Protein AF-A0A939QCS8-F1 (afdb_monomer)

Radius of gyration: 39.8 Å; Cα contacts (8 Å, |Δi|>4): 1095; chains: 1; bounding box: 123×67×130 Å

Structure (mmCIF, N/CA/C/O backbone):
data_AF-A0A939QCS8-F1
#
_entry.id   AF-A0A939QCS8-F1
#
loop_
_atom_site.group_PDB
_atom_site.id
_atom_site.type_symbol
_atom_site.label_atom_id
_atom_site.label_alt_id
_atom_site.label_comp_id
_atom_site.label_asym_id
_atom_site.label_entity_id
_atom_site.label_seq_id
_atom_site.pdbx_PDB_ins_code
_atom_site.Cartn_x
_atom_site.Cartn_y
_atom_site.Cartn_z
_atom_site.occupancy
_atom_site.B_iso_or_equiv
_atom_site.auth_seq_id
_atom_site.auth_comp_id
_atom_site.auth_asym_id
_atom_site.auth_atom_id
_atom_site.pdbx_PDB_model_num
ATOM 1 N N . MET A 1 1 ? -7.952 17.127 28.373 1.00 78.50 1 MET A N 1
ATOM 2 C CA . MET A 1 1 ? -8.777 17.536 27.215 1.00 78.50 1 MET A CA 1
ATOM 3 C C . MET A 1 1 ? -8.042 18.517 26.308 1.00 78.50 1 MET A C 1
ATOM 5 O O . MET A 1 1 ? -7.817 18.162 25.165 1.00 78.50 1 MET A O 1
ATOM 9 N N . ALA A 1 2 ? -7.591 19.682 26.798 1.00 83.88 2 ALA A N 1
ATOM 10 C CA . ALA A 1 2 ? -6.839 20.656 25.987 1.00 83.88 2 ALA A CA 1
ATOM 11 C C . ALA A 1 2 ? -5.656 20.038 25.213 1.00 83.88 2 ALA A C 1
ATOM 13 O O . ALA A 1 2 ? -5.531 20.248 24.014 1.00 83.88 2 ALA A O 1
ATOM 14 N N . LEU A 1 3 ? -4.863 19.179 25.867 1.00 87.06 3 LEU A N 1
ATOM 15 C CA . LEU A 1 3 ? -3.779 18.428 25.223 1.00 87.06 3 LEU A CA 1
ATOM 16 C C . LEU A 1 3 ? -4.250 17.547 24.046 1.00 87.06 3 LEU A C 1
ATOM 18 O O . LEU A 1 3 ? -3.601 17.511 23.006 1.00 87.06 3 LEU A O 1
ATOM 22 N N . LEU A 1 4 ? -5.383 16.852 24.193 1.00 87.31 4 LEU A N 1
ATOM 23 C CA . LEU A 1 4 ? -5.954 16.026 23.122 1.00 87.31 4 LEU A CA 1
ATOM 24 C C . LEU A 1 4 ? -6.404 16.888 21.941 1.00 87.31 4 LEU A C 1
ATOM 26 O O . LEU A 1 4 ? -6.119 16.541 20.802 1.00 87.31 4 LEU A O 1
ATOM 30 N N . LEU A 1 5 ? -7.058 18.021 22.210 1.00 91.00 5 LEU A N 1
ATOM 31 C CA . LEU A 1 5 ? -7.484 18.963 21.172 1.00 91.00 5 LEU A CA 1
ATOM 32 C C . LEU A 1 5 ? -6.284 19.570 20.432 1.00 91.00 5 LEU A C 1
ATOM 34 O O . LEU A 1 5 ? -6.298 19.634 19.207 1.00 91.00 5 LEU A O 1
ATOM 38 N N . ALA A 1 6 ? -5.221 19.939 21.153 1.00 92.38 6 ALA A N 1
ATOM 39 C CA . ALA A 1 6 ? -3.984 20.434 20.552 1.00 92.38 6 ALA A CA 1
ATOM 40 C C . ALA A 1 6 ? -3.315 19.376 19.657 1.00 92.38 6 ALA A C 1
ATOM 42 O O . ALA A 1 6 ? -2.903 19.680 18.541 1.00 92.38 6 ALA A O 1
ATOM 43 N N . ALA A 1 7 ? -3.257 18.118 20.102 1.00 93.00 7 ALA A N 1
ATOM 44 C CA . ALA A 1 7 ? -2.714 17.023 19.300 1.00 93.00 7 ALA A CA 1
ATOM 45 C C . ALA A 1 7 ? -3.605 16.650 18.100 1.00 93.00 7 ALA A C 1
ATOM 47 O O . ALA A 1 7 ? -3.089 16.257 17.053 1.00 93.00 7 ALA A O 1
ATOM 48 N N . LEU A 1 8 ? -4.928 16.803 18.209 1.00 94.06 8 LEU A N 1
ATOM 49 C CA . LEU A 1 8 ? -5.855 16.659 17.082 1.00 94.06 8 LEU A CA 1
ATOM 50 C C . LEU A 1 8 ? -5.642 17.766 16.046 1.00 94.06 8 LEU A C 1
ATOM 52 O O . LEU A 1 8 ? -5.545 17.466 14.860 1.00 94.06 8 LEU A O 1
ATOM 56 N N . ALA A 1 9 ? -5.492 19.019 16.483 1.00 94.06 9 ALA A N 1
ATOM 57 C CA . ALA A 1 9 ? -5.155 20.132 15.599 1.00 94.06 9 ALA A CA 1
ATOM 58 C C . ALA A 1 9 ? -3.796 19.912 14.912 1.00 94.06 9 ALA A C 1
ATOM 60 O O . ALA A 1 9 ? -3.685 20.073 13.698 1.00 94.06 9 ALA A O 1
ATOM 61 N N . ALA A 1 10 ? -2.789 19.445 15.658 1.00 93.69 10 ALA A N 1
ATOM 62 C CA . ALA A 1 10 ? -1.489 19.062 15.109 1.00 93.69 10 ALA A CA 1
ATOM 63 C C . ALA A 1 10 ? -1.597 17.910 14.093 1.00 93.69 10 ALA A C 1
ATOM 65 O O . ALA A 1 10 ? -0.956 17.944 13.046 1.00 93.69 10 ALA A O 1
ATOM 66 N N . SER A 1 11 ? -2.451 16.916 14.356 1.00 94.38 11 SER A N 1
ATOM 67 C CA . SER A 1 11 ? -2.733 15.838 13.399 1.00 94.38 11 SER A CA 1
ATOM 68 C C . SER A 1 11 ? -3.385 16.385 12.129 1.00 94.38 11 SER A C 1
ATOM 70 O O . SER A 1 11 ? -2.994 15.997 11.034 1.00 94.38 11 SER A O 1
ATOM 72 N N . GLY A 1 12 ? -4.319 17.331 12.258 1.00 92.69 12 GLY A N 1
ATOM 73 C CA . GLY A 1 12 ? -4.911 18.050 11.129 1.00 92.69 12 GLY A CA 1
ATOM 74 C C . GLY A 1 12 ? -3.872 18.810 10.300 1.00 92.69 12 GLY A C 1
ATOM 75 O O . GLY A 1 12 ? -3.878 18.694 9.080 1.00 92.69 12 GLY A O 1
ATOM 76 N N . ALA A 1 13 ? -2.924 19.500 10.940 1.00 91.38 13 ALA A N 1
ATOM 77 C CA . ALA A 1 13 ? -1.842 20.222 10.259 1.00 91.38 13 ALA A CA 1
ATOM 78 C C . ALA A 1 13 ? -0.900 19.308 9.447 1.00 91.38 13 ALA A C 1
ATOM 80 O O . ALA A 1 13 ? -0.312 19.746 8.456 1.00 91.38 13 ALA A O 1
ATOM 81 N N . VAL A 1 14 ? -0.780 18.032 9.836 1.00 92.31 14 VAL A N 1
ATOM 82 C CA . VAL A 1 14 ? -0.023 17.007 9.096 1.00 92.31 14 VAL A CA 1
ATOM 83 C C . VAL A 1 14 ? -0.871 16.361 7.996 1.00 92.31 14 VAL A C 1
ATOM 85 O O . VAL A 1 14 ? -0.389 16.136 6.886 1.00 92.31 14 VAL A O 1
ATOM 88 N N . LEU A 1 15 ? -2.132 16.044 8.295 1.00 92.75 15 LEU A N 1
ATOM 89 C CA . LEU A 1 15 ? -3.018 15.311 7.391 1.00 92.75 15 LEU A CA 1
ATOM 90 C C . LEU A 1 15 ? -3.612 16.187 6.288 1.00 92.75 15 LEU A C 1
ATOM 92 O O . LEU A 1 15 ? -3.893 15.672 5.212 1.00 92.75 15 LEU A O 1
ATOM 96 N N . TRP A 1 16 ? -3.786 17.488 6.521 1.00 91.50 16 TRP A N 1
ATOM 97 C CA . TRP A 1 16 ? -4.379 18.389 5.536 1.00 91.50 16 TRP A CA 1
ATOM 98 C C . TRP A 1 16 ? -3.511 18.558 4.279 1.00 91.50 16 TRP A C 1
ATOM 100 O O . TRP A 1 16 ? -4.016 18.283 3.191 1.00 91.50 16 TRP A O 1
ATOM 110 N N . PRO A 1 17 ? -2.202 18.886 4.367 1.00 90.00 17 PRO A N 1
ATOM 111 C CA . PRO A 1 17 ? -1.345 18.946 3.179 1.00 90.00 17 PRO A CA 1
ATOM 112 C C . PRO A 1 17 ? -1.277 17.609 2.439 1.00 90.00 17 PRO A C 1
ATOM 114 O O . PRO A 1 17 ? -1.264 17.570 1.212 1.00 90.00 17 PRO A O 1
ATOM 117 N N . ARG A 1 18 ? -1.275 16.500 3.190 1.00 90.75 18 ARG A N 1
ATOM 118 C CA . ARG A 1 18 ? -1.342 15.155 2.621 1.00 90.75 18 ARG A CA 1
ATOM 119 C C . ARG A 1 18 ? -2.630 14.950 1.824 1.00 90.75 18 ARG A C 1
ATOM 121 O O . ARG A 1 18 ? -2.562 14.465 0.705 1.00 90.75 18 ARG A O 1
ATOM 128 N N . HIS A 1 19 ? -3.779 15.298 2.395 1.00 90.62 19 HIS A N 1
ATOM 129 C CA . HIS A 1 19 ? -5.079 15.140 1.752 1.00 90.62 19 HIS A CA 1
ATOM 130 C C . HIS A 1 19 ? -5.172 15.943 0.451 1.00 90.62 19 HIS A C 1
ATOM 132 O O . HIS A 1 19 ? -5.540 15.375 -0.571 1.00 90.62 19 HIS A O 1
ATOM 138 N N . VAL A 1 20 ? -4.746 17.211 0.470 1.00 89.62 20 VAL A N 1
ATOM 139 C CA . VAL A 1 20 ? -4.692 18.064 -0.730 1.00 89.62 20 VAL A CA 1
ATOM 140 C C . VAL A 1 20 ? -3.839 17.416 -1.823 1.00 89.62 20 VAL A C 1
ATOM 142 O O . VAL A 1 20 ? -4.221 17.399 -2.990 1.00 89.62 20 VAL A O 1
ATOM 145 N N . ALA A 1 21 ? -2.699 16.836 -1.452 1.00 86.38 21 ALA A N 1
ATOM 146 C CA . ALA A 1 21 ? -1.823 16.190 -2.416 1.00 86.38 21 ALA A CA 1
ATOM 147 C C . ALA A 1 21 ? -2.376 14.847 -2.940 1.00 86.38 21 ALA A C 1
ATOM 149 O O . ALA A 1 21 ? -2.193 14.522 -4.111 1.00 86.38 21 ALA A O 1
ATOM 150 N N . GLU A 1 22 ? -3.081 14.079 -2.103 1.00 87.69 22 GLU A N 1
ATOM 151 C CA . GLU A 1 22 ? -3.802 12.866 -2.516 1.00 87.69 22 GLU A CA 1
ATOM 152 C C . GLU A 1 22 ? -4.929 13.188 -3.515 1.00 87.69 22 GLU A C 1
ATOM 154 O O . GLU A 1 22 ? -5.106 12.449 -4.483 1.00 87.69 22 GLU A O 1
ATOM 159 N N . GLU A 1 23 ? -5.657 14.292 -3.310 1.00 84.31 23 GLU A N 1
ATOM 160 C CA . GLU A 1 23 ? -6.716 14.755 -4.219 1.00 84.31 23 GLU A CA 1
ATOM 161 C C . GLU A 1 23 ? -6.173 15.315 -5.535 1.00 84.31 23 GLU A C 1
ATOM 163 O O . GLU A 1 23 ? -6.756 15.069 -6.587 1.00 84.31 23 GLU A O 1
ATOM 168 N N . ALA A 1 24 ? -5.041 16.022 -5.504 1.00 84.50 24 ALA A N 1
ATOM 169 C CA . ALA A 1 24 ? -4.404 16.547 -6.713 1.00 84.50 24 ALA A CA 1
ATOM 170 C C . ALA A 1 24 ? -3.825 15.435 -7.609 1.00 84.50 24 ALA A C 1
ATOM 172 O O . ALA A 1 24 ? -3.743 15.580 -8.831 1.00 84.50 24 ALA A O 1
ATOM 173 N N . ALA A 1 25 ? -3.439 14.301 -7.019 1.00 83.75 25 ALA A N 1
ATOM 174 C CA . ALA A 1 25 ? -2.844 13.180 -7.730 1.00 83.75 25 ALA A CA 1
ATOM 175 C C . ALA A 1 25 ? -3.901 12.374 -8.510 1.00 83.75 25 ALA A C 1
ATOM 177 O O . ALA A 1 25 ? -4.233 11.255 -8.128 1.00 83.75 25 ALA A O 1
ATOM 178 N N . VAL A 1 26 ? -4.407 12.898 -9.627 1.00 86.19 26 VAL A N 1
ATOM 179 C CA . VAL A 1 26 ? -5.420 12.225 -10.474 1.00 86.19 26 VAL A CA 1
ATOM 180 C C . VAL A 1 26 ? -4.861 11.595 -11.751 1.00 86.19 26 VAL A C 1
ATOM 182 O O . VAL A 1 26 ? -5.586 10.881 -12.443 1.00 86.19 26 VAL A O 1
ATOM 185 N N . ARG A 1 27 ? -3.585 11.836 -12.082 1.00 92.88 27 ARG A N 1
ATOM 186 C CA . ARG A 1 27 ? -2.958 11.288 -13.295 1.00 92.88 27 ARG A CA 1
ATOM 187 C C . ARG A 1 27 ? -2.426 9.877 -13.078 1.00 92.88 27 ARG A C 1
ATOM 189 O O . ARG A 1 27 ? -1.631 9.645 -12.169 1.00 92.88 27 ARG A O 1
ATOM 196 N N . VAL A 1 28 ? -2.843 8.952 -13.934 1.00 95.62 28 VAL A N 1
ATOM 197 C CA . VAL A 1 28 ? -2.435 7.547 -13.918 1.00 95.62 28 VAL A CA 1
ATOM 198 C C . VAL A 1 28 ? -1.741 7.212 -15.231 1.00 95.62 28 VAL A C 1
ATOM 200 O O . VAL A 1 28 ? -2.297 7.425 -16.307 1.00 95.62 28 VAL A O 1
ATOM 203 N N . ALA A 1 29 ? -0.545 6.640 -15.136 1.00 96.56 29 ALA A N 1
ATOM 204 C CA . ALA A 1 29 ? 0.120 6.035 -16.275 1.00 96.56 29 ALA A CA 1
ATOM 205 C C . ALA A 1 29 ? -0.301 4.575 -16.418 1.00 96.56 29 ALA A C 1
ATOM 207 O O . ALA A 1 29 ? -0.231 3.799 -15.463 1.00 96.56 29 ALA A O 1
ATOM 208 N N . VAL A 1 30 ? -0.692 4.204 -17.631 1.00 97.88 30 VAL A N 1
ATOM 209 C CA . VAL A 1 30 ? -0.908 2.823 -18.059 1.00 97.88 30 VAL A CA 1
ATOM 210 C C . VAL A 1 30 ? 0.259 2.458 -18.963 1.00 97.88 30 VAL A C 1
ATOM 212 O O . VAL A 1 30 ? 0.418 3.024 -20.044 1.00 97.88 30 VAL A O 1
ATOM 215 N N . VAL A 1 31 ? 1.108 1.558 -18.481 1.00 97.62 31 VAL A N 1
ATOM 216 C CA . VAL A 1 31 ? 2.372 1.187 -19.116 1.00 97.62 31 VAL A CA 1
ATOM 217 C C . VAL A 1 31 ? 2.321 -0.280 -19.482 1.00 97.62 31 VAL A C 1
ATOM 219 O O . VAL A 1 31 ? 2.115 -1.109 -18.602 1.00 97.62 31 VAL A O 1
ATOM 222 N N . VAL A 1 32 ? 2.514 -0.602 -20.755 1.00 97.06 32 VAL A N 1
ATOM 223 C CA . VAL A 1 32 ? 2.560 -1.996 -21.219 1.00 97.06 32 VAL A CA 1
ATOM 224 C C . VAL A 1 32 ? 3.977 -2.553 -21.073 1.00 97.06 32 VAL A C 1
ATOM 226 O O . VAL A 1 32 ? 4.950 -1.832 -21.311 1.00 97.06 32 VAL A O 1
ATOM 229 N N . ASP A 1 33 ? 4.108 -3.819 -20.672 1.00 95.50 33 ASP A N 1
ATOM 230 C CA . ASP A 1 33 ? 5.395 -4.523 -20.657 1.00 95.50 33 ASP A CA 1
ATOM 231 C C . ASP A 1 33 ? 5.961 -4.628 -22.086 1.00 95.50 33 ASP A C 1
ATOM 233 O O . ASP A 1 33 ? 5.344 -5.201 -22.987 1.00 95.50 33 ASP A O 1
ATOM 237 N N . GLY A 1 34 ? 7.135 -4.033 -22.309 1.00 92.88 34 GLY A N 1
ATOM 238 C CA . GLY A 1 34 ? 7.741 -3.975 -23.634 1.00 92.88 34 GLY A CA 1
ATOM 239 C C . GLY A 1 34 ? 8.238 -5.324 -24.141 1.00 92.88 34 GLY A C 1
ATOM 240 O O . GLY A 1 34 ? 8.216 -5.535 -25.345 1.00 92.88 34 GLY A O 1
ATOM 241 N N . ALA A 1 35 ? 8.637 -6.255 -23.268 1.00 89.56 35 ALA A N 1
ATOM 242 C CA . ALA A 1 35 ? 9.096 -7.571 -23.709 1.00 89.56 35 ALA A CA 1
ATOM 243 C C . ALA A 1 35 ? 7.940 -8.362 -24.341 1.00 89.56 35 ALA A C 1
ATOM 245 O O . ALA A 1 35 ? 8.092 -8.930 -25.422 1.00 89.56 35 ALA A O 1
ATOM 246 N N . GLU A 1 36 ? 6.763 -8.321 -23.715 1.00 92.06 36 GLU A N 1
ATOM 247 C CA . GLU A 1 36 ? 5.544 -8.955 -24.232 1.00 92.06 36 GLU A CA 1
ATOM 248 C C . GLU A 1 36 ? 5.042 -8.255 -25.508 1.00 92.06 36 GLU A C 1
ATOM 250 O O . GLU A 1 36 ? 4.671 -8.918 -26.477 1.00 92.06 36 GLU A O 1
ATOM 255 N N . LEU A 1 37 ? 5.093 -6.917 -25.551 1.00 93.12 37 LEU A N 1
ATOM 256 C CA . LEU A 1 37 ? 4.738 -6.139 -26.742 1.00 93.12 37 LEU A CA 1
ATOM 257 C C . LEU A 1 37 ? 5.649 -6.444 -27.939 1.00 93.12 37 LEU A C 1
ATOM 259 O O . LEU A 1 37 ? 5.165 -6.639 -29.054 1.00 93.12 37 LEU A O 1
ATOM 263 N N . PHE A 1 38 ? 6.966 -6.472 -27.727 1.00 89.31 38 PHE A N 1
ATOM 264 C CA . PHE A 1 38 ? 7.925 -6.758 -28.793 1.00 89.31 38 PHE A CA 1
ATOM 265 C C . PHE A 1 38 ? 7.814 -8.211 -29.263 1.00 89.31 38 PHE A C 1
ATOM 267 O O . PHE A 1 38 ? 7.850 -8.447 -30.468 1.00 89.31 38 PHE A O 1
ATOM 274 N N . GLY A 1 39 ? 7.572 -9.163 -28.355 1.00 88.06 39 GLY A N 1
ATOM 275 C CA . GLY A 1 39 ? 7.271 -10.549 -28.726 1.00 88.06 39 GLY A CA 1
ATOM 276 C C . GLY A 1 39 ? 6.003 -10.678 -29.582 1.00 88.06 39 GLY A C 1
ATOM 277 O O . GLY A 1 39 ? 5.976 -11.456 -30.535 1.00 88.06 39 GLY A O 1
ATOM 278 N N . LEU A 1 40 ? 4.971 -9.872 -29.306 1.00 89.31 40 LEU A N 1
ATOM 279 C CA . LEU A 1 40 ? 3.751 -9.827 -30.119 1.00 89.31 40 LEU A CA 1
ATOM 280 C C . LEU A 1 40 ? 4.003 -9.238 -31.515 1.00 89.31 40 LEU A C 1
ATOM 282 O O . LEU A 1 40 ? 3.496 -9.767 -32.503 1.00 89.31 40 LEU A O 1
ATOM 286 N N . ALA A 1 41 ? 4.824 -8.189 -31.616 1.00 90.06 41 ALA A N 1
ATOM 287 C CA . ALA A 1 41 ? 5.244 -7.634 -32.904 1.00 90.06 41 ALA A CA 1
ATOM 288 C C . ALA A 1 41 ? 6.033 -8.660 -33.741 1.00 90.06 41 ALA A C 1
ATOM 290 O O . ALA A 1 41 ? 5.789 -8.794 -34.938 1.00 90.06 41 ALA A O 1
ATOM 291 N N . GLU A 1 42 ? 6.926 -9.431 -33.109 1.00 86.12 42 GLU A N 1
ATOM 292 C CA . GLU A 1 42 ? 7.660 -10.529 -33.757 1.00 86.12 42 GLU A CA 1
ATOM 293 C C . GLU A 1 42 ? 6.731 -11.667 -34.212 1.00 86.12 42 GLU A C 1
ATOM 295 O O . GLU A 1 42 ? 6.974 -12.296 -35.242 1.00 86.12 42 GLU A O 1
ATOM 300 N N . ALA A 1 43 ? 5.662 -11.958 -33.466 1.00 86.06 43 ALA A N 1
ATOM 301 C CA . ALA A 1 43 ? 4.663 -12.944 -33.876 1.00 86.06 43 ALA A CA 1
ATOM 302 C C . ALA A 1 43 ? 3.869 -12.477 -35.111 1.00 86.06 43 ALA A C 1
ATOM 304 O O . ALA A 1 43 ? 3.728 -13.237 -36.065 1.00 86.06 43 ALA A O 1
ATOM 305 N N . LEU A 1 44 ? 3.428 -11.214 -35.142 1.00 87.44 44 LEU A N 1
ATOM 306 C CA . LEU A 1 44 ? 2.717 -10.633 -36.292 1.00 87.44 44 LEU A CA 1
ATOM 307 C C . LEU A 1 44 ? 3.588 -10.548 -37.549 1.00 87.44 44 LEU A C 1
ATOM 309 O O . LEU A 1 44 ? 3.114 -10.806 -38.656 1.00 87.44 44 LEU A O 1
ATOM 313 N N . ALA A 1 45 ? 4.862 -10.185 -37.385 1.00 85.19 45 ALA A N 1
ATOM 314 C CA . ALA A 1 45 ? 5.804 -10.135 -38.497 1.00 85.19 45 ALA A CA 1
ATOM 315 C C . ALA A 1 45 ? 5.939 -11.514 -39.162 1.00 85.19 45 ALA A C 1
ATOM 317 O O . ALA A 1 45 ? 5.858 -11.611 -40.383 1.00 85.19 45 ALA A O 1
ATOM 318 N N . ARG A 1 46 ? 6.021 -12.585 -38.359 1.00 81.56 46 ARG A N 1
ATOM 319 C CA . ARG A 1 46 ? 6.093 -13.974 -38.845 1.00 81.56 46 ARG A CA 1
ATOM 320 C C . ARG A 1 46 ? 4.826 -14.455 -39.546 1.00 81.56 46 ARG A C 1
ATOM 322 O O . ARG A 1 46 ? 4.922 -15.228 -40.492 1.00 81.56 46 ARG A O 1
ATOM 329 N N . GLU A 1 47 ? 3.649 -14.014 -39.105 1.00 82.81 47 GLU A N 1
ATOM 330 C CA . GLU A 1 47 ? 2.397 -14.310 -39.818 1.00 82.81 47 GLU A CA 1
ATOM 331 C C . GLU A 1 47 ? 2.348 -13.636 -41.197 1.00 82.81 47 GLU A C 1
ATOM 333 O O . GLU A 1 47 ? 1.735 -14.167 -42.120 1.00 82.81 47 GLU A O 1
ATOM 338 N N . THR A 1 48 ? 3.004 -12.481 -41.339 1.00 78.12 48 THR A N 1
ATOM 339 C CA . THR A 1 48 ? 3.004 -11.688 -42.577 1.00 78.12 48 THR A CA 1
ATOM 340 C C . THR A 1 48 ? 4.082 -12.151 -43.563 1.00 78.12 48 THR A C 1
ATOM 342 O O . THR A 1 48 ? 3.835 -12.169 -44.767 1.00 78.12 48 THR A O 1
ATOM 345 N N . ASP A 1 49 ? 5.256 -12.546 -43.066 1.00 74.69 49 ASP A N 1
ATOM 346 C CA . ASP A 1 49 ? 6.357 -13.107 -43.855 1.00 74.69 49 ASP A CA 1
ATOM 347 C C . ASP A 1 49 ? 6.970 -14.334 -43.144 1.00 74.69 49 ASP A C 1
A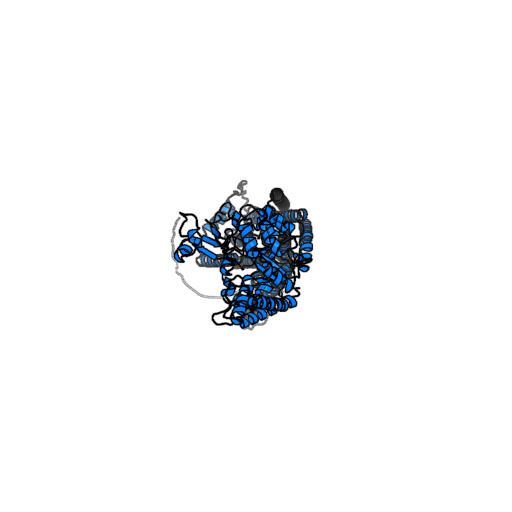TOM 349 O O . ASP A 1 49 ? 7.880 -14.198 -42.321 1.00 74.69 49 ASP A O 1
ATOM 353 N N . PRO A 1 50 ? 6.500 -15.556 -43.459 1.00 70.19 50 PRO A N 1
ATOM 354 C CA . PRO A 1 50 ? 7.018 -16.786 -42.857 1.00 70.19 50 PRO A CA 1
ATOM 355 C C . PRO A 1 50 ? 8.483 -17.096 -43.212 1.00 70.19 50 PRO A C 1
ATOM 357 O O . PRO A 1 50 ? 9.090 -17.955 -42.572 1.00 70.19 50 PRO A O 1
ATOM 360 N N . GLY A 1 51 ? 9.038 -16.451 -44.249 1.00 62.59 51 GLY A N 1
ATOM 361 C CA . GLY A 1 51 ? 10.423 -16.625 -44.695 1.00 62.59 51 GLY A CA 1
ATOM 362 C C . GLY A 1 51 ? 11.417 -15.694 -43.997 1.00 62.59 51 GLY A C 1
ATOM 363 O O . GLY A 1 51 ? 12.630 -15.897 -44.114 1.00 62.59 51 GLY A O 1
ATOM 364 N N . ALA A 1 52 ? 10.925 -14.699 -43.256 1.00 59.19 52 ALA A N 1
ATOM 365 C CA . ALA A 1 52 ? 11.751 -13.804 -42.464 1.00 59.19 52 ALA A CA 1
ATOM 366 C C . ALA A 1 52 ? 12.505 -14.589 -41.380 1.00 59.19 52 ALA A C 1
ATOM 368 O O . ALA A 1 52 ? 11.934 -15.392 -40.637 1.00 59.19 52 ALA A O 1
ATOM 369 N N . ALA A 1 53 ? 13.818 -14.358 -41.276 1.00 57.34 53 ALA A N 1
ATOM 370 C CA . ALA A 1 53 ? 14.622 -14.991 -40.239 1.00 57.34 53 ALA A CA 1
ATOM 371 C C . ALA A 1 53 ? 14.055 -14.595 -38.858 1.00 57.34 53 ALA A C 1
ATOM 373 O O . ALA A 1 53 ? 13.950 -13.396 -38.594 1.00 57.34 53 ALA A O 1
ATOM 374 N N . PRO A 1 54 ? 13.751 -15.557 -37.962 1.00 51.16 54 PRO A N 1
ATOM 375 C CA . PRO A 1 54 ? 12.874 -15.379 -36.791 1.00 51.16 54 PRO A CA 1
ATOM 376 C C . PRO A 1 54 ? 13.324 -14.351 -35.737 1.00 51.16 54 PRO A C 1
ATOM 378 O O . PRO A 1 54 ? 12.651 -14.175 -34.725 1.00 51.16 54 PRO A O 1
ATOM 381 N N . HIS A 1 55 ? 14.457 -13.686 -35.956 1.00 56.38 55 HIS A N 1
ATOM 382 C CA . HIS A 1 55 ? 15.196 -12.933 -34.953 1.00 56.38 55 HIS A CA 1
ATOM 383 C C . HIS A 1 55 ? 15.736 -11.585 -35.452 1.00 56.38 55 HIS A C 1
ATOM 385 O O . HIS A 1 55 ? 16.250 -10.815 -34.644 1.00 56.38 55 HIS A O 1
ATOM 391 N N . ARG A 1 56 ? 15.584 -11.249 -36.743 1.00 60.03 56 ARG A N 1
ATOM 392 C CA . ARG A 1 56 ? 15.998 -9.934 -37.256 1.00 60.03 56 ARG A CA 1
ATOM 393 C C . ARG A 1 56 ? 14.884 -8.914 -37.067 1.00 60.03 56 ARG A C 1
ATOM 395 O O . ARG A 1 56 ? 13.743 -9.156 -37.441 1.00 60.03 56 ARG A O 1
ATOM 402 N N . ARG A 1 57 ? 15.234 -7.732 -36.552 1.00 67.62 57 ARG A N 1
ATOM 403 C CA . ARG A 1 57 ? 14.354 -6.551 -36.556 1.00 67.62 57 ARG A CA 1
ATOM 404 C C . ARG A 1 57 ? 14.327 -5.924 -37.940 1.00 67.62 57 ARG A C 1
ATOM 406 O O . ARG A 1 57 ? 14.854 -4.834 -38.164 1.00 67.62 57 ARG A O 1
ATOM 413 N N . ASP A 1 58 ? 13.788 -6.680 -38.877 1.00 73.94 58 ASP A N 1
ATOM 414 C CA . ASP A 1 58 ? 13.636 -6.287 -40.262 1.00 73.94 58 ASP A CA 1
ATOM 415 C C . ASP A 1 58 ? 12.486 -5.284 -40.446 1.00 73.94 58 ASP A C 1
ATOM 417 O O . ASP A 1 58 ? 11.864 -4.800 -39.493 1.00 73.94 58 ASP A O 1
ATOM 421 N N . ALA A 1 59 ? 12.226 -4.923 -41.700 1.00 81.44 59 ALA A N 1
ATOM 422 C CA . ALA A 1 59 ? 11.178 -3.970 -42.033 1.00 81.44 59 ALA A CA 1
ATOM 423 C C . ALA A 1 59 ? 9.788 -4.431 -41.553 1.00 81.44 59 ALA A C 1
ATOM 425 O O . ALA A 1 59 ? 9.005 -3.593 -41.102 1.00 81.44 59 ALA A O 1
ATOM 426 N N . ALA A 1 60 ? 9.497 -5.738 -41.597 1.00 84.00 60 ALA A N 1
ATOM 427 C CA . ALA A 1 60 ? 8.210 -6.292 -41.184 1.00 84.00 60 ALA A CA 1
ATOM 428 C C . ALA A 1 60 ? 8.001 -6.156 -39.670 1.00 84.00 60 ALA A C 1
ATOM 430 O O . ALA A 1 60 ? 6.939 -5.702 -39.237 1.00 84.00 60 ALA A O 1
ATOM 431 N N . PHE A 1 61 ? 9.029 -6.452 -38.866 1.00 86.75 61 PHE A N 1
ATOM 432 C CA . PHE A 1 61 ? 8.989 -6.228 -37.420 1.00 86.75 61 PHE A CA 1
ATOM 433 C C . PHE A 1 61 ? 8.736 -4.757 -37.070 1.00 86.75 61 PHE A C 1
ATOM 435 O O . PHE A 1 61 ? 7.837 -4.458 -36.281 1.00 86.75 61 PHE A O 1
ATOM 442 N N . TRP A 1 62 ? 9.508 -3.825 -37.642 1.00 87.44 62 TRP A N 1
ATOM 443 C CA . TRP A 1 62 ? 9.362 -2.403 -37.310 1.00 87.44 62 TRP A CA 1
ATOM 444 C C . TRP A 1 62 ? 8.004 -1.846 -37.731 1.00 87.44 62 TRP A C 1
ATOM 446 O O . TRP A 1 62 ? 7.439 -1.021 -37.012 1.00 87.44 62 TRP A O 1
ATOM 456 N N . GLU A 1 63 ? 7.464 -2.308 -38.856 1.00 90.25 63 GLU A N 1
ATOM 457 C CA . GLU A 1 63 ? 6.127 -1.935 -39.307 1.00 90.25 63 GLU A CA 1
ATOM 458 C C . GLU A 1 63 ? 5.043 -2.474 -38.361 1.00 90.25 63 GLU A C 1
ATOM 460 O O . GLU A 1 63 ? 4.187 -1.709 -37.908 1.00 90.25 63 GLU A O 1
ATOM 465 N N . ALA A 1 64 ? 5.113 -3.756 -37.985 1.00 91.06 64 ALA A N 1
ATOM 466 C CA . ALA A 1 64 ? 4.195 -4.354 -37.015 1.00 91.06 64 ALA A CA 1
ATOM 467 C C . ALA A 1 64 ? 4.255 -3.629 -35.661 1.00 91.06 64 ALA A C 1
ATOM 469 O O . ALA A 1 64 ? 3.221 -3.264 -35.098 1.00 91.06 64 ALA A O 1
ATOM 470 N N . LEU A 1 65 ? 5.463 -3.341 -35.166 1.00 93.12 65 LEU A N 1
ATOM 471 C CA . LEU A 1 65 ? 5.664 -2.631 -33.909 1.00 93.12 65 LEU A CA 1
ATOM 472 C C . LEU A 1 65 ? 5.075 -1.215 -33.946 1.00 93.12 65 LEU A C 1
ATOM 474 O O . LEU A 1 65 ? 4.364 -0.825 -33.021 1.00 93.12 65 LEU A O 1
ATOM 478 N N . ARG A 1 66 ? 5.333 -0.439 -35.007 1.00 94.12 66 ARG A N 1
ATOM 479 C CA . ARG A 1 66 ? 4.781 0.921 -35.147 1.00 94.12 66 ARG A CA 1
ATOM 480 C C . ARG A 1 66 ? 3.257 0.910 -35.146 1.00 94.12 66 ARG A C 1
ATOM 482 O O . ARG A 1 66 ? 2.652 1.722 -34.447 1.00 94.12 66 ARG A O 1
ATOM 489 N N . ARG A 1 67 ? 2.638 -0.028 -35.872 1.00 94.19 67 ARG A N 1
ATOM 490 C CA . ARG A 1 67 ? 1.175 -0.196 -35.886 1.00 94.19 67 ARG A CA 1
ATOM 491 C C . ARG A 1 67 ? 0.633 -0.498 -34.493 1.00 94.19 67 ARG A C 1
ATOM 493 O O . ARG A 1 67 ? -0.287 0.184 -34.046 1.00 94.19 67 ARG A O 1
ATOM 500 N N . LEU A 1 68 ? 1.242 -1.450 -33.785 1.00 95.50 68 LEU A N 1
ATOM 501 C CA . LEU A 1 68 ? 0.836 -1.798 -32.423 1.00 95.50 68 LEU A CA 1
ATOM 502 C C . LEU A 1 68 ? 0.961 -0.614 -31.464 1.00 95.50 68 LEU A C 1
ATOM 504 O O . LEU A 1 68 ? 0.037 -0.345 -30.704 1.00 95.50 68 LEU A O 1
ATOM 508 N N . LEU A 1 69 ? 2.066 0.131 -31.510 1.00 96.69 69 LEU A N 1
ATOM 509 C CA . LEU A 1 69 ? 2.270 1.293 -30.642 1.00 96.69 69 LEU A CA 1
ATOM 510 C C . LEU A 1 69 ? 1.200 2.374 -30.863 1.00 96.69 69 LEU A C 1
ATOM 512 O O . LEU A 1 69 ? 0.691 2.941 -29.894 1.00 96.69 69 LEU A O 1
ATOM 516 N N . VAL A 1 70 ? 0.809 2.627 -32.116 1.00 96.25 70 VAL A N 1
ATOM 517 C CA . VAL A 1 70 ? -0.290 3.553 -32.436 1.00 96.25 70 VAL A CA 1
ATOM 518 C C . VAL A 1 70 ? -1.620 3.040 -31.877 1.00 96.25 70 VAL A C 1
ATOM 520 O O . VAL A 1 70 ? -2.320 3.795 -31.201 1.00 96.25 70 VAL A O 1
ATOM 523 N N . GLN A 1 71 ? -1.934 1.756 -32.069 1.00 96.94 71 GLN A N 1
ATOM 524 C CA . GLN A 1 71 ? -3.155 1.141 -31.534 1.00 96.94 71 GLN A CA 1
ATOM 525 C C . GLN A 1 71 ? -3.201 1.159 -29.997 1.00 96.94 71 GLN A C 1
ATOM 527 O O . GLN A 1 71 ? -4.259 1.392 -29.411 1.00 96.94 71 GLN A O 1
ATOM 532 N N . LEU A 1 72 ? -2.062 0.956 -29.327 1.00 96.62 72 LEU A N 1
ATOM 533 C CA . LEU A 1 72 ? -1.953 1.056 -27.871 1.00 96.62 72 LEU A CA 1
ATOM 534 C C . LEU A 1 72 ? -2.228 2.481 -27.387 1.00 96.62 72 LEU A C 1
ATOM 536 O O . LEU A 1 72 ? -3.001 2.665 -26.444 1.00 96.62 72 LEU A O 1
ATOM 540 N N . ARG A 1 73 ? -1.648 3.495 -28.042 1.00 96.31 73 ARG A N 1
ATOM 541 C CA . ARG A 1 73 ? -1.944 4.902 -27.734 1.00 96.31 73 ARG A CA 1
ATOM 542 C C . ARG A 1 73 ? -3.438 5.191 -27.878 1.00 96.31 73 ARG A C 1
ATOM 544 O O . ARG A 1 73 ? -4.028 5.799 -26.991 1.00 96.31 73 ARG A O 1
ATOM 551 N N . GLU A 1 74 ? -4.059 4.737 -28.964 1.00 96.50 74 GLU A N 1
ATOM 552 C CA . GLU A 1 74 ? -5.503 4.890 -29.195 1.00 96.50 74 GLU A CA 1
ATOM 553 C C . GLU A 1 74 ? -6.355 4.145 -28.157 1.00 96.50 74 GLU A C 1
ATOM 555 O O . GLU A 1 74 ? -7.454 4.585 -27.826 1.00 96.50 74 GLU A O 1
ATOM 560 N N . ALA A 1 75 ? -5.844 3.050 -27.588 1.00 96.94 75 ALA A N 1
ATOM 561 C CA . ALA A 1 75 ? -6.465 2.356 -26.462 1.00 96.94 75 ALA A CA 1
ATOM 562 C C . ALA A 1 75 ? -6.287 3.081 -25.110 1.00 96.94 75 ALA A C 1
ATOM 564 O O . ALA A 1 75 ? -6.815 2.616 -24.098 1.00 96.94 75 ALA A O 1
ATOM 565 N N . GLY A 1 76 ? -5.575 4.212 -25.072 1.00 95.62 76 GLY A N 1
ATOM 566 C CA . GLY A 1 76 ? -5.318 5.008 -23.869 1.00 95.62 76 GLY A CA 1
ATOM 567 C C . GLY A 1 76 ? -4.074 4.584 -23.082 1.00 95.62 76 GLY A C 1
ATOM 568 O O . GLY A 1 76 ? -3.904 4.997 -21.934 1.00 95.62 76 GLY A O 1
ATOM 569 N N . VAL A 1 77 ? -3.200 3.753 -23.659 1.00 97.38 77 VAL A N 1
ATOM 570 C CA . VAL A 1 77 ? -1.885 3.463 -23.071 1.00 97.38 77 VAL A CA 1
ATOM 571 C C . VAL A 1 77 ? -1.044 4.736 -23.095 1.00 97.38 77 VAL A C 1
ATOM 573 O O . VAL A 1 77 ? -1.034 5.472 -24.078 1.00 97.38 77 VAL A O 1
ATOM 576 N N . THR A 1 78 ? -0.329 5.001 -22.005 1.00 95.88 78 THR A N 1
ATOM 577 C CA . THR A 1 78 ? 0.480 6.218 -21.852 1.00 95.88 78 THR A CA 1
ATOM 578 C C . THR A 1 78 ? 1.961 5.971 -22.107 1.00 95.88 78 THR A C 1
ATOM 580 O O . THR A 1 78 ? 2.702 6.914 -22.371 1.00 95.88 78 THR A O 1
ATOM 583 N N . GLY A 1 79 ? 2.420 4.721 -22.005 1.00 95.94 79 GLY A N 1
ATOM 584 C CA . GLY A 1 79 ? 3.820 4.387 -22.237 1.00 95.94 79 GLY A CA 1
ATOM 585 C C . GLY A 1 79 ? 4.128 2.900 -22.338 1.00 95.94 79 GLY A C 1
ATOM 586 O O . GLY A 1 79 ? 3.252 2.049 -22.191 1.00 95.94 79 GLY A O 1
ATOM 587 N N . VAL A 1 80 ? 5.403 2.602 -22.569 1.00 96.75 80 VAL A N 1
ATOM 588 C CA . VAL A 1 80 ? 5.932 1.240 -22.716 1.00 96.75 80 VAL A CA 1
ATOM 589 C C . VAL A 1 80 ? 7.138 1.053 -21.805 1.00 96.75 80 VAL A C 1
ATOM 591 O O . VAL A 1 80 ? 8.013 1.916 -21.722 1.00 96.75 80 VAL A O 1
ATOM 594 N N . GLY A 1 81 ? 7.180 -0.082 -21.112 1.00 95.75 81 GLY A N 1
ATOM 595 C CA . GLY A 1 81 ? 8.318 -0.501 -20.308 1.00 95.75 81 GLY A CA 1
ATOM 596 C C . GLY A 1 81 ? 9.429 -1.068 -21.182 1.00 95.75 81 GLY A C 1
ATOM 597 O O . GLY A 1 81 ? 9.334 -2.225 -21.570 1.00 95.75 81 GLY A O 1
ATOM 598 N N . VAL A 1 82 ? 10.469 -0.291 -21.478 1.00 93.88 82 VAL A N 1
ATOM 599 C CA . VAL A 1 82 ? 11.574 -0.714 -22.361 1.00 93.88 82 VAL A CA 1
ATOM 600 C C . VAL A 1 82 ? 12.704 -1.296 -21.523 1.00 93.88 82 VAL A C 1
ATOM 602 O O . VAL A 1 82 ? 13.031 -0.729 -20.487 1.00 93.88 82 VAL A O 1
ATOM 605 N N . TYR A 1 83 ? 13.292 -2.410 -21.956 1.00 92.38 83 TYR A N 1
ATOM 606 C CA . TYR A 1 83 ? 14.323 -3.150 -21.224 1.00 92.38 83 TYR A CA 1
ATOM 607 C C . TYR A 1 83 ? 15.731 -2.870 -21.747 1.00 92.38 83 TYR A C 1
ATOM 609 O O . TYR A 1 83 ? 15.926 -2.619 -22.935 1.00 92.38 83 TYR A O 1
ATOM 617 N N . GLU A 1 84 ? 16.722 -2.946 -20.857 1.00 91.12 84 GLU A N 1
ATOM 618 C CA . GLU A 1 84 ? 18.115 -3.009 -21.290 1.00 91.12 84 GLU A CA 1
ATOM 619 C C . GLU A 1 84 ? 18.388 -4.343 -21.984 1.00 91.12 84 GLU A C 1
ATOM 621 O O . GLU A 1 84 ? 18.092 -5.413 -21.438 1.00 91.12 84 GLU A O 1
ATOM 626 N N . TRP A 1 85 ? 18.999 -4.266 -23.163 1.00 89.50 85 TRP A N 1
ATOM 627 C CA . TRP A 1 85 ? 19.504 -5.441 -23.855 1.00 89.50 85 TRP A CA 1
ATOM 628 C C . TRP A 1 85 ? 20.731 -5.977 -23.143 1.00 89.50 85 TRP A C 1
ATOM 630 O O . TRP A 1 85 ? 21.575 -5.221 -22.654 1.00 89.50 85 TRP A O 1
ATOM 640 N N . THR A 1 86 ? 20.847 -7.292 -23.151 1.00 90.38 86 THR A N 1
ATOM 641 C CA . THR A 1 86 ? 22.042 -8.034 -22.764 1.00 90.38 86 THR A CA 1
ATOM 642 C C . THR A 1 86 ? 22.734 -8.610 -23.992 1.00 90.38 86 THR A C 1
ATOM 644 O O . THR A 1 86 ? 22.187 -8.601 -25.098 1.00 90.38 86 THR A O 1
ATOM 647 N N . LEU A 1 87 ? 23.942 -9.136 -23.802 1.00 89.44 87 LEU A N 1
ATOM 648 C CA . LEU A 1 87 ? 24.617 -9.920 -24.830 1.00 89.44 87 LEU A CA 1
ATOM 649 C C . LEU A 1 87 ? 23.783 -11.150 -25.221 1.00 89.44 87 LEU A C 1
ATOM 651 O O . LEU A 1 87 ? 23.732 -11.497 -26.397 1.00 89.44 87 LEU A O 1
ATOM 655 N N . GLU A 1 88 ? 23.090 -11.767 -24.260 1.00 89.69 88 GLU A N 1
ATOM 656 C CA . GLU A 1 88 ? 22.147 -12.858 -24.526 1.00 89.69 88 GLU A CA 1
ATOM 657 C C . GLU A 1 88 ? 20.968 -12.404 -25.397 1.00 89.69 88 GLU A C 1
ATOM 659 O O . GLU A 1 88 ? 20.667 -13.055 -26.394 1.00 89.69 88 GLU A O 1
ATOM 664 N N . ASP A 1 89 ? 20.352 -11.258 -25.089 1.00 87.75 89 ASP A N 1
ATOM 665 C CA . ASP A 1 89 ? 19.249 -10.711 -25.894 1.00 87.75 89 ASP A CA 1
ATOM 666 C C . ASP A 1 89 ? 19.712 -10.392 -27.327 1.00 87.75 89 ASP A C 1
ATOM 668 O O . ASP A 1 89 ? 19.001 -10.663 -28.295 1.00 87.75 89 ASP A O 1
ATOM 672 N N . ALA A 1 90 ? 20.923 -9.844 -27.484 1.00 86.75 90 ALA A N 1
ATOM 673 C CA . ALA A 1 90 ? 21.522 -9.605 -28.795 1.00 86.75 90 ALA A CA 1
ATOM 674 C C . ALA A 1 90 ? 21.799 -10.921 -29.548 1.00 86.75 90 ALA A C 1
ATOM 676 O O . ALA A 1 90 ? 21.627 -10.981 -30.768 1.00 86.75 90 ALA A O 1
ATOM 677 N N . ALA A 1 91 ? 22.193 -11.981 -28.834 1.00 86.31 91 ALA A N 1
ATOM 678 C CA . ALA A 1 91 ? 22.452 -13.297 -29.414 1.00 86.31 91 ALA A CA 1
ATOM 679 C C . ALA A 1 91 ? 21.164 -13.975 -29.886 1.00 86.31 91 ALA A C 1
ATOM 681 O O . ALA A 1 91 ? 21.092 -14.464 -31.012 1.00 86.31 91 ALA A O 1
ATOM 682 N N . GLN A 1 92 ? 20.117 -13.930 -29.060 1.00 82.69 92 GLN A N 1
ATOM 683 C CA . GLN A 1 92 ? 18.782 -14.422 -29.407 1.00 82.69 92 GLN A CA 1
ATOM 684 C C . GLN A 1 92 ? 18.194 -13.683 -30.617 1.00 82.69 92 GLN A C 1
ATOM 686 O O . GLN A 1 92 ? 17.393 -14.250 -31.349 1.00 82.69 92 GLN A O 1
ATOM 691 N N . ARG A 1 93 ? 18.622 -12.437 -30.860 1.00 78.62 93 ARG A N 1
ATOM 692 C CA . ARG A 1 93 ? 18.252 -11.615 -32.025 1.00 78.62 93 ARG A CA 1
ATOM 693 C C . ARG A 1 93 ? 19.164 -11.823 -33.244 1.00 78.62 93 ARG A C 1
ATOM 695 O O . ARG A 1 93 ? 19.001 -11.176 -34.272 1.00 78.62 93 ARG A O 1
ATOM 702 N N . GLY A 1 94 ? 20.144 -12.722 -33.155 1.00 78.56 94 GLY A N 1
ATOM 703 C CA . GLY A 1 94 ? 21.089 -13.008 -34.238 1.00 78.56 94 GLY A CA 1
ATOM 704 C C . GLY A 1 94 ? 22.059 -11.863 -34.559 1.00 78.56 94 GLY A C 1
ATOM 705 O O . GLY A 1 94 ? 22.772 -11.930 -35.567 1.00 78.56 94 GLY A O 1
ATOM 706 N N . GLU A 1 95 ? 22.116 -10.824 -33.719 1.00 80.31 95 GLU A N 1
ATOM 707 C CA . GLU A 1 95 ? 23.051 -9.709 -33.889 1.00 80.31 95 GLU A CA 1
ATOM 708 C C . GLU A 1 95 ? 24.482 -10.136 -33.536 1.00 80.31 95 GLU A C 1
ATOM 710 O O . GLU A 1 95 ? 25.448 -9.733 -34.184 1.00 80.31 95 GLU A O 1
ATOM 715 N N . VAL A 1 96 ? 24.610 -11.035 -32.561 1.00 84.06 96 VAL A N 1
ATOM 716 C CA . VAL A 1 96 ? 25.867 -11.673 -32.157 1.00 84.06 96 VAL A CA 1
ATOM 717 C C . VAL A 1 96 ? 25.692 -13.188 -32.108 1.00 84.06 96 VAL A C 1
ATOM 719 O O . VAL A 1 96 ? 24.576 -13.689 -32.000 1.00 84.06 96 VAL A O 1
ATOM 722 N N . PHE A 1 97 ? 26.789 -13.935 -32.156 1.00 85.44 97 PHE A N 1
ATOM 723 C CA . PHE A 1 97 ? 26.798 -15.336 -31.749 1.00 85.44 97 PHE A CA 1
ATOM 724 C C . PHE A 1 97 ? 27.410 -15.450 -30.354 1.00 85.44 97 PHE A C 1
ATOM 726 O O . PHE A 1 97 ? 28.356 -14.735 -30.025 1.00 85.44 97 PHE A O 1
ATOM 733 N N . VAL A 1 98 ? 26.882 -16.368 -29.547 1.00 87.69 98 VAL A N 1
ATOM 734 C CA . VAL A 1 98 ? 27.465 -16.780 -28.267 1.00 87.69 98 VAL A CA 1
ATOM 735 C C . VAL A 1 98 ? 27.470 -18.299 -28.253 1.00 87.69 98 VAL A C 1
ATOM 737 O O . VAL A 1 98 ? 26.416 -18.931 -28.249 1.00 87.69 98 VAL A O 1
ATOM 740 N N . LEU A 1 99 ? 28.657 -18.889 -28.319 1.00 87.94 99 LEU A N 1
ATOM 741 C CA . LEU A 1 99 ? 28.844 -20.327 -28.491 1.00 87.94 99 LEU A CA 1
ATOM 742 C C . LEU A 1 99 ? 29.920 -20.822 -27.533 1.00 87.94 99 LEU A C 1
ATOM 744 O O . LEU A 1 99 ? 30.857 -20.091 -27.224 1.00 87.94 99 LEU A O 1
ATOM 748 N N . SER A 1 100 ? 29.817 -22.066 -27.069 1.00 89.69 100 SER A N 1
ATOM 749 C CA . SER A 1 100 ? 30.923 -22.672 -26.329 1.00 89.69 100 SER A CA 1
ATOM 750 C C . SER A 1 100 ? 32.094 -22.970 -27.266 1.00 89.69 100 SER A C 1
ATOM 752 O O . SER A 1 100 ? 31.905 -23.234 -28.460 1.00 89.69 100 SER A O 1
ATOM 754 N N . ARG A 1 101 ? 33.306 -22.981 -26.709 1.00 86.19 101 ARG A N 1
ATOM 755 C CA . ARG A 1 101 ? 34.522 -23.420 -27.401 1.00 86.19 101 ARG A CA 1
ATOM 756 C C . ARG A 1 101 ? 34.323 -24.790 -28.056 1.00 86.19 101 ARG A C 1
ATOM 758 O O . ARG A 1 101 ? 34.581 -24.928 -29.248 1.00 86.19 101 ARG A O 1
ATOM 765 N N . ALA A 1 102 ? 33.771 -25.755 -27.319 1.00 88.25 102 ALA A N 1
ATOM 766 C CA . ALA A 1 102 ? 33.486 -27.090 -27.844 1.00 88.25 102 ALA A CA 1
ATOM 767 C C . ALA A 1 102 ? 32.527 -27.070 -29.047 1.00 88.25 102 ALA A C 1
ATOM 769 O O . ALA A 1 102 ? 32.741 -27.797 -30.013 1.00 88.25 102 ALA A O 1
ATOM 770 N N . SER A 1 103 ? 31.489 -26.224 -29.024 1.00 88.88 103 SER A N 1
ATOM 771 C CA . SER A 1 103 ? 30.570 -26.087 -30.160 1.00 88.88 103 SER A CA 1
ATOM 772 C C . SER A 1 103 ? 31.264 -25.490 -31.383 1.00 88.88 103 SER A C 1
ATOM 774 O O . SER A 1 103 ? 31.029 -25.945 -32.499 1.00 88.88 103 SER A O 1
ATOM 776 N N . LEU A 1 104 ? 32.137 -24.494 -31.198 1.00 83.81 104 LEU A N 1
ATOM 777 C CA . LEU A 1 104 ? 32.910 -23.904 -32.296 1.00 83.81 104 LEU A CA 1
ATOM 778 C C . LEU A 1 104 ? 33.881 -24.909 -32.925 1.00 83.81 104 LEU A C 1
ATOM 780 O O . LEU A 1 104 ? 33.976 -24.968 -34.152 1.00 83.81 104 LEU A O 1
ATOM 784 N N . GLU A 1 105 ? 34.562 -25.707 -32.101 1.00 85.44 105 GLU A N 1
ATOM 785 C CA . GLU A 1 105 ? 35.455 -26.783 -32.544 1.00 85.44 105 GLU A CA 1
ATOM 786 C C . GLU A 1 105 ? 34.680 -27.881 -33.285 1.00 85.44 105 GLU A C 1
ATOM 788 O O . GLU A 1 105 ? 35.066 -28.270 -34.387 1.00 85.44 105 GLU A O 1
ATOM 793 N N . ALA A 1 106 ? 33.541 -28.323 -32.740 1.00 89.00 106 ALA A N 1
ATOM 794 C CA . ALA A 1 106 ? 32.692 -29.345 -33.354 1.00 89.00 106 ALA A CA 1
ATOM 795 C C . ALA A 1 106 ? 32.110 -28.911 -34.710 1.00 89.00 106 ALA A C 1
ATOM 797 O O . ALA A 1 106 ? 31.933 -29.739 -35.600 1.00 89.00 106 ALA A O 1
ATOM 798 N N . MET A 1 107 ? 31.835 -27.616 -34.885 1.00 84.44 107 MET A N 1
ATOM 799 C CA . MET A 1 107 ? 31.377 -27.049 -36.158 1.00 84.44 107 MET A CA 1
ATOM 800 C C . MET A 1 107 ? 32.510 -26.810 -37.169 1.00 84.44 107 MET A C 1
ATOM 802 O O . MET A 1 107 ? 32.234 -26.362 -38.280 1.00 84.44 107 MET A O 1
ATOM 806 N N . GLY A 1 108 ? 33.775 -27.054 -36.802 1.00 79.19 108 GLY A N 1
ATOM 807 C CA . GLY A 1 108 ? 34.925 -26.741 -37.654 1.00 79.19 108 GLY A CA 1
ATOM 808 C C . GLY A 1 108 ? 35.055 -25.244 -37.950 1.00 79.19 108 GLY A C 1
ATOM 809 O O . GLY A 1 108 ? 35.511 -24.861 -39.027 1.00 79.19 108 GLY A O 1
ATOM 810 N N . SER A 1 109 ? 34.608 -24.384 -37.027 1.00 79.56 109 SER A N 1
ATOM 811 C CA . SER A 1 109 ? 34.610 -22.937 -37.237 1.00 79.56 109 SER A CA 1
ATOM 812 C C . SER A 1 109 ? 36.046 -22.409 -37.367 1.00 79.56 109 SER A C 1
ATOM 814 O O . SER A 1 109 ? 36.864 -22.691 -36.488 1.00 79.56 109 SER A O 1
ATOM 816 N N . PRO A 1 110 ? 36.362 -21.562 -38.370 1.00 72.88 110 PRO A N 1
ATOM 817 C CA . PRO A 1 110 ? 37.669 -20.906 -38.477 1.00 72.88 110 PRO A CA 1
ATOM 818 C C . PRO A 1 110 ? 38.056 -20.114 -37.221 1.00 72.88 110 PRO A C 1
ATOM 820 O O . PRO A 1 110 ? 39.233 -19.941 -36.930 1.00 72.88 110 PRO A O 1
ATOM 823 N N . ILE A 1 111 ? 37.063 -19.668 -36.444 1.00 75.69 111 ILE A N 1
ATOM 824 C CA . ILE A 1 111 ? 37.260 -18.945 -35.184 1.00 75.69 111 ILE A CA 1
ATOM 825 C C . ILE A 1 111 ? 37.953 -19.830 -34.144 1.00 75.69 111 ILE A C 1
ATOM 827 O O . ILE A 1 111 ? 38.810 -19.339 -33.415 1.00 75.69 111 ILE A O 1
ATOM 831 N N . ALA A 1 112 ? 37.630 -21.129 -34.098 1.00 75.12 112 ALA A N 1
ATOM 832 C CA . ALA A 1 112 ? 38.199 -22.064 -33.128 1.00 75.12 112 ALA A CA 1
ATOM 833 C C . ALA A 1 112 ? 39.729 -22.166 -33.252 1.00 75.12 112 ALA A C 1
ATOM 835 O O . ALA A 1 112 ? 40.424 -22.231 -32.241 1.00 75.12 112 ALA A O 1
ATOM 836 N N . ALA A 1 113 ? 40.255 -22.090 -34.480 1.00 72.38 113 ALA A N 1
ATOM 837 C CA . ALA A 1 113 ? 41.691 -22.137 -34.759 1.00 72.38 113 ALA A CA 1
ATOM 838 C C . ALA A 1 113 ? 42.465 -20.914 -34.233 1.00 72.38 113 ALA A C 1
ATOM 840 O O . ALA A 1 113 ? 43.684 -20.974 -34.089 1.00 72.38 113 ALA A O 1
ATOM 841 N N . HIS A 1 114 ? 41.768 -19.813 -33.946 1.00 74.56 114 HIS A N 1
ATOM 842 C CA . HIS A 1 114 ? 42.355 -18.569 -33.449 1.00 74.56 114 HIS A CA 1
ATOM 843 C C . HIS A 1 114 ? 42.155 -18.362 -31.942 1.00 74.56 114 HIS A C 1
ATOM 845 O O . HIS A 1 114 ? 42.616 -17.353 -31.411 1.00 74.56 114 HIS A O 1
ATOM 851 N N . LEU A 1 115 ? 41.486 -19.288 -31.245 1.00 76.69 115 LEU A N 1
ATOM 852 C CA . LEU A 1 115 ? 41.312 -19.204 -29.797 1.00 76.69 115 LEU A CA 1
ATOM 853 C C . LEU A 1 115 ? 42.612 -19.580 -29.063 1.00 76.69 115 LEU A C 1
ATOM 855 O O . LEU A 1 115 ? 43.340 -20.466 -29.517 1.00 76.69 115 LEU A O 1
ATOM 859 N N . PRO A 1 116 ? 42.894 -18.991 -27.884 1.00 77.81 116 PRO A N 1
ATOM 860 C CA . PRO A 1 116 ? 44.065 -19.349 -27.092 1.00 77.81 116 PRO A CA 1
ATOM 861 C C . PRO A 1 116 ? 44.067 -20.846 -26.740 1.00 77.81 116 PRO A C 1
ATOM 863 O O . PRO A 1 116 ? 43.010 -21.373 -26.362 1.00 77.81 116 PRO A O 1
ATOM 866 N N . PRO A 1 117 ? 45.213 -21.545 -26.828 1.00 75.38 117 PRO A N 1
ATOM 867 C CA . PRO A 1 117 ? 45.302 -22.954 -26.454 1.00 75.38 117 PRO A CA 1
ATOM 868 C C . PRO A 1 117 ? 45.062 -23.150 -24.947 1.00 75.38 117 PRO A C 1
ATOM 870 O O . PRO A 1 117 ? 45.435 -22.306 -24.136 1.00 75.38 117 PRO A O 1
ATOM 873 N N . GLY A 1 118 ? 44.449 -24.278 -24.563 1.00 74.38 118 GLY A N 1
ATOM 874 C CA . GLY A 1 118 ? 44.241 -24.658 -23.155 1.00 74.38 118 GLY A CA 1
ATOM 875 C C . GLY A 1 118 ? 42.975 -24.112 -22.473 1.00 74.38 118 GLY A C 1
ATOM 876 O O . GLY A 1 118 ? 42.841 -24.257 -21.259 1.00 74.38 118 GLY A O 1
ATOM 877 N N . GLY A 1 119 ? 42.043 -23.499 -23.213 1.00 77.75 119 GLY A N 1
ATOM 878 C CA . GLY A 1 119 ? 40.754 -23.061 -22.661 1.00 77.75 119 GLY A CA 1
ATOM 879 C C . GLY A 1 119 ? 39.800 -24.220 -22.352 1.00 77.75 119 GLY A C 1
ATOM 880 O O . GLY A 1 119 ? 39.856 -25.282 -22.973 1.00 77.75 119 GLY A O 1
ATOM 881 N N . ALA A 1 120 ? 38.907 -24.018 -21.381 1.00 81.94 120 ALA A N 1
ATOM 882 C CA . ALA A 1 120 ? 37.936 -25.036 -20.988 1.00 81.94 120 ALA A CA 1
ATOM 883 C C . ALA A 1 120 ? 36.893 -25.272 -22.106 1.00 81.94 120 ALA A C 1
ATOM 885 O O . ALA A 1 120 ? 36.432 -24.305 -22.709 1.00 81.94 120 ALA A O 1
ATOM 886 N N . PRO A 1 121 ? 36.424 -26.514 -22.341 1.00 78.00 121 PRO A N 1
ATOM 887 C CA . PRO A 1 121 ? 35.416 -26.803 -23.373 1.00 78.00 121 PRO A CA 1
ATOM 888 C C . PRO A 1 121 ? 34.107 -26.005 -23.230 1.00 78.00 121 PRO A C 1
ATOM 890 O O . PRO A 1 121 ? 33.454 -25.688 -24.223 1.00 78.00 121 PRO A O 1
ATOM 893 N N . GLY A 1 122 ? 33.729 -25.668 -21.992 1.00 82.25 122 GLY A N 1
ATOM 894 C CA . GLY A 1 122 ? 32.549 -24.858 -21.669 1.00 82.25 122 GLY A CA 1
ATOM 895 C C . GLY A 1 122 ? 32.772 -23.342 -21.701 1.00 82.25 122 GLY A C 1
ATOM 896 O O . GLY A 1 122 ? 31.844 -22.601 -21.395 1.00 82.25 122 GLY A O 1
ATOM 897 N N . GLU A 1 123 ? 33.976 -22.871 -22.034 1.00 85.75 123 GLU A N 1
ATOM 898 C CA . GLU A 1 123 ? 34.273 -21.443 -22.172 1.00 85.75 123 GLU A CA 1
ATOM 899 C C . GLU A 1 123 ? 33.418 -20.834 -23.287 1.00 85.75 123 GLU A C 1
ATOM 901 O O . GLU A 1 123 ? 33.386 -21.348 -24.407 1.00 85.75 123 GLU A O 1
ATOM 906 N N . LEU A 1 124 ? 32.704 -19.753 -22.973 1.00 88.06 124 LEU A N 1
ATOM 907 C CA . LEU A 1 124 ? 31.840 -19.075 -23.931 1.00 88.06 124 LEU A CA 1
ATOM 908 C C . LEU A 1 124 ? 32.629 -18.056 -24.748 1.00 88.06 124 LEU A C 1
ATOM 910 O O . LEU A 1 124 ? 33.371 -17.230 -24.211 1.00 88.06 124 LEU A O 1
ATOM 914 N N . VAL A 1 125 ? 32.399 -18.100 -26.053 1.00 83.81 125 VAL A N 1
ATOM 915 C CA . VAL A 1 125 ? 32.971 -17.215 -27.056 1.00 83.81 125 VAL A CA 1
ATOM 916 C C . VAL A 1 125 ? 31.836 -16.416 -27.677 1.00 83.81 125 VAL A C 1
ATOM 918 O O . VAL A 1 125 ? 30.887 -16.984 -28.225 1.00 83.81 125 VAL A O 1
ATOM 921 N N . ALA A 1 126 ? 31.938 -15.097 -27.590 1.00 84.81 126 ALA A N 1
ATOM 922 C CA . ALA A 1 126 ? 31.009 -14.170 -28.207 1.00 84.81 126 ALA A CA 1
ATOM 923 C C . ALA A 1 126 ? 31.658 -13.481 -29.402 1.00 84.81 126 ALA A C 1
ATOM 925 O O . ALA A 1 126 ? 32.825 -13.098 -29.339 1.00 84.81 126 ALA A O 1
ATOM 926 N N . GLY A 1 127 ? 30.901 -13.266 -30.471 1.00 77.94 127 GLY A N 1
ATOM 927 C CA . GLY A 1 127 ? 31.376 -12.422 -31.555 1.00 77.94 127 GLY A CA 1
ATOM 928 C C . GLY A 1 127 ? 30.322 -12.052 -32.579 1.00 77.94 127 GLY A C 1
ATOM 929 O O . GLY A 1 127 ? 29.149 -12.403 -32.450 1.00 77.94 127 GLY A O 1
ATOM 930 N N . TRP A 1 128 ? 30.734 -11.308 -33.600 1.00 75.25 128 TRP A N 1
ATOM 931 C CA . TRP A 1 128 ? 29.842 -10.836 -34.659 1.00 75.25 128 TRP A CA 1
ATOM 932 C C . TRP A 1 128 ? 30.545 -10.764 -36.020 1.00 75.25 128 TRP A C 1
ATOM 934 O O . TRP A 1 128 ? 31.771 -10.737 -36.109 1.00 75.25 128 TRP A O 1
ATOM 944 N N . THR A 1 129 ? 29.748 -10.748 -37.090 1.00 64.25 129 THR A N 1
ATOM 945 C CA . THR A 1 129 ? 30.202 -10.625 -38.487 1.00 64.25 129 THR A CA 1
ATOM 946 C C . THR A 1 129 ? 29.758 -9.285 -39.082 1.00 64.25 129 THR A C 1
ATOM 948 O O . THR A 1 129 ? 28.976 -8.565 -38.464 1.00 64.25 129 THR A O 1
ATOM 951 N N . GLU A 1 130 ? 30.213 -8.939 -40.288 1.00 57.78 130 GLU A N 1
ATOM 952 C CA . GLU A 1 130 ? 29.796 -7.707 -40.979 1.00 57.78 130 GLU A CA 1
ATOM 953 C C . GLU A 1 130 ? 28.269 -7.639 -41.226 1.00 57.78 130 GLU A C 1
ATOM 955 O O . GLU A 1 130 ? 27.583 -8.665 -41.296 1.00 57.78 130 GLU A O 1
ATOM 960 N N . GLY A 1 131 ? 27.732 -6.413 -41.333 1.00 56.50 131 GLY A N 1
ATOM 961 C CA . GLY A 1 131 ? 26.308 -6.152 -41.606 1.00 56.50 131 GLY A CA 1
ATOM 962 C C . GLY A 1 131 ? 25.370 -6.234 -40.392 1.00 56.50 131 GLY A C 1
ATOM 963 O O . GLY A 1 131 ? 24.233 -6.677 -40.537 1.00 56.50 131 GLY A O 1
ATOM 964 N N . ARG A 1 132 ? 25.843 -5.864 -39.195 1.00 69.69 132 ARG A N 1
ATOM 965 C CA . ARG A 1 132 ? 25.065 -5.832 -37.937 1.00 69.69 132 ARG A CA 1
ATOM 966 C C . ARG A 1 132 ? 24.642 -4.425 -37.547 1.00 69.69 132 ARG A C 1
ATOM 968 O O . ARG A 1 132 ? 25.201 -3.461 -38.071 1.00 69.69 132 ARG A O 1
ATOM 975 N N . ASP A 1 133 ? 23.679 -4.314 -36.630 1.00 77.62 133 ASP A N 1
ATOM 976 C CA . ASP A 1 133 ? 23.246 -3.010 -36.125 1.00 77.62 133 ASP A CA 1
ATOM 977 C C . ASP A 1 133 ? 24.462 -2.226 -35.571 1.00 77.62 133 ASP A C 1
ATOM 979 O O . ASP A 1 133 ? 25.124 -2.688 -34.630 1.00 77.62 133 ASP A O 1
ATOM 983 N N . PRO A 1 134 ? 24.786 -1.038 -36.128 1.00 81.62 134 PRO A N 1
ATOM 984 C CA . PRO A 1 134 ? 25.931 -0.242 -35.691 1.00 81.62 134 PRO A CA 1
ATOM 985 C C . PRO A 1 134 ? 25.906 0.112 -34.201 1.00 81.62 134 PRO A C 1
ATOM 987 O O . PRO A 1 134 ? 26.964 0.255 -33.582 1.00 81.62 134 PRO A O 1
ATOM 990 N N . TRP A 1 135 ? 24.715 0.252 -33.608 1.00 85.06 135 TRP A N 1
ATOM 991 C CA . TRP A 1 135 ? 24.577 0.494 -32.177 1.00 85.06 135 TRP A CA 1
ATOM 992 C C . TRP A 1 135 ? 25.042 -0.715 -31.366 1.00 85.06 135 TRP A C 1
ATOM 994 O O . TRP A 1 135 ? 25.806 -0.535 -30.418 1.00 85.06 135 TRP A O 1
ATOM 1004 N N . VAL A 1 136 ? 24.655 -1.935 -31.758 1.00 83.62 136 VAL A N 1
ATOM 1005 C CA . VAL A 1 136 ? 25.073 -3.166 -31.069 1.00 83.62 136 VAL A CA 1
ATOM 1006 C C . VAL A 1 136 ? 26.594 -3.283 -31.100 1.00 83.62 136 VAL A C 1
ATOM 1008 O O . VAL A 1 136 ? 27.216 -3.433 -30.050 1.00 83.62 136 VAL A O 1
ATOM 1011 N N . VAL A 1 137 ? 27.210 -3.112 -32.274 1.00 80.88 137 VAL A N 1
ATOM 1012 C CA . VAL A 1 137 ? 28.674 -3.177 -32.428 1.00 80.88 137 VAL A CA 1
ATOM 1013 C C . VAL A 1 137 ? 29.380 -2.130 -31.563 1.00 80.88 137 VAL A C 1
ATOM 1015 O O . VAL A 1 137 ? 30.331 -2.458 -30.852 1.00 80.88 137 VAL A O 1
ATOM 1018 N N . ARG A 1 138 ? 28.899 -0.877 -31.559 1.00 82.94 138 ARG A N 1
ATOM 1019 C CA . ARG A 1 138 ? 29.449 0.174 -30.688 1.00 82.94 138 ARG A CA 1
ATOM 1020 C C . ARG A 1 138 ? 29.374 -0.234 -29.215 1.00 82.94 138 ARG A C 1
ATOM 1022 O O . ARG A 1 138 ? 30.366 -0.105 -28.504 1.00 82.94 138 ARG A O 1
ATOM 1029 N N . ARG A 1 139 ? 28.223 -0.728 -28.751 1.00 85.12 139 ARG A N 1
ATOM 1030 C CA . ARG A 1 139 ? 28.028 -1.094 -27.340 1.00 85.12 139 ARG A CA 1
ATOM 1031 C C . ARG A 1 139 ? 28.866 -2.294 -26.922 1.00 85.12 139 ARG A C 1
ATOM 1033 O O . ARG A 1 139 ? 29.406 -2.284 -25.822 1.00 85.12 139 ARG A O 1
ATOM 1040 N N . LEU A 1 140 ? 29.052 -3.279 -27.796 1.00 82.81 140 LEU A N 1
ATOM 1041 C CA . LEU A 1 140 ? 29.968 -4.393 -27.541 1.00 82.81 140 LEU A CA 1
ATOM 1042 C C . LEU A 1 140 ? 31.404 -3.895 -27.356 1.00 82.81 140 LEU A C 1
ATOM 1044 O O . LEU A 1 140 ? 32.041 -4.253 -26.370 1.00 82.81 140 LEU A O 1
ATOM 1048 N N . ASN A 1 141 ? 31.872 -3.001 -28.231 1.00 79.44 141 ASN A N 1
ATOM 1049 C CA . ASN A 1 141 ? 33.208 -2.409 -28.128 1.00 79.44 141 ASN A CA 1
ATOM 1050 C C . ASN A 1 141 ? 33.395 -1.539 -26.872 1.00 79.44 141 ASN A C 1
ATOM 1052 O O . ASN A 1 141 ? 34.511 -1.409 -26.383 1.00 79.44 141 ASN A O 1
ATOM 1056 N N . GLU A 1 142 ? 32.325 -0.946 -26.340 1.00 79.25 142 GLU A N 1
ATOM 1057 C CA . GLU A 1 142 ? 32.365 -0.129 -25.119 1.00 79.25 142 GLU A CA 1
ATOM 1058 C C . GLU A 1 142 ? 32.253 -0.957 -23.826 1.00 79.25 142 GLU A C 1
ATOM 1060 O O . GLU A 1 142 ? 32.736 -0.514 -22.784 1.00 79.25 142 GLU A O 1
ATOM 1065 N N . THR A 1 143 ? 31.607 -2.127 -23.869 1.00 81.31 143 THR A N 1
ATOM 1066 C CA . THR A 1 143 ? 31.318 -2.946 -22.678 1.00 81.31 143 THR A CA 1
ATOM 1067 C C . THR A 1 143 ? 32.275 -4.129 -22.531 1.00 81.31 143 THR A C 1
ATOM 1069 O O . THR A 1 143 ? 32.814 -4.339 -21.444 1.00 81.31 143 THR A O 1
ATOM 1072 N N . LEU A 1 144 ? 32.516 -4.900 -23.599 1.00 82.00 144 LEU A N 1
ATOM 1073 C CA . LEU A 1 144 ? 33.294 -6.145 -23.541 1.00 82.00 144 LEU A CA 1
ATOM 1074 C C . LEU A 1 144 ? 34.736 -5.980 -23.030 1.00 82.00 144 LEU A C 1
ATOM 1076 O O . LEU A 1 144 ? 35.144 -6.848 -22.260 1.00 82.00 144 LEU A O 1
ATOM 1080 N N . PRO A 1 145 ? 35.481 -4.889 -23.315 1.00 82.81 145 PRO A N 1
ATOM 1081 C CA . PRO A 1 145 ? 36.834 -4.708 -22.778 1.00 82.81 145 PRO A CA 1
ATOM 1082 C C . PRO A 1 145 ? 36.941 -4.732 -21.246 1.00 82.81 145 PRO A C 1
ATOM 1084 O O . PRO A 1 145 ? 38.032 -4.921 -20.716 1.00 82.81 145 PRO A O 1
ATOM 1087 N N . TYR A 1 146 ? 35.831 -4.521 -20.532 1.00 80.56 146 TYR A N 1
ATOM 1088 C CA . TYR A 1 146 ? 35.799 -4.496 -19.070 1.00 80.56 146 TYR A CA 1
ATOM 1089 C C . TYR A 1 146 ? 35.330 -5.813 -18.436 1.00 80.56 146 TYR A C 1
ATOM 1091 O O . TYR A 1 146 ? 35.557 -6.029 -17.248 1.00 80.56 146 TYR A O 1
ATOM 1099 N N . VAL A 1 147 ? 34.664 -6.684 -19.201 1.00 80.19 147 VAL A N 1
ATOM 1100 C CA . VAL A 1 147 ? 33.976 -7.884 -18.676 1.00 80.19 147 VAL A CA 1
ATOM 1101 C C . VAL A 1 147 ? 34.356 -9.182 -19.389 1.00 80.19 147 VAL A C 1
ATOM 1103 O O . VAL A 1 147 ? 33.932 -10.259 -18.966 1.00 80.19 147 VAL A O 1
ATOM 1106 N N . ALA A 1 148 ? 35.133 -9.084 -20.466 1.00 82.75 148 ALA A N 1
ATOM 1107 C CA . ALA A 1 148 ? 35.577 -10.181 -21.310 1.00 82.75 148 ALA A CA 1
ATOM 1108 C C . ALA A 1 148 ? 37.035 -9.961 -21.743 1.00 82.75 148 ALA A C 1
ATOM 1110 O O . ALA A 1 148 ? 37.561 -8.848 -21.689 1.00 82.75 148 ALA A O 1
ATOM 1111 N N . THR A 1 149 ? 37.695 -11.025 -22.191 1.00 80.38 149 THR A N 1
ATOM 1112 C CA . THR A 1 149 ? 39.047 -10.954 -22.756 1.00 80.38 149 THR A CA 1
ATOM 1113 C C . THR A 1 149 ? 38.988 -11.099 -24.276 1.00 80.38 149 THR A C 1
ATOM 1115 O O . THR A 1 149 ? 38.200 -11.896 -24.786 1.00 80.38 149 THR A O 1
ATOM 1118 N N . PRO A 1 150 ? 39.780 -10.337 -25.047 1.00 74.50 150 PRO A N 1
ATOM 1119 C CA . PRO A 1 150 ? 39.804 -10.495 -26.496 1.00 74.50 150 PRO A CA 1
ATOM 1120 C C . PRO A 1 150 ? 40.319 -11.896 -26.847 1.00 74.50 150 PRO A C 1
ATOM 1122 O O . PRO A 1 150 ? 41.363 -12.324 -26.351 1.00 74.50 150 PRO A O 1
ATOM 1125 N N . ALA A 1 151 ? 39.572 -12.624 -27.681 1.00 66.94 151 ALA A N 1
ATOM 1126 C CA . ALA A 1 151 ? 39.921 -13.992 -28.067 1.00 66.94 151 ALA A CA 1
ATOM 1127 C C . ALA A 1 151 ? 41.063 -14.028 -29.092 1.00 66.94 151 ALA A C 1
ATOM 1129 O O . ALA A 1 151 ? 41.816 -14.994 -29.151 1.00 66.94 151 ALA A O 1
ATOM 1130 N N . VAL A 1 152 ? 41.197 -12.955 -29.874 1.00 60.78 152 VAL A N 1
ATOM 1131 C CA . VAL A 1 152 ? 42.253 -12.749 -30.864 1.00 60.78 152 VAL A CA 1
ATOM 1132 C C . VAL A 1 152 ? 43.078 -11.553 -30.396 1.00 60.78 152 VAL A C 1
ATOM 1134 O O . VAL A 1 152 ? 42.547 -10.449 -30.276 1.00 60.78 152 VAL A O 1
ATOM 1137 N N . GLN A 1 153 ? 44.366 -11.745 -30.096 1.00 47.47 153 GLN A N 1
ATOM 1138 C CA . GLN A 1 153 ? 45.262 -10.596 -29.933 1.00 47.47 153 GLN A CA 1
ATOM 1139 C C . GLN A 1 153 ? 45.387 -9.913 -31.301 1.00 47.47 153 GLN A C 1
ATOM 1141 O O . GLN A 1 153 ? 45.630 -10.622 -32.282 1.00 47.47 153 GLN A O 1
ATOM 1146 N N . PRO A 1 154 ? 45.231 -8.579 -31.415 1.00 40.09 154 PRO A N 1
ATOM 1147 C CA . PRO A 1 154 ? 45.569 -7.901 -32.656 1.00 40.09 154 PRO A CA 1
ATOM 1148 C C . PRO A 1 154 ? 47.025 -8.242 -32.965 1.00 40.09 154 PRO A C 1
ATOM 1150 O O . PRO A 1 154 ? 47.914 -7.943 -32.166 1.00 40.09 154 PRO A O 1
ATOM 1153 N N . ALA A 1 155 ? 47.263 -8.929 -34.085 1.00 37.50 155 ALA A N 1
ATOM 1154 C CA . ALA A 1 155 ? 48.614 -9.173 -34.552 1.00 37.50 155 ALA A CA 1
ATOM 1155 C C . ALA A 1 155 ? 49.274 -7.801 -34.699 1.00 37.50 155 ALA A C 1
ATOM 1157 O O . ALA A 1 155 ? 48.831 -6.971 -35.494 1.00 37.50 155 ALA A O 1
ATOM 1158 N N . SER A 1 156 ? 50.274 -7.532 -33.866 1.00 33.25 156 SER A N 1
ATOM 1159 C CA . SER A 1 156 ? 51.051 -6.305 -33.910 1.00 33.25 156 SER A CA 1
ATOM 1160 C C . SER A 1 156 ? 51.561 -6.085 -35.339 1.00 33.25 156 SER A C 1
ATOM 1162 O O . SER A 1 156 ? 52.457 -6.800 -35.780 1.00 33.25 156 SER A O 1
ATOM 1164 N N . GLY A 1 157 ? 50.984 -5.115 -36.054 1.00 36.47 157 GLY A N 1
ATOM 1165 C CA . GLY A 1 157 ? 51.550 -4.577 -37.294 1.00 36.47 157 GLY A CA 1
ATOM 1166 C C . GLY A 1 157 ? 51.044 -5.126 -38.634 1.00 36.47 157 GLY A C 1
ATOM 1167 O O . GLY A 1 157 ? 51.756 -4.958 -39.617 1.00 36.47 157 GLY A O 1
ATOM 1168 N N . VAL A 1 158 ? 49.856 -5.733 -38.734 1.00 34.38 158 VAL A N 1
ATOM 1169 C CA . VAL A 1 158 ? 49.284 -6.081 -40.054 1.00 34.38 158 VAL A CA 1
ATOM 1170 C C . VAL A 1 158 ? 48.278 -5.013 -40.488 1.00 34.38 158 VAL A C 1
ATOM 1172 O O . VAL A 1 158 ? 47.177 -4.940 -39.942 1.00 34.38 158 VAL A O 1
ATOM 1175 N N . GLU A 1 159 ? 48.653 -4.176 -41.461 1.00 34.62 159 GLU A N 1
ATOM 1176 C CA . GLU A 1 159 ? 47.680 -3.347 -42.179 1.00 34.62 159 GLU A CA 1
ATOM 1177 C C . GLU A 1 159 ? 46.707 -4.235 -42.974 1.00 34.62 159 GLU A C 1
ATOM 1179 O O . GLU A 1 159 ? 47.120 -5.265 -43.517 1.00 34.62 159 GLU A O 1
ATOM 1184 N N . PRO A 1 160 ? 45.417 -3.860 -43.050 1.00 36.19 160 PRO A N 1
ATOM 1185 C CA . PRO A 1 160 ? 44.413 -4.629 -43.770 1.00 36.19 160 PRO A CA 1
ATOM 1186 C C . PRO A 1 160 ? 44.722 -4.610 -45.273 1.00 36.19 160 PRO A C 1
ATOM 1188 O O . PRO A 1 160 ? 44.453 -3.625 -45.956 1.00 36.19 160 PRO A O 1
ATOM 1191 N N . SER A 1 161 ? 45.285 -5.699 -45.798 1.00 31.80 161 SER A N 1
ATOM 1192 C CA . SER A 1 161 ? 45.427 -5.896 -47.238 1.00 31.80 161 SER A CA 1
ATOM 1193 C C . SER A 1 161 ? 44.110 -6.371 -47.856 1.00 31.80 161 SER A C 1
ATOM 1195 O O . SER A 1 161 ? 43.340 -7.135 -47.266 1.00 31.80 161 SER A O 1
ATOM 1197 N N . GLU A 1 162 ? 43.841 -5.854 -49.053 1.00 41.94 162 GLU A N 1
ATOM 1198 C CA . GLU A 1 162 ? 42.622 -6.050 -49.833 1.00 41.94 162 GLU A CA 1
ATOM 1199 C C . GLU A 1 162 ? 42.217 -7.532 -49.944 1.00 41.94 162 GLU A C 1
ATOM 1201 O O . GLU A 1 162 ? 42.959 -8.368 -50.458 1.00 41.94 162 GLU A O 1
ATOM 1206 N N . GLY A 1 163 ? 40.992 -7.848 -49.508 1.00 39.25 163 GLY A N 1
ATOM 1207 C CA . GLY A 1 163 ? 40.263 -9.026 -49.991 1.00 39.25 163 GLY A CA 1
ATOM 1208 C C . GLY A 1 163 ? 39.803 -10.060 -48.961 1.00 39.25 163 GLY A C 1
ATOM 1209 O O . GLY A 1 163 ? 39.008 -10.923 -49.329 1.00 39.25 163 GLY A O 1
ATOM 1210 N N . ARG A 1 164 ? 40.208 -9.991 -47.685 1.00 38.12 164 ARG A N 1
ATOM 1211 C CA . ARG A 1 164 ? 39.580 -10.794 -46.610 1.00 38.12 164 ARG A CA 1
ATOM 1212 C C . ARG A 1 164 ? 39.551 -10.055 -45.267 1.00 38.12 164 ARG A C 1
ATOM 1214 O O . ARG A 1 164 ? 40.517 -10.152 -44.512 1.00 38.12 164 ARG A O 1
ATOM 1221 N N . PRO A 1 165 ? 38.444 -9.387 -44.905 1.00 36.69 165 PRO A N 1
ATOM 1222 C CA . PRO A 1 165 ? 38.266 -8.906 -43.549 1.00 36.69 165 PRO A CA 1
ATOM 1223 C C . PRO A 1 165 ? 37.735 -10.063 -42.695 1.00 36.69 165 PRO A C 1
ATOM 1225 O O . PRO A 1 165 ? 36.560 -10.416 -42.743 1.00 36.69 165 PRO A O 1
ATOM 1228 N N . LEU A 1 166 ? 38.591 -10.671 -41.878 1.00 40.94 166 LEU A N 1
ATOM 1229 C CA . LEU A 1 166 ? 38.110 -11.065 -40.557 1.00 40.94 166 LEU A CA 1
ATOM 1230 C C . LEU A 1 166 ? 38.304 -9.823 -39.691 1.00 40.94 166 LEU A C 1
ATOM 1232 O O . LEU A 1 166 ? 39.449 -9.386 -39.548 1.00 40.94 166 LEU A O 1
ATOM 1236 N N . PRO A 1 167 ? 37.250 -9.213 -39.122 1.00 44.16 167 PRO A N 1
ATOM 1237 C CA . PRO A 1 167 ? 37.464 -8.164 -38.150 1.00 44.16 167 PRO A CA 1
ATOM 1238 C C . PRO A 1 167 ? 38.088 -8.831 -36.922 1.00 44.16 167 PRO A C 1
ATOM 1240 O O . PRO A 1 167 ? 37.394 -9.385 -36.072 1.00 44.16 167 PRO A O 1
ATOM 1243 N N . ALA A 1 168 ? 39.414 -8.755 -36.809 1.00 44.38 168 ALA A N 1
ATOM 1244 C CA . ALA A 1 168 ? 40.191 -9.187 -35.647 1.00 44.38 168 ALA A CA 1
ATOM 1245 C C . ALA A 1 168 ? 39.832 -8.416 -34.349 1.00 44.38 168 ALA A C 1
ATOM 1247 O O . ALA A 1 168 ? 40.473 -8.602 -33.323 1.00 44.38 168 ALA A O 1
ATOM 1248 N N . ALA A 1 169 ? 38.790 -7.575 -34.376 1.00 51.19 169 ALA A N 1
ATOM 1249 C CA . ALA A 1 169 ? 38.207 -6.855 -33.245 1.00 51.19 169 ALA A CA 1
ATOM 1250 C C . ALA A 1 169 ? 36.895 -7.483 -32.707 1.00 51.19 169 ALA A C 1
ATOM 1252 O O . ALA A 1 169 ? 36.341 -6.997 -31.723 1.00 51.19 169 ALA A O 1
ATOM 1253 N N . GLY A 1 170 ? 36.370 -8.536 -33.351 1.00 63.69 170 GLY A N 1
ATOM 1254 C CA . GLY A 1 170 ? 34.985 -8.988 -33.165 1.00 63.69 170 GLY A CA 1
ATOM 1255 C C . GLY A 1 170 ? 34.746 -10.232 -32.308 1.00 63.69 170 GLY A C 1
ATOM 1256 O O . GLY A 1 170 ? 33.600 -10.658 -32.233 1.00 63.69 170 GLY A O 1
ATOM 1257 N N . VAL A 1 171 ? 35.770 -10.857 -31.711 1.00 75.44 171 VAL A N 1
ATOM 1258 C CA . VAL A 1 171 ? 35.623 -12.130 -30.973 1.00 75.44 171 VAL A CA 1
ATOM 1259 C C . VAL A 1 171 ? 36.218 -12.031 -29.568 1.00 75.44 171 VAL A C 1
ATOM 1261 O O . VAL A 1 171 ? 37.379 -11.663 -29.394 1.00 75.44 171 VAL A O 1
ATOM 1264 N N . TRP A 1 172 ? 35.422 -12.399 -28.567 1.00 82.69 172 TRP A N 1
ATOM 1265 C CA . TRP A 1 172 ? 35.698 -12.209 -27.146 1.00 82.69 172 TRP A CA 1
ATOM 1266 C C . TRP A 1 172 ? 35.422 -13.488 -26.353 1.00 82.69 172 TRP A C 1
ATOM 1268 O O . TRP A 1 172 ? 34.411 -14.156 -26.560 1.00 82.69 172 TRP A O 1
ATOM 1278 N N . LEU A 1 173 ? 36.311 -13.813 -25.420 1.00 83.88 173 LEU A N 1
ATOM 1279 C CA . LEU A 1 173 ? 36.132 -14.861 -24.422 1.00 83.88 173 LEU A CA 1
ATOM 1280 C C . LEU A 1 173 ? 35.434 -14.260 -23.203 1.00 83.88 173 LEU A C 1
ATOM 1282 O O . LEU A 1 173 ? 35.939 -13.325 -22.580 1.00 83.88 173 LEU A O 1
ATOM 1286 N N . LEU A 1 174 ? 34.275 -14.800 -22.835 1.00 83.38 174 LEU A N 1
ATOM 1287 C CA . LEU A 1 174 ? 33.477 -14.259 -21.728 1.00 83.38 174 LEU A CA 1
ATOM 1288 C C . LEU A 1 174 ? 33.986 -14.700 -20.345 1.00 83.38 174 LEU A C 1
ATOM 1290 O O . LEU A 1 174 ? 33.555 -14.169 -19.322 1.00 83.38 174 LEU A O 1
ATOM 1294 N N . GLY A 1 175 ? 34.911 -15.662 -20.289 1.00 81.31 175 GLY A N 1
ATOM 1295 C CA . GLY A 1 175 ? 35.461 -16.175 -19.037 1.00 81.31 175 GLY A CA 1
ATOM 1296 C C . GLY A 1 175 ? 34.366 -16.724 -18.114 1.00 81.31 175 GLY A C 1
ATOM 1297 O O . GLY A 1 175 ? 33.718 -17.716 -18.439 1.00 81.31 175 GLY A O 1
ATOM 1298 N N . ARG A 1 176 ? 34.179 -16.090 -16.946 1.00 72.12 176 ARG A N 1
ATOM 1299 C CA . ARG A 1 176 ? 33.134 -16.444 -15.961 1.00 72.12 176 ARG A CA 1
ATOM 1300 C C . ARG A 1 176 ? 31.854 -15.612 -16.085 1.00 72.12 176 ARG A C 1
ATOM 1302 O O . ARG A 1 176 ? 30.895 -15.906 -15.378 1.00 72.12 176 ARG A O 1
ATOM 1309 N N . SER A 1 177 ? 31.849 -14.583 -16.927 1.00 78.88 177 SER A N 1
ATOM 1310 C CA . SER A 1 177 ? 30.710 -13.683 -17.098 1.00 78.88 177 SER A CA 1
ATOM 1311 C C . SER A 1 177 ? 29.594 -14.397 -17.856 1.00 78.88 177 SER A C 1
ATOM 1313 O O . SER A 1 177 ? 29.826 -14.951 -18.935 1.00 78.88 177 SER A O 1
ATOM 1315 N N . SER A 1 178 ? 28.373 -14.376 -17.322 1.00 85.50 178 SER A N 1
ATOM 1316 C CA . SER A 1 178 ? 27.222 -14.908 -18.051 1.00 85.50 178 SER A CA 1
ATOM 1317 C C . SER A 1 178 ? 26.777 -13.919 -19.142 1.00 85.50 178 SER A C 1
ATOM 1319 O O . SER A 1 178 ? 26.715 -12.716 -18.876 1.00 85.50 178 SER A O 1
ATOM 1321 N N . PRO A 1 179 ? 26.407 -14.368 -20.358 1.00 86.12 179 PRO A N 1
ATOM 1322 C CA . PRO A 1 179 ? 25.914 -13.480 -21.416 1.00 86.12 179 PRO A CA 1
ATOM 1323 C C . PRO A 1 179 ? 24.718 -12.614 -20.985 1.00 86.12 179 PRO A C 1
ATOM 1325 O O . PRO A 1 179 ? 24.615 -11.456 -21.389 1.00 86.12 179 PRO A O 1
ATOM 1328 N N . GLY A 1 180 ? 23.841 -13.141 -20.127 1.00 86.81 180 GLY A N 1
ATOM 1329 C CA . GLY A 1 180 ? 22.690 -12.409 -19.586 1.00 86.81 180 GLY A CA 1
ATOM 1330 C C . GLY A 1 180 ? 23.048 -11.349 -18.532 1.00 86.81 180 GLY A C 1
ATOM 1331 O O . GLY A 1 180 ? 22.214 -10.511 -18.195 1.00 86.81 180 GLY A O 1
ATOM 1332 N N . GLU A 1 181 ? 24.279 -11.355 -18.011 1.00 84.38 181 GLU A N 1
ATOM 1333 C CA . GLU A 1 181 ? 24.789 -10.346 -17.067 1.00 84.38 181 GLU A CA 1
ATOM 1334 C C . GLU A 1 181 ? 25.505 -9.191 -17.782 1.00 84.38 181 GLU A C 1
ATOM 1336 O O . GLU A 1 181 ? 25.646 -8.100 -17.225 1.00 84.38 181 GLU A O 1
ATOM 1341 N N . ILE A 1 182 ? 25.932 -9.400 -19.031 1.00 87.31 182 ILE A N 1
ATOM 1342 C CA . ILE A 1 182 ? 26.600 -8.379 -19.841 1.00 87.31 182 ILE A CA 1
ATOM 1343 C C . ILE A 1 182 ? 25.536 -7.476 -20.458 1.00 87.31 182 ILE A C 1
ATOM 1345 O O . ILE A 1 182 ? 24.938 -7.795 -21.484 1.00 87.31 182 ILE A O 1
ATOM 1349 N N . VAL A 1 183 ? 25.296 -6.334 -19.820 1.00 88.88 183 VAL A N 1
ATOM 1350 C CA . VAL A 1 183 ? 24.269 -5.376 -20.238 1.00 88.88 183 VAL A CA 1
ATOM 1351 C C . VAL A 1 183 ? 24.826 -4.386 -21.263 1.00 88.88 183 VAL A C 1
ATOM 1353 O O . VAL A 1 183 ? 25.820 -3.698 -21.033 1.00 88.88 183 VAL A O 1
ATOM 1356 N N . LEU A 1 184 ? 24.142 -4.285 -22.398 1.00 87.00 184 LEU A N 1
ATOM 1357 C CA . LEU A 1 184 ? 24.442 -3.360 -23.487 1.00 87.00 184 LEU A CA 1
ATOM 1358 C C . LEU A 1 184 ? 23.687 -2.034 -23.323 1.00 87.00 184 LEU A C 1
ATOM 1360 O O . LEU A 1 184 ? 24.210 -0.996 -23.711 1.00 87.00 184 LEU A O 1
ATOM 1364 N N . GLY A 1 185 ? 22.511 -2.023 -22.693 1.00 88.88 185 GLY A N 1
ATOM 1365 C CA . GLY A 1 185 ? 21.704 -0.816 -22.456 1.00 88.88 185 GLY A CA 1
ATOM 1366 C C . GLY A 1 185 ? 20.473 -0.733 -23.363 1.00 88.88 185 GLY A C 1
ATOM 1367 O O . GLY A 1 185 ? 20.060 -1.733 -23.946 1.00 88.88 185 GLY A O 1
ATOM 1368 N N . PHE A 1 186 ? 19.850 0.443 -23.462 1.00 89.44 186 PHE A N 1
ATOM 1369 C CA . PHE A 1 186 ? 18.590 0.614 -24.199 1.00 89.44 186 PHE A CA 1
ATOM 1370 C C . PHE A 1 186 ? 18.809 0.819 -25.698 1.00 89.44 186 PHE A C 1
ATOM 1372 O O . PHE A 1 186 ? 19.565 1.704 -26.105 1.00 89.44 186 PHE A O 1
ATOM 1379 N N . HIS A 1 187 ? 18.097 0.046 -26.520 1.00 88.25 187 HIS A N 1
ATOM 1380 C CA . HIS A 1 187 ? 18.211 0.127 -27.971 1.00 88.25 187 HIS A CA 1
ATOM 1381 C C . HIS A 1 187 ? 17.544 1.406 -28.527 1.00 88.25 187 HIS A C 1
ATOM 1383 O O . HIS A 1 187 ? 16.323 1.566 -28.407 1.00 88.25 187 HIS A O 1
ATOM 1389 N N . PRO A 1 188 ? 18.272 2.305 -29.221 1.00 85.88 188 PRO A N 1
ATOM 1390 C CA . PRO A 1 188 ? 17.735 3.593 -29.667 1.00 85.88 188 PRO A CA 1
ATOM 1391 C C . PRO A 1 188 ? 16.583 3.474 -30.664 1.00 85.88 188 PRO A C 1
ATOM 1393 O O . PRO A 1 188 ? 15.762 4.380 -30.769 1.00 85.88 188 PRO A O 1
ATOM 1396 N N . GLY A 1 189 ? 16.523 2.388 -31.440 1.00 85.25 189 GLY A N 1
ATOM 1397 C CA . GLY A 1 189 ? 15.394 2.122 -32.337 1.00 85.25 189 GLY A CA 1
ATOM 1398 C C . GLY A 1 189 ? 14.083 1.860 -31.587 1.00 85.25 189 GLY A C 1
ATOM 1399 O O . GLY A 1 189 ? 13.034 2.308 -32.034 1.00 85.25 189 GLY A O 1
ATOM 1400 N N . GLU A 1 190 ? 14.135 1.199 -30.423 1.00 88.06 190 GLU A N 1
ATOM 1401 C CA . GLU A 1 190 ? 12.940 0.928 -29.603 1.00 88.06 190 GLU A CA 1
ATOM 1402 C C . GLU A 1 190 ? 12.440 2.196 -28.939 1.00 88.06 190 GLU A C 1
ATOM 1404 O O . GLU A 1 190 ? 11.259 2.521 -29.020 1.00 88.06 190 GLU A O 1
ATOM 1409 N N . VAL A 1 191 ? 13.368 2.928 -28.321 1.00 89.19 191 VAL A N 1
ATOM 1410 C CA . VAL A 1 191 ? 13.091 4.203 -27.662 1.00 89.19 191 VAL A CA 1
ATOM 1411 C C . VAL A 1 191 ? 12.464 5.177 -28.660 1.00 89.19 191 VAL A C 1
ATOM 1413 O O . VAL A 1 191 ? 11.416 5.754 -28.374 1.00 89.19 191 VAL A O 1
ATOM 1416 N N . ARG A 1 192 ? 13.052 5.304 -29.860 1.00 87.88 192 ARG A N 1
ATOM 1417 C CA . ARG A 1 192 ? 12.505 6.148 -30.930 1.00 87.88 192 ARG A CA 1
ATOM 1418 C C . ARG A 1 192 ? 11.128 5.684 -31.383 1.00 87.88 192 ARG A C 1
ATOM 1420 O O . ARG A 1 192 ? 10.223 6.503 -31.397 1.00 87.88 192 ARG A O 1
ATOM 1427 N N . ALA A 1 193 ? 10.928 4.392 -31.652 1.00 89.38 193 ALA A N 1
ATOM 1428 C CA . ALA A 1 193 ? 9.619 3.884 -32.067 1.00 89.38 193 ALA A CA 1
ATOM 1429 C C . ALA A 1 193 ? 8.511 4.223 -31.050 1.00 89.38 193 ALA A C 1
ATOM 1431 O O . ALA A 1 193 ? 7.424 4.649 -31.440 1.00 89.38 193 ALA A O 1
ATOM 1432 N N . VAL A 1 194 ? 8.794 4.089 -29.749 1.00 92.25 194 VAL A N 1
ATOM 1433 C CA . VAL A 1 194 ? 7.854 4.451 -28.674 1.00 92.25 194 VAL A CA 1
ATOM 1434 C C . VAL A 1 194 ? 7.598 5.965 -28.647 1.00 92.25 194 VAL A C 1
ATOM 1436 O O . VAL A 1 194 ? 6.440 6.389 -28.612 1.00 92.25 194 VAL A O 1
ATOM 1439 N N . HIS A 1 195 ? 8.648 6.789 -28.710 1.00 89.06 195 HIS A N 1
ATOM 1440 C CA . HIS A 1 195 ? 8.516 8.250 -28.715 1.00 89.06 195 HIS A CA 1
ATOM 1441 C C . HIS A 1 195 ? 7.771 8.786 -29.947 1.00 89.06 195 HIS A C 1
ATOM 1443 O O . HIS A 1 195 ? 6.910 9.660 -29.794 1.00 89.06 195 HIS A O 1
ATOM 1449 N N . ASP A 1 196 ? 8.062 8.246 -31.132 1.00 89.75 196 ASP A N 1
ATOM 1450 C CA . ASP A 1 196 ? 7.443 8.603 -32.414 1.00 89.75 196 ASP A CA 1
ATOM 1451 C C . ASP A 1 196 ? 5.951 8.254 -32.421 1.00 89.75 196 ASP A C 1
ATOM 1453 O O . ASP A 1 196 ? 5.125 9.002 -32.946 1.00 89.75 196 ASP A O 1
ATOM 1457 N N . ALA A 1 197 ? 5.574 7.162 -31.747 1.00 91.50 197 ALA A N 1
ATOM 1458 C CA . ALA A 1 197 ? 4.177 6.821 -31.518 1.00 91.50 197 ALA A CA 1
ATOM 1459 C C . ALA A 1 197 ? 3.474 7.779 -30.539 1.00 91.50 197 ALA A C 1
ATOM 1461 O O . ALA A 1 197 ? 2.254 7.725 -30.414 1.00 91.50 197 ALA A O 1
ATOM 1462 N N . GLY A 1 198 ? 4.191 8.686 -29.868 1.00 90.31 198 GLY A N 1
ATOM 1463 C CA . GLY A 1 198 ? 3.632 9.615 -28.883 1.00 90.31 198 GLY A CA 1
ATOM 1464 C C . GLY A 1 198 ? 3.504 9.034 -27.474 1.00 90.31 198 GLY A C 1
ATOM 1465 O O . GLY A 1 198 ? 2.832 9.630 -26.635 1.00 90.31 198 GLY A O 1
ATOM 1466 N N . LEU A 1 199 ? 4.128 7.884 -27.216 1.00 93.62 199 LEU A N 1
ATOM 1467 C CA . LEU A 1 199 ? 4.117 7.195 -25.929 1.00 93.62 199 LEU A CA 1
ATOM 1468 C C . LEU A 1 199 ? 5.361 7.559 -25.105 1.00 93.62 199 LEU A C 1
ATOM 1470 O O . LEU A 1 199 ? 6.404 7.928 -25.646 1.00 93.62 199 LEU A O 1
ATOM 1474 N N . ALA A 1 200 ? 5.250 7.453 -23.782 1.00 93.50 200 ALA A N 1
ATOM 1475 C CA . ALA A 1 200 ? 6.375 7.622 -22.868 1.00 93.50 200 ALA A CA 1
ATOM 1476 C C . ALA A 1 200 ? 7.186 6.324 -22.708 1.00 93.50 200 ALA A C 1
ATOM 1478 O O . ALA A 1 200 ? 6.633 5.221 -22.716 1.00 93.50 200 ALA A O 1
ATOM 1479 N N . VAL A 1 201 ? 8.496 6.453 -22.510 1.00 92.44 201 VAL A N 1
ATOM 1480 C CA . VAL A 1 201 ? 9.397 5.323 -22.250 1.00 92.44 201 VAL A CA 1
ATOM 1481 C C . VAL A 1 201 ? 9.597 5.169 -20.750 1.00 92.44 201 VAL A C 1
ATOM 1483 O O . VAL A 1 201 ? 10.043 6.093 -20.079 1.00 92.44 201 VAL A O 1
ATOM 1486 N N . PHE A 1 202 ? 9.294 3.989 -20.217 1.00 94.19 202 PHE A N 1
ATOM 1487 C CA . PHE A 1 202 ? 9.528 3.641 -18.817 1.00 94.19 202 PHE A CA 1
ATOM 1488 C C . PHE A 1 202 ? 10.719 2.683 -18.742 1.00 94.19 202 PHE A C 1
ATOM 1490 O O . PHE A 1 202 ? 10.565 1.497 -19.045 1.00 94.19 202 PHE A O 1
ATOM 1497 N N . PRO A 1 203 ? 11.917 3.170 -18.392 1.00 93.38 203 PRO A N 1
ATOM 1498 C CA . PRO A 1 203 ? 13.124 2.365 -18.486 1.00 93.38 203 PRO A CA 1
ATOM 1499 C C . PRO A 1 203 ? 13.153 1.264 -17.423 1.00 93.38 203 PRO A C 1
ATOM 1501 O O . PRO A 1 203 ? 12.958 1.513 -16.229 1.00 93.38 203 PRO A O 1
ATOM 1504 N N . ARG A 1 204 ? 13.406 0.034 -17.874 1.00 93.25 204 ARG A N 1
ATOM 1505 C CA . ARG A 1 204 ? 13.555 -1.177 -17.065 1.00 93.25 204 ARG A CA 1
ATOM 1506 C C . ARG A 1 204 ? 15.035 -1.523 -16.938 1.00 93.25 204 ARG A C 1
ATOM 1508 O O . ARG A 1 204 ? 15.588 -2.215 -17.791 1.00 93.25 204 ARG A O 1
ATOM 1515 N N . LEU A 1 205 ? 15.660 -1.017 -15.879 1.00 91.25 205 LEU A N 1
ATOM 1516 C CA . LEU A 1 205 ? 17.079 -1.225 -15.596 1.00 91.25 205 LEU A CA 1
ATOM 1517 C C . LEU A 1 205 ? 17.299 -2.609 -14.986 1.00 91.25 205 LEU A C 1
ATOM 1519 O O . LEU A 1 205 ? 16.594 -2.996 -14.053 1.00 91.25 205 LEU A O 1
ATOM 1523 N N . ARG A 1 206 ? 18.285 -3.352 -15.477 1.00 88.88 206 ARG A N 1
ATOM 1524 C CA . ARG A 1 206 ? 18.682 -4.640 -14.908 1.00 88.88 206 ARG A CA 1
ATOM 1525 C C . ARG A 1 206 ? 19.547 -4.416 -13.663 1.00 88.88 206 ARG A C 1
ATOM 1527 O O . ARG A 1 206 ? 20.405 -3.531 -13.619 1.00 88.88 206 ARG A O 1
ATOM 1534 N N . GLY A 1 207 ? 19.289 -5.210 -12.625 1.00 77.81 207 GLY A N 1
ATOM 1535 C CA . GLY A 1 207 ? 20.125 -5.243 -11.425 1.00 77.81 207 GLY A CA 1
ATOM 1536 C C . GLY A 1 207 ? 21.538 -5.763 -11.714 1.00 77.81 207 GLY A C 1
ATOM 1537 O O . GLY A 1 207 ? 21.777 -6.393 -12.741 1.00 77.81 207 GLY A O 1
ATOM 1538 N N . GLY A 1 208 ? 22.471 -5.506 -10.795 1.00 73.31 208 GLY A N 1
ATOM 1539 C CA . GLY A 1 208 ? 23.875 -5.919 -10.920 1.00 73.31 208 GLY A CA 1
ATOM 1540 C C . GLY A 1 208 ? 24.866 -4.761 -10.791 1.00 73.31 208 GLY A C 1
ATOM 1541 O O . GLY A 1 208 ? 24.471 -3.615 -10.554 1.00 73.31 208 GLY A O 1
ATOM 1542 N N . GLY A 1 209 ? 26.156 -5.081 -10.902 1.00 69.62 209 GLY A N 1
ATOM 1543 C CA . GLY A 1 209 ? 27.243 -4.100 -10.887 1.00 69.62 209 GLY A CA 1
ATOM 1544 C C . GLY A 1 209 ? 27.340 -3.313 -12.196 1.00 69.62 209 GLY A C 1
ATOM 1545 O O . GLY A 1 209 ? 26.811 -3.721 -13.232 1.00 69.62 209 GLY A O 1
ATOM 1546 N N . LEU A 1 210 ? 28.021 -2.170 -12.149 1.00 77.31 210 LEU A N 1
ATOM 1547 C CA . LEU A 1 210 ? 28.369 -1.415 -13.350 1.00 77.31 210 LEU A CA 1
ATOM 1548 C C . LEU A 1 210 ? 29.618 -2.037 -13.975 1.00 77.31 210 LEU A C 1
ATOM 1550 O O . LEU A 1 210 ? 30.596 -2.293 -13.277 1.00 77.31 210 LEU A O 1
ATOM 1554 N N . ALA A 1 211 ? 29.591 -2.279 -15.287 1.00 73.12 211 ALA A N 1
ATOM 1555 C CA . ALA A 1 211 ? 30.708 -2.928 -15.974 1.00 73.12 211 ALA A CA 1
ATOM 1556 C C . ALA A 1 211 ? 31.953 -2.030 -15.996 1.00 73.12 211 ALA A C 1
ATOM 1558 O O . ALA A 1 211 ? 33.079 -2.514 -15.992 1.00 73.12 211 ALA A O 1
ATOM 1559 N N . ALA A 1 212 ? 31.747 -0.712 -16.023 1.00 70.81 212 ALA A N 1
ATOM 1560 C CA . ALA A 1 212 ? 32.810 0.273 -16.135 1.00 70.81 212 ALA A CA 1
ATOM 1561 C C . ALA A 1 212 ? 32.383 1.643 -15.584 1.00 70.81 212 ALA A C 1
ATOM 1563 O O . ALA A 1 212 ? 31.188 1.934 -15.454 1.00 70.81 212 ALA A O 1
ATOM 1564 N N . PRO A 1 213 ? 33.336 2.559 -15.350 1.00 67.69 213 PRO A N 1
ATOM 1565 C CA . PRO A 1 213 ? 33.011 3.952 -15.095 1.00 67.69 213 PRO A CA 1
ATOM 1566 C C . PRO A 1 213 ? 32.169 4.577 -16.222 1.00 67.69 213 PRO A C 1
ATOM 1568 O O . PRO A 1 213 ? 32.467 4.418 -17.407 1.00 67.69 213 PRO A O 1
ATOM 1571 N N . GLY A 1 214 ? 31.097 5.281 -15.851 1.00 73.00 214 GLY A N 1
ATOM 1572 C CA . GLY A 1 214 ? 30.160 5.955 -16.759 1.00 73.00 214 GLY A CA 1
ATOM 1573 C C . GLY A 1 214 ? 29.253 4.999 -17.537 1.00 73.00 214 GLY A C 1
ATOM 1574 O O . GLY A 1 214 ? 28.580 5.421 -18.471 1.00 73.00 214 GLY A O 1
ATOM 1575 N N . ASP A 1 215 ? 29.25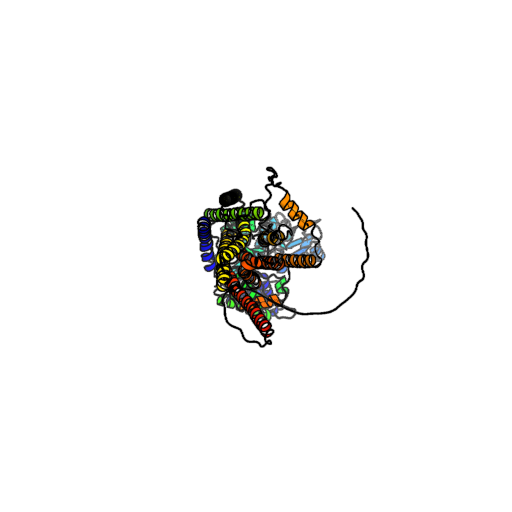5 3.708 -17.196 1.00 78.94 215 ASP A N 1
ATOM 1576 C CA . ASP A 1 215 ? 28.447 2.696 -17.877 1.00 78.94 215 ASP A CA 1
ATOM 1577 C C . ASP A 1 215 ? 26.948 2.981 -17.741 1.00 78.94 215 ASP A C 1
ATOM 1579 O O . ASP A 1 215 ? 26.230 2.931 -18.736 1.00 78.94 215 ASP A O 1
ATOM 1583 N N . LEU A 1 216 ? 26.487 3.395 -16.553 1.00 81.38 216 LEU A N 1
ATOM 1584 C CA . LEU A 1 216 ? 25.096 3.805 -16.363 1.00 81.38 216 LEU A CA 1
ATOM 1585 C C . LEU A 1 216 ? 24.724 4.997 -17.252 1.00 81.38 216 LEU A C 1
ATOM 1587 O O . LEU A 1 216 ? 23.748 4.901 -17.990 1.00 81.38 216 LEU A O 1
ATOM 1591 N N . GLY A 1 217 ? 25.515 6.074 -17.247 1.00 78.12 217 GLY A N 1
ATOM 1592 C CA . GLY A 1 217 ? 25.292 7.220 -18.129 1.00 78.12 217 GLY A CA 1
ATOM 1593 C C . GLY A 1 217 ? 25.266 6.833 -19.612 1.00 78.12 217 GLY A C 1
ATOM 1594 O O . GLY A 1 217 ? 24.417 7.313 -20.359 1.00 78.12 217 GLY A O 1
ATOM 1595 N N . ARG A 1 218 ? 26.116 5.890 -20.051 1.00 79.94 218 ARG A N 1
ATOM 1596 C CA . ARG A 1 218 ? 26.078 5.365 -21.430 1.00 79.94 218 ARG A CA 1
ATOM 1597 C C . ARG A 1 218 ? 24.821 4.541 -21.719 1.00 79.94 218 ARG A C 1
ATOM 1599 O O . ARG A 1 218 ? 24.215 4.722 -22.775 1.00 79.94 218 ARG A O 1
ATOM 1606 N N . ARG A 1 219 ? 24.411 3.664 -20.795 1.00 82.38 219 ARG A N 1
ATOM 1607 C CA . ARG A 1 219 ? 23.175 2.868 -20.902 1.00 82.38 219 ARG A CA 1
ATOM 1608 C C . ARG A 1 219 ? 21.954 3.783 -20.984 1.00 82.38 219 ARG A C 1
ATOM 1610 O O . ARG A 1 219 ? 21.136 3.620 -21.886 1.00 82.38 219 ARG A O 1
ATOM 1617 N N . LEU A 1 220 ? 21.869 4.774 -20.094 1.00 79.19 220 LEU A N 1
ATOM 1618 C CA . LEU A 1 220 ? 20.792 5.765 -20.032 1.00 79.19 220 LEU A CA 1
ATOM 1619 C C . LEU A 1 220 ? 20.836 6.765 -21.191 1.00 79.19 220 LEU A C 1
ATOM 1621 O O . LEU A 1 220 ? 19.790 7.252 -21.609 1.00 79.19 220 LEU A O 1
ATOM 1625 N N . GLY A 1 221 ? 22.014 7.049 -21.750 1.00 71.88 221 GLY A N 1
ATOM 1626 C CA . GLY A 1 221 ? 22.185 7.985 -22.859 1.00 71.88 221 GLY A CA 1
ATOM 1627 C C . GLY A 1 221 ? 21.307 7.648 -24.066 1.00 71.88 221 GLY A C 1
ATOM 1628 O O . GLY A 1 221 ? 20.809 8.556 -24.725 1.00 71.88 221 GLY A O 1
ATOM 1629 N N . GLY A 1 222 ? 21.033 6.361 -24.312 1.00 68.62 222 GLY A N 1
ATOM 1630 C CA . GLY A 1 222 ? 20.109 5.914 -25.360 1.00 68.62 222 GLY A CA 1
ATOM 1631 C C . GLY A 1 222 ? 18.638 6.300 -25.135 1.00 68.62 222 GLY A C 1
ATOM 1632 O O . GLY A 1 222 ? 17.886 6.376 -26.101 1.00 68.62 222 GLY A O 1
ATOM 1633 N N . LEU A 1 223 ? 18.225 6.584 -23.893 1.00 74.12 223 LEU A N 1
ATOM 1634 C CA . LEU A 1 223 ? 16.849 6.971 -23.541 1.00 74.12 223 LEU A CA 1
ATOM 1635 C C . LEU A 1 223 ? 16.551 8.444 -23.837 1.00 74.12 223 LEU A C 1
ATOM 1637 O O . LEU A 1 223 ? 15.426 8.794 -24.188 1.00 74.12 223 LEU A O 1
ATOM 1641 N N . PHE A 1 224 ? 17.555 9.308 -23.672 1.00 66.38 224 PHE A N 1
ATOM 1642 C CA . PHE A 1 224 ? 17.401 10.765 -23.751 1.00 66.38 224 PHE A CA 1
ATOM 1643 C C . PHE A 1 224 ? 17.774 11.345 -25.124 1.00 66.38 224 PHE A C 1
ATOM 1645 O O . PHE A 1 224 ? 17.656 12.551 -25.345 1.00 66.38 224 PHE A O 1
ATOM 1652 N N . GLN A 1 225 ? 18.203 10.501 -26.066 1.00 58.56 225 GLN A N 1
ATOM 1653 C CA . GLN A 1 225 ? 18.469 10.898 -27.448 1.00 58.56 225 GLN A CA 1
ATOM 1654 C C . GLN A 1 225 ? 17.153 11.049 -28.230 1.00 58.56 225 GLN A C 1
ATOM 1656 O O . GLN A 1 225 ? 16.422 10.080 -28.417 1.00 58.56 225 GLN A O 1
ATOM 1661 N N . GLY A 1 226 ? 16.842 12.265 -28.699 1.00 49.56 226 GLY A N 1
ATOM 1662 C CA . GLY A 1 226 ? 15.622 12.507 -29.491 1.00 49.56 226 GLY A CA 1
ATOM 1663 C C . GLY A 1 226 ? 15.154 13.958 -29.669 1.00 49.56 226 GLY A C 1
ATOM 1664 O O . GLY A 1 226 ? 14.005 14.168 -30.038 1.00 49.56 226 GLY A O 1
ATOM 1665 N N . GLY A 1 227 ? 15.999 14.966 -29.421 1.00 49.47 227 GLY A N 1
ATOM 1666 C CA . GLY A 1 227 ? 15.619 16.382 -29.541 1.00 49.47 227 GLY A CA 1
ATOM 1667 C C . GLY A 1 227 ? 14.912 16.957 -28.304 1.00 49.47 227 GLY A C 1
ATOM 1668 O O . GLY A 1 227 ? 14.691 16.268 -27.303 1.00 49.47 227 GLY A O 1
ATOM 1669 N N . ALA A 1 228 ? 14.591 18.255 -28.352 1.00 39.25 228 ALA A N 1
ATOM 1670 C CA . ALA A 1 228 ? 13.957 18.976 -27.247 1.00 39.25 228 ALA A CA 1
ATOM 1671 C C . ALA A 1 228 ? 12.575 18.374 -26.925 1.00 39.25 228 ALA A C 1
ATOM 1673 O O . ALA A 1 228 ? 11.660 18.430 -27.741 1.00 39.25 228 ALA A O 1
ATOM 1674 N N . GLY A 1 229 ? 12.432 17.778 -25.737 1.00 54.38 229 GLY A N 1
ATOM 1675 C CA . GLY A 1 229 ? 11.191 17.146 -25.269 1.00 54.38 229 GLY A CA 1
ATOM 1676 C C . GLY A 1 229 ? 11.243 15.621 -25.117 1.00 54.38 229 GLY A C 1
ATOM 1677 O O . GLY A 1 229 ? 10.384 15.074 -24.430 1.00 54.38 229 GLY A O 1
ATOM 1678 N N . ALA A 1 230 ? 12.263 14.931 -25.651 1.00 58.16 230 ALA A N 1
ATOM 1679 C CA . ALA A 1 230 ? 12.441 13.485 -25.447 1.00 58.16 230 ALA A CA 1
ATOM 1680 C C . ALA A 1 230 ? 12.632 13.132 -23.959 1.00 58.16 230 ALA A C 1
ATOM 1682 O O . ALA A 1 230 ? 11.994 12.218 -23.446 1.00 58.16 230 ALA A O 1
ATOM 1683 N N . ALA A 1 231 ? 13.406 13.940 -23.226 1.00 57.69 231 ALA A N 1
ATOM 1684 C CA . ALA A 1 231 ? 13.573 13.791 -21.778 1.00 57.69 231 ALA A CA 1
ATOM 1685 C C . ALA A 1 231 ? 12.267 13.989 -20.985 1.00 57.69 231 ALA A C 1
ATOM 1687 O O . ALA A 1 231 ? 12.081 13.370 -19.942 1.00 57.69 231 ALA A O 1
ATOM 1688 N N . ALA A 1 232 ? 11.325 14.790 -21.499 1.00 58.88 232 ALA A N 1
ATOM 1689 C CA . ALA A 1 232 ? 10.027 15.012 -20.858 1.00 58.88 232 ALA A CA 1
ATOM 1690 C C . ALA A 1 232 ? 9.067 13.813 -20.999 1.00 58.88 232 ALA A C 1
ATOM 1692 O O . ALA A 1 232 ? 8.009 13.797 -20.369 1.00 58.88 232 ALA A O 1
ATOM 1693 N N . ARG A 1 233 ? 9.423 12.811 -21.816 1.00 77.19 233 ARG A N 1
ATOM 1694 C CA . ARG A 1 233 ? 8.648 11.580 -22.043 1.00 77.19 233 ARG A CA 1
ATOM 1695 C C . ARG A 1 233 ? 9.305 10.333 -21.448 1.00 77.19 233 ARG A C 1
ATOM 1697 O O . ARG A 1 233 ? 8.839 9.227 -21.709 1.00 77.19 233 ARG A O 1
ATOM 1704 N N . VAL A 1 234 ? 10.340 10.491 -20.624 1.00 86.38 234 VAL A N 1
ATOM 1705 C CA . VAL A 1 234 ? 10.932 9.377 -19.875 1.00 86.38 234 VAL A CA 1
ATOM 1706 C C . VAL A 1 234 ? 10.273 9.285 -18.499 1.00 86.38 234 VAL A C 1
ATOM 1708 O O . VAL A 1 234 ? 10.250 10.242 -17.726 1.00 86.38 234 VAL A O 1
ATOM 1711 N N . GLY A 1 235 ? 9.677 8.130 -18.215 1.00 89.50 235 GLY A N 1
ATOM 1712 C CA . GLY A 1 235 ? 9.009 7.827 -16.956 1.00 89.50 235 GLY A CA 1
ATOM 1713 C C . GLY A 1 235 ? 9.951 7.413 -15.832 1.00 89.50 235 GLY A C 1
ATOM 1714 O O . GLY A 1 235 ? 11.166 7.344 -16.016 1.00 89.50 235 GLY A O 1
ATOM 1715 N N . PRO A 1 236 ? 9.393 7.126 -14.643 1.00 92.19 236 PRO A N 1
ATOM 1716 C CA . PRO A 1 236 ? 10.161 6.610 -13.526 1.00 92.19 236 PRO A CA 1
ATOM 1717 C C . PRO A 1 236 ? 10.919 5.335 -13.902 1.00 92.19 236 PRO A C 1
ATOM 1719 O O . PRO A 1 236 ? 10.382 4.458 -14.583 1.00 92.19 236 PRO A O 1
ATOM 1722 N N . VAL A 1 237 ? 12.146 5.226 -13.403 1.00 92.38 237 VAL A N 1
ATOM 1723 C CA . VAL A 1 237 ? 13.021 4.070 -13.575 1.00 92.38 237 VAL A CA 1
ATOM 1724 C C . VAL A 1 237 ? 12.502 2.897 -12.763 1.00 92.38 237 VAL A C 1
ATOM 1726 O O . VAL A 1 237 ? 12.262 3.006 -11.561 1.00 92.38 237 VAL A O 1
ATOM 1729 N N . LEU A 1 238 ? 12.349 1.757 -13.424 1.00 94.00 238 LEU A N 1
ATOM 1730 C CA . LEU A 1 238 ? 11.879 0.511 -12.841 1.00 94.00 238 LEU A CA 1
ATOM 1731 C C . LEU A 1 238 ? 13.020 -0.500 -12.844 1.00 94.00 238 LEU A C 1
ATOM 1733 O O . LEU A 1 238 ? 13.559 -0.804 -13.899 1.00 94.00 238 LEU A O 1
ATOM 1737 N N . PHE A 1 239 ? 13.348 -1.103 -11.707 1.00 92.50 239 PHE A N 1
ATOM 1738 C CA . PHE A 1 239 ? 14.382 -2.140 -11.686 1.00 92.50 239 PHE A CA 1
ATOM 1739 C C . PHE A 1 239 ? 13.801 -3.516 -12.011 1.00 92.50 239 PHE A C 1
ATOM 1741 O O . PHE A 1 239 ? 12.700 -3.873 -11.576 1.00 92.50 239 PHE A O 1
ATOM 1748 N N . TRP A 1 240 ? 14.537 -4.301 -12.784 1.00 88.12 240 TRP A N 1
ATOM 1749 C CA . TRP A 1 240 ? 14.254 -5.693 -13.097 1.00 88.12 240 TRP A CA 1
ATOM 1750 C C . TRP A 1 240 ? 15.090 -6.623 -12.212 1.00 88.12 240 TRP A C 1
ATOM 1752 O O . TRP A 1 240 ? 16.249 -6.342 -11.916 1.00 88.12 240 TRP A O 1
ATOM 1762 N N . GLY A 1 241 ? 14.496 -7.748 -11.811 1.00 86.31 241 GLY A N 1
ATOM 1763 C CA . GLY A 1 241 ? 15.118 -8.716 -10.909 1.00 86.31 241 GLY A CA 1
ATOM 1764 C C . GLY A 1 241 ? 14.942 -8.370 -9.427 1.00 86.31 241 GLY A C 1
ATOM 1765 O O . GLY A 1 241 ? 14.052 -7.605 -9.044 1.00 86.31 241 GLY A O 1
ATOM 1766 N N . THR A 1 242 ? 15.776 -8.978 -8.583 1.00 87.94 242 THR A N 1
ATOM 1767 C CA . THR A 1 242 ? 15.703 -8.904 -7.111 1.00 87.94 242 THR A CA 1
ATOM 1768 C C . THR A 1 242 ? 16.591 -7.821 -6.498 1.00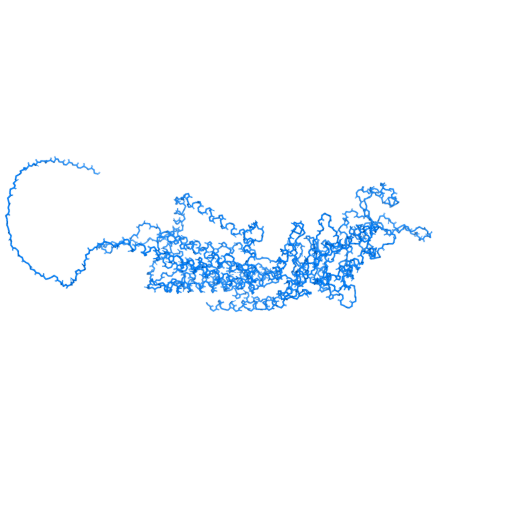 87.94 242 THR A C 1
ATOM 1770 O O . THR A 1 242 ? 16.538 -7.602 -5.287 1.00 87.94 242 THR A O 1
ATOM 1773 N N . THR A 1 243 ? 17.413 -7.146 -7.298 1.00 90.94 243 THR A N 1
ATOM 1774 C CA . THR A 1 243 ? 18.363 -6.116 -6.861 1.00 90.94 243 THR A CA 1
ATOM 1775 C C . THR A 1 243 ? 18.227 -4.873 -7.732 1.00 90.94 243 THR A C 1
ATOM 1777 O O . THR A 1 243 ? 17.845 -4.961 -8.899 1.00 90.94 243 THR A O 1
ATOM 1780 N N . VAL A 1 244 ? 18.528 -3.703 -7.169 1.00 91.44 244 VAL A N 1
ATOM 1781 C CA . VAL A 1 244 ? 18.702 -2.484 -7.970 1.00 91.44 244 VAL A CA 1
ATOM 1782 C C . VAL A 1 244 ? 20.096 -2.457 -8.600 1.00 91.44 244 VAL A C 1
ATOM 1784 O O . VAL A 1 244 ? 21.035 -3.085 -8.099 1.00 91.44 244 VAL A O 1
ATOM 1787 N N . THR A 1 245 ? 20.245 -1.719 -9.696 1.00 89.19 245 THR A N 1
ATOM 1788 C CA . THR A 1 245 ? 21.555 -1.448 -10.301 1.00 89.19 245 THR A CA 1
ATOM 1789 C C . THR A 1 245 ? 22.468 -0.769 -9.275 1.00 89.19 245 THR A C 1
ATOM 1791 O O . THR A 1 245 ? 22.020 0.101 -8.531 1.00 89.19 245 THR A O 1
ATOM 1794 N N . GLY A 1 246 ? 23.733 -1.190 -9.199 1.00 84.88 246 GLY A N 1
ATOM 1795 C CA . GLY A 1 246 ? 24.728 -0.645 -8.268 1.00 84.88 246 GLY A CA 1
ATOM 1796 C C . GLY A 1 246 ? 24.644 -1.171 -6.831 1.00 84.88 246 GLY A C 1
ATOM 1797 O O . GLY A 1 246 ? 25.418 -0.733 -5.984 1.00 84.88 246 GLY A O 1
ATOM 1798 N N . TYR A 1 247 ? 23.763 -2.134 -6.525 1.00 85.44 247 TYR A N 1
ATOM 1799 C CA . TYR A 1 247 ? 23.623 -2.680 -5.163 1.00 85.44 247 TYR A CA 1
ATOM 1800 C C . TYR A 1 247 ? 24.930 -3.244 -4.569 1.00 85.44 247 TYR A C 1
ATOM 1802 O O . TYR A 1 247 ? 25.109 -3.214 -3.354 1.00 85.44 247 TYR A O 1
ATOM 1810 N N . SER A 1 248 ? 25.855 -3.720 -5.405 1.00 79.94 248 SER A N 1
ATOM 1811 C CA . SER A 1 248 ? 27.153 -4.268 -4.991 1.00 79.94 248 SER A CA 1
ATOM 1812 C C . SER A 1 248 ? 28.164 -3.233 -4.473 1.00 79.94 248 SER A C 1
ATOM 1814 O O . SER A 1 248 ? 29.225 -3.645 -4.014 1.00 79.94 248 SER A O 1
ATOM 1816 N N . GLY A 1 249 ? 27.859 -1.929 -4.522 1.00 81.12 249 GLY A N 1
ATOM 1817 C CA . GLY A 1 249 ? 28.734 -0.881 -3.975 1.00 81.12 249 GLY A CA 1
ATOM 1818 C C . GLY A 1 249 ? 28.763 0.451 -4.730 1.00 81.12 249 GLY A C 1
ATOM 1819 O O . GLY A 1 249 ? 29.562 1.305 -4.376 1.00 81.12 249 GLY A O 1
ATOM 1820 N N . ASP A 1 250 ? 27.910 0.644 -5.739 1.00 85.56 250 ASP A N 1
ATOM 1821 C CA . ASP A 1 250 ? 27.917 1.823 -6.621 1.00 85.56 250 ASP A CA 1
ATOM 1822 C C . ASP A 1 250 ? 26.616 2.644 -6.523 1.00 85.56 250 ASP A C 1
ATOM 1824 O O . ASP A 1 250 ? 26.253 3.354 -7.460 1.00 85.56 250 ASP A O 1
ATOM 1828 N N . LEU A 1 251 ? 25.860 2.534 -5.424 1.00 88.69 251 LEU A N 1
ATOM 1829 C CA . LEU A 1 251 ? 24.544 3.178 -5.303 1.00 88.69 251 LEU A CA 1
ATOM 1830 C C . LEU A 1 251 ? 24.619 4.708 -5.358 1.00 88.69 251 LEU A C 1
ATOM 1832 O O . LEU A 1 251 ? 23.728 5.326 -5.931 1.00 88.69 251 LEU A O 1
ATOM 1836 N N . GLU A 1 252 ? 25.665 5.306 -4.791 1.00 88.25 252 GLU A N 1
ATOM 1837 C CA . GLU A 1 252 ? 25.926 6.748 -4.832 1.00 88.25 252 GLU A CA 1
ATOM 1838 C C . GLU A 1 252 ? 26.103 7.220 -6.274 1.00 88.25 252 GLU A C 1
ATOM 1840 O O . GLU A 1 252 ? 25.455 8.164 -6.711 1.00 88.25 252 GLU A O 1
ATOM 1845 N N . ARG A 1 253 ? 26.887 6.481 -7.062 1.00 83.31 253 ARG A N 1
ATOM 1846 C CA . ARG A 1 253 ? 27.078 6.771 -8.484 1.00 83.31 253 ARG A CA 1
ATOM 1847 C C . ARG A 1 253 ? 25.787 6.611 -9.286 1.00 83.31 253 ARG A C 1
ATOM 1849 O O . ARG A 1 253 ? 25.521 7.386 -10.200 1.00 83.31 253 ARG A O 1
ATOM 1856 N N . VAL A 1 254 ? 24.998 5.583 -8.971 1.00 87.19 254 VAL A N 1
ATOM 1857 C CA . VAL A 1 254 ? 23.686 5.383 -9.599 1.00 87.19 254 VAL A CA 1
ATOM 1858 C C . VAL A 1 254 ? 22.764 6.554 -9.279 1.00 87.19 254 VAL A C 1
ATOM 1860 O O . VAL A 1 254 ? 22.039 7.010 -10.158 1.00 87.19 254 VAL A O 1
ATOM 1863 N N . GLU A 1 255 ? 22.797 7.064 -8.051 1.00 88.56 255 GLU A N 1
ATOM 1864 C CA . GLU A 1 255 ? 22.014 8.235 -7.680 1.00 88.56 255 GLU A CA 1
ATOM 1865 C C . GLU A 1 255 ? 22.441 9.496 -8.429 1.00 88.56 255 GLU A C 1
ATOM 1867 O O . GLU A 1 255 ? 21.565 10.143 -8.995 1.00 88.56 255 GLU A O 1
ATOM 1872 N N . GLU A 1 256 ? 23.739 9.801 -8.510 1.00 84.12 256 GLU A N 1
ATOM 1873 C CA . GLU A 1 256 ? 24.252 10.971 -9.238 1.00 84.12 256 GLU A CA 1
ATOM 1874 C C . GLU A 1 256 ? 23.748 11.004 -10.691 1.00 84.12 256 GLU A C 1
ATOM 1876 O O . GLU A 1 256 ? 23.246 12.023 -11.171 1.00 84.12 256 GLU A O 1
ATOM 1881 N N . GLU A 1 257 ? 23.815 9.863 -11.382 1.00 81.06 257 GLU A N 1
ATOM 1882 C CA . GLU A 1 257 ? 23.363 9.711 -12.771 1.00 81.06 257 GLU A CA 1
ATOM 1883 C C . GLU A 1 257 ? 21.832 9.839 -12.896 1.00 81.06 257 GLU A C 1
ATOM 1885 O O . GLU A 1 257 ? 21.320 10.491 -13.810 1.00 81.06 257 GLU A O 1
ATOM 1890 N N . LEU A 1 258 ? 21.071 9.260 -11.960 1.00 82.25 258 LEU A N 1
ATOM 1891 C CA . LEU A 1 258 ? 19.609 9.381 -11.937 1.00 82.25 258 LEU A CA 1
ATOM 1892 C C . LEU A 1 258 ? 19.145 10.806 -11.608 1.00 82.25 258 LEU A C 1
ATOM 1894 O O . LEU A 1 258 ? 18.159 11.281 -12.182 1.00 82.25 258 LEU A O 1
ATOM 1898 N N . ALA A 1 259 ? 19.848 11.488 -10.706 1.00 80.56 259 ALA A N 1
ATOM 1899 C CA . ALA A 1 259 ? 19.598 12.870 -10.328 1.00 80.56 259 ALA A CA 1
ATOM 1900 C C . ALA A 1 259 ? 19.904 13.819 -11.491 1.00 80.56 259 ALA A C 1
ATOM 1902 O O . ALA A 1 259 ? 19.068 14.670 -11.805 1.00 80.56 259 ALA A O 1
ATOM 1903 N N . ALA A 1 260 ? 21.030 13.619 -12.189 1.00 77.00 260 ALA A N 1
ATOM 1904 C CA . ALA A 1 260 ? 21.383 14.357 -13.403 1.00 77.00 260 ALA A CA 1
ATOM 1905 C C . ALA A 1 260 ? 20.336 14.178 -14.515 1.00 77.00 260 ALA A C 1
ATOM 1907 O O . ALA A 1 260 ? 19.993 15.133 -15.211 1.00 77.00 260 ALA A O 1
ATOM 1908 N N . ALA A 1 261 ? 19.769 12.976 -14.638 1.00 74.44 261 ALA A N 1
ATOM 1909 C CA . ALA A 1 261 ? 18.674 12.682 -15.558 1.00 74.44 261 ALA A CA 1
ATOM 1910 C C . ALA A 1 261 ? 17.299 13.200 -15.084 1.00 74.44 261 ALA A C 1
ATOM 1912 O O . ALA A 1 261 ? 16.314 13.120 -15.820 1.00 74.44 261 ALA A O 1
ATOM 1913 N N . GLY A 1 262 ? 17.188 13.691 -13.845 1.00 76.25 262 GLY A N 1
ATOM 1914 C CA . GLY A 1 262 ? 15.925 14.121 -13.251 1.00 76.25 262 GLY A CA 1
ATOM 1915 C C . GLY A 1 262 ? 14.907 12.989 -13.044 1.00 76.25 262 GLY A C 1
ATOM 1916 O O . GLY A 1 262 ? 13.735 13.285 -12.780 1.00 76.25 262 GLY A O 1
ATOM 1917 N N . ALA A 1 263 ? 15.327 11.723 -13.109 1.00 80.62 263 ALA A N 1
ATOM 1918 C CA . ALA A 1 263 ? 14.451 10.557 -13.095 1.00 80.62 263 ALA A CA 1
ATOM 1919 C C . ALA A 1 263 ? 13.894 10.255 -11.691 1.00 80.62 263 ALA A C 1
ATOM 1921 O O . ALA A 1 263 ? 14.589 10.349 -10.681 1.00 80.62 263 ALA A O 1
ATOM 1922 N N . ALA A 1 264 ? 12.619 9.869 -11.626 1.00 88.94 264 ALA A N 1
ATOM 1923 C CA . ALA A 1 264 ? 12.019 9.306 -10.415 1.00 88.94 264 ALA A CA 1
ATOM 1924 C C . ALA A 1 264 ? 12.231 7.785 -10.371 1.00 88.94 264 ALA A C 1
ATOM 1926 O O . ALA A 1 264 ? 12.422 7.154 -11.408 1.00 88.94 264 ALA A O 1
ATOM 1927 N N . LEU A 1 265 ? 12.133 7.174 -9.192 1.00 92.31 265 LEU A N 1
ATOM 1928 C CA . LEU A 1 265 ? 12.195 5.719 -9.033 1.00 92.31 265 LEU A CA 1
ATOM 1929 C C . LEU A 1 265 ? 10.792 5.126 -8.930 1.00 92.31 265 LEU A C 1
ATOM 1931 O O . LEU A 1 265 ? 9.981 5.572 -8.121 1.00 92.31 265 LEU A O 1
ATOM 1935 N N . GLY A 1 266 ? 10.499 4.087 -9.700 1.00 93.75 266 GLY A N 1
ATOM 1936 C CA . GLY A 1 266 ? 9.266 3.327 -9.561 1.00 93.75 266 GLY A CA 1
ATOM 1937 C C . GLY A 1 266 ? 9.414 2.168 -8.570 1.00 93.75 266 GLY A C 1
ATOM 1938 O O . GLY A 1 266 ? 10.285 1.315 -8.715 1.00 93.75 266 GLY A O 1
ATOM 1939 N N . VAL A 1 267 ? 8.534 2.116 -7.570 1.00 92.62 267 VAL A N 1
ATOM 1940 C CA . VAL A 1 267 ? 8.496 1.076 -6.531 1.00 92.62 267 VAL A CA 1
ATOM 1941 C C . VAL A 1 267 ? 7.379 0.087 -6.849 1.00 92.62 267 VAL A C 1
ATOM 1943 O O . VAL A 1 267 ? 6.196 0.425 -6.736 1.00 92.62 267 VAL A O 1
ATOM 1946 N N . ILE A 1 268 ? 7.752 -1.135 -7.241 1.00 91.69 268 ILE A N 1
ATOM 1947 C CA . ILE A 1 268 ? 6.812 -2.203 -7.605 1.00 91.69 268 ILE A CA 1
ATOM 1948 C C . ILE A 1 268 ? 6.237 -2.850 -6.345 1.00 91.69 268 ILE A C 1
ATOM 1950 O O . ILE A 1 268 ? 6.948 -3.403 -5.506 1.00 91.69 268 ILE A O 1
ATOM 1954 N N . GLU A 1 269 ? 4.915 -2.789 -6.203 1.00 87.44 269 GLU A N 1
ATOM 1955 C CA . GLU A 1 269 ? 4.223 -3.411 -5.084 1.00 87.44 269 GLU A CA 1
ATOM 1956 C C . GLU A 1 269 ? 4.443 -4.926 -5.060 1.00 87.44 269 GLU A C 1
ATOM 1958 O O . GLU A 1 269 ? 4.290 -5.599 -6.075 1.00 87.44 269 GLU A O 1
ATOM 1963 N N . PHE A 1 270 ? 4.713 -5.461 -3.865 1.00 80.62 270 PHE A N 1
ATOM 1964 C CA . PHE A 1 270 ? 4.907 -6.897 -3.616 1.00 80.62 270 PHE A CA 1
ATOM 1965 C C . PHE A 1 270 ? 6.153 -7.509 -4.281 1.00 80.62 270 PHE A C 1
ATOM 1967 O O . PHE A 1 270 ? 6.325 -8.723 -4.236 1.00 80.62 270 PHE A O 1
ATOM 1974 N N . ALA A 1 271 ? 7.050 -6.681 -4.825 1.00 84.56 271 ALA A N 1
ATOM 1975 C CA . ALA A 1 271 ? 8.335 -7.098 -5.379 1.00 84.56 271 ALA A CA 1
ATOM 1976 C C . ALA A 1 271 ? 9.483 -6.357 -4.663 1.00 84.56 271 ALA A C 1
ATOM 1978 O O . ALA A 1 271 ? 10.003 -5.373 -5.190 1.00 84.56 271 ALA A O 1
ATOM 1979 N N . PRO A 1 272 ? 9.853 -6.761 -3.431 1.00 83.06 272 PRO A N 1
ATOM 1980 C CA . PRO A 1 272 ? 10.948 -6.122 -2.710 1.00 83.06 272 PRO A CA 1
ATOM 1981 C C . PRO A 1 272 ? 12.276 -6.344 -3.441 1.00 83.06 272 PRO A C 1
ATOM 1983 O O . PRO A 1 272 ? 12.591 -7.463 -3.844 1.00 83.06 272 PRO A O 1
ATOM 1986 N N . GLN A 1 273 ? 13.061 -5.275 -3.578 1.00 89.56 273 GLN A N 1
ATOM 1987 C CA . GLN A 1 273 ? 14.360 -5.296 -4.249 1.00 89.56 273 GLN A CA 1
ATOM 1988 C C . GLN A 1 273 ? 15.461 -4.841 -3.297 1.00 89.56 273 GLN A C 1
ATOM 1990 O O . GLN A 1 273 ? 15.326 -3.830 -2.600 1.00 89.56 273 GLN A O 1
ATOM 1995 N N . LEU A 1 274 ? 16.564 -5.586 -3.270 1.00 90.62 274 LEU A N 1
ATOM 1996 C CA . LEU A 1 274 ? 17.729 -5.242 -2.464 1.00 90.62 274 LEU A CA 1
ATOM 1997 C C . LEU A 1 274 ? 18.362 -3.946 -2.986 1.00 90.62 274 LEU A C 1
ATOM 1999 O O . LEU A 1 274 ? 18.482 -3.746 -4.193 1.00 90.62 274 LEU A O 1
ATOM 2003 N N . GLY A 1 275 ? 18.735 -3.056 -2.065 1.00 90.06 275 GLY A N 1
ATOM 2004 C CA . GLY A 1 275 ? 19.320 -1.745 -2.370 1.00 90.06 275 GLY A CA 1
ATOM 2005 C C . GLY A 1 275 ? 18.315 -0.629 -2.662 1.00 90.06 275 GLY A C 1
ATOM 2006 O O . GLY A 1 275 ? 18.683 0.537 -2.547 1.00 90.06 275 GLY A O 1
ATOM 2007 N N . LEU A 1 276 ? 17.043 -0.948 -2.935 1.00 90.56 276 LEU A N 1
ATOM 2008 C CA . LEU A 1 276 ? 16.025 0.051 -3.283 1.00 90.56 276 LEU A CA 1
ATOM 2009 C C . LEU A 1 276 ? 15.801 1.084 -2.172 1.00 90.56 276 LEU A C 1
ATOM 2011 O O . LEU A 1 276 ? 15.696 2.270 -2.456 1.00 90.56 276 LEU A O 1
ATOM 2015 N N . GLU A 1 277 ? 15.764 0.662 -0.905 1.00 89.00 277 GLU A N 1
ATOM 2016 C CA . GLU A 1 277 ? 15.605 1.590 0.226 1.00 89.00 277 GLU A CA 1
ATOM 2017 C C . GLU A 1 277 ? 16.812 2.532 0.376 1.00 89.00 277 GLU A C 1
ATOM 2019 O O . GLU A 1 277 ? 16.646 3.714 0.683 1.00 89.00 277 GLU A O 1
ATOM 2024 N N . SER A 1 278 ? 18.030 2.036 0.139 1.00 90.88 278 SER A N 1
ATOM 2025 C CA . SER A 1 278 ? 19.238 2.866 0.166 1.00 90.88 278 SER A CA 1
ATOM 2026 C C . SER A 1 278 ? 19.246 3.867 -0.985 1.00 90.88 278 SER A C 1
ATOM 2028 O O . SER A 1 278 ? 19.428 5.055 -0.738 1.00 90.88 278 SER A O 1
ATOM 2030 N N . LEU A 1 279 ? 18.933 3.425 -2.203 1.00 90.88 279 LEU A N 1
ATOM 2031 C CA . LEU A 1 279 ? 18.853 4.300 -3.371 1.00 90.88 279 LEU A CA 1
ATOM 2032 C C . LEU A 1 279 ? 17.719 5.335 -3.253 1.00 90.88 279 LEU A C 1
ATOM 2034 O O . LEU A 1 279 ? 17.884 6.499 -3.614 1.00 90.88 279 LEU A O 1
ATOM 2038 N N . ALA A 1 280 ? 16.577 4.950 -2.678 1.00 90.38 280 ALA A N 1
ATOM 2039 C CA . ALA A 1 280 ? 15.469 5.860 -2.395 1.00 90.38 280 ALA A CA 1
ATOM 2040 C C . ALA A 1 280 ? 15.859 6.975 -1.412 1.00 90.38 280 ALA A C 1
ATOM 2042 O O . ALA A 1 280 ? 15.369 8.095 -1.540 1.00 90.38 280 ALA A O 1
ATOM 2043 N N . ARG A 1 281 ? 16.733 6.687 -0.434 1.00 88.88 281 ARG A N 1
ATOM 2044 C CA . ARG A 1 281 ? 17.265 7.706 0.486 1.00 88.88 281 ARG A CA 1
ATOM 2045 C C . ARG A 1 281 ? 18.186 8.687 -0.225 1.00 88.88 281 ARG A C 1
ATOM 2047 O O . ARG A 1 281 ? 18.043 9.882 0.009 1.00 88.88 281 ARG A O 1
ATOM 2054 N N . LEU A 1 282 ? 19.093 8.182 -1.063 1.00 90.12 282 LEU A N 1
ATOM 2055 C CA . LEU A 1 282 ? 20.037 9.014 -1.811 1.00 90.12 282 LEU A CA 1
ATOM 2056 C C . LEU A 1 282 ? 19.283 9.958 -2.764 1.00 90.12 282 LEU A C 1
ATOM 2058 O O . LEU A 1 282 ? 19.491 11.160 -2.723 1.00 90.12 282 LEU A O 1
ATOM 2062 N N . THR A 1 283 ? 18.286 9.444 -3.494 1.00 87.00 283 THR A N 1
ATOM 2063 C CA . THR A 1 283 ? 17.467 10.214 -4.462 1.00 87.00 283 THR A CA 1
ATOM 2064 C C . THR A 1 283 ? 16.436 11.165 -3.827 1.00 87.00 283 THR A C 1
ATOM 2066 O O . THR A 1 283 ? 15.528 11.660 -4.505 1.00 87.00 283 THR A O 1
ATOM 2069 N N . GLY A 1 284 ? 16.489 11.387 -2.509 1.00 86.75 284 GLY A N 1
ATOM 2070 C CA . GLY A 1 284 ? 15.543 12.258 -1.804 1.00 86.75 284 GLY A CA 1
ATOM 2071 C C . GLY A 1 284 ? 14.086 11.779 -1.855 1.00 86.75 284 GLY A C 1
ATOM 2072 O O . GLY A 1 284 ? 13.164 12.587 -1.773 1.00 86.75 284 GLY A O 1
ATOM 2073 N N . PHE A 1 285 ? 13.859 10.470 -1.996 1.00 88.69 285 PHE A N 1
ATOM 2074 C CA . PHE A 1 285 ? 12.541 9.836 -2.076 1.00 88.69 285 PHE A CA 1
ATOM 2075 C C . PHE A 1 285 ? 11.634 10.346 -3.210 1.00 88.69 285 PHE A C 1
ATOM 2077 O O . PHE A 1 285 ? 10.407 10.379 -3.067 1.00 88.69 285 PHE A O 1
ATOM 2084 N N . ARG A 1 286 ? 12.200 10.665 -4.379 1.00 89.06 286 ARG A N 1
ATOM 2085 C CA . ARG A 1 286 ? 11.423 10.908 -5.609 1.00 89.06 286 ARG A CA 1
ATOM 2086 C C . ARG A 1 286 ? 10.871 9.592 -6.169 1.00 89.06 286 ARG A C 1
ATOM 2088 O O . ARG A 1 286 ? 11.408 9.028 -7.118 1.00 89.06 286 ARG A O 1
ATOM 2095 N N . LEU A 1 287 ? 9.809 9.082 -5.547 1.00 91.62 287 LEU A N 1
ATOM 2096 C CA . LEU A 1 287 ? 9.273 7.739 -5.788 1.00 91.62 287 LEU A CA 1
ATOM 2097 C C . LEU A 1 287 ? 7.907 7.770 -6.466 1.00 91.62 287 LEU A C 1
ATOM 2099 O O . LEU A 1 287 ? 7.061 8.568 -6.089 1.00 91.62 287 LEU A O 1
ATOM 2103 N N . VAL A 1 288 ? 7.632 6.837 -7.370 1.00 92.75 288 VAL A N 1
ATOM 2104 C CA . VAL A 1 288 ? 6.301 6.573 -7.931 1.00 92.75 288 VAL A CA 1
ATOM 2105 C C . VAL A 1 288 ? 5.902 5.146 -7.594 1.00 92.75 288 VAL A C 1
ATOM 2107 O O . VAL A 1 288 ? 6.691 4.218 -7.733 1.00 92.75 288 VAL A O 1
ATOM 2110 N N . ARG A 1 289 ? 4.663 4.936 -7.153 1.00 93.19 289 ARG A N 1
ATOM 2111 C CA . ARG A 1 289 ? 4.178 3.584 -6.860 1.00 93.19 289 ARG A CA 1
ATOM 2112 C C . ARG A 1 289 ? 3.664 2.888 -8.098 1.00 93.19 289 ARG A C 1
ATOM 2114 O O . ARG A 1 289 ? 2.879 3.461 -8.856 1.00 93.19 289 ARG A O 1
ATOM 2121 N N . VAL A 1 290 ? 4.057 1.628 -8.215 1.00 95.00 290 VAL A N 1
ATOM 2122 C CA . VAL A 1 290 ? 3.816 0.787 -9.377 1.00 95.00 290 VAL A CA 1
ATOM 2123 C C . VAL A 1 290 ? 3.054 -0.453 -8.949 1.00 95.00 290 VAL A C 1
ATOM 2125 O O . VAL A 1 290 ? 3.495 -1.176 -8.057 1.00 95.00 290 VAL A O 1
ATOM 2128 N N . HIS A 1 291 ? 1.926 -0.728 -9.594 1.00 95.38 291 HIS A N 1
ATOM 2129 C CA . HIS A 1 291 ? 1.262 -2.023 -9.464 1.00 95.38 291 HIS A CA 1
ATOM 2130 C C . HIS A 1 291 ? 1.502 -2.848 -10.717 1.00 95.38 291 HIS A C 1
ATOM 2132 O O . HIS A 1 291 ? 1.392 -2.328 -11.824 1.00 95.38 291 HIS A O 1
ATOM 2138 N N . SER A 1 292 ? 1.769 -4.137 -10.534 1.00 93.69 292 SER A N 1
ATOM 2139 C CA . SER A 1 292 ? 1.788 -5.121 -11.608 1.00 93.69 292 SER A CA 1
ATOM 2140 C C . SER A 1 292 ? 1.066 -6.385 -11.140 1.00 93.69 292 SER A C 1
ATOM 2142 O O . SER A 1 292 ? 1.163 -6.762 -9.968 1.00 93.69 292 SER A O 1
ATOM 2144 N N . ILE A 1 293 ? 0.309 -7.015 -12.037 1.00 91.06 293 ILE A N 1
ATOM 2145 C CA . ILE A 1 293 ? -0.184 -8.382 -11.846 1.00 91.06 293 ILE A CA 1
ATOM 2146 C C . ILE A 1 293 ? 0.952 -9.302 -12.279 1.00 91.06 293 ILE A C 1
ATOM 2148 O O . ILE A 1 293 ? 1.567 -9.078 -13.321 1.00 91.06 293 ILE A O 1
ATOM 2152 N N . THR A 1 294 ? 1.286 -10.289 -11.450 1.00 87.44 294 THR A N 1
ATOM 2153 C CA . THR A 1 294 ? 2.463 -11.122 -11.710 1.00 87.44 294 THR A CA 1
ATOM 2154 C C . THR A 1 294 ? 2.257 -12.007 -12.938 1.00 87.44 294 THR A C 1
ATOM 2156 O O . THR A 1 294 ? 1.134 -12.390 -13.256 1.00 87.44 294 THR A O 1
ATOM 2159 N N . GLU A 1 295 ? 3.349 -12.379 -13.603 1.00 85.38 295 GLU A N 1
ATOM 2160 C CA . GLU A 1 295 ? 3.320 -13.294 -14.753 1.00 85.38 295 GLU A CA 1
ATOM 2161 C C . GLU A 1 295 ? 2.633 -14.623 -14.406 1.00 85.38 295 GLU A C 1
ATOM 2163 O O . GLU A 1 295 ? 1.787 -15.099 -15.152 1.00 85.38 295 GLU A O 1
ATOM 2168 N N . ARG A 1 296 ? 2.902 -15.164 -13.209 1.00 85.62 296 ARG A N 1
ATOM 2169 C CA . ARG A 1 296 ? 2.256 -16.387 -12.702 1.00 85.62 296 ARG A CA 1
ATOM 2170 C C . ARG A 1 296 ? 0.737 -16.259 -12.610 1.00 85.62 296 ARG A C 1
ATOM 2172 O O . ARG A 1 296 ? 0.028 -17.220 -12.877 1.00 85.62 296 ARG A O 1
ATOM 2179 N N . GLU A 1 297 ? 0.236 -15.094 -12.207 1.00 85.12 297 GLU A N 1
ATOM 2180 C CA . GLU A 1 297 ? -1.204 -14.840 -12.107 1.00 85.12 297 GLU A CA 1
ATOM 2181 C C . GLU A 1 297 ? -1.850 -14.627 -13.480 1.00 85.12 297 GLU A C 1
ATOM 2183 O O . GLU A 1 297 ? -2.978 -15.069 -13.687 1.00 85.12 297 GLU A O 1
ATOM 2188 N N . MET A 1 298 ? -1.143 -13.985 -14.415 1.00 88.31 298 MET A N 1
ATOM 2189 C CA . MET A 1 298 ? -1.592 -13.856 -15.806 1.00 88.31 298 MET A CA 1
ATOM 2190 C C . MET A 1 298 ? -1.663 -15.228 -16.484 1.00 88.31 298 MET A C 1
ATOM 2192 O O . MET A 1 298 ? -2.691 -15.572 -17.060 1.00 88.31 298 MET A O 1
ATOM 2196 N N . ALA A 1 299 ? -0.620 -16.048 -16.323 1.00 85.62 299 ALA A N 1
ATOM 2197 C CA . ALA A 1 299 ? -0.549 -17.413 -16.842 1.00 85.62 299 ALA A CA 1
ATOM 2198 C C . ALA A 1 299 ? -1.594 -18.355 -16.218 1.00 85.62 299 ALA A C 1
ATOM 2200 O O . ALA A 1 299 ? -1.990 -19.335 -16.838 1.00 85.62 299 ALA A O 1
ATOM 2201 N N . ALA A 1 300 ? -2.081 -18.052 -15.010 1.00 85.12 300 ALA A N 1
ATOM 2202 C CA . ALA A 1 300 ? -3.184 -18.779 -14.382 1.00 85.12 300 ALA A CA 1
ATOM 2203 C C . ALA A 1 300 ? -4.568 -18.449 -14.986 1.00 85.12 300 ALA A C 1
ATOM 2205 O O . ALA A 1 300 ? -5.578 -18.945 -14.486 1.00 85.12 300 ALA A O 1
ATOM 2206 N N . GLY A 1 301 ? -4.637 -17.607 -16.024 1.00 84.25 301 GLY A N 1
ATOM 2207 C CA . GLY A 1 301 ? -5.874 -17.312 -16.747 1.00 84.25 301 GLY A CA 1
ATOM 2208 C C . GLY A 1 301 ? -6.812 -16.370 -15.992 1.00 84.25 301 GLY A C 1
ATOM 2209 O O . GLY A 1 301 ? -8.027 -16.578 -15.973 1.00 84.25 301 GLY A O 1
ATOM 2210 N N . ILE A 1 302 ? -6.275 -15.340 -15.324 1.00 85.94 302 ILE A N 1
ATOM 2211 C CA . ILE A 1 302 ? -7.114 -14.323 -14.675 1.00 85.94 302 ILE A CA 1
ATOM 2212 C C . ILE A 1 302 ? -8.071 -13.688 -15.704 1.00 85.94 302 ILE A C 1
ATOM 2214 O O . ILE A 1 302 ? -7.618 -13.187 -16.725 1.00 85.94 302 ILE A O 1
ATOM 2218 N N . PRO A 1 303 ? -9.397 -13.647 -15.471 1.00 89.75 303 PRO A N 1
ATOM 2219 C CA . PRO A 1 303 ? -10.306 -13.045 -16.443 1.00 89.75 303 PRO A CA 1
ATOM 2220 C C . PRO A 1 303 ? -10.076 -11.528 -16.581 1.00 89.75 303 PRO A C 1
ATOM 2222 O O . PRO A 1 303 ? -9.934 -10.858 -15.547 1.00 89.75 303 PRO A O 1
ATOM 2225 N N . PRO A 1 304 ? -10.182 -10.937 -17.792 1.00 90.25 304 PRO A N 1
ATOM 2226 C CA . PRO A 1 304 ? -9.956 -9.505 -18.016 1.00 90.25 304 PRO A CA 1
ATOM 2227 C C . PRO A 1 304 ? -10.748 -8.589 -17.082 1.00 90.25 304 PRO A C 1
ATOM 2229 O O . PRO A 1 304 ? -10.195 -7.642 -16.532 1.00 90.25 304 PRO A O 1
ATOM 2232 N N . GLY A 1 305 ? -12.019 -8.901 -16.807 1.00 88.62 305 GLY A N 1
ATOM 2233 C CA . GLY A 1 305 ? -12.824 -8.123 -15.858 1.00 88.62 305 GLY A CA 1
ATOM 2234 C C . GLY A 1 305 ? -12.274 -8.148 -14.426 1.00 88.62 305 GLY A C 1
ATOM 2235 O O . GLY A 1 305 ? -12.249 -7.120 -13.757 1.00 88.62 305 GLY A O 1
ATOM 2236 N N . THR A 1 306 ? -11.756 -9.295 -13.971 1.00 88.62 306 THR A N 1
ATOM 2237 C CA . THR A 1 306 ? -11.140 -9.409 -12.635 1.00 88.62 306 THR A CA 1
ATOM 2238 C C . THR A 1 306 ? -9.806 -8.657 -12.574 1.00 88.62 306 THR A C 1
ATOM 2240 O O . THR A 1 306 ? -9.490 -8.045 -11.549 1.00 88.62 306 THR A O 1
ATOM 2243 N N . ALA A 1 307 ? -9.034 -8.663 -13.666 1.00 90.75 307 ALA A N 1
ATOM 2244 C CA . ALA A 1 307 ? -7.822 -7.858 -13.784 1.00 90.75 307 ALA A CA 1
ATOM 2245 C C . ALA A 1 307 ? -8.145 -6.352 -13.720 1.00 90.75 307 ALA A C 1
ATOM 2247 O O . ALA A 1 307 ? -7.553 -5.643 -12.907 1.00 90.75 307 ALA A O 1
ATOM 2248 N N . VAL A 1 308 ? -9.146 -5.878 -14.474 1.00 93.31 308 VAL A N 1
ATOM 2249 C CA . VAL A 1 308 ? -9.606 -4.473 -14.449 1.00 93.31 308 VAL A CA 1
ATOM 2250 C C . VAL A 1 308 ? -10.052 -4.036 -13.049 1.00 93.31 308 VAL A C 1
ATOM 2252 O O . VAL A 1 308 ? -9.561 -3.026 -12.542 1.00 93.31 308 VAL A O 1
ATOM 2255 N N . GLU A 1 309 ? -10.867 -4.833 -12.350 1.00 88.50 309 GLU A N 1
ATOM 2256 C CA . GLU A 1 309 ? -11.250 -4.561 -10.953 1.00 88.50 309 GLU A CA 1
ATOM 2257 C C . GLU A 1 309 ? -10.027 -4.432 -10.026 1.00 88.50 309 GLU A C 1
ATOM 2259 O O . GLU A 1 309 ? -9.994 -3.624 -9.092 1.00 88.50 309 GLU A O 1
ATOM 2264 N N . ARG A 1 310 ? -8.983 -5.238 -10.246 1.00 89.75 310 ARG A N 1
ATOM 2265 C CA . ARG A 1 310 ? -7.740 -5.162 -9.469 1.00 89.75 310 ARG A CA 1
ATOM 2266 C C . ARG A 1 310 ? -6.957 -3.884 -9.758 1.00 89.75 310 ARG A C 1
ATOM 2268 O O . ARG A 1 310 ? -6.475 -3.270 -8.801 1.00 89.75 310 ARG A O 1
ATOM 2275 N N . TRP A 1 311 ? -6.869 -3.466 -11.017 1.00 93.56 311 TRP A N 1
ATOM 2276 C CA . TRP A 1 311 ? -6.231 -2.207 -11.401 1.00 93.56 311 TRP A CA 1
ATOM 2277 C C . TRP A 1 311 ? -6.941 -1.001 -10.791 1.00 93.56 311 TRP A C 1
ATOM 2279 O O . TRP A 1 311 ? -6.299 -0.187 -10.128 1.00 93.56 311 TRP A O 1
ATOM 2289 N N . LEU A 1 312 ? -8.270 -0.940 -10.899 1.00 91.38 312 LEU A N 1
ATOM 2290 C CA . LEU A 1 312 ? -9.064 0.129 -10.292 1.00 91.38 312 LEU A CA 1
ATOM 2291 C C . LEU A 1 312 ? -8.859 0.212 -8.779 1.00 91.38 312 LEU A C 1
ATOM 2293 O O . LEU A 1 312 ? -8.680 1.301 -8.235 1.00 91.38 312 LEU A O 1
ATOM 2297 N N . ARG A 1 313 ? -8.821 -0.929 -8.080 1.00 88.25 313 ARG A N 1
ATOM 2298 C CA . ARG A 1 313 ? -8.535 -0.957 -6.636 1.00 88.25 313 ARG A CA 1
ATOM 2299 C C . ARG A 1 313 ? -7.115 -0.504 -6.311 1.00 88.25 313 ARG A C 1
ATOM 2301 O O . ARG A 1 313 ? -6.907 0.132 -5.279 1.00 88.25 313 ARG A O 1
ATOM 2308 N N . ALA A 1 314 ? -6.135 -0.816 -7.162 1.00 91.62 314 ALA A N 1
ATOM 2309 C CA . ALA A 1 314 ? -4.770 -0.318 -7.001 1.00 91.62 314 ALA A CA 1
ATOM 2310 C C . ALA A 1 314 ? -4.735 1.218 -7.020 1.00 91.62 314 ALA A C 1
ATOM 2312 O O . ALA A 1 314 ? -4.138 1.830 -6.134 1.00 91.62 314 ALA A O 1
ATOM 2313 N N . VAL A 1 315 ? -5.438 1.839 -7.968 1.00 92.50 315 VAL A N 1
ATOM 2314 C CA . VAL A 1 315 ? -5.494 3.301 -8.100 1.00 92.50 315 VAL A CA 1
ATOM 2315 C C . VAL A 1 315 ? -6.322 3.945 -6.983 1.00 92.50 315 VAL A C 1
ATOM 2317 O O . VAL A 1 315 ? -5.822 4.837 -6.292 1.00 92.50 315 VAL A O 1
ATOM 2320 N N . ARG A 1 316 ? -7.559 3.474 -6.772 1.00 86.75 316 ARG A N 1
ATOM 2321 C CA . ARG A 1 316 ? -8.528 4.066 -5.832 1.00 86.75 316 ARG A CA 1
ATOM 2322 C C . ARG A 1 316 ? -8.123 3.871 -4.378 1.00 86.75 316 ARG A C 1
ATOM 2324 O O . ARG A 1 316 ? -8.015 4.830 -3.617 1.00 86.75 316 ARG A O 1
ATOM 2331 N N . GLU A 1 317 ? -7.891 2.622 -3.979 1.00 82.88 317 GLU A N 1
ATOM 2332 C CA . GLU A 1 317 ? -7.652 2.305 -2.571 1.00 82.88 317 GLU A CA 1
ATOM 2333 C C . GLU A 1 317 ? -6.186 2.453 -2.197 1.00 82.88 317 GLU A C 1
ATOM 2335 O O . GLU A 1 317 ? -5.879 2.942 -1.118 1.00 82.88 317 GLU A O 1
ATOM 2340 N N . ARG A 1 318 ? -5.275 2.022 -3.071 1.00 86.75 318 ARG A N 1
ATOM 2341 C CA . ARG A 1 318 ? -3.845 1.964 -2.755 1.00 86.75 318 ARG A CA 1
ATOM 2342 C C . ARG A 1 318 ? -3.058 3.121 -3.341 1.00 86.75 318 ARG A C 1
ATOM 2344 O O . ARG A 1 318 ? -1.846 3.087 -3.212 1.00 86.75 318 ARG A O 1
ATOM 2351 N N . GLN A 1 319 ? -3.695 4.123 -3.943 1.00 88.38 319 GLN A N 1
ATOM 2352 C CA . GLN A 1 319 ? -3.028 5.332 -4.440 1.00 88.38 319 GLN A CA 1
ATOM 2353 C C . GLN A 1 319 ? -1.866 5.042 -5.410 1.00 88.38 319 GLN A C 1
ATOM 2355 O O . GLN A 1 319 ? -0.862 5.751 -5.447 1.00 88.38 319 GLN A O 1
ATOM 2360 N N . VAL A 1 320 ? -1.982 3.969 -6.196 1.00 93.00 320 VAL A N 1
ATOM 2361 C CA . VAL A 1 320 ? -1.026 3.662 -7.264 1.00 93.00 320 VAL A CA 1
ATOM 2362 C C . VAL A 1 320 ? -1.259 4.628 -8.423 1.00 93.00 320 VAL A C 1
ATOM 2364 O O . VAL A 1 320 ? -2.406 4.939 -8.750 1.00 93.00 320 VAL A O 1
ATOM 2367 N N . ARG A 1 321 ? -0.173 5.116 -9.029 1.00 93.56 321 ARG A N 1
ATOM 2368 C CA . ARG A 1 321 ? -0.219 6.047 -10.170 1.00 93.56 321 ARG A CA 1
ATOM 2369 C C . ARG A 1 321 ? 0.464 5.516 -11.422 1.00 93.56 321 ARG A C 1
ATOM 2371 O O . ARG A 1 321 ? 0.301 6.104 -12.481 1.00 93.56 321 ARG A O 1
ATOM 2378 N N . LEU A 1 322 ? 1.154 4.383 -11.327 1.00 96.31 322 LEU A N 1
ATOM 2379 C CA . LEU A 1 322 ? 1.714 3.678 -12.473 1.00 96.31 322 LEU A CA 1
ATOM 2380 C C . LEU A 1 322 ? 1.193 2.238 -12.481 1.00 96.31 322 LEU A C 1
ATOM 2382 O O . LEU A 1 322 ? 1.462 1.452 -11.571 1.00 96.31 322 LEU A O 1
ATOM 2386 N N . LEU A 1 323 ? 0.417 1.900 -13.503 1.00 97.62 323 LEU A N 1
ATOM 2387 C CA . LEU A 1 323 ? -0.054 0.548 -13.764 1.00 97.62 323 LEU A CA 1
ATOM 2388 C C . LEU A 1 323 ? 0.877 -0.086 -14.790 1.00 97.62 323 LEU A C 1
ATOM 2390 O O . LEU A 1 323 ? 0.885 0.323 -15.947 1.00 97.62 323 LEU A O 1
ATOM 2394 N N . TYR A 1 324 ? 1.674 -1.055 -14.353 1.00 96.62 324 TYR A N 1
ATOM 2395 C CA . TYR A 1 324 ? 2.560 -1.823 -15.218 1.00 96.62 324 TYR A CA 1
ATOM 2396 C C . TYR A 1 324 ? 1.827 -3.087 -15.672 1.00 96.62 324 TYR A C 1
ATOM 2398 O O . TYR A 1 324 ? 1.782 -4.103 -14.963 1.00 96.62 324 TYR A O 1
ATOM 2406 N N . VAL A 1 325 ? 1.161 -2.956 -16.816 1.00 96.56 325 VAL A N 1
ATOM 2407 C CA . VAL A 1 325 ? 0.214 -3.905 -17.390 1.00 96.56 325 VAL A CA 1
ATOM 2408 C C . VAL A 1 325 ? 0.950 -4.934 -18.235 1.00 96.56 325 VAL A C 1
ATOM 2410 O O . VAL A 1 325 ? 1.636 -4.598 -19.198 1.00 96.56 325 VAL A O 1
ATOM 2413 N N . ARG A 1 326 ? 0.742 -6.198 -17.879 1.00 94.00 326 ARG A N 1
ATOM 2414 C CA . ARG A 1 326 ? 1.101 -7.347 -18.705 1.00 94.00 326 ARG A CA 1
ATOM 2415 C C . ARG A 1 326 ? -0.038 -7.689 -19.658 1.00 94.00 326 ARG A C 1
ATOM 2417 O O . ARG A 1 326 ? -1.211 -7.551 -19.290 1.00 94.00 326 ARG A O 1
ATOM 2424 N N . LEU A 1 327 ? 0.320 -8.099 -20.863 1.00 93.00 327 LEU A N 1
ATOM 2425 C CA . LEU A 1 327 ? -0.574 -8.571 -21.905 1.00 93.00 327 LEU A CA 1
ATOM 2426 C C . LEU A 1 327 ? -0.925 -10.044 -21.673 1.00 93.00 327 LEU A C 1
ATOM 2428 O O . LEU A 1 327 ? -0.170 -10.811 -21.076 1.00 93.00 327 LEU A O 1
ATOM 2432 N N . TYR A 1 328 ? -2.093 -10.442 -22.161 1.00 90.38 328 TYR A N 1
ATOM 2433 C CA . TYR A 1 328 ? -2.429 -11.848 -22.320 1.00 90.38 328 TYR A CA 1
ATOM 2434 C C . TYR A 1 328 ? -1.581 -12.419 -23.454 1.00 90.38 328 TYR A C 1
ATOM 2436 O O . TYR A 1 328 ? -1.485 -11.821 -24.528 1.00 90.38 328 TYR A O 1
ATOM 2444 N N . LEU A 1 329 ? -0.952 -13.555 -23.178 1.00 82.75 329 LEU A N 1
ATOM 2445 C CA . LEU A 1 329 ? -0.094 -14.294 -24.096 1.00 82.75 329 LEU A CA 1
ATOM 2446 C C . LEU A 1 329 ? -0.890 -15.445 -24.734 1.00 82.75 329 LEU A C 1
ATOM 2448 O O . LEU A 1 329 ? -1.921 -15.836 -24.183 1.00 82.75 329 LEU A O 1
ATOM 2452 N N . PRO A 1 330 ? -0.463 -15.964 -25.898 1.00 69.19 330 PRO A N 1
ATOM 2453 C CA . PRO A 1 330 ? -1.268 -16.913 -26.660 1.00 69.19 330 PRO A CA 1
ATOM 2454 C C . PRO A 1 330 ? -1.476 -18.230 -25.905 1.00 69.19 330 PRO A C 1
ATOM 2456 O O . PRO A 1 330 ? -0.525 -18.832 -25.403 1.00 69.19 330 PRO A O 1
ATOM 2459 N N . GLU A 1 331 ? -2.715 -18.720 -25.904 1.00 65.12 331 GLU A N 1
ATOM 2460 C CA . GLU A 1 331 ? -2.994 -20.141 -25.686 1.00 65.12 331 GLU A CA 1
ATOM 2461 C C . GLU A 1 331 ? -2.718 -20.905 -26.993 1.00 65.12 331 GLU A C 1
ATOM 2463 O O . GLU A 1 331 ? -2.823 -20.350 -28.091 1.00 65.12 331 GLU A O 1
ATOM 2468 N N . THR A 1 332 ? -2.317 -22.174 -26.897 1.00 54.50 332 THR A N 1
ATOM 2469 C CA . THR A 1 332 ? -1.873 -22.979 -28.045 1.00 54.50 332 THR A CA 1
ATOM 2470 C C . THR A 1 332 ? -2.910 -22.942 -29.184 1.00 54.50 332 THR A C 1
ATOM 2472 O O . THR A 1 332 ? -4.040 -23.382 -29.000 1.00 54.50 332 THR A O 1
ATOM 2475 N N . GLY A 1 333 ? -2.535 -22.419 -30.361 1.00 58.09 333 GLY A N 1
ATOM 2476 C CA . GLY A 1 333 ? -3.394 -22.365 -31.558 1.00 58.09 333 GLY A CA 1
ATOM 2477 C C . GLY A 1 333 ? -4.121 -21.036 -31.837 1.00 58.09 333 GLY A C 1
ATOM 2478 O O . GLY A 1 333 ? -4.841 -20.959 -32.830 1.00 58.09 333 GLY A O 1
ATOM 2479 N N . GLN A 1 334 ? -3.944 -19.989 -31.021 1.00 71.62 334 GLN A N 1
ATOM 2480 C CA . GLN A 1 334 ? -4.470 -18.644 -31.314 1.00 71.62 334 GLN A CA 1
ATOM 2481 C C . GLN A 1 334 ? -3.534 -17.850 -32.245 1.00 71.62 334 GLN A C 1
ATOM 2483 O O . GLN A 1 334 ? -2.324 -17.824 -32.025 1.00 71.62 334 GLN A O 1
ATOM 2488 N N . GLY A 1 335 ? -4.092 -17.177 -33.259 1.00 82.12 335 GLY A N 1
ATOM 2489 C CA . GLY A 1 335 ? -3.343 -16.267 -34.140 1.00 82.12 335 GLY A CA 1
ATOM 2490 C C . GLY A 1 335 ? -2.992 -14.941 -33.456 1.00 82.12 335 GLY A C 1
ATOM 2491 O O . GLY A 1 335 ? -3.761 -14.433 -32.632 1.00 82.12 335 GLY A O 1
ATOM 2492 N N . ALA A 1 336 ? -1.848 -14.356 -33.811 1.00 84.19 336 ALA A N 1
ATOM 2493 C CA . ALA A 1 336 ? -1.314 -13.143 -33.199 1.00 84.19 336 ALA A CA 1
ATOM 2494 C C . ALA A 1 336 ? -2.258 -11.943 -33.374 1.00 84.19 336 ALA A C 1
ATOM 2496 O O . ALA A 1 336 ? -2.452 -11.185 -32.425 1.00 84.19 336 ALA A O 1
ATOM 2497 N N . ALA A 1 337 ? -2.923 -11.806 -34.526 1.00 86.06 337 ALA A N 1
ATOM 2498 C CA . ALA A 1 337 ? -3.910 -10.742 -34.749 1.00 86.06 337 ALA A CA 1
ATOM 2499 C C . ALA A 1 337 ? -5.097 -10.794 -33.761 1.00 86.06 337 ALA A C 1
ATOM 2501 O O . ALA A 1 337 ? -5.455 -9.780 -33.164 1.00 86.06 337 ALA A O 1
ATOM 2502 N N . ALA A 1 338 ? -5.664 -11.980 -33.512 1.00 88.06 338 ALA A N 1
ATOM 2503 C CA . ALA A 1 338 ? -6.765 -12.138 -32.556 1.00 88.06 338 ALA A CA 1
ATOM 2504 C C . ALA A 1 338 ? -6.325 -11.814 -31.116 1.00 88.06 338 ALA A C 1
ATOM 2506 O O . ALA A 1 338 ? -7.089 -11.252 -30.326 1.00 88.06 338 ALA A O 1
ATOM 2507 N N . LEU A 1 339 ? -5.072 -12.132 -30.780 1.00 89.38 339 LEU A N 1
ATOM 2508 C CA . LEU A 1 339 ? -4.484 -11.813 -29.483 1.00 89.38 339 LEU A CA 1
ATOM 2509 C C . LEU A 1 339 ? -4.273 -10.303 -29.294 1.00 89.38 339 LEU A C 1
ATOM 2511 O O . LEU A 1 339 ? -4.484 -9.783 -28.193 1.00 89.38 339 LEU A O 1
ATOM 2515 N N . VAL A 1 340 ? -3.885 -9.590 -30.356 1.00 92.06 340 VAL A N 1
ATOM 2516 C CA . VAL A 1 340 ? -3.820 -8.121 -30.360 1.00 92.06 340 VAL A CA 1
ATOM 2517 C C . VAL A 1 340 ? -5.195 -7.543 -30.047 1.00 92.06 340 VAL A C 1
ATOM 2519 O O . VAL A 1 340 ? -5.317 -6.749 -29.114 1.00 92.06 340 VAL A O 1
ATOM 2522 N N . ASP A 1 341 ? -6.238 -7.984 -30.752 1.00 92.50 341 ASP A N 1
ATOM 2523 C CA . ASP A 1 341 ? -7.603 -7.490 -30.543 1.00 92.50 341 ASP A CA 1
ATOM 2524 C C . ASP A 1 341 ? -8.101 -7.744 -29.116 1.00 92.50 341 ASP A C 1
ATOM 2526 O O . ASP A 1 341 ? -8.665 -6.845 -28.480 1.00 92.50 341 ASP A O 1
ATOM 2530 N N . HIS A 1 342 ? -7.831 -8.935 -28.571 1.00 92.31 342 HIS A N 1
ATOM 2531 C CA . HIS A 1 342 ? -8.155 -9.276 -27.187 1.00 92.31 342 HIS A CA 1
ATOM 2532 C C . HIS A 1 342 ? -7.486 -8.319 -26.188 1.00 92.31 342 HIS A C 1
ATOM 2534 O O . HIS A 1 342 ? -8.144 -7.761 -25.302 1.00 92.31 342 HIS A O 1
ATOM 2540 N N . ASN A 1 343 ? -6.182 -8.088 -26.348 1.00 94.94 343 ASN A N 1
ATOM 2541 C CA . ASN A 1 343 ? -5.418 -7.196 -25.481 1.00 94.94 343 ASN A CA 1
ATOM 2542 C C . ASN A 1 343 ? -5.853 -5.732 -25.616 1.00 94.94 343 ASN A C 1
ATOM 2544 O O . ASN A 1 343 ? -5.992 -5.041 -24.606 1.00 94.94 343 ASN A O 1
ATOM 2548 N N . LEU A 1 344 ? -6.135 -5.256 -26.831 1.00 96.81 344 LEU A N 1
ATOM 2549 C CA . LEU A 1 344 ? -6.646 -3.903 -27.058 1.00 96.81 344 LEU A CA 1
ATOM 2550 C C . LEU A 1 344 ? -8.029 -3.708 -26.426 1.00 96.81 344 LEU A C 1
ATOM 2552 O O . LEU A 1 344 ? -8.279 -2.665 -25.823 1.00 96.81 344 LEU A O 1
ATOM 2556 N N . ALA A 1 345 ? -8.923 -4.698 -26.509 1.00 95.81 345 ALA A N 1
ATOM 2557 C CA . ALA A 1 345 ? -10.225 -4.646 -25.842 1.00 95.81 345 ALA A CA 1
ATOM 2558 C C . ALA A 1 345 ? -10.080 -4.579 -24.312 1.00 95.81 345 ALA A C 1
ATOM 2560 O O . ALA A 1 345 ? -10.735 -3.766 -23.653 1.00 95.81 345 ALA A O 1
ATOM 2561 N N . TYR A 1 346 ? -9.178 -5.385 -23.750 1.00 95.38 346 TYR A N 1
ATOM 2562 C CA . TYR A 1 346 ? -8.833 -5.351 -22.330 1.00 95.38 346 TYR A CA 1
ATOM 2563 C C . TYR A 1 346 ? -8.282 -3.982 -21.892 1.00 95.38 346 TYR A C 1
ATOM 2565 O O . TYR A 1 346 ? -8.746 -3.426 -20.893 1.00 95.38 346 TYR A O 1
ATOM 2573 N N . LEU A 1 347 ? -7.352 -3.405 -22.657 1.00 97.75 347 LEU A N 1
ATOM 2574 C CA . LEU A 1 347 ? -6.757 -2.098 -22.365 1.00 97.75 347 LEU A CA 1
ATOM 2575 C C . LEU A 1 347 ? -7.774 -0.958 -22.481 1.00 97.75 347 LEU A C 1
ATOM 2577 O O . LEU A 1 347 ? -7.847 -0.138 -21.569 1.00 97.75 347 LEU A O 1
ATOM 2581 N N . ARG A 1 348 ? -8.612 -0.941 -23.528 1.00 98.06 348 ARG A N 1
ATOM 2582 C CA . ARG A 1 348 ? -9.697 0.049 -23.691 1.00 98.06 348 ARG A CA 1
ATOM 2583 C C . ARG A 1 348 ? -10.692 -0.000 -22.539 1.00 98.06 348 ARG A C 1
ATOM 2585 O O . ARG A 1 348 ? -11.158 1.037 -22.076 1.00 98.06 348 ARG A O 1
ATOM 2592 N N . ARG A 1 349 ? -11.011 -1.203 -22.055 1.00 97.25 349 ARG A N 1
ATOM 2593 C CA . ARG A 1 349 ? -11.862 -1.362 -20.875 1.00 97.25 349 ARG A CA 1
ATOM 2594 C C . ARG A 1 349 ? -11.194 -0.774 -19.633 1.00 97.25 349 ARG A C 1
ATOM 2596 O O . ARG A 1 349 ? -11.833 -0.018 -18.909 1.00 97.25 349 ARG A O 1
ATOM 2603 N N . LEU A 1 350 ? -9.919 -1.087 -19.399 1.00 97.31 350 LEU A N 1
ATOM 2604 C CA . LEU A 1 350 ? -9.162 -0.545 -18.269 1.00 97.31 350 LEU A CA 1
ATOM 2605 C C . LEU A 1 350 ? -9.118 0.990 -18.293 1.00 97.31 350 LEU A C 1
ATOM 2607 O O . LEU A 1 350 ? -9.445 1.633 -17.296 1.00 97.31 350 LEU A O 1
ATOM 2611 N N . THR A 1 351 ? -8.717 1.582 -19.416 1.00 97.94 351 THR A N 1
ATOM 2612 C CA . THR A 1 351 ? -8.564 3.036 -19.555 1.00 97.94 351 THR A CA 1
ATOM 2613 C C . THR A 1 351 ? -9.912 3.750 -19.508 1.00 97.94 351 THR A C 1
ATOM 2615 O O . THR A 1 351 ? -10.035 4.769 -18.828 1.00 97.94 351 THR A O 1
ATOM 2618 N N . GLY A 1 352 ? -10.950 3.179 -20.127 1.00 97.25 352 GLY A N 1
ATOM 2619 C CA . GLY A 1 352 ? -12.325 3.669 -20.044 1.00 97.25 352 GLY A CA 1
ATOM 2620 C C . GLY A 1 352 ? -12.866 3.684 -18.613 1.00 97.25 352 GLY A C 1
ATOM 2621 O O . GLY A 1 352 ? -13.393 4.703 -18.168 1.00 97.25 352 GLY A O 1
ATOM 2622 N N . GLU A 1 353 ? -12.686 2.598 -17.853 1.00 95.50 353 GLU A N 1
ATOM 2623 C CA . GLU A 1 353 ? -13.124 2.534 -16.453 1.00 95.50 353 GLU A CA 1
ATOM 2624 C C . GLU A 1 353 ? -12.315 3.479 -15.537 1.00 95.50 353 GLU A C 1
ATOM 2626 O O . GLU A 1 353 ? -12.870 4.022 -14.578 1.00 95.50 353 GLU A O 1
ATOM 2631 N N . LEU A 1 354 ? -11.031 3.736 -15.831 1.00 95.75 354 LEU A N 1
ATOM 2632 C CA . LEU A 1 354 ? -10.225 4.743 -15.123 1.00 95.75 354 LEU A CA 1
ATOM 2633 C C . LEU A 1 354 ? -10.741 6.168 -15.364 1.00 95.75 354 LEU A C 1
ATOM 2635 O O . LEU A 1 354 ? -10.912 6.921 -14.404 1.00 95.75 354 LEU A O 1
ATOM 2639 N N . MET A 1 355 ? -11.037 6.522 -16.617 1.00 95.50 355 MET A N 1
ATOM 2640 C CA . MET A 1 355 ? -11.586 7.837 -16.964 1.00 95.50 355 MET A CA 1
ATOM 2641 C C . MET A 1 355 ? -12.991 8.035 -16.388 1.00 95.50 355 MET A C 1
ATOM 2643 O O . MET A 1 355 ? -13.273 9.077 -15.800 1.00 95.50 355 MET A O 1
ATOM 2647 N N . ALA A 1 356 ? -13.850 7.011 -16.456 1.00 94.25 356 ALA A N 1
ATOM 2648 C CA . ALA A 1 356 ? -15.174 7.033 -15.830 1.00 94.25 356 ALA A CA 1
ATOM 2649 C C . ALA A 1 356 ? -15.103 7.183 -14.298 1.00 94.25 356 ALA A C 1
ATOM 2651 O O . ALA A 1 356 ? -16.024 7.706 -13.674 1.00 94.25 356 ALA A O 1
ATOM 2652 N N . ALA A 1 357 ? -14.000 6.748 -13.683 1.00 89.69 357 ALA A N 1
ATOM 2653 C CA . ALA A 1 357 ? -13.723 6.936 -12.263 1.00 89.69 357 ALA A CA 1
ATOM 2654 C C . ALA A 1 357 ? -13.164 8.329 -11.907 1.00 89.69 357 ALA A C 1
ATOM 2656 O O . ALA A 1 357 ? -12.900 8.568 -10.729 1.00 89.69 357 ALA A O 1
ATOM 2657 N N . GLY A 1 358 ? -12.962 9.215 -12.889 1.00 91.69 358 GLY A N 1
ATOM 2658 C CA . GLY A 1 358 ? -12.434 10.569 -12.701 1.00 91.69 358 GLY A CA 1
ATOM 2659 C C . GLY A 1 358 ? -10.908 10.691 -12.762 1.00 91.69 358 GLY A C 1
ATOM 2660 O O . GLY A 1 358 ? -10.379 11.739 -12.399 1.00 91.69 358 GLY A O 1
ATOM 2661 N N . TYR A 1 359 ? -10.183 9.654 -13.202 1.00 93.56 359 TYR A N 1
ATOM 2662 C CA . TYR A 1 359 ? -8.727 9.723 -13.367 1.00 93.56 359 TYR A CA 1
ATOM 2663 C C . TYR A 1 359 ? -8.334 10.190 -14.770 1.00 93.56 359 TYR A C 1
ATOM 2665 O O . TYR A 1 359 ? -8.887 9.738 -15.771 1.00 93.56 359 TYR A O 1
ATOM 2673 N N . GLY A 1 360 ? -7.325 11.058 -14.840 1.00 94.31 360 GLY A N 1
ATOM 2674 C CA . GLY A 1 360 ? -6.684 11.437 -16.097 1.00 94.31 360 GLY A CA 1
ATOM 2675 C C . GLY A 1 360 ? -5.594 10.438 -16.479 1.00 94.31 360 GLY A C 1
ATOM 2676 O O . GLY A 1 360 ? -4.891 9.922 -15.612 1.00 94.31 360 GLY A O 1
ATOM 2677 N N . LEU A 1 361 ? -5.413 10.186 -17.773 1.00 95.25 361 LEU A N 1
ATOM 2678 C CA . LEU A 1 361 ? -4.317 9.355 -18.275 1.00 95.25 361 LEU A CA 1
ATOM 2679 C C . LEU A 1 361 ? -3.100 10.242 -18.559 1.00 95.25 361 LEU A C 1
ATOM 2681 O O . LEU A 1 361 ? -3.219 11.266 -19.229 1.00 95.25 361 LEU A O 1
ATOM 2685 N N . GLY A 1 362 ? -1.932 9.881 -18.032 1.00 91.75 362 GLY A N 1
ATOM 2686 C CA . GLY A 1 362 ? -0.702 10.625 -18.291 1.00 91.75 362 GLY A CA 1
ATOM 2687 C C . GLY A 1 362 ? 0.431 10.297 -17.329 1.00 91.75 362 GLY A C 1
ATOM 2688 O O . GLY A 1 362 ? 0.340 9.378 -16.518 1.00 91.75 362 GLY A O 1
ATOM 2689 N N . MET A 1 363 ? 1.511 11.074 -17.419 1.00 89.62 363 MET A N 1
ATOM 2690 C CA . MET A 1 363 ? 2.699 10.864 -16.593 1.00 89.62 363 MET A CA 1
ATOM 2691 C C . MET A 1 363 ? 2.381 11.021 -15.099 1.00 89.62 363 MET A C 1
ATOM 2693 O O . MET A 1 363 ? 1.742 12.012 -14.709 1.00 89.62 363 MET A O 1
ATOM 2697 N N . PRO A 1 364 ? 2.820 10.061 -14.263 1.00 89.94 364 PRO A N 1
ATOM 2698 C CA . PRO A 1 364 ? 2.539 10.086 -12.843 1.00 89.94 364 PRO A CA 1
ATOM 2699 C C . PRO A 1 364 ? 3.466 11.079 -12.151 1.00 89.94 364 PRO A C 1
ATOM 2701 O O . PRO A 1 364 ? 4.648 11.190 -12.482 1.00 89.94 364 PRO A O 1
ATOM 2704 N N . GLU A 1 365 ? 2.939 11.771 -11.150 1.00 85.69 365 GLU A N 1
ATOM 2705 C CA . GLU A 1 365 ? 3.768 12.565 -10.248 1.00 85.69 365 GLU A CA 1
ATOM 2706 C C . GLU A 1 365 ? 4.369 11.668 -9.154 1.00 85.69 365 GLU A C 1
ATOM 2708 O O . GLU A 1 365 ? 3.741 10.677 -8.754 1.00 85.69 365 GLU A O 1
ATOM 2713 N N . PRO A 1 366 ? 5.579 11.986 -8.657 1.00 86.62 366 PRO A N 1
ATOM 2714 C CA . PRO A 1 366 ? 6.119 11.351 -7.464 1.00 86.62 366 PRO A CA 1
ATOM 2715 C C . PRO A 1 366 ? 5.151 11.449 -6.283 1.00 86.62 366 PRO A C 1
ATOM 2717 O O . PRO A 1 366 ? 4.389 12.406 -6.166 1.00 86.62 366 PRO A O 1
ATOM 2720 N N . VAL A 1 367 ? 5.206 10.462 -5.387 1.00 83.12 367 VAL A N 1
ATOM 2721 C CA . VAL A 1 367 ? 4.410 10.421 -4.162 1.00 83.12 367 VAL A CA 1
ATOM 2722 C C . VAL A 1 367 ? 4.638 11.727 -3.403 1.00 83.12 367 VAL A C 1
ATOM 2724 O O . VAL A 1 367 ? 5.770 11.991 -2.986 1.00 83.12 367 VAL A O 1
ATOM 2727 N N . PRO A 1 368 ? 3.590 12.539 -3.201 1.00 72.81 368 PRO A N 1
ATOM 2728 C CA . PRO A 1 368 ? 3.745 13.797 -2.508 1.00 72.81 368 PRO A CA 1
ATOM 2729 C C . PRO A 1 368 ? 4.106 13.516 -1.053 1.00 72.81 368 PRO A C 1
ATOM 2731 O O . PRO A 1 368 ? 3.373 12.857 -0.312 1.00 72.81 368 PRO A O 1
ATOM 2734 N N . ALA A 1 369 ? 5.270 14.001 -0.647 1.00 67.12 369 ALA A N 1
ATOM 2735 C CA . ALA A 1 369 ? 5.758 13.879 0.710 1.00 67.12 369 ALA A CA 1
ATOM 2736 C C . ALA A 1 369 ? 5.596 15.235 1.401 1.00 67.12 369 ALA A C 1
ATOM 2738 O O . ALA A 1 369 ? 6.411 16.127 1.159 1.00 67.12 369 ALA A O 1
ATOM 2739 N N . PRO A 1 370 ? 4.571 15.438 2.250 1.00 71.00 370 PRO A N 1
ATOM 2740 C CA . PRO A 1 370 ? 4.541 16.641 3.064 1.00 71.00 370 PRO A CA 1
ATOM 2741 C C . PRO A 1 370 ? 5.795 16.664 3.952 1.00 71.00 370 PRO A C 1
ATOM 2743 O O . PRO A 1 370 ? 6.222 15.606 4.438 1.00 71.00 370 PRO A O 1
ATOM 2746 N N . PRO A 1 371 ? 6.403 17.843 4.172 1.00 71.12 371 PRO A N 1
ATOM 2747 C CA . PRO A 1 371 ? 7.583 17.949 5.012 1.00 71.12 371 PRO A CA 1
ATOM 2748 C C . PRO A 1 371 ? 7.275 17.392 6.400 1.00 71.12 371 PRO A C 1
ATOM 2750 O O . PRO A 1 371 ? 6.176 17.568 6.935 1.00 71.12 371 PRO A O 1
ATOM 2753 N N . ALA A 1 372 ? 8.252 16.705 6.995 1.00 72.50 372 ALA A N 1
ATOM 2754 C CA . ALA A 1 372 ? 8.110 16.258 8.369 1.00 72.50 372 ALA A CA 1
ATOM 2755 C C . ALA A 1 372 ? 7.865 17.483 9.260 1.00 72.50 372 ALA A C 1
ATOM 2757 O O . ALA A 1 372 ? 8.579 18.479 9.167 1.00 72.50 372 ALA A O 1
ATOM 2758 N N . GLN A 1 373 ? 6.866 17.395 10.137 1.00 84.94 373 GLN A N 1
ATOM 2759 C CA . GLN A 1 373 ? 6.564 18.414 11.141 1.00 84.94 373 GLN A CA 1
ATOM 2760 C C . GLN A 1 373 ? 6.875 17.832 12.531 1.00 84.94 373 GLN A C 1
ATOM 2762 O O . GLN A 1 373 ? 5.964 17.338 13.200 1.00 84.94 373 GLN A O 1
ATOM 2767 N N . PRO A 1 374 ? 8.148 17.823 12.989 1.00 85.25 374 PRO A N 1
ATOM 2768 C CA . PRO A 1 374 ? 8.533 17.148 14.231 1.00 85.25 374 PRO A CA 1
ATOM 2769 C C . PRO A 1 374 ? 7.780 17.671 15.454 1.00 85.25 374 PRO A C 1
ATOM 2771 O O . PRO A 1 374 ? 7.450 16.894 16.344 1.00 85.25 374 PRO A O 1
ATOM 2774 N N . TRP A 1 375 ? 7.455 18.967 15.475 1.00 87.50 375 TRP A N 1
ATOM 2775 C CA . TRP A 1 375 ? 6.669 19.588 16.541 1.00 87.50 375 TRP A CA 1
ATOM 2776 C C . TRP A 1 375 ? 5.264 18.973 16.647 1.00 87.50 375 TRP A C 1
ATOM 2778 O O . TRP A 1 375 ? 4.812 18.657 17.747 1.00 87.50 375 TRP A O 1
ATOM 2788 N N . ALA A 1 376 ? 4.598 18.730 15.513 1.00 89.88 376 ALA A N 1
ATOM 2789 C CA . ALA A 1 376 ? 3.264 18.144 15.473 1.00 89.88 376 ALA A CA 1
ATOM 2790 C C . ALA A 1 376 ? 3.304 16.687 15.951 1.00 89.88 376 ALA A C 1
ATOM 2792 O O . ALA A 1 376 ? 2.485 16.272 16.771 1.00 89.88 376 ALA A O 1
ATOM 2793 N N . LEU A 1 377 ? 4.319 15.932 15.513 1.00 90.12 377 LEU A N 1
ATOM 2794 C CA . LEU A 1 377 ? 4.561 14.562 15.977 1.00 90.12 377 LEU A CA 1
ATOM 2795 C C . LEU A 1 377 ? 4.881 14.517 17.480 1.00 90.12 377 LEU A C 1
ATOM 2797 O O . LEU A 1 377 ? 4.405 13.623 18.172 1.00 90.12 377 LEU A O 1
ATOM 2801 N N . GLY A 1 378 ? 5.623 15.499 17.999 1.00 91.38 378 GLY A N 1
ATOM 2802 C CA . GLY A 1 378 ? 5.906 15.652 19.426 1.00 91.38 378 GLY A CA 1
ATOM 2803 C C . GLY A 1 378 ? 4.654 15.938 20.261 1.00 91.38 378 GLY A C 1
ATOM 2804 O O . GLY A 1 378 ? 4.486 15.351 21.329 1.00 91.38 378 GLY A O 1
ATOM 2805 N N . LEU A 1 379 ? 3.724 16.763 19.765 1.00 92.25 379 LEU A N 1
ATOM 2806 C CA . LEU A 1 379 ? 2.425 16.983 20.419 1.00 92.25 379 LEU A CA 1
ATOM 2807 C C . LEU A 1 379 ? 1.562 15.716 20.425 1.00 92.25 379 LEU A C 1
ATOM 2809 O O . LEU A 1 379 ? 0.940 15.399 21.441 1.00 92.25 379 LEU A O 1
ATOM 2813 N N . ILE A 1 380 ? 1.562 14.959 19.324 1.00 92.44 380 ILE A N 1
ATOM 2814 C CA . ILE A 1 380 ? 0.909 13.646 19.267 1.00 92.44 380 ILE A CA 1
ATOM 2815 C C . ILE A 1 380 ? 1.572 12.683 20.265 1.00 92.44 380 ILE A C 1
ATOM 2817 O O . ILE A 1 380 ? 0.864 11.958 20.966 1.00 92.44 380 ILE A O 1
ATOM 2821 N N . ALA A 1 381 ? 2.905 12.713 20.393 1.00 92.38 381 ALA A N 1
ATOM 2822 C CA . ALA A 1 381 ? 3.657 11.915 21.363 1.00 92.38 381 ALA A CA 1
ATOM 2823 C C . ALA A 1 381 ? 3.234 12.212 22.801 1.00 92.38 381 ALA A C 1
ATOM 2825 O O . ALA A 1 381 ? 2.908 11.299 23.560 1.00 92.38 381 ALA A O 1
ATOM 2826 N N . LEU A 1 382 ? 3.171 13.500 23.138 1.00 93.12 382 LEU A N 1
ATOM 2827 C CA . LEU A 1 382 ? 2.741 14.000 24.436 1.00 93.12 382 LEU A CA 1
ATOM 2828 C C . LEU A 1 382 ? 1.312 13.534 24.761 1.00 93.12 382 LEU A C 1
ATOM 2830 O O . LEU A 1 382 ? 1.063 12.998 25.840 1.00 93.12 382 LEU A O 1
ATOM 2834 N N . ALA A 1 383 ? 0.375 13.688 23.820 1.00 92.44 383 ALA A N 1
ATOM 2835 C CA . ALA A 1 383 ? -1.023 13.315 24.014 1.00 92.44 383 ALA A CA 1
ATOM 2836 C C . ALA A 1 383 ? -1.236 11.798 24.111 1.00 92.44 383 ALA A C 1
ATOM 2838 O O . ALA A 1 383 ? -1.914 11.333 25.029 1.00 92.44 383 ALA A O 1
ATOM 2839 N N . ALA A 1 384 ? -0.643 11.014 23.207 1.00 90.56 384 ALA A N 1
ATOM 2840 C CA . ALA A 1 384 ? -0.736 9.557 23.248 1.00 90.56 384 ALA A CA 1
ATOM 2841 C C . ALA A 1 384 ? -0.066 8.985 24.508 1.00 90.56 384 ALA A C 1
ATOM 2843 O O . ALA A 1 384 ? -0.635 8.098 25.145 1.00 90.56 384 ALA A O 1
ATOM 2844 N N . GLY A 1 385 ? 1.083 9.536 24.917 1.00 91.50 385 GLY A N 1
ATOM 2845 C CA . GLY A 1 385 ? 1.757 9.195 26.170 1.00 91.50 385 GLY A CA 1
ATOM 2846 C C . GLY A 1 385 ? 0.915 9.518 27.405 1.00 91.50 385 GLY A C 1
ATOM 2847 O O . GLY A 1 385 ? 0.775 8.671 28.288 1.00 91.50 385 GLY A O 1
ATOM 2848 N N . ALA A 1 386 ? 0.280 10.693 27.442 1.00 90.62 386 ALA A N 1
ATOM 2849 C CA . ALA A 1 386 ? -0.632 11.069 28.522 1.00 90.62 386 ALA A CA 1
ATOM 2850 C C . ALA A 1 38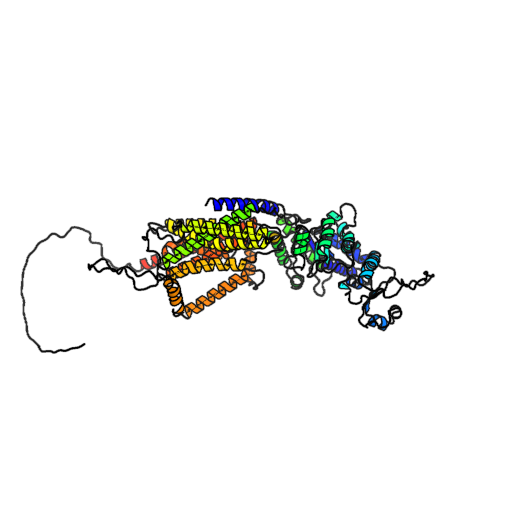6 ? -1.831 10.118 28.624 1.00 90.62 386 ALA A C 1
ATOM 2852 O O . ALA A 1 386 ? -2.181 9.666 29.715 1.00 90.62 386 ALA A O 1
ATOM 2853 N N . CYS A 1 387 ? -2.439 9.773 27.486 1.00 88.56 387 CYS A N 1
ATOM 2854 C CA . CYS A 1 387 ? -3.528 8.804 27.423 1.00 88.56 387 CYS A CA 1
ATOM 2855 C C . CYS A 1 387 ? -3.086 7.413 27.879 1.00 88.56 387 CYS A C 1
ATOM 2857 O O . CYS A 1 387 ? -3.802 6.781 28.655 1.00 88.56 387 CYS A O 1
ATOM 2859 N N . ALA A 1 388 ? -1.913 6.949 27.452 1.00 87.50 388 ALA A N 1
ATOM 2860 C CA . ALA A 1 388 ? -1.359 5.667 27.870 1.00 87.50 388 ALA A CA 1
ATOM 2861 C C . ALA A 1 388 ? -1.119 5.615 29.385 1.00 87.50 388 ALA A C 1
ATOM 2863 O O . ALA A 1 388 ? -1.598 4.697 30.050 1.00 87.50 388 ALA A O 1
ATOM 2864 N N . GLY A 1 389 ? -0.451 6.631 29.940 1.00 85.19 389 GLY A N 1
ATOM 2865 C CA . GLY A 1 389 ? -0.170 6.734 31.373 1.00 85.19 389 GLY A CA 1
ATOM 2866 C C . GLY A 1 389 ? -1.441 6.822 32.221 1.00 85.19 389 GLY A C 1
ATOM 2867 O O . GLY A 1 389 ? -1.599 6.071 33.184 1.00 85.19 389 GLY A O 1
ATOM 2868 N N . GLY A 1 390 ? -2.395 7.665 31.818 1.00 83.75 390 GLY A N 1
ATOM 2869 C CA . GLY A 1 390 ? -3.692 7.776 32.487 1.00 83.75 390 GLY A CA 1
ATOM 2870 C C . GLY A 1 390 ? -4.505 6.478 32.429 1.00 83.75 390 GLY A C 1
ATOM 2871 O O . GLY A 1 390 ? -5.119 6.086 33.418 1.00 83.75 390 GLY A O 1
ATOM 2872 N N . THR A 1 391 ? -4.460 5.762 31.302 1.00 79.94 391 THR A N 1
ATOM 2873 C CA . THR A 1 391 ? -5.134 4.461 31.145 1.00 79.94 391 THR A CA 1
ATOM 2874 C C . THR A 1 391 ? -4.499 3.401 32.027 1.00 79.94 391 THR A C 1
ATOM 2876 O O . THR A 1 391 ? -5.212 2.677 32.715 1.00 79.94 391 THR A O 1
ATOM 2879 N N . ALA A 1 392 ? -3.167 3.327 32.046 1.00 83.38 392 ALA A N 1
ATOM 2880 C CA . ALA A 1 392 ? -2.437 2.403 32.903 1.00 83.38 392 ALA A CA 1
ATOM 2881 C C . ALA A 1 392 ? -2.764 2.648 34.381 1.00 83.38 392 ALA A C 1
ATOM 2883 O O . ALA A 1 392 ? -3.036 1.696 35.112 1.00 83.38 392 ALA A O 1
ATOM 2884 N N . TRP A 1 393 ? -2.828 3.916 34.803 1.00 84.12 393 TRP A N 1
ATOM 2885 C CA . TRP A 1 393 ? -3.254 4.259 36.156 1.00 84.12 393 TRP A CA 1
ATOM 2886 C C . TRP A 1 393 ? -4.698 3.870 36.434 1.00 84.12 393 TRP A C 1
ATOM 2888 O O . TRP A 1 393 ? -4.965 3.272 37.467 1.00 84.12 393 TRP A O 1
ATOM 2898 N N . ALA A 1 394 ? -5.628 4.175 35.535 1.00 75.31 394 ALA A N 1
ATOM 2899 C CA . ALA A 1 394 ? -7.031 3.845 35.739 1.00 75.31 394 ALA A CA 1
ATOM 2900 C C . ALA A 1 394 ? -7.248 2.323 35.813 1.00 75.31 394 ALA A C 1
ATOM 2902 O O . ALA A 1 394 ? -7.949 1.853 36.707 1.00 75.31 394 ALA A O 1
ATOM 2903 N N . VAL A 1 395 ? -6.569 1.538 34.965 1.00 75.62 395 VAL A N 1
ATOM 2904 C CA . VAL A 1 395 ? -6.543 0.068 35.064 1.00 75.62 395 VAL A CA 1
ATOM 2905 C C . VAL A 1 395 ? -5.933 -0.372 36.397 1.00 75.62 395 VAL A C 1
ATOM 2907 O O . VAL A 1 395 ? -6.503 -1.221 37.073 1.00 75.62 395 VAL A O 1
ATOM 2910 N N . TRP A 1 396 ? -4.815 0.219 36.822 1.00 78.12 396 TRP A N 1
ATOM 2911 C CA . TRP A 1 396 ? -4.161 -0.101 38.093 1.00 78.12 396 TRP A CA 1
ATOM 2912 C C . TRP A 1 396 ? -5.021 0.232 39.320 1.00 78.12 396 TRP A C 1
ATOM 2914 O O . TRP A 1 396 ? -5.164 -0.576 40.236 1.00 78.12 396 TRP A O 1
ATOM 2924 N N . ALA A 1 397 ? -5.615 1.419 39.359 1.00 72.88 397 ALA A N 1
ATOM 2925 C CA . ALA A 1 397 ? -6.473 1.870 40.443 1.00 72.88 397 ALA A CA 1
ATOM 2926 C C . ALA A 1 397 ? -7.755 1.032 40.515 1.00 72.88 397 ALA A C 1
ATOM 2928 O O . ALA A 1 397 ? -8.185 0.639 41.602 1.00 72.88 397 ALA A O 1
ATOM 2929 N N . TRP A 1 398 ? -8.298 0.662 39.354 1.00 70.69 398 TRP A N 1
ATOM 2930 C CA . TRP A 1 398 ? -9.385 -0.299 39.246 1.00 70.69 398 TRP A CA 1
ATOM 2931 C C . TRP A 1 398 ? -8.986 -1.688 39.772 1.00 70.69 398 TRP A C 1
ATOM 2933 O O . TRP A 1 398 ? -9.692 -2.241 40.615 1.00 70.69 398 TRP A O 1
ATOM 2943 N N . LEU A 1 399 ? -7.826 -2.218 39.365 1.00 68.00 399 LEU A N 1
ATOM 2944 C CA . LEU A 1 399 ? -7.298 -3.501 39.847 1.00 68.00 399 LEU A CA 1
ATOM 2945 C C . LEU A 1 399 ? -7.165 -3.507 41.370 1.00 68.00 399 LEU A C 1
ATOM 2947 O O . LEU A 1 399 ? -7.606 -4.449 42.020 1.00 68.00 399 LEU A O 1
ATOM 2951 N N . ARG A 1 400 ? -6.616 -2.437 41.957 1.00 70.00 400 ARG A N 1
ATOM 2952 C CA . ARG A 1 400 ? -6.499 -2.308 43.417 1.00 70.00 400 ARG A CA 1
ATOM 2953 C C . ARG A 1 400 ? -7.855 -2.372 44.117 1.00 70.00 400 ARG A C 1
ATOM 2955 O O . ARG A 1 400 ? -7.954 -2.983 45.178 1.00 70.00 400 ARG A O 1
ATOM 2962 N N . ARG A 1 401 ? -8.897 -1.781 43.525 1.00 65.75 401 ARG A N 1
ATOM 2963 C CA . ARG A 1 401 ? -10.260 -1.821 44.070 1.00 65.75 401 ARG A CA 1
ATOM 2964 C C . ARG A 1 401 ? -10.851 -3.230 44.027 1.00 65.75 401 ARG A C 1
ATOM 2966 O O . ARG A 1 401 ? -11.380 -3.684 45.033 1.00 65.75 401 ARG A O 1
ATOM 2973 N N . GLU A 1 402 ? -10.764 -3.915 42.890 1.00 62.78 402 GLU A N 1
ATOM 2974 C CA . GLU A 1 402 ? -11.318 -5.272 42.745 1.00 62.78 402 GLU A CA 1
ATOM 2975 C C . GLU A 1 402 ? -10.536 -6.317 43.551 1.00 62.78 402 GLU A C 1
ATOM 2977 O O . GLU A 1 402 ? -11.102 -7.311 43.993 1.00 62.78 402 GLU A O 1
ATOM 2982 N N . LEU A 1 403 ? -9.245 -6.074 43.795 1.00 62.06 403 LEU A N 1
ATOM 2983 C CA . LEU A 1 403 ? -8.412 -6.893 44.679 1.00 62.06 403 LEU A CA 1
ATOM 2984 C C . LEU A 1 403 ? -8.625 -6.587 46.175 1.00 62.06 403 LEU A C 1
ATOM 2986 O O . LEU A 1 403 ? -7.944 -7.180 47.007 1.00 62.06 403 LEU A O 1
ATOM 2990 N N . GLY A 1 404 ? -9.531 -5.667 46.531 1.00 61.97 404 GLY A N 1
ATOM 2991 C CA . GLY A 1 404 ? -9.827 -5.316 47.925 1.00 61.97 404 GLY A CA 1
ATOM 2992 C C . GLY A 1 404 ? -8.714 -4.540 48.640 1.00 61.97 404 GLY A C 1
ATOM 2993 O O . GLY A 1 404 ? -8.723 -4.454 49.862 1.00 61.97 404 GLY A O 1
ATOM 2994 N N . LEU A 1 405 ? -7.758 -3.961 47.902 1.00 58.19 405 LEU A N 1
ATOM 2995 C CA . LEU A 1 405 ? -6.627 -3.203 48.461 1.00 58.19 405 LEU A CA 1
ATOM 2996 C C . LEU A 1 405 ? -7.016 -1.786 48.915 1.00 58.19 405 LEU A C 1
ATOM 2998 O O . LEU A 1 405 ? -6.206 -1.089 49.521 1.00 58.19 405 LEU A O 1
ATOM 3002 N N . VAL A 1 406 ? -8.233 -1.338 48.595 1.00 60.34 406 VAL A N 1
ATOM 3003 C CA . VAL A 1 406 ? -8.776 -0.026 48.968 1.00 60.34 406 VAL A CA 1
ATOM 3004 C C . VAL A 1 406 ? -10.200 -0.224 49.502 1.00 60.34 406 VAL A C 1
ATOM 3006 O O . VAL A 1 406 ? -10.972 -0.943 48.860 1.00 60.34 406 VAL A O 1
ATOM 3009 N N . PRO A 1 407 ? -10.582 0.404 50.634 1.00 54.62 407 PRO A N 1
ATOM 3010 C CA . PRO A 1 407 ? -11.926 0.279 51.191 1.00 54.62 407 PRO A CA 1
ATOM 3011 C C . PRO A 1 407 ? -13.006 0.704 50.188 1.00 54.62 407 PRO A C 1
ATOM 3013 O O . PRO A 1 407 ? -12.873 1.692 49.457 1.00 54.62 407 PRO A O 1
ATOM 3016 N N . ALA A 1 408 ? -14.088 -0.074 50.136 1.00 52.09 408 ALA A N 1
ATOM 3017 C CA . ALA A 1 408 ? -15.176 0.130 49.193 1.00 52.09 408 ALA A CA 1
ATOM 3018 C C . ALA A 1 408 ? -15.889 1.466 49.459 1.00 52.09 408 ALA A C 1
ATOM 3020 O O . ALA A 1 408 ? -16.547 1.641 50.480 1.00 52.09 408 ALA A O 1
ATOM 3021 N N . ARG A 1 409 ? -15.803 2.407 48.512 1.00 50.06 409 ARG A N 1
ATOM 3022 C CA . ARG A 1 409 ? -16.648 3.611 48.526 1.00 50.06 409 ARG A CA 1
ATOM 3023 C C . ARG A 1 409 ? -18.127 3.269 48.274 1.00 50.06 409 ARG A C 1
ATOM 3025 O O . ARG A 1 409 ? -18.393 2.292 47.558 1.00 50.06 409 ARG A O 1
ATOM 3032 N N . PRO A 1 410 ? -19.075 4.071 48.807 1.00 48.69 410 PRO A N 1
ATOM 3033 C CA . PRO A 1 410 ? -20.515 3.847 48.668 1.00 48.69 410 PRO A CA 1
ATOM 3034 C C . PRO A 1 410 ? -20.968 3.672 47.210 1.00 48.69 410 PRO A C 1
ATOM 3036 O O . PRO A 1 410 ? -20.371 4.197 46.267 1.00 48.69 410 PRO A O 1
ATOM 3039 N N . GLU A 1 411 ? -22.060 2.922 47.023 1.00 48.97 411 GLU A N 1
ATOM 3040 C CA . GLU A 1 411 ? -22.529 2.417 45.720 1.00 48.97 411 GLU A CA 1
ATOM 3041 C C . GLU A 1 411 ? -22.782 3.504 44.660 1.00 48.97 411 GLU A C 1
ATOM 3043 O O . GLU A 1 411 ? -22.687 3.231 43.463 1.00 48.97 411 GLU A O 1
ATOM 3048 N N . ARG A 1 412 ? -23.028 4.751 45.088 1.00 42.50 412 ARG A N 1
ATOM 3049 C CA . ARG A 1 412 ? -23.246 5.920 44.218 1.00 42.50 412 ARG A CA 1
ATOM 3050 C C . ARG A 1 412 ? -22.016 6.336 43.389 1.00 42.50 412 ARG A C 1
ATOM 3052 O O . ARG A 1 412 ? -22.190 6.997 42.368 1.00 42.50 412 ARG A O 1
ATOM 3059 N N . GLU A 1 413 ? -20.803 5.904 43.745 1.00 46.81 413 GLU A N 1
ATOM 3060 C CA . GLU A 1 413 ? -19.546 6.248 43.044 1.00 46.81 413 GLU A CA 1
ATOM 3061 C C . GLU A 1 413 ? -18.993 5.121 42.140 1.00 46.81 413 GLU A C 1
ATOM 3063 O O . GLU A 1 413 ? -17.851 5.172 41.682 1.00 46.81 413 GLU A O 1
ATOM 3068 N N . ARG A 1 414 ? -19.777 4.070 41.857 1.00 51.56 414 ARG A N 1
ATOM 3069 C CA . ARG A 1 414 ? -19.362 2.896 41.054 1.00 51.56 414 ARG A CA 1
ATOM 3070 C C . ARG A 1 414 ? -19.317 3.157 39.530 1.00 51.56 414 ARG A C 1
ATOM 3072 O O . ARG A 1 414 ? -19.920 2.417 38.760 1.00 51.56 414 ARG A O 1
ATOM 3079 N N . GLY A 1 415 ? -18.610 4.196 39.080 1.00 50.81 415 GLY A N 1
ATOM 3080 C CA . GLY A 1 415 ? -18.122 4.259 37.690 1.00 50.81 415 GLY A CA 1
ATOM 3081 C C . GLY A 1 415 ? -16.948 3.297 37.495 1.00 50.81 415 GLY A C 1
ATOM 3082 O O . GLY A 1 415 ? -16.214 3.037 38.449 1.00 50.81 415 GLY A O 1
ATOM 3083 N N . VAL A 1 416 ? -16.796 2.727 36.301 1.00 54.91 416 VAL A N 1
ATOM 3084 C CA . VAL A 1 416 ? -15.832 1.655 36.014 1.00 54.91 416 VAL A CA 1
ATOM 3085 C C . VAL A 1 416 ? -14.449 2.200 35.632 1.00 54.91 416 VAL A C 1
ATOM 3087 O O . VAL A 1 416 ? -13.484 1.460 35.801 1.00 54.91 416 VAL A O 1
ATOM 3090 N N . PHE A 1 417 ? -14.291 3.472 35.233 1.00 49.69 417 PHE A N 1
ATOM 3091 C CA . PHE A 1 417 ? -12.982 3.966 34.770 1.00 49.69 417 PHE A CA 1
ATOM 3092 C C . PHE A 1 417 ? -12.649 5.465 35.018 1.00 49.69 417 PHE A C 1
ATOM 3094 O O . PHE A 1 417 ? -11.547 5.776 35.458 1.00 49.69 417 PHE A O 1
ATOM 3101 N N . LEU A 1 418 ? -13.563 6.416 34.805 1.00 45.06 418 LEU A N 1
ATOM 3102 C CA . LEU A 1 418 ? -13.301 7.866 34.725 1.00 45.06 418 LEU A CA 1
ATOM 3103 C C . LEU A 1 418 ? -13.555 8.642 36.026 1.00 45.06 418 LEU A C 1
ATOM 3105 O O . LEU A 1 418 ? -13.227 9.822 36.119 1.00 45.06 418 LEU A O 1
ATOM 3109 N N . LEU A 1 419 ? -14.109 7.999 37.055 1.00 46.75 419 LEU A N 1
ATOM 3110 C CA . LEU A 1 419 ? -14.385 8.633 38.355 1.00 46.75 419 LEU A CA 1
ATOM 3111 C C . LEU A 1 419 ? -13.172 8.656 39.306 1.00 46.75 419 LEU A C 1
ATOM 3113 O O . LEU A 1 419 ? -13.316 8.994 40.477 1.00 46.75 419 LEU A O 1
ATOM 3117 N N . GLN A 1 420 ? -11.976 8.328 38.806 1.00 53.84 420 GLN A N 1
ATOM 3118 C CA . GLN A 1 420 ? -10.716 8.385 39.556 1.00 53.84 420 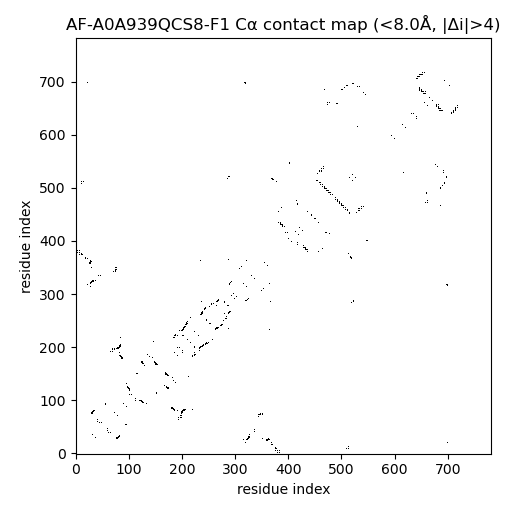GLN A CA 1
ATOM 3119 C C . GLN A 1 420 ? -9.676 9.271 38.862 1.00 53.84 420 GLN A C 1
ATOM 3121 O O . GLN A 1 420 ? -8.519 8.887 38.716 1.00 53.84 420 GLN A O 1
ATOM 3126 N N . LEU A 1 421 ? -10.076 10.477 38.444 1.00 65.69 421 LEU A N 1
ATOM 3127 C CA . LEU A 1 421 ? -9.139 11.566 38.131 1.00 65.69 421 LEU A CA 1
ATOM 3128 C C . LEU A 1 421 ? -8.498 12.089 39.430 1.00 65.69 421 LEU A C 1
ATOM 3130 O O . LEU A 1 421 ? -8.657 13.247 39.809 1.00 65.69 421 LEU A O 1
ATOM 3134 N N . ASP A 1 422 ? -7.845 11.199 40.171 1.00 74.62 422 ASP A N 1
ATOM 3135 C CA . ASP A 1 422 ? -7.105 11.528 41.376 1.00 74.62 422 ASP A CA 1
ATOM 3136 C C . ASP A 1 422 ? -5.708 12.060 41.019 1.00 74.62 422 ASP A C 1
ATOM 3138 O O . ASP A 1 422 ? -5.291 12.088 39.858 1.00 74.62 422 ASP A O 1
ATOM 3142 N N . ARG A 1 423 ? -4.951 12.503 42.028 1.00 81.56 423 ARG A N 1
ATOM 3143 C CA . ARG A 1 423 ? -3.581 13.000 41.812 1.00 81.56 423 ARG A CA 1
ATOM 3144 C C . ARG A 1 423 ? -2.705 11.963 41.099 1.00 81.56 423 ARG A C 1
ATOM 3146 O O . ARG A 1 423 ? -1.880 12.339 40.273 1.00 81.56 423 ARG A O 1
ATOM 3153 N N . GLY A 1 424 ? -2.911 10.674 41.375 1.00 82.62 424 GLY A N 1
ATOM 3154 C CA . GLY A 1 424 ? -2.163 9.593 40.740 1.00 82.62 424 GLY A CA 1
ATOM 3155 C C . GLY A 1 424 ? -2.431 9.465 39.240 1.00 82.62 424 GLY A C 1
ATOM 3156 O O . GLY A 1 424 ? -1.483 9.257 38.488 1.00 82.62 424 GLY A O 1
ATOM 3157 N N . PHE A 1 425 ? -3.668 9.692 38.784 1.00 84.06 425 PHE A N 1
ATOM 3158 C CA . PHE A 1 425 ? -3.988 9.741 37.355 1.00 84.06 425 PHE A CA 1
ATOM 3159 C C . PHE A 1 425 ? -3.184 10.825 36.640 1.00 84.06 425 PHE A C 1
ATOM 3161 O O . PHE A 1 425 ? -2.558 10.556 35.615 1.00 84.06 425 PHE A O 1
ATOM 3168 N N . PHE A 1 426 ? -3.167 12.044 37.188 1.00 85.62 426 PHE A N 1
ATOM 3169 C CA . PHE A 1 426 ? -2.441 13.160 36.580 1.00 85.62 426 PHE A CA 1
ATOM 3170 C C . PHE A 1 426 ? -0.924 12.944 36.603 1.00 85.62 426 PHE A C 1
ATOM 3172 O O . PHE A 1 426 ? -0.266 13.242 35.609 1.00 85.62 426 PHE A O 1
ATOM 3179 N N . ILE A 1 427 ? -0.378 12.367 37.680 1.00 86.62 427 ILE A N 1
ATOM 3180 C CA . ILE A 1 427 ? 1.045 12.002 37.765 1.00 86.62 427 ILE A CA 1
ATOM 3181 C C . ILE A 1 427 ? 1.392 10.946 36.713 1.00 86.62 427 ILE A C 1
ATOM 3183 O O . ILE A 1 427 ? 2.357 11.113 35.972 1.00 86.62 427 ILE A O 1
ATOM 3187 N N . ALA A 1 428 ? 0.598 9.880 36.603 1.00 88.81 428 ALA A N 1
ATOM 3188 C CA . ALA A 1 428 ? 0.839 8.818 35.633 1.00 88.81 428 ALA A CA 1
ATOM 3189 C C . ALA A 1 428 ? 0.685 9.307 34.188 1.00 88.81 428 ALA A C 1
ATOM 3191 O O . ALA A 1 428 ? 1.478 8.932 33.329 1.00 88.81 428 ALA A O 1
ATOM 3192 N N . ALA A 1 429 ? -0.293 10.175 33.916 1.00 88.31 429 ALA A N 1
ATOM 3193 C CA . ALA A 1 429 ? -0.444 10.821 32.618 1.00 88.31 429 ALA A CA 1
ATOM 3194 C C . ALA A 1 429 ? 0.767 11.712 32.291 1.00 88.31 429 ALA A C 1
ATOM 3196 O O . ALA A 1 429 ? 1.324 11.600 31.202 1.00 88.31 429 ALA A O 1
ATOM 3197 N N . ALA A 1 430 ? 1.229 12.546 33.228 1.00 91.19 430 ALA A N 1
ATOM 3198 C CA . ALA A 1 430 ? 2.415 13.380 33.031 1.00 91.19 430 ALA A CA 1
ATOM 3199 C C . ALA A 1 430 ? 3.683 12.536 32.806 1.00 91.19 430 ALA A C 1
ATOM 3201 O O . ALA A 1 430 ? 4.443 12.804 31.876 1.00 91.19 430 ALA A O 1
ATOM 3202 N N . ALA A 1 431 ? 3.877 11.476 33.595 1.00 93.00 431 ALA A N 1
ATOM 3203 C CA . ALA A 1 431 ? 4.989 10.543 33.436 1.00 93.00 431 ALA A CA 1
ATOM 3204 C C . ALA A 1 431 ? 4.934 9.818 32.082 1.00 93.00 431 ALA A C 1
ATOM 3206 O O . ALA A 1 431 ? 5.935 9.766 31.373 1.00 93.00 431 ALA A O 1
ATOM 3207 N N . GLY A 1 432 ? 3.761 9.314 31.684 1.00 93.00 432 GLY A N 1
ATOM 3208 C CA . GLY A 1 432 ? 3.561 8.672 30.385 1.00 93.00 432 GLY A CA 1
ATOM 3209 C C . GLY A 1 432 ? 3.838 9.616 29.213 1.00 93.00 432 GLY A C 1
ATOM 3210 O O . GLY A 1 432 ? 4.479 9.218 28.242 1.00 93.00 432 GLY A O 1
ATOM 3211 N N . ALA A 1 433 ? 3.419 10.879 29.322 1.00 93.00 433 ALA A N 1
ATOM 3212 C CA . ALA A 1 433 ? 3.702 11.914 28.332 1.00 93.00 433 ALA A CA 1
ATOM 3213 C C . ALA A 1 433 ? 5.208 12.202 28.222 1.00 93.00 433 ALA A C 1
ATOM 3215 O O . ALA A 1 433 ? 5.755 12.209 27.119 1.00 93.00 433 ALA A O 1
ATOM 3216 N N . LEU A 1 434 ? 5.888 12.375 29.360 1.00 95.44 434 LEU A N 1
ATOM 3217 C CA . LEU A 1 434 ? 7.324 12.645 29.412 1.00 95.44 434 LEU A CA 1
ATOM 3218 C C . LEU A 1 434 ? 8.140 11.476 28.851 1.00 95.44 434 LEU A C 1
ATOM 3220 O O . LEU A 1 434 ? 9.032 11.698 28.039 1.00 95.44 434 LEU A O 1
ATOM 3224 N N . VAL A 1 435 ? 7.798 10.236 29.213 1.00 95.25 435 VAL A N 1
ATOM 3225 C CA . VAL A 1 435 ? 8.452 9.029 28.682 1.00 95.25 435 VAL A CA 1
ATOM 3226 C C . VAL A 1 435 ? 8.245 8.909 27.173 1.00 95.25 435 VAL A C 1
ATOM 3228 O O . VAL A 1 435 ? 9.207 8.654 26.451 1.00 95.25 435 VAL A O 1
ATOM 3231 N N . ALA A 1 436 ? 7.020 9.119 26.679 1.00 94.06 436 ALA A N 1
ATOM 3232 C CA . ALA A 1 436 ? 6.729 9.031 25.250 1.00 94.06 436 ALA A CA 1
ATOM 3233 C C . ALA A 1 436 ? 7.512 10.074 24.440 1.00 94.06 436 ALA A C 1
ATOM 3235 O O . ALA A 1 436 ? 8.115 9.727 23.424 1.00 94.06 436 ALA A O 1
ATOM 3236 N N . VAL A 1 437 ? 7.556 11.327 24.905 1.00 94.44 437 VAL A N 1
ATOM 3237 C CA . VAL A 1 437 ? 8.320 12.401 24.253 1.00 94.44 437 VAL A CA 1
ATOM 3238 C C . VAL A 1 437 ? 9.822 12.148 24.349 1.00 94.44 437 VAL A C 1
ATOM 3240 O O . VAL A 1 437 ? 10.512 12.272 23.344 1.00 94.44 437 VAL A O 1
ATOM 3243 N N . ALA A 1 438 ? 10.342 11.751 25.513 1.00 94.44 438 ALA A N 1
ATOM 3244 C CA . ALA A 1 438 ? 11.766 11.469 25.688 1.00 94.44 438 ALA A CA 1
ATOM 3245 C C . ALA A 1 438 ? 12.233 10.322 24.782 1.00 94.44 438 ALA A C 1
ATOM 3247 O O . ALA A 1 438 ? 13.243 10.457 24.093 1.00 94.44 438 ALA A O 1
ATOM 3248 N N . LEU A 1 439 ? 11.475 9.220 24.723 1.00 93.88 439 LEU A N 1
ATOM 3249 C CA . LEU A 1 439 ? 11.773 8.093 23.840 1.00 93.88 439 LEU A CA 1
ATOM 3250 C C . LEU A 1 439 ? 11.679 8.495 22.365 1.00 93.88 439 LEU A C 1
ATOM 3252 O O . LEU A 1 439 ? 12.565 8.155 21.581 1.00 93.88 439 LEU A O 1
ATOM 3256 N N . PHE A 1 440 ? 10.629 9.232 21.988 1.00 93.12 440 PHE A N 1
ATOM 3257 C CA . PHE A 1 440 ? 10.459 9.734 20.627 1.00 93.12 440 PHE A CA 1
ATOM 3258 C C . PHE A 1 440 ? 11.642 10.614 20.212 1.00 93.12 440 PHE A C 1
ATOM 3260 O O . PHE A 1 440 ? 12.272 10.337 19.194 1.00 93.12 440 PHE A O 1
ATOM 3267 N N . SER A 1 441 ? 11.997 11.608 21.028 1.00 92.56 441 SER A N 1
ATOM 3268 C CA . SER A 1 441 ? 13.127 12.507 20.786 1.00 92.56 441 SER A CA 1
ATOM 3269 C C . SER A 1 441 ? 14.456 11.753 20.733 1.00 92.56 441 SER A C 1
ATOM 3271 O O . SER A 1 441 ? 15.250 11.989 19.829 1.00 92.56 441 SER A O 1
ATOM 3273 N N . ALA A 1 442 ? 14.692 10.795 21.635 1.00 94.56 442 ALA A N 1
ATOM 3274 C CA . ALA A 1 442 ? 15.917 9.996 21.642 1.00 94.56 442 ALA A CA 1
ATOM 3275 C C . ALA A 1 442 ? 16.072 9.149 20.368 1.00 94.56 442 ALA A C 1
ATOM 3277 O O . ALA A 1 442 ? 17.152 9.107 19.779 1.00 94.56 442 ALA A O 1
ATOM 3278 N N . LEU A 1 443 ? 14.999 8.490 19.916 1.00 94.00 443 LEU A N 1
ATOM 3279 C CA . LEU A 1 443 ? 15.011 7.725 18.666 1.00 94.00 443 LEU A CA 1
ATOM 3280 C C . LEU A 1 443 ? 15.152 8.640 17.446 1.00 94.00 443 LEU A C 1
ATOM 3282 O O . LEU A 1 443 ? 15.889 8.310 16.517 1.00 94.00 443 LEU A O 1
ATOM 3286 N N . TRP A 1 444 ? 14.477 9.789 17.460 1.00 92.69 444 TRP A N 1
ATOM 3287 C CA . TRP A 1 444 ? 14.521 10.767 16.378 1.00 92.69 444 TRP A CA 1
ATOM 3288 C C . TRP A 1 444 ? 15.926 11.343 16.186 1.00 92.69 444 TRP A C 1
ATOM 3290 O O . TRP A 1 444 ? 16.446 11.312 15.073 1.00 92.69 444 TRP A O 1
ATOM 3300 N N . LEU A 1 445 ? 16.568 11.796 17.267 1.00 92.56 445 LEU A N 1
ATOM 3301 C CA . LEU A 1 445 ? 17.917 12.374 17.241 1.00 92.56 445 LEU A CA 1
ATOM 3302 C C . LEU A 1 445 ? 18.992 11.358 16.829 1.00 92.56 445 LEU A C 1
ATOM 3304 O O . LEU A 1 445 ? 19.991 11.738 16.231 1.00 92.56 445 LEU A O 1
ATOM 3308 N N . LYS A 1 446 ? 18.773 10.061 17.083 1.00 93.75 446 LYS A N 1
ATOM 3309 C CA . LYS A 1 446 ? 19.646 8.976 16.602 1.00 93.75 446 LYS A CA 1
ATOM 3310 C C . LYS A 1 446 ? 19.400 8.573 15.139 1.00 93.75 446 LYS A C 1
ATOM 3312 O O . LYS A 1 446 ? 20.006 7.617 14.668 1.00 93.75 446 LYS A O 1
ATOM 3317 N N . GLY A 1 447 ? 18.486 9.236 14.428 1.00 89.31 447 GLY A N 1
ATOM 3318 C CA . GLY A 1 447 ? 18.148 8.922 13.035 1.00 89.31 447 GLY A CA 1
ATOM 3319 C C . GLY A 1 447 ? 17.146 7.772 12.856 1.00 89.31 447 GLY A C 1
ATOM 3320 O O . GLY A 1 447 ? 16.707 7.510 11.735 1.00 89.31 447 GLY A O 1
ATOM 3321 N N . TYR A 1 448 ? 16.681 7.134 13.938 1.00 91.75 448 TYR A N 1
ATOM 3322 C CA . TYR A 1 448 ? 15.685 6.052 13.910 1.00 91.75 448 TYR A CA 1
ATOM 3323 C C . TYR A 1 448 ? 14.246 6.576 13.739 1.00 91.75 448 TYR A C 1
ATOM 3325 O O . TYR A 1 448 ? 13.319 6.169 14.440 1.00 91.75 448 TYR A O 1
ATOM 3333 N N . THR A 1 449 ? 14.034 7.481 12.780 1.00 90.75 449 THR A N 1
ATOM 3334 C CA . THR A 1 449 ? 12.761 8.199 12.577 1.00 90.75 449 THR A CA 1
ATOM 3335 C C . THR A 1 449 ? 11.589 7.278 12.216 1.00 90.75 449 THR A C 1
ATOM 3337 O O . THR A 1 449 ? 10.474 7.498 12.689 1.00 90.75 449 THR A O 1
ATOM 3340 N N . VAL A 1 450 ? 11.825 6.209 11.440 1.00 91.19 450 VAL A N 1
ATOM 3341 C CA . VAL A 1 450 ? 10.802 5.182 11.138 1.00 91.19 450 VAL A CA 1
ATOM 3342 C C . VAL A 1 450 ? 10.363 4.479 12.419 1.00 91.19 450 VAL A C 1
ATOM 3344 O O . VAL A 1 450 ? 9.167 4.377 12.691 1.00 91.19 450 VAL A O 1
ATOM 3347 N N . LEU A 1 451 ? 11.327 4.025 13.225 1.00 93.19 451 LEU A N 1
ATOM 3348 C CA . LEU A 1 451 ? 11.057 3.306 14.467 1.00 93.19 451 LEU A CA 1
ATOM 3349 C C . LEU A 1 451 ? 10.337 4.201 15.483 1.00 93.19 451 LEU A C 1
ATOM 3351 O O . LEU A 1 451 ? 9.370 3.755 16.093 1.00 93.19 451 LEU A O 1
ATOM 3355 N N . ALA A 1 452 ? 10.750 5.467 15.615 1.00 93.00 452 ALA A N 1
ATOM 3356 C CA . ALA A 1 452 ? 10.107 6.448 16.491 1.00 93.00 452 ALA A CA 1
ATOM 3357 C C . ALA A 1 452 ? 8.614 6.617 16.160 1.00 93.00 452 ALA A C 1
ATOM 3359 O O . ALA A 1 452 ? 7.757 6.523 17.041 1.00 93.00 452 ALA A O 1
ATOM 3360 N N . ARG A 1 453 ? 8.292 6.795 14.870 1.00 93.88 453 ARG A N 1
ATOM 3361 C CA . ARG A 1 453 ? 6.909 6.898 14.381 1.00 93.88 453 ARG A CA 1
ATOM 3362 C C . ARG A 1 453 ? 6.120 5.611 14.623 1.00 93.88 453 ARG A C 1
ATOM 3364 O O . ARG A 1 453 ? 4.993 5.678 15.101 1.00 93.88 453 ARG A O 1
ATOM 3371 N N . GLN A 1 454 ? 6.703 4.444 14.332 1.00 94.81 454 GLN A N 1
ATOM 3372 C CA . GLN A 1 454 ? 6.040 3.149 14.529 1.00 94.81 454 GLN A CA 1
ATOM 3373 C C . GLN A 1 454 ? 5.751 2.851 16.000 1.00 94.81 454 GLN A C 1
ATOM 3375 O O . GLN A 1 454 ? 4.656 2.393 16.313 1.00 94.81 454 GLN A O 1
ATOM 3380 N N . ALA A 1 455 ? 6.704 3.113 16.896 1.00 93.94 455 ALA A N 1
ATOM 3381 C CA . ALA A 1 455 ? 6.532 2.895 18.329 1.00 93.94 455 ALA A CA 1
ATOM 3382 C C . ALA A 1 455 ? 5.383 3.748 18.880 1.00 93.94 455 ALA A C 1
ATOM 3384 O O . ALA A 1 455 ? 4.528 3.254 19.615 1.00 93.94 455 ALA A O 1
ATOM 3385 N N . LEU A 1 456 ? 5.316 5.012 18.463 1.00 93.81 456 LEU A N 1
ATOM 3386 C CA . LEU A 1 456 ? 4.264 5.916 18.896 1.00 93.81 456 LEU A CA 1
ATOM 3387 C C . LEU A 1 456 ? 2.901 5.596 18.261 1.00 93.81 456 LEU A C 1
ATOM 3389 O O . LEU A 1 456 ? 1.877 5.631 18.943 1.00 93.81 456 LEU A O 1
ATOM 3393 N N . ALA A 1 457 ? 2.879 5.218 16.980 1.00 95.50 457 ALA A N 1
ATOM 3394 C CA . ALA A 1 457 ? 1.663 4.760 16.313 1.00 95.50 457 ALA A CA 1
ATOM 3395 C C . ALA A 1 457 ? 1.125 3.484 16.972 1.00 95.50 457 ALA A C 1
ATOM 3397 O O . ALA A 1 457 ? -0.079 3.348 17.164 1.00 95.50 457 ALA A O 1
ATOM 3398 N N . LEU A 1 458 ? 2.011 2.575 17.386 1.00 95.31 458 LEU A N 1
ATOM 3399 C CA . LEU A 1 458 ? 1.651 1.382 18.140 1.00 95.31 458 LEU A CA 1
ATOM 3400 C C . LEU A 1 458 ? 1.089 1.730 19.522 1.00 95.31 458 LEU A C 1
ATOM 3402 O O . LEU A 1 458 ? 0.057 1.181 19.895 1.00 95.31 458 LEU A O 1
ATOM 3406 N N . LEU A 1 459 ? 1.706 2.667 20.250 1.00 93.56 459 LEU A N 1
ATOM 3407 C CA . LEU A 1 459 ? 1.178 3.155 21.527 1.00 93.56 459 LEU A CA 1
ATOM 3408 C C . LEU A 1 459 ? -0.259 3.672 21.364 1.00 93.56 459 LEU A C 1
ATOM 3410 O O . LEU A 1 459 ? -1.159 3.247 22.089 1.00 93.56 459 LEU A O 1
ATOM 3414 N N . ALA A 1 460 ? -0.497 4.530 20.367 1.00 93.94 460 ALA A N 1
ATOM 3415 C CA . ALA A 1 460 ? -1.832 5.040 20.073 1.00 93.94 460 ALA A CA 1
ATOM 3416 C C . ALA A 1 460 ? -2.801 3.912 19.663 1.00 93.94 460 ALA A C 1
ATOM 3418 O O . ALA A 1 460 ? -3.913 3.824 20.188 1.00 93.94 460 ALA A O 1
ATOM 3419 N N . ALA A 1 461 ? -2.370 3.005 18.786 1.00 94.38 461 ALA A N 1
ATOM 3420 C CA . ALA A 1 461 ? -3.195 1.903 18.303 1.00 94.38 461 ALA A CA 1
ATOM 3421 C C . ALA A 1 461 ? -3.562 0.883 19.388 1.00 94.38 461 ALA A C 1
ATOM 3423 O O . ALA A 1 461 ? -4.584 0.213 19.265 1.00 94.38 461 ALA A O 1
ATOM 3424 N N . VAL A 1 462 ? -2.771 0.783 20.459 1.00 91.81 462 VAL A N 1
ATOM 3425 C CA . VAL A 1 462 ? -3.090 -0.065 21.610 1.00 91.81 462 VAL A CA 1
ATOM 3426 C C . VAL A 1 462 ? -3.995 0.658 22.609 1.00 91.81 462 VAL A C 1
ATOM 3428 O O . VAL A 1 462 ? -4.999 0.105 23.061 1.00 91.81 462 VAL A O 1
ATOM 3431 N N . CYS A 1 463 ? -3.661 1.901 22.960 1.00 90.44 463 CYS A N 1
ATOM 3432 C CA . CYS A 1 463 ? -4.346 2.619 24.030 1.00 90.44 463 CYS A CA 1
ATOM 3433 C C . CYS A 1 463 ? -5.736 3.114 23.617 1.00 90.44 463 CYS A C 1
ATOM 3435 O O . CYS A 1 463 ? -6.690 2.934 24.369 1.00 90.44 463 CYS A O 1
ATOM 3437 N N . PHE A 1 464 ? -5.888 3.714 22.434 1.00 93.88 464 PHE A N 1
ATOM 3438 C CA . PHE A 1 464 ? -7.141 4.380 22.065 1.00 93.88 464 PHE A CA 1
ATOM 3439 C C . PHE A 1 464 ? -8.345 3.440 21.896 1.00 93.88 464 PHE A C 1
ATOM 3441 O O . PHE A 1 464 ? -9.415 3.823 22.366 1.00 93.88 464 PHE A O 1
ATOM 3448 N N . PRO A 1 465 ? -8.237 2.216 21.335 1.00 94.44 465 PRO A N 1
ATOM 3449 C CA . PRO A 1 465 ? -9.369 1.288 21.302 1.00 94.44 465 PRO A CA 1
ATOM 3450 C C . PRO A 1 465 ? -9.800 0.840 22.701 1.00 94.44 465 PRO A C 1
ATOM 3452 O O . PRO A 1 465 ? -10.995 0.751 22.978 1.00 94.44 465 PRO A O 1
ATOM 3455 N N . ALA A 1 466 ? -8.839 0.597 23.600 1.00 90.69 466 ALA A N 1
ATOM 3456 C CA . ALA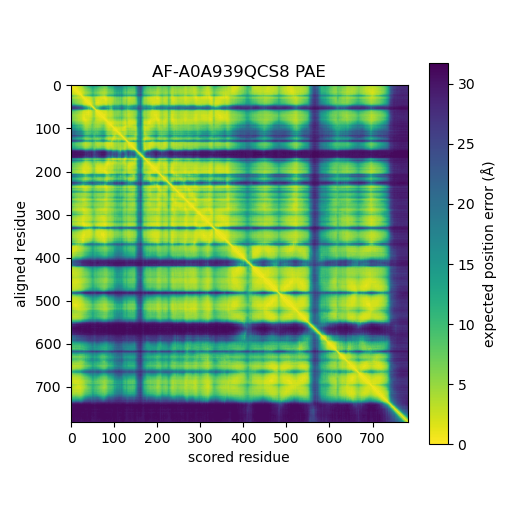 A 1 466 ? -9.135 0.242 24.984 1.00 90.69 466 ALA A CA 1
ATOM 3457 C C . ALA A 1 466 ? -9.824 1.407 25.715 1.00 90.69 466 ALA A C 1
ATOM 3459 O O . ALA A 1 466 ? -10.869 1.210 26.332 1.00 90.69 466 ALA A O 1
ATOM 3460 N N . ILE A 1 467 ? -9.296 2.631 25.578 1.00 89.06 467 ILE A N 1
ATOM 3461 C CA . ILE A 1 467 ? -9.904 3.849 26.136 1.00 89.06 467 ILE A CA 1
ATOM 3462 C C . ILE A 1 467 ? -11.306 4.062 25.570 1.00 89.06 467 ILE A C 1
ATOM 3464 O O . ILE A 1 467 ? -12.220 4.337 26.336 1.00 89.06 467 ILE A O 1
ATOM 3468 N N . ALA A 1 468 ? -11.497 3.914 24.258 1.00 92.69 468 ALA A N 1
ATOM 3469 C CA . ALA A 1 468 ? -12.783 4.111 23.599 1.00 92.69 468 ALA A CA 1
ATOM 3470 C C . ALA A 1 468 ? -13.872 3.218 24.200 1.00 92.69 468 ALA A C 1
ATOM 3472 O O . ALA A 1 468 ? -14.951 3.696 24.548 1.00 92.69 468 ALA A O 1
ATOM 3473 N N . VAL A 1 469 ? -13.574 1.930 24.372 1.00 92.00 469 VAL A N 1
ATOM 3474 C CA . VAL A 1 469 ? -14.512 0.977 24.968 1.00 92.00 469 VAL A CA 1
ATOM 3475 C C . VAL A 1 469 ? -14.767 1.310 26.438 1.00 92.00 469 VAL A C 1
ATOM 3477 O O . VAL A 1 469 ? -15.923 1.402 26.842 1.00 92.00 469 VAL A O 1
ATOM 3480 N N . LEU A 1 470 ? -13.722 1.541 27.238 1.00 85.94 470 LEU A N 1
ATOM 3481 C CA . LEU A 1 470 ? -13.863 1.807 28.676 1.00 85.94 470 LEU A CA 1
ATOM 3482 C C . LEU A 1 470 ? -14.594 3.127 28.961 1.00 85.94 470 LEU A C 1
ATOM 3484 O O . LEU A 1 470 ? -15.526 3.152 29.763 1.00 85.94 470 LEU A O 1
ATOM 3488 N N . ALA A 1 471 ? -14.229 4.204 28.264 1.00 84.19 471 ALA A N 1
ATOM 3489 C CA . ALA A 1 471 ? -14.911 5.492 28.349 1.00 84.19 471 ALA A CA 1
ATOM 3490 C C . ALA A 1 471 ? -16.368 5.391 27.876 1.00 84.19 471 ALA A C 1
ATOM 3492 O O . ALA A 1 471 ? -17.250 6.007 28.473 1.00 84.19 471 ALA A O 1
ATOM 3493 N N . GLY A 1 472 ? -16.636 4.583 26.844 1.00 89.94 472 GLY A N 1
ATOM 3494 C CA . GLY A 1 472 ? -17.991 4.321 26.372 1.00 89.94 472 GLY A CA 1
ATOM 3495 C C . GLY A 1 472 ? -18.855 3.590 27.403 1.00 89.94 472 GLY A C 1
ATOM 3496 O O . GLY A 1 472 ? -19.987 3.995 27.663 1.00 89.94 472 GLY A O 1
ATOM 3497 N N . LEU A 1 473 ? -18.311 2.561 28.058 1.00 85.75 473 LEU A N 1
ATOM 3498 C CA . LEU A 1 473 ? -19.012 1.842 29.128 1.00 85.75 473 LEU A CA 1
ATOM 3499 C C . LEU A 1 473 ? -19.350 2.770 30.301 1.00 85.75 473 LEU A C 1
ATOM 3501 O O . LEU A 1 473 ? -20.443 2.689 30.862 1.00 85.75 473 LEU A O 1
ATOM 3505 N N . ASP A 1 474 ? -18.443 3.678 30.645 1.00 80.00 474 ASP A N 1
ATOM 3506 C CA . ASP A 1 474 ? -18.658 4.660 31.703 1.00 80.00 474 ASP A CA 1
ATOM 3507 C C . ASP A 1 474 ? -19.698 5.718 31.361 1.00 80.00 474 ASP A C 1
ATOM 3509 O O . ASP A 1 474 ? -20.561 6.016 32.189 1.00 80.00 474 ASP A O 1
ATOM 3513 N N . ALA A 1 475 ? -19.643 6.271 30.150 1.00 83.69 475 ALA A N 1
ATOM 3514 C CA . ALA A 1 475 ? -20.641 7.226 29.688 1.00 83.69 475 ALA A CA 1
ATOM 3515 C C . ALA A 1 475 ? -22.039 6.584 29.649 1.00 83.69 475 ALA A C 1
ATOM 3517 O O . ALA A 1 475 ? -23.013 7.200 30.090 1.00 83.69 475 ALA A O 1
ATOM 3518 N N . ALA A 1 476 ? -22.130 5.313 29.239 1.00 85.00 476 ALA A N 1
ATOM 3519 C CA . ALA A 1 476 ? -23.375 4.556 29.282 1.00 85.00 476 ALA A CA 1
ATOM 3520 C C . ALA A 1 476 ? -23.900 4.346 30.711 1.00 85.00 476 ALA A C 1
ATOM 3522 O O . ALA A 1 476 ? -25.093 4.513 30.962 1.00 85.00 476 ALA A O 1
ATOM 3523 N N . LEU A 1 477 ? -23.023 4.042 31.673 1.00 79.38 477 LEU A N 1
ATOM 3524 C CA . LEU A 1 477 ? -23.405 3.922 33.085 1.00 79.38 477 LEU A CA 1
ATOM 3525 C C . LEU A 1 477 ? -23.866 5.251 33.688 1.00 79.38 477 LEU A C 1
ATOM 3527 O O . LEU A 1 477 ? -24.850 5.283 34.429 1.00 79.38 477 LEU A O 1
ATOM 3531 N N . ALA A 1 478 ? -23.156 6.342 33.396 1.00 76.75 478 ALA A N 1
ATOM 3532 C CA . ALA A 1 478 ? -23.442 7.659 33.955 1.00 76.75 478 ALA A CA 1
ATOM 3533 C C . ALA A 1 478 ? -24.848 8.150 33.575 1.00 76.75 478 ALA A C 1
ATOM 3535 O O . ALA A 1 478 ? -25.560 8.684 34.426 1.00 76.75 478 ALA A O 1
ATOM 3536 N N . ALA A 1 479 ? -25.269 7.902 32.334 1.00 73.81 479 ALA A N 1
ATOM 3537 C CA . ALA A 1 479 ? -26.564 8.320 31.802 1.00 73.81 479 ALA A CA 1
ATOM 3538 C C . ALA A 1 479 ? -27.770 7.535 32.360 1.00 73.81 479 ALA A C 1
ATOM 3540 O O . ALA A 1 479 ? -28.894 8.034 32.342 1.00 73.81 479 ALA A O 1
ATOM 3541 N N . VAL A 1 480 ? -27.564 6.318 32.880 1.00 71.38 480 VAL A N 1
ATOM 3542 C CA . VAL A 1 480 ? -28.648 5.430 33.358 1.00 71.38 480 VAL A CA 1
ATOM 3543 C C . VAL A 1 480 ? -28.939 5.604 34.863 1.00 71.38 480 VAL A C 1
ATOM 3545 O O . VAL A 1 480 ? -29.861 4.988 35.405 1.00 71.38 480 VAL A O 1
ATOM 3548 N N . ARG A 1 481 ? -28.206 6.477 35.572 1.00 62.69 481 ARG A N 1
ATOM 3549 C CA . ARG A 1 481 ? -28.369 6.705 37.022 1.00 62.69 481 ARG A CA 1
ATOM 3550 C C . ARG A 1 481 ? -29.810 7.108 37.392 1.00 62.69 481 ARG A C 1
ATOM 3552 O O . ARG A 1 481 ? -30.267 8.201 37.075 1.00 62.69 481 ARG A O 1
ATOM 3559 N N . GLY A 1 482 ? -30.515 6.235 38.124 1.00 55.75 482 GLY A N 1
ATOM 3560 C CA . GLY A 1 482 ? -31.722 6.578 38.892 1.00 55.75 482 GLY A CA 1
ATOM 3561 C C . GLY A 1 482 ? -32.984 5.750 38.611 1.00 55.75 482 GLY A C 1
ATOM 3562 O O . GLY A 1 482 ? -33.686 5.450 39.569 1.00 55.75 482 GLY A O 1
ATOM 3563 N N . LYS A 1 483 ? -33.281 5.343 37.360 1.00 54.56 483 LYS A N 1
ATOM 3564 C CA . LYS A 1 483 ? -34.431 4.465 36.999 1.00 54.56 483 LYS A CA 1
ATOM 3565 C C . LYS A 1 483 ? -34.195 3.724 35.669 1.00 54.56 483 LYS A C 1
ATOM 3567 O O . LYS A 1 483 ? -33.654 4.311 34.734 1.00 54.56 483 LYS A O 1
ATOM 3572 N N . ARG A 1 484 ? -34.626 2.454 35.581 1.00 58.88 484 ARG A N 1
ATOM 3573 C CA . ARG A 1 484 ? -34.503 1.562 34.403 1.00 58.88 484 ARG A CA 1
ATOM 3574 C C . ARG A 1 484 ? -35.574 1.859 33.345 1.00 58.88 484 ARG A C 1
ATOM 3576 O O . ARG A 1 484 ? -36.460 1.044 33.112 1.00 58.88 484 ARG A O 1
ATOM 3583 N N . GLU A 1 485 ? -35.501 3.029 32.725 1.00 68.62 485 GLU A N 1
ATOM 3584 C CA . GLU A 1 485 ? -36.379 3.379 31.604 1.00 68.62 485 GLU A CA 1
ATOM 3585 C C . GLU A 1 485 ? -35.703 3.060 30.258 1.00 68.62 485 GLU A C 1
ATOM 3587 O O . GLU A 1 485 ? -34.512 3.351 30.105 1.00 68.62 485 GLU A O 1
ATOM 3592 N N . PRO A 1 486 ? -36.430 2.512 29.263 1.00 71.25 486 PRO A N 1
ATOM 3593 C CA . PRO A 1 486 ? -35.873 2.191 27.943 1.00 71.25 486 PRO A CA 1
ATOM 3594 C C . PRO A 1 486 ? -35.220 3.400 27.259 1.00 71.25 486 PRO A C 1
ATOM 3596 O O . PRO A 1 486 ? -34.137 3.287 26.689 1.00 71.25 486 PRO A O 1
ATOM 3599 N N . LEU A 1 487 ? -35.833 4.584 27.391 1.00 74.44 487 LEU A N 1
ATOM 3600 C CA . LEU A 1 487 ? -35.307 5.838 26.843 1.00 74.44 487 LEU A CA 1
ATOM 3601 C C . LEU A 1 487 ? -33.959 6.228 27.467 1.00 74.44 487 LEU A C 1
ATOM 3603 O O . LEU A 1 487 ? -33.061 6.682 26.763 1.00 74.44 487 LEU A O 1
ATOM 3607 N N . ARG A 1 488 ? -33.777 5.996 28.773 1.00 76.06 488 ARG A N 1
ATOM 3608 C CA . ARG A 1 488 ? -32.507 6.263 29.466 1.00 76.06 488 ARG A CA 1
ATOM 3609 C C . ARG A 1 488 ? -31.414 5.274 29.078 1.00 76.06 488 ARG A C 1
ATOM 3611 O O . ARG A 1 488 ? -30.257 5.667 28.977 1.00 76.06 488 ARG A O 1
ATOM 3618 N N . GLN A 1 489 ? -31.765 4.014 28.823 1.00 77.69 489 GLN A N 1
ATOM 3619 C CA . GLN A 1 489 ? -30.817 3.018 28.304 1.00 77.69 489 GLN A CA 1
ATOM 3620 C C . GLN A 1 489 ? -30.345 3.376 26.895 1.00 77.69 489 GLN A C 1
ATOM 3622 O O . GLN A 1 489 ? -29.153 3.281 26.613 1.00 77.69 489 GLN A O 1
ATOM 3627 N N . LEU A 1 490 ? -31.255 3.847 26.039 1.00 80.50 490 LEU A N 1
ATOM 3628 C CA . LEU A 1 490 ? -30.906 4.317 24.702 1.00 80.50 490 LEU A CA 1
ATOM 3629 C C . LEU A 1 490 ? -30.027 5.576 24.758 1.00 80.50 490 LEU A C 1
ATOM 3631 O O . LEU A 1 490 ? -29.009 5.637 24.073 1.00 80.50 490 LEU A O 1
ATOM 3635 N N . ALA A 1 491 ? -30.364 6.542 25.618 1.00 82.75 491 ALA A N 1
ATOM 3636 C CA . ALA A 1 491 ? -29.549 7.737 25.836 1.00 82.75 491 ALA A CA 1
ATOM 3637 C C . ALA A 1 491 ? -28.147 7.393 26.370 1.00 82.75 491 ALA A C 1
ATOM 3639 O O . ALA A 1 491 ? -27.154 7.960 25.917 1.00 82.75 491 ALA A O 1
ATOM 3640 N N . GLY A 1 492 ? -28.043 6.422 27.284 1.00 84.62 492 GLY A N 1
ATOM 3641 C CA . GLY A 1 492 ? -26.756 5.920 27.758 1.00 84.62 492 GLY A CA 1
ATOM 3642 C C . GLY A 1 492 ? -25.960 5.201 26.680 1.00 84.62 492 GLY A C 1
ATOM 3643 O O . GLY A 1 492 ? -24.770 5.464 26.531 1.00 84.62 492 GLY A O 1
ATOM 3644 N N . ALA A 1 493 ? -26.604 4.368 25.866 1.00 87.25 493 ALA A N 1
ATOM 3645 C CA . ALA A 1 493 ? -25.944 3.740 24.731 1.00 87.25 493 ALA A CA 1
ATOM 3646 C C . ALA A 1 493 ? -25.422 4.778 23.727 1.00 87.25 493 ALA A C 1
ATOM 3648 O O . ALA A 1 493 ? -24.284 4.660 23.280 1.00 87.25 493 ALA A O 1
ATOM 3649 N N . ALA A 1 494 ? -26.199 5.826 23.437 1.00 89.25 494 ALA A N 1
ATOM 3650 C CA . ALA A 1 494 ? -25.779 6.929 22.576 1.00 89.25 494 ALA A CA 1
ATOM 3651 C C . ALA A 1 494 ? -24.583 7.701 23.163 1.00 89.25 494 ALA A C 1
ATOM 3653 O O . ALA A 1 494 ? -23.610 7.950 22.453 1.00 89.25 494 ALA A O 1
ATOM 3654 N N . ALA A 1 495 ? -24.606 8.017 24.463 1.00 89.12 495 ALA A N 1
ATOM 3655 C CA . ALA A 1 495 ? -23.487 8.664 25.150 1.00 89.12 495 ALA A CA 1
ATOM 3656 C C . ALA A 1 495 ? -22.222 7.787 25.144 1.00 89.12 495 ALA A C 1
ATOM 3658 O O . ALA A 1 495 ? -21.126 8.270 24.850 1.00 89.12 495 ALA A O 1
ATOM 3659 N N . GLY A 1 496 ? -22.379 6.487 25.411 1.00 90.75 496 GLY A N 1
ATOM 3660 C CA . GLY A 1 496 ? -21.299 5.507 25.345 1.00 90.75 496 GLY A CA 1
ATOM 3661 C C . GLY A 1 496 ? -20.688 5.404 23.955 1.00 90.75 496 GLY A C 1
ATOM 3662 O O . GLY A 1 496 ? -19.467 5.443 23.794 1.00 90.75 496 GLY A O 1
ATOM 3663 N N . PHE A 1 497 ? -21.540 5.360 22.935 1.00 91.31 497 PHE A N 1
ATOM 3664 C CA . PHE A 1 497 ? -21.105 5.299 21.550 1.00 91.31 497 PHE A CA 1
ATOM 3665 C C . PHE A 1 497 ? -20.407 6.589 21.106 1.00 91.31 497 PHE A C 1
ATOM 3667 O O . PHE A 1 497 ? -19.360 6.519 20.468 1.00 91.31 497 PHE A O 1
ATOM 3674 N N . GLY A 1 498 ? -20.919 7.760 21.499 1.00 91.62 498 GLY A N 1
ATOM 3675 C CA . GLY A 1 498 ? -20.280 9.051 21.235 1.00 91.62 498 GLY A CA 1
ATOM 3676 C C . GLY A 1 498 ? -18.881 9.154 21.848 1.00 91.62 498 GLY A C 1
ATOM 3677 O O . GLY A 1 498 ? -17.937 9.556 21.167 1.00 91.62 498 GLY A O 1
ATOM 3678 N N . ALA A 1 499 ? -18.713 8.711 23.099 1.00 90.75 499 ALA A N 1
ATOM 3679 C CA . ALA A 1 499 ? -17.404 8.659 23.751 1.00 90.75 499 ALA A CA 1
ATOM 3680 C C . ALA A 1 499 ? -16.446 7.690 23.037 1.00 90.75 499 ALA A C 1
ATOM 3682 O O . ALA A 1 499 ? -15.301 8.048 22.746 1.00 90.75 499 ALA A O 1
ATOM 3683 N N . ALA A 1 500 ? -16.917 6.485 22.701 1.00 93.94 500 ALA A N 1
ATOM 3684 C CA . ALA A 1 500 ? -16.117 5.503 21.979 1.00 93.94 500 ALA A CA 1
ATOM 3685 C C . ALA A 1 500 ? -15.679 6.021 20.601 1.00 93.94 500 ALA A C 1
ATOM 3687 O O . ALA A 1 500 ? -14.517 5.865 20.222 1.00 93.94 500 ALA A O 1
ATOM 3688 N N . LEU A 1 501 ? -16.579 6.684 19.874 1.00 93.75 501 LEU A N 1
ATOM 3689 C CA . LEU A 1 501 ? -16.301 7.284 18.574 1.00 93.75 501 LEU A CA 1
ATOM 3690 C C . LEU A 1 501 ? -15.227 8.371 18.687 1.00 93.75 501 LEU A C 1
ATOM 3692 O O . LEU A 1 501 ? -14.244 8.322 17.951 1.00 93.75 501 LEU A O 1
ATOM 3696 N N . ALA A 1 502 ? -15.366 9.296 19.641 1.00 91.81 502 ALA A N 1
ATOM 3697 C CA . ALA A 1 502 ? -14.420 10.393 19.834 1.00 91.81 502 ALA A CA 1
ATOM 3698 C C . ALA A 1 502 ? -12.985 9.888 20.070 1.00 91.81 502 ALA A C 1
ATOM 3700 O O . ALA A 1 502 ? -12.048 10.338 19.404 1.00 91.81 502 ALA A O 1
ATOM 3701 N N . PHE A 1 503 ? -12.799 8.909 20.961 1.00 93.31 503 PHE A N 1
ATOM 3702 C CA . PHE A 1 503 ? -11.470 8.342 21.213 1.00 93.31 503 PHE A CA 1
ATOM 3703 C C . PHE A 1 503 ? -10.965 7.494 20.043 1.00 93.31 503 PHE A C 1
ATOM 3705 O O . PHE A 1 503 ? -9.795 7.598 19.683 1.00 93.31 503 PHE A O 1
ATOM 3712 N N . THR A 1 504 ? -11.828 6.703 19.404 1.00 95.19 504 THR A N 1
ATOM 3713 C CA . THR A 1 504 ? -11.430 5.883 18.249 1.00 95.19 504 THR A CA 1
ATOM 3714 C C . THR A 1 504 ? -10.916 6.754 17.103 1.00 95.19 504 THR A C 1
ATOM 3716 O O . THR A 1 504 ? -9.834 6.493 16.580 1.00 95.19 504 THR A O 1
ATOM 3719 N N . TRP A 1 505 ? -11.645 7.816 16.748 1.00 94.50 505 TRP A N 1
ATOM 3720 C CA . TRP A 1 505 ? -11.225 8.758 15.708 1.00 94.50 505 TRP A CA 1
ATOM 3721 C C . TRP A 1 505 ? -9.978 9.538 16.105 1.00 94.50 505 TRP A C 1
ATOM 3723 O O . TRP A 1 505 ? -9.089 9.702 15.275 1.00 94.50 505 TRP A O 1
ATOM 3733 N N . SER A 1 506 ? -9.858 9.948 17.371 1.00 94.06 506 SER A N 1
ATOM 3734 C CA . SER A 1 506 ? -8.632 10.602 17.851 1.00 94.06 506 SER A CA 1
ATOM 3735 C C . SER A 1 506 ? -7.407 9.707 17.649 1.00 94.06 506 SER A C 1
ATOM 3737 O O . SER A 1 506 ? -6.419 10.132 17.055 1.00 94.06 506 SER A O 1
ATOM 3739 N N . GLY A 1 507 ? -7.493 8.438 18.065 1.00 94.81 507 GLY A N 1
ATOM 3740 C CA . GLY A 1 507 ? -6.425 7.458 17.866 1.00 94.81 507 GLY A CA 1
ATOM 3741 C C . GLY A 1 507 ? -6.141 7.170 16.392 1.00 94.81 507 GLY A C 1
ATOM 3742 O O . GLY A 1 507 ? -4.980 7.090 15.996 1.00 94.81 507 GLY A O 1
ATOM 3743 N N . ALA A 1 508 ? -7.184 7.059 15.567 1.00 95.69 508 ALA A N 1
ATOM 3744 C CA . ALA A 1 508 ? -7.058 6.832 14.130 1.00 95.69 508 ALA A CA 1
ATOM 3745 C C . ALA A 1 508 ? -6.335 7.990 13.418 1.00 95.69 508 ALA A C 1
ATOM 3747 O O . ALA A 1 508 ? -5.406 7.750 12.647 1.00 95.69 508 ALA A O 1
ATOM 3748 N N . LEU A 1 509 ? -6.701 9.240 13.726 1.00 95.62 509 LEU A N 1
ATOM 3749 C CA . LEU A 1 509 ? -6.048 10.434 13.181 1.00 95.62 509 LEU A CA 1
ATOM 3750 C C . LEU A 1 509 ? -4.600 10.562 13.667 1.00 95.62 509 LEU A C 1
ATOM 3752 O O . LEU A 1 509 ? -3.727 10.901 12.871 1.00 95.62 509 LEU A O 1
ATOM 3756 N N . PHE A 1 510 ? -4.319 10.225 14.931 1.00 95.62 510 PHE A N 1
ATOM 3757 C CA . PHE A 1 510 ? -2.949 10.209 15.453 1.00 95.62 510 PHE A CA 1
ATOM 3758 C C . PHE A 1 510 ? -2.092 9.195 14.697 1.00 95.62 510 PHE A C 1
ATOM 3760 O O . PHE A 1 510 ? -1.020 9.540 14.208 1.00 95.62 510 PHE A O 1
ATOM 3767 N N . VAL A 1 511 ? -2.574 7.958 14.543 1.00 95.81 511 VAL A N 1
ATOM 3768 C CA . VAL A 1 511 ? -1.870 6.917 13.780 1.00 95.81 511 VAL A CA 1
ATOM 3769 C C . VAL A 1 511 ? -1.640 7.359 12.334 1.00 95.81 511 VAL A C 1
ATOM 3771 O O . VAL A 1 511 ? -0.521 7.241 11.836 1.00 95.81 511 VAL A O 1
ATOM 3774 N N . ALA A 1 512 ? -2.647 7.931 11.674 1.00 94.75 512 ALA A N 1
ATOM 3775 C CA . ALA A 1 512 ? -2.509 8.418 10.305 1.00 94.75 512 ALA A CA 1
ATOM 3776 C C . ALA A 1 512 ? -1.472 9.543 10.174 1.00 94.75 512 ALA A C 1
ATOM 3778 O O . ALA A 1 512 ? -0.649 9.517 9.258 1.00 94.75 512 ALA A O 1
ATOM 3779 N N . ALA A 1 513 ? -1.477 10.514 11.092 1.00 94.25 513 ALA A N 1
ATOM 3780 C CA . ALA A 1 513 ? -0.519 11.616 11.097 1.00 94.25 513 ALA A CA 1
ATOM 3781 C C . ALA A 1 513 ? 0.911 11.110 11.356 1.00 94.25 513 ALA A C 1
ATOM 3783 O O . ALA A 1 513 ? 1.845 11.481 10.647 1.00 94.25 513 ALA A O 1
ATOM 3784 N N . LEU A 1 514 ? 1.084 10.183 12.301 1.00 93.75 514 LEU A N 1
ATOM 3785 C CA . LEU A 1 514 ? 2.384 9.580 12.616 1.00 93.75 514 LEU A CA 1
ATOM 3786 C C . LEU A 1 514 ? 2.976 8.807 11.437 1.00 93.75 514 LEU A C 1
ATOM 3788 O O . LEU A 1 514 ? 4.190 8.855 11.217 1.00 93.75 514 LEU A O 1
ATOM 3792 N N . LEU A 1 515 ? 2.127 8.127 10.668 1.00 93.25 515 LEU A N 1
ATOM 3793 C CA . LEU A 1 515 ? 2.525 7.360 9.489 1.00 93.25 515 LEU A CA 1
ATOM 3794 C C . LEU A 1 515 ? 2.520 8.185 8.192 1.00 93.25 515 LEU A C 1
ATOM 3796 O O . LEU A 1 515 ? 2.795 7.642 7.125 1.00 93.25 515 LEU A O 1
ATOM 3800 N N . THR A 1 516 ? 2.249 9.490 8.262 1.00 92.31 516 THR A N 1
ATOM 3801 C CA . THR A 1 516 ? 2.396 10.401 7.122 1.00 92.31 516 THR A CA 1
ATOM 3802 C C . THR A 1 516 ? 3.879 10.720 6.925 1.00 92.31 516 THR A C 1
ATOM 3804 O O . THR A 1 516 ? 4.454 11.603 7.565 1.00 92.31 516 THR A O 1
ATOM 3807 N N . ASP A 1 517 ? 4.516 9.901 6.093 1.00 90.75 517 ASP A N 1
ATOM 3808 C CA . ASP A 1 517 ? 5.921 9.967 5.692 1.00 90.75 517 ASP A CA 1
ATOM 3809 C C . ASP A 1 517 ? 6.074 9.230 4.356 1.00 90.75 517 ASP A C 1
ATOM 3811 O O . ASP A 1 517 ? 5.466 8.172 4.166 1.00 90.75 517 ASP A O 1
ATOM 3815 N N . VAL A 1 518 ? 6.897 9.753 3.446 1.00 88.56 518 VAL A N 1
ATOM 3816 C CA . VAL A 1 518 ? 7.077 9.189 2.098 1.00 88.56 518 VAL A CA 1
ATOM 3817 C C . VAL A 1 518 ? 7.416 7.702 2.113 1.00 88.56 518 VAL A C 1
ATOM 3819 O O . VAL A 1 518 ? 6.917 6.957 1.278 1.00 88.56 518 VAL A O 1
ATOM 3822 N N . ARG A 1 519 ? 8.173 7.229 3.111 1.00 89.06 519 ARG A N 1
ATOM 3823 C CA . ARG A 1 519 ? 8.556 5.815 3.231 1.00 89.06 519 ARG A CA 1
ATOM 3824 C C . ARG A 1 519 ? 7.344 4.909 3.438 1.00 89.06 519 ARG A C 1
ATOM 3826 O O . ARG A 1 519 ? 7.295 3.825 2.862 1.00 89.06 519 ARG A O 1
ATOM 3833 N N . PHE A 1 520 ? 6.361 5.352 4.223 1.00 90.69 520 PHE A N 1
ATOM 3834 C CA . PHE A 1 520 ? 5.117 4.612 4.451 1.00 90.69 520 PHE A CA 1
ATOM 3835 C C . PHE A 1 520 ? 4.127 4.778 3.295 1.00 90.69 520 PHE A C 1
ATOM 3837 O O . PHE A 1 520 ? 3.478 3.808 2.903 1.00 90.69 520 PHE A O 1
ATOM 3844 N N . LEU A 1 521 ? 4.029 5.985 2.726 1.00 89.44 521 LEU A N 1
ATOM 3845 C CA . LEU A 1 521 ? 3.137 6.269 1.597 1.00 89.44 521 LEU A CA 1
ATOM 3846 C C . LEU A 1 521 ? 3.566 5.510 0.334 1.00 89.44 521 LEU A C 1
ATOM 3848 O O . LEU A 1 521 ? 2.716 4.925 -0.336 1.00 89.44 521 LEU A O 1
ATOM 3852 N N . ALA A 1 522 ? 4.876 5.461 0.061 1.00 87.06 522 ALA A N 1
ATOM 3853 C CA . ALA A 1 522 ? 5.504 4.722 -1.036 1.00 87.06 522 ALA A CA 1
ATOM 3854 C C . ALA A 1 522 ? 5.568 3.200 -0.803 1.00 87.06 522 ALA A C 1
ATOM 3856 O O . ALA A 1 522 ? 5.943 2.464 -1.712 1.00 87.06 522 ALA A O 1
ATOM 3857 N N . LYS A 1 523 ? 5.186 2.721 0.393 1.00 86.62 523 LYS A N 1
ATOM 3858 C CA . LYS A 1 523 ? 5.247 1.308 0.809 1.00 86.62 523 LYS A CA 1
ATOM 3859 C C . LYS A 1 523 ? 6.670 0.714 0.831 1.00 86.62 523 LYS A C 1
ATOM 3861 O O . LYS A 1 523 ? 6.833 -0.497 0.740 1.00 86.62 523 LYS A O 1
ATOM 3866 N N . ILE A 1 524 ? 7.696 1.552 0.997 1.00 84.00 524 ILE A N 1
ATOM 3867 C CA . ILE A 1 524 ? 9.065 1.094 1.299 1.00 84.00 524 ILE A CA 1
ATOM 3868 C C . ILE A 1 524 ? 9.142 0.606 2.750 1.00 84.00 524 ILE A C 1
ATOM 3870 O O . ILE A 1 524 ? 9.757 -0.414 3.045 1.00 84.00 524 ILE A O 1
ATOM 3874 N N . ALA A 1 525 ? 8.471 1.314 3.658 1.00 87.06 525 ALA A N 1
ATOM 3875 C CA . ALA A 1 525 ? 8.281 0.903 5.038 1.00 87.06 525 ALA A CA 1
ATOM 3876 C C . ALA A 1 525 ? 6.811 0.546 5.285 1.00 87.06 525 ALA A C 1
ATOM 3878 O O . ALA A 1 525 ? 5.899 1.202 4.785 1.00 87.06 525 ALA A O 1
ATOM 3879 N N . GLU A 1 526 ? 6.569 -0.457 6.126 1.00 87.44 526 GLU A N 1
ATOM 3880 C CA . GLU A 1 526 ? 5.225 -0.858 6.548 1.00 87.44 526 GLU A CA 1
ATOM 3881 C C . GLU A 1 526 ? 5.092 -0.799 8.067 1.00 87.44 526 GLU A C 1
ATOM 3883 O O . GLU A 1 526 ? 6.065 -0.987 8.801 1.00 87.44 526 GLU A O 1
ATOM 3888 N N . PHE A 1 527 ? 3.878 -0.558 8.564 1.00 91.06 527 PHE A N 1
ATOM 3889 C CA . PHE A 1 527 ? 3.610 -0.600 9.996 1.00 91.06 527 PHE A CA 1
ATOM 3890 C C . PHE A 1 527 ? 3.684 -2.046 10.511 1.00 91.06 527 PHE A C 1
ATOM 3892 O O . PHE A 1 527 ? 2.757 -2.834 10.360 1.00 91.06 527 PHE A O 1
ATOM 3899 N N . ARG A 1 528 ? 4.794 -2.397 11.166 1.00 89.62 528 ARG A N 1
ATOM 3900 C CA . ARG A 1 528 ? 5.039 -3.757 11.688 1.00 89.62 528 ARG A CA 1
ATOM 3901 C C . ARG A 1 528 ? 4.154 -4.119 12.891 1.00 89.62 528 ARG A C 1
ATOM 3903 O O . ARG A 1 528 ? 3.998 -5.290 13.221 1.00 89.62 528 ARG A O 1
ATOM 3910 N N . GLY A 1 529 ? 3.552 -3.120 13.537 1.00 87.75 529 GLY A N 1
ATOM 3911 C CA . GLY A 1 529 ? 2.760 -3.274 14.757 1.00 87.75 529 GLY A CA 1
ATOM 3912 C C . GLY A 1 529 ? 1.327 -3.777 14.561 1.00 87.75 529 GLY A C 1
ATOM 3913 O O . GLY A 1 529 ? 0.627 -3.930 15.557 1.00 87.75 529 GLY A O 1
ATOM 3914 N N . VAL A 1 530 ? 0.874 -4.050 13.327 1.00 86.81 530 VAL A N 1
ATOM 3915 C CA . VAL A 1 530 ? -0.528 -4.418 13.026 1.00 86.81 530 VAL A CA 1
ATOM 3916 C C . VAL A 1 530 ? -1.017 -5.572 13.900 1.00 86.81 530 VAL A C 1
ATOM 3918 O O . VAL A 1 530 ? -2.056 -5.452 14.546 1.00 86.81 530 VAL A O 1
ATOM 3921 N N . LYS A 1 531 ? -0.269 -6.680 13.979 1.00 89.00 531 LYS A N 1
ATOM 3922 C CA . LYS A 1 531 ? -0.691 -7.856 14.761 1.00 89.00 531 LYS A CA 1
ATOM 3923 C C . LYS A 1 531 ? -0.837 -7.527 16.249 1.00 89.00 531 LYS A C 1
ATOM 3925 O O . LYS A 1 531 ? -1.848 -7.877 16.855 1.00 89.00 531 LYS A O 1
ATOM 3930 N N . LEU A 1 532 ? 0.126 -6.801 16.822 1.00 90.50 532 LEU A N 1
ATOM 3931 C CA . LEU A 1 532 ? 0.075 -6.414 18.232 1.00 90.50 532 LEU A CA 1
ATOM 3932 C C . LEU A 1 532 ? -1.066 -5.426 18.509 1.00 90.50 532 LEU A C 1
ATOM 3934 O O . LEU A 1 532 ? -1.776 -5.589 19.496 1.00 90.50 532 LEU A O 1
ATOM 3938 N N . ALA A 1 533 ? -1.301 -4.468 17.610 1.00 90.62 533 ALA A N 1
ATOM 3939 C CA . ALA A 1 533 ? -2.404 -3.512 17.706 1.00 90.62 533 ALA A CA 1
ATOM 3940 C C . ALA A 1 533 ? -3.791 -4.182 17.689 1.00 90.62 533 ALA A C 1
ATOM 3942 O O . ALA A 1 533 ? -4.741 -3.628 18.229 1.00 90.62 533 ALA A O 1
ATOM 3943 N N . HIS A 1 534 ? -3.918 -5.387 17.120 1.00 89.19 534 HIS A N 1
ATOM 3944 C CA . HIS A 1 534 ? -5.168 -6.150 17.169 1.00 89.19 534 HIS A CA 1
ATOM 3945 C C . HIS A 1 534 ? -5.348 -6.928 18.474 1.00 89.19 534 HIS A C 1
ATOM 3947 O O . HIS A 1 534 ? -6.469 -7.055 18.962 1.00 89.19 534 HIS A O 1
ATOM 3953 N N . VAL A 1 535 ? -4.263 -7.473 19.026 1.00 89.69 535 VAL A N 1
ATOM 3954 C CA . VAL A 1 535 ? -4.324 -8.383 20.179 1.00 89.69 535 VAL A CA 1
ATOM 3955 C C . VAL A 1 535 ? -4.247 -7.629 21.504 1.00 89.69 535 VAL A C 1
ATOM 3957 O O . VAL A 1 535 ? -4.996 -7.939 22.426 1.00 89.69 535 VAL A O 1
ATOM 3960 N N . ALA A 1 536 ? -3.374 -6.628 21.618 1.00 90.69 536 ALA A N 1
ATOM 3961 C CA . ALA A 1 536 ? -3.103 -5.960 22.888 1.00 90.69 536 ALA A CA 1
ATOM 3962 C C . ALA A 1 536 ? -4.324 -5.223 23.480 1.00 90.69 536 ALA A C 1
ATOM 3964 O O . ALA A 1 536 ? -4.583 -5.426 24.668 1.00 90.69 536 ALA A O 1
ATOM 3965 N N . PRO A 1 537 ? -5.139 -4.455 22.719 1.00 90.88 537 PRO A N 1
ATOM 3966 C CA . PRO A 1 537 ? -6.353 -3.854 23.279 1.00 90.88 537 PRO A CA 1
ATOM 3967 C C . PRO A 1 537 ? -7.350 -4.901 23.777 1.00 90.88 537 PRO A C 1
ATOM 3969 O O . PRO A 1 537 ? -7.922 -4.744 24.854 1.00 90.88 537 PRO A O 1
ATOM 3972 N N . LEU A 1 538 ? -7.531 -5.993 23.021 1.00 90.56 538 LEU A N 1
ATOM 3973 C CA . LEU A 1 538 ? -8.402 -7.101 23.418 1.00 90.56 538 LEU A CA 1
ATOM 3974 C C . LEU A 1 538 ? -7.898 -7.771 24.693 1.00 90.56 538 LEU A C 1
ATOM 3976 O O . LEU A 1 538 ? -8.704 -8.064 25.567 1.00 90.56 538 LEU A O 1
ATOM 3980 N N . ALA A 1 539 ? -6.587 -7.975 24.827 1.00 87.50 539 ALA A N 1
ATOM 3981 C CA . ALA A 1 539 ? -5.989 -8.548 26.026 1.00 87.50 539 ALA A CA 1
ATOM 3982 C C . ALA A 1 539 ? -6.206 -7.647 27.252 1.00 87.50 539 ALA A C 1
ATOM 3984 O O . ALA A 1 539 ? -6.649 -8.133 28.292 1.00 87.50 539 ALA A O 1
ATOM 3985 N N . VAL A 1 540 ? -5.974 -6.334 27.121 1.00 84.31 540 VAL A N 1
ATOM 3986 C CA . VAL A 1 540 ? -6.235 -5.357 28.193 1.00 84.31 540 VAL A CA 1
ATOM 3987 C C . VAL A 1 540 ? -7.706 -5.403 28.613 1.00 84.31 540 VAL A C 1
ATOM 3989 O O . VAL A 1 540 ? -8.006 -5.549 29.798 1.00 84.31 540 VAL A O 1
ATOM 3992 N N . LEU A 1 541 ? -8.634 -5.356 27.654 1.00 85.56 541 LEU A N 1
ATOM 3993 C CA . LEU A 1 541 ? -10.071 -5.425 27.932 1.00 85.56 541 LEU A CA 1
ATOM 3994 C C . LEU A 1 541 ? -10.491 -6.781 28.514 1.00 85.56 541 LEU A C 1
ATOM 3996 O O . LEU A 1 541 ? -11.337 -6.825 29.402 1.00 85.56 541 LEU A O 1
ATOM 4000 N N . ALA A 1 542 ? -9.893 -7.885 28.066 1.00 84.25 542 ALA A N 1
ATOM 4001 C CA . ALA A 1 542 ? -10.184 -9.223 28.574 1.00 84.25 542 ALA A CA 1
ATOM 4002 C C . ALA A 1 542 ? -9.751 -9.378 30.031 1.00 84.25 542 ALA A C 1
ATOM 4004 O O . ALA A 1 542 ? -10.497 -9.955 30.819 1.00 84.25 542 ALA A O 1
ATOM 4005 N N . VAL A 1 543 ? -8.598 -8.820 30.413 1.00 78.50 543 VAL A N 1
ATOM 4006 C CA . VAL A 1 543 ? -8.161 -8.781 31.815 1.00 78.50 543 VAL A CA 1
ATOM 4007 C C . VAL A 1 543 ? -9.128 -7.939 32.646 1.00 78.50 543 VAL A C 1
ATOM 4009 O O . VAL A 1 543 ? -9.629 -8.418 33.664 1.00 78.50 543 VAL A O 1
ATOM 4012 N N . VAL A 1 544 ? -9.451 -6.724 32.186 1.00 75.38 544 VAL A N 1
ATOM 4013 C CA . VAL A 1 544 ? -10.359 -5.810 32.900 1.00 75.38 544 VAL A CA 1
ATOM 4014 C C . VAL A 1 544 ? -11.744 -6.439 33.087 1.00 75.38 544 VAL A C 1
ATOM 4016 O O . VAL A 1 544 ? -12.263 -6.504 34.199 1.00 75.38 544 VAL A O 1
ATOM 4019 N N . VAL A 1 545 ? -12.363 -6.971 32.034 1.00 75.06 545 VAL A N 1
ATOM 4020 C CA . VAL A 1 545 ? -13.715 -7.526 32.168 1.00 75.06 545 VAL A CA 1
ATOM 4021 C C . VAL A 1 545 ? -13.708 -8.929 32.789 1.00 75.06 545 VAL A C 1
ATOM 4023 O O . VAL A 1 545 ? -14.594 -9.258 33.580 1.00 75.06 545 VAL A O 1
ATOM 4026 N N . GLY A 1 546 ? -12.696 -9.752 32.509 1.00 68.81 546 GLY A N 1
ATOM 4027 C CA . GLY A 1 546 ? -12.564 -11.111 33.043 1.00 68.81 546 GLY A CA 1
ATOM 4028 C C . GLY A 1 546 ? -12.405 -11.145 34.563 1.00 68.81 546 GLY A C 1
ATOM 4029 O O . GLY A 1 546 ? -13.044 -11.959 35.237 1.00 68.81 546 GLY A O 1
ATOM 4030 N N . LEU A 1 547 ? -11.643 -10.207 35.129 1.00 66.06 547 LEU A N 1
ATOM 4031 C CA . LEU A 1 547 ? -11.528 -10.051 36.579 1.00 66.06 547 LEU A CA 1
ATOM 4032 C C . LEU A 1 547 ? -12.865 -9.646 37.225 1.00 66.06 547 LEU A C 1
ATOM 4034 O O . LEU A 1 547 ? -13.188 -10.162 38.290 1.00 66.06 547 LEU A O 1
ATOM 4038 N N . ARG A 1 548 ? -13.717 -8.854 36.558 1.00 66.69 548 ARG A N 1
ATOM 4039 C CA . ARG A 1 548 ? -15.079 -8.539 37.047 1.00 66.69 548 ARG A CA 1
ATOM 4040 C C . ARG A 1 548 ? -16.014 -9.757 37.035 1.00 66.69 548 ARG A C 1
ATOM 4042 O O . ARG A 1 548 ? -16.889 -9.909 37.897 1.00 66.69 548 ARG A O 1
ATOM 4049 N N . VAL A 1 549 ? -15.843 -10.657 36.065 1.00 66.00 549 VAL A N 1
ATOM 4050 C CA . VAL A 1 549 ? -16.559 -11.943 36.039 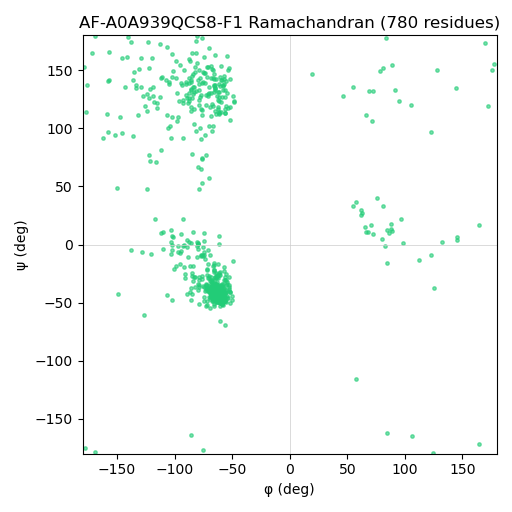1.00 66.00 549 VAL A CA 1
ATOM 4051 C C . VAL A 1 549 ? -16.092 -12.836 37.200 1.00 66.00 549 VAL A C 1
ATOM 4053 O O . VAL A 1 549 ? -16.921 -13.487 37.838 1.00 66.00 549 VAL A O 1
ATOM 4056 N N . ALA A 1 550 ? -14.795 -12.832 37.525 1.00 60.31 550 ALA A N 1
ATOM 4057 C CA . ALA A 1 550 ? -14.208 -13.670 38.573 1.00 60.31 550 ALA A CA 1
ATOM 4058 C C . ALA A 1 550 ? -14.424 -13.145 40.004 1.00 60.31 550 ALA A C 1
ATOM 4060 O O . ALA A 1 550 ? -14.919 -13.894 40.843 1.00 60.31 550 ALA A O 1
ATOM 4061 N N . GLY A 1 551 ? -14.110 -11.872 40.270 1.00 54.75 551 GLY A N 1
ATOM 4062 C CA . GLY A 1 551 ? -13.970 -11.282 41.610 1.00 54.75 551 GLY A CA 1
ATOM 4063 C C . GLY A 1 551 ? -15.234 -11.300 42.472 1.00 54.75 551 GLY A C 1
ATOM 4064 O O . GLY A 1 551 ? -15.148 -11.455 43.682 1.00 54.75 551 GLY A O 1
ATOM 4065 N N . ARG A 1 552 ? -16.429 -11.272 41.867 1.00 53.06 552 ARG A N 1
ATOM 4066 C CA . ARG A 1 552 ? -17.708 -11.395 42.605 1.00 53.06 552 ARG A CA 1
ATOM 4067 C C . ARG A 1 552 ? -18.240 -12.823 42.703 1.00 53.06 552 ARG A C 1
ATOM 4069 O O . ARG A 1 552 ? -19.446 -13.029 42.795 1.00 53.06 552 ARG A O 1
ATOM 4076 N N . SER A 1 553 ? -17.369 -13.815 42.549 1.00 42.16 553 SER A N 1
ATOM 4077 C CA . SER A 1 553 ? -17.735 -15.230 42.663 1.00 42.16 553 SER A CA 1
ATOM 4078 C C . SER A 1 553 ? -17.315 -15.846 43.994 1.00 42.16 553 SER A C 1
ATOM 4080 O O . SER A 1 553 ? -17.465 -17.053 44.114 1.00 42.16 553 SER A O 1
ATOM 4082 N N . GLN A 1 554 ? -16.806 -15.073 44.967 1.00 39.59 554 GLN A N 1
ATOM 4083 C CA . GLN A 1 554 ? -16.619 -15.578 46.330 1.00 39.59 554 GLN A CA 1
ATOM 4084 C C . GLN A 1 554 ? -17.996 -15.804 46.975 1.00 39.59 554 GLN A C 1
ATOM 4086 O O . GLN A 1 554 ? -18.707 -14.831 47.232 1.00 39.59 554 GLN A O 1
ATOM 4091 N N . PRO A 1 555 ? -18.405 -17.058 47.223 1.00 35.91 555 PRO A N 1
ATOM 4092 C CA . PRO A 1 555 ? -19.566 -17.353 48.045 1.00 35.91 555 PRO A CA 1
ATOM 4093 C C . PRO A 1 555 ? -19.094 -17.312 49.503 1.00 35.91 555 PRO A C 1
ATOM 4095 O O . PRO A 1 555 ? -18.242 -18.116 49.874 1.00 35.91 555 PRO A O 1
ATOM 4098 N N . GLY A 1 556 ? -19.600 -16.390 50.326 1.00 33.88 556 GLY A N 1
ATOM 4099 C CA . GLY A 1 556 ? -19.415 -16.520 51.781 1.00 33.88 556 GLY A CA 1
ATOM 4100 C C . GLY A 1 556 ? -19.229 -15.262 52.624 1.00 33.88 556 GLY A C 1
ATOM 4101 O O . GLY A 1 556 ? -19.044 -15.404 53.824 1.00 33.88 556 GLY A O 1
ATOM 4102 N N . LEU A 1 557 ? -19.300 -14.050 52.075 1.00 35.59 557 LEU A N 1
ATOM 4103 C CA . LEU A 1 557 ? -19.398 -12.840 52.902 1.00 35.59 557 LEU A CA 1
ATOM 4104 C C . LEU A 1 557 ? -20.736 -12.163 52.618 1.00 35.59 557 LEU A C 1
ATOM 4106 O O . LEU A 1 557 ? -20.802 -11.134 51.947 1.00 35.59 557 LEU A O 1
ATOM 4110 N N . GLU A 1 558 ? -21.819 -12.786 53.085 1.00 28.25 558 GLU A N 1
ATOM 4111 C CA . GLU A 1 558 ? -23.040 -12.019 53.316 1.00 28.25 558 GLU A CA 1
ATOM 4112 C C . GLU A 1 558 ? -22.736 -10.943 54.372 1.00 28.25 558 GLU A C 1
ATOM 4114 O O . GLU A 1 558 ? -22.034 -11.233 55.346 1.00 28.25 558 GLU A O 1
ATOM 4119 N N . PRO A 1 559 ? -23.221 -9.701 54.207 1.00 32.91 559 PRO A N 1
ATOM 4120 C CA . PRO A 1 559 ? -23.182 -8.739 55.293 1.00 32.91 559 PRO A CA 1
ATOM 4121 C C . PRO A 1 559 ? -24.045 -9.312 56.416 1.00 32.91 559 PRO A C 1
ATOM 4123 O O . PRO A 1 559 ? -25.244 -9.513 56.221 1.00 32.91 559 PRO A O 1
ATOM 4126 N N . ALA A 1 560 ? -23.438 -9.600 57.568 1.00 29.36 560 ALA A N 1
ATOM 4127 C CA . ALA A 1 560 ? -24.186 -9.960 58.762 1.00 29.36 560 ALA A CA 1
ATOM 4128 C C . ALA A 1 560 ? -25.296 -8.918 58.979 1.00 29.36 560 ALA A C 1
ATOM 4130 O O . ALA A 1 560 ? -25.043 -7.709 58.941 1.00 29.36 560 ALA A O 1
ATOM 4131 N N . ALA A 1 561 ? -26.531 -9.396 59.134 1.00 31.19 561 ALA A N 1
ATOM 4132 C CA . ALA A 1 561 ? -27.681 -8.556 59.426 1.00 31.19 561 ALA A CA 1
ATOM 4133 C C . ALA A 1 561 ? -27.385 -7.657 60.645 1.00 31.19 561 ALA A C 1
ATOM 4135 O O . ALA A 1 561 ? -26.731 -8.111 61.587 1.00 31.19 561 ALA A O 1
ATOM 4136 N N . PRO A 1 562 ? -27.851 -6.396 60.665 1.00 39.69 562 PRO A N 1
ATOM 4137 C CA . PRO A 1 562 ? -27.628 -5.519 61.803 1.00 39.69 562 PRO A CA 1
ATOM 4138 C C . PRO A 1 562 ? -28.538 -5.966 62.951 1.00 39.69 562 PRO A C 1
ATOM 4140 O O . PRO A 1 562 ? -29.706 -5.592 63.018 1.00 39.69 562 PRO A O 1
ATOM 4143 N N . GLY A 1 563 ? -28.014 -6.802 63.843 1.00 33.78 563 GLY A N 1
ATOM 4144 C CA . GLY A 1 563 ? -28.733 -7.240 65.031 1.00 33.78 563 GLY A CA 1
ATOM 4145 C C . GLY A 1 563 ? -27.882 -8.129 65.926 1.00 33.78 563 GLY A C 1
ATOM 4146 O O . GLY A 1 563 ? -27.561 -9.252 65.554 1.00 33.78 563 GLY A O 1
ATOM 4147 N N . GLY A 1 564 ? -27.567 -7.627 67.121 1.00 30.92 564 GLY A N 1
ATOM 4148 C CA . GLY A 1 564 ? -26.958 -8.391 68.212 1.00 30.92 564 GLY A CA 1
ATOM 4149 C C . GLY A 1 564 ? -25.641 -7.788 68.679 1.00 30.92 564 GLY A C 1
ATOM 4150 O O . GLY A 1 564 ? -24.600 -8.018 68.074 1.00 30.92 564 GLY A O 1
ATOM 4151 N N . GLY A 1 565 ? -25.704 -6.991 69.746 1.00 39.34 565 GLY A N 1
ATOM 4152 C CA . GLY A 1 565 ? -24.539 -6.378 70.370 1.00 39.34 565 GLY A CA 1
ATOM 4153 C C . GLY A 1 565 ? -23.586 -7.406 70.976 1.00 39.34 565 GLY A C 1
ATOM 4154 O O . GLY A 1 565 ? -24.011 -8.337 71.653 1.00 39.34 565 GLY A O 1
ATOM 4155 N N . ALA A 1 566 ? -22.297 -7.185 70.751 1.00 31.55 566 ALA A N 1
ATOM 4156 C CA . ALA A 1 566 ? -21.216 -7.605 71.628 1.00 31.55 566 ALA A CA 1
ATOM 4157 C C . ALA A 1 566 ? -20.008 -6.716 71.308 1.00 31.55 566 ALA A C 1
ATOM 4159 O O . ALA A 1 566 ? -19.458 -6.768 70.207 1.00 31.55 566 ALA A O 1
ATOM 4160 N N . GLU A 1 567 ? -19.638 -5.861 72.259 1.00 38.38 567 GLU A N 1
ATOM 4161 C CA . GLU A 1 567 ? -18.349 -5.178 72.271 1.00 38.38 567 GLU A CA 1
ATOM 4162 C C . GLU A 1 567 ? -17.241 -6.236 72.312 1.00 38.38 567 GLU A C 1
ATOM 4164 O O . GLU A 1 567 ? -17.109 -6.991 73.272 1.00 38.38 567 GLU A O 1
ATOM 4169 N N . GLY A 1 568 ? -16.461 -6.309 71.239 1.00 31.16 568 GLY A N 1
ATOM 4170 C CA . GLY A 1 568 ? -15.275 -7.144 71.132 1.00 31.16 568 GLY A CA 1
ATOM 4171 C C . GLY A 1 568 ? -14.273 -6.434 70.236 1.00 31.16 568 GLY A C 1
ATOM 4172 O O . GLY A 1 568 ? -14.508 -6.259 69.042 1.00 31.16 568 GLY A O 1
ATOM 4173 N N . SER A 1 569 ? -13.190 -5.968 70.845 1.00 31.50 569 SER A N 1
ATOM 4174 C CA . SER A 1 569 ? -12.062 -5.276 70.230 1.00 31.50 569 SER A CA 1
ATOM 4175 C C . SER A 1 569 ? -11.536 -5.998 68.982 1.00 31.50 569 SER A C 1
ATOM 4177 O O . SER A 1 569 ? -11.136 -7.160 69.023 1.00 31.50 569 SER A O 1
ATOM 4179 N N . LEU A 1 570 ? -11.502 -5.282 67.856 1.00 29.73 570 LEU A N 1
ATOM 4180 C CA . LEU A 1 570 ? -10.760 -5.703 66.668 1.00 29.73 570 LEU A CA 1
ATOM 4181 C C . LEU A 1 570 ? -9.251 -5.597 66.961 1.00 29.73 570 LEU A C 1
ATOM 4183 O O . LEU A 1 570 ? -8.828 -4.572 67.499 1.00 29.73 570 LEU A O 1
ATOM 4187 N N . PRO A 1 571 ? -8.416 -6.586 66.592 1.00 33.44 571 PRO A N 1
ATOM 4188 C CA . PRO A 1 571 ? -6.972 -6.449 66.721 1.00 33.44 571 PRO A CA 1
ATOM 4189 C C . PRO A 1 571 ? -6.455 -5.416 65.712 1.00 33.44 571 PRO A C 1
ATOM 4191 O O . PRO A 1 571 ? -6.565 -5.605 64.496 1.00 33.44 571 PRO A O 1
ATOM 4194 N N . GLU A 1 572 ? -5.856 -4.336 66.210 1.00 37.41 572 GLU A N 1
ATOM 4195 C CA . GLU A 1 572 ? -4.962 -3.482 65.430 1.00 37.41 572 GLU A CA 1
ATOM 4196 C C . GLU A 1 572 ? -3.746 -4.309 64.981 1.00 37.41 572 GLU A C 1
ATOM 4198 O O . GLU A 1 572 ? -3.056 -4.906 65.805 1.00 37.41 572 GLU A O 1
ATOM 4203 N N . GLY A 1 573 ? -3.465 -4.357 63.672 1.00 36.81 573 GLY A N 1
ATOM 4204 C CA . GLY A 1 573 ? -2.158 -4.820 63.178 1.00 36.81 573 GLY A CA 1
ATOM 4205 C C . GLY A 1 573 ? -2.126 -5.848 62.044 1.00 36.81 573 GLY A C 1
ATOM 4206 O O . GLY A 1 573 ? -1.036 -6.229 61.620 1.00 36.81 573 GLY A O 1
ATOM 4207 N N . ALA A 1 574 ? -3.251 -6.286 61.475 1.00 32.16 574 ALA A N 1
ATOM 4208 C CA . ALA A 1 574 ? -3.211 -7.145 60.285 1.00 32.16 574 ALA A CA 1
ATOM 4209 C C . ALA A 1 574 ? -3.096 -6.308 58.998 1.00 32.16 574 ALA A C 1
ATOM 4211 O O . ALA A 1 574 ? -4.070 -6.101 58.275 1.00 32.16 574 ALA A O 1
ATOM 4212 N N . ALA A 1 575 ? -1.889 -5.817 58.701 1.00 33.75 575 ALA A N 1
ATOM 4213 C CA . ALA A 1 575 ? -1.591 -5.218 57.403 1.00 33.75 575 ALA A CA 1
ATOM 4214 C C . ALA A 1 575 ? -1.944 -6.212 56.271 1.00 33.75 575 ALA A C 1
ATOM 4216 O O . ALA A 1 575 ? -1.518 -7.374 56.324 1.00 33.75 575 ALA A O 1
ATOM 4217 N N . PRO A 1 576 ? -2.694 -5.800 55.230 1.00 36.09 576 PRO A N 1
ATOM 4218 C CA . PRO A 1 576 ? -2.995 -6.675 54.107 1.00 36.09 576 PRO A CA 1
ATOM 4219 C C . PRO A 1 576 ? -1.683 -7.020 53.393 1.00 36.09 576 PRO A C 1
ATOM 4221 O O . PRO A 1 576 ? -1.023 -6.162 52.808 1.00 36.09 576 PRO A O 1
ATOM 4224 N N . ARG A 1 577 ? -1.266 -8.290 53.474 1.00 38.47 577 ARG A N 1
ATOM 4225 C CA . ARG A 1 577 ? -0.022 -8.775 52.860 1.00 38.47 577 ARG A CA 1
ATOM 4226 C C . ARG A 1 577 ? -0.082 -8.581 51.339 1.00 38.47 577 ARG A C 1
ATOM 4228 O O . ARG A 1 577 ? -0.827 -9.275 50.638 1.00 38.47 577 ARG A O 1
ATOM 4235 N N . LEU A 1 578 ? 0.769 -7.664 50.874 1.00 39.16 578 LEU A N 1
ATOM 4236 C CA . LEU A 1 578 ? 0.926 -7.068 49.538 1.00 39.16 578 LEU A CA 1
ATOM 4237 C C . LEU A 1 578 ? 0.987 -8.050 48.341 1.00 39.16 578 LEU A C 1
ATOM 4239 O O . LEU A 1 578 ? 0.833 -7.627 47.202 1.00 39.16 578 LEU A O 1
ATOM 4243 N N . GLY A 1 579 ? 1.187 -9.355 48.561 1.00 34.41 579 GLY A N 1
ATOM 4244 C CA . GLY A 1 579 ? 1.329 -10.365 47.497 1.00 34.41 579 GLY A CA 1
ATOM 4245 C C . GLY A 1 579 ? 0.166 -11.354 47.352 1.00 34.41 579 GLY A C 1
ATOM 4246 O O . GLY A 1 579 ? 0.187 -12.193 46.457 1.00 34.41 579 GLY A O 1
ATOM 4247 N N . SER A 1 580 ? -0.850 -11.306 48.217 1.00 42.34 580 SER A N 1
ATOM 4248 C CA . SER A 1 580 ? -1.827 -12.401 48.326 1.00 42.34 580 SER A CA 1
ATOM 4249 C C . SER A 1 580 ? -2.988 -12.340 47.326 1.00 42.34 580 SER A C 1
ATOM 4251 O O . SER A 1 580 ? -3.522 -13.389 46.995 1.00 42.34 580 SER A O 1
ATOM 4253 N N . GLY A 1 581 ? -3.364 -11.174 46.787 1.00 45.47 581 GLY A N 1
ATOM 4254 C CA . GLY A 1 581 ? -4.535 -11.016 45.902 1.00 45.47 581 GLY A CA 1
ATOM 4255 C C . GLY A 1 581 ? -4.346 -11.555 44.476 1.00 45.47 581 GLY A C 1
ATOM 4256 O O . GLY A 1 581 ? -5.158 -12.334 43.989 1.00 45.47 581 GLY A O 1
ATOM 4257 N N . ILE A 1 582 ? -3.242 -11.199 43.810 1.00 44.34 582 ILE A N 1
ATOM 4258 C CA . ILE A 1 582 ? -2.924 -11.719 42.464 1.00 44.34 582 ILE A CA 1
ATOM 4259 C C . ILE A 1 582 ? -2.548 -13.196 42.554 1.00 44.34 582 ILE A C 1
ATOM 4261 O O . ILE A 1 582 ? -3.001 -13.991 41.737 1.00 44.34 582 ILE A O 1
ATOM 4265 N N . VAL A 1 583 ? -1.782 -13.583 43.579 1.00 50.12 583 VAL A N 1
ATOM 4266 C CA . VAL A 1 583 ? -1.417 -14.984 43.811 1.00 50.12 583 VAL A CA 1
ATOM 4267 C C . VAL A 1 583 ? -2.648 -15.817 44.158 1.00 50.12 583 VAL A C 1
ATOM 4269 O O . VAL A 1 583 ? -2.750 -16.929 43.665 1.00 50.12 583 VAL A O 1
ATOM 4272 N N . SER A 1 584 ? -3.617 -15.309 44.927 1.00 48.81 584 SER A N 1
ATOM 4273 C CA . SER A 1 584 ? -4.866 -16.035 45.217 1.00 48.81 584 SER A CA 1
ATOM 4274 C C . SER A 1 584 ? -5.829 -16.069 44.032 1.00 48.81 584 SER A C 1
ATOM 4276 O O . SER A 1 584 ? -6.436 -17.110 43.808 1.00 48.81 584 SER A O 1
ATOM 4278 N N . ALA A 1 585 ? -5.932 -15.008 43.225 1.00 46.75 585 ALA A N 1
ATOM 4279 C CA . ALA A 1 585 ? -6.708 -15.019 41.985 1.00 46.75 585 ALA A CA 1
ATOM 4280 C C . ALA A 1 585 ? -6.089 -15.962 40.941 1.00 46.75 585 ALA A C 1
ATOM 4282 O O . ALA A 1 585 ? -6.798 -16.770 40.344 1.00 46.75 585 ALA A O 1
ATOM 4283 N N . ALA A 1 586 ? -4.766 -15.914 40.759 1.00 51.19 586 ALA A N 1
ATOM 4284 C CA . ALA A 1 586 ? -4.034 -16.839 39.902 1.00 51.19 586 ALA A CA 1
ATOM 4285 C C . ALA A 1 586 ? -4.164 -18.274 40.418 1.00 51.19 586 ALA A C 1
ATOM 4287 O O . ALA A 1 586 ? -4.508 -19.158 39.648 1.00 51.19 586 ALA A O 1
ATOM 4288 N N . ARG A 1 587 ? -3.988 -18.508 41.724 1.00 52.81 587 ARG A N 1
ATOM 4289 C CA . ARG A 1 587 ? -4.150 -19.826 42.356 1.00 52.81 587 ARG A CA 1
ATOM 4290 C C . ARG A 1 587 ? -5.595 -20.327 42.273 1.00 52.81 587 ARG A C 1
ATOM 4292 O O . ARG A 1 587 ? -5.789 -21.514 42.068 1.00 52.81 587 ARG A O 1
ATOM 4299 N N . TYR A 1 588 ? -6.601 -19.455 42.339 1.00 58.72 588 TYR A N 1
ATOM 4300 C CA . TYR A 1 588 ? -8.003 -19.802 42.079 1.00 58.72 588 TYR A CA 1
ATOM 4301 C C . TYR A 1 588 ? -8.216 -20.237 40.627 1.00 58.72 588 TYR A C 1
ATOM 4303 O O . TYR A 1 588 ? -8.835 -21.266 40.390 1.00 58.72 588 TYR A O 1
ATOM 4311 N N . TRP A 1 589 ? -7.694 -19.488 39.651 1.00 56.47 589 TRP A N 1
ATOM 4312 C CA . TRP A 1 589 ? -7.812 -19.850 38.237 1.00 56.47 589 TRP A CA 1
ATOM 4313 C C . TRP A 1 589 ? -7.013 -21.107 37.875 1.00 56.47 589 TRP A C 1
ATOM 4315 O O . TRP A 1 589 ? -7.501 -21.912 37.090 1.00 56.47 589 TRP A O 1
ATOM 4325 N N . LEU A 1 590 ? -5.836 -21.293 38.478 1.00 62.72 590 LEU A N 1
ATOM 4326 C CA . LEU A 1 590 ? -4.976 -22.466 38.303 1.00 62.72 590 LEU A CA 1
ATOM 4327 C C . LEU A 1 590 ? -5.562 -23.718 38.968 1.00 62.72 590 LEU A C 1
ATOM 4329 O O . LEU A 1 590 ? -5.470 -24.798 38.400 1.00 62.72 590 LEU A O 1
ATOM 4333 N N . ASN A 1 591 ? -6.203 -23.579 40.134 1.00 64.94 591 ASN A N 1
ATOM 4334 C CA . ASN A 1 591 ? -6.796 -24.706 40.866 1.00 64.94 591 ASN A CA 1
ATOM 4335 C C . ASN A 1 591 ? -8.269 -24.952 40.513 1.00 64.94 591 ASN A C 1
ATOM 4337 O O . ASN A 1 591 ? -8.901 -25.854 41.065 1.00 64.94 591 ASN A O 1
ATOM 4341 N N . ARG A 1 592 ? -8.853 -24.150 39.620 1.00 67.12 592 ARG A N 1
ATOM 4342 C CA . ARG A 1 592 ? -10.229 -24.341 39.173 1.00 67.12 592 ARG A CA 1
ATOM 4343 C C . ARG A 1 592 ? -10.284 -25.494 38.179 1.00 67.12 592 ARG A C 1
ATOM 4345 O O . ARG A 1 592 ? -9.600 -25.480 37.161 1.00 67.12 592 ARG A O 1
ATOM 4352 N N . SER A 1 593 ? -11.189 -26.439 38.420 1.00 60.94 593 SER A N 1
ATOM 4353 C CA . SER A 1 593 ? -11.503 -27.478 37.444 1.00 60.94 593 SER A CA 1
ATOM 4354 C C . SER A 1 593 ? -12.067 -26.847 36.165 1.00 60.94 593 SER A C 1
ATOM 4356 O O . SER A 1 593 ? -13.146 -26.244 36.152 1.00 60.94 593 SER A O 1
ATOM 4358 N N . ILE A 1 594 ? -11.299 -26.952 35.078 1.00 68.00 594 ILE A N 1
ATOM 4359 C CA . ILE A 1 594 ? -11.728 -26.532 33.745 1.00 68.00 594 ILE A CA 1
ATOM 4360 C C . ILE A 1 594 ? -12.690 -27.602 33.237 1.00 68.00 594 ILE A C 1
ATOM 4362 O O . ILE A 1 594 ? -12.315 -28.759 33.053 1.00 68.00 594 ILE A O 1
ATOM 4366 N N . ARG A 1 595 ? -13.955 -27.234 33.023 1.00 77.81 595 ARG A N 1
ATOM 4367 C CA . ARG A 1 595 ? -14.919 -28.154 32.403 1.00 77.81 595 ARG A CA 1
ATOM 4368 C C . ARG A 1 595 ? -14.497 -28.402 30.955 1.00 77.81 595 ARG A C 1
ATOM 4370 O O . ARG A 1 595 ? -14.096 -27.455 30.284 1.00 77.81 595 ARG A O 1
ATOM 4377 N N . LEU A 1 596 ? -14.676 -29.619 30.433 1.00 76.25 596 LEU A N 1
ATOM 4378 C CA . LEU A 1 596 ? -14.367 -29.926 29.026 1.00 76.25 596 LEU A CA 1
ATOM 4379 C C . LEU A 1 596 ? -15.058 -28.948 28.060 1.00 76.25 596 LEU A C 1
ATOM 4381 O O . LEU A 1 596 ? -14.445 -28.474 27.114 1.00 76.25 596 LEU A O 1
ATOM 4385 N N . SER A 1 597 ? -16.300 -28.552 28.351 1.00 71.19 597 SER A N 1
ATOM 4386 C CA . SER A 1 597 ? -17.016 -27.529 27.582 1.00 71.19 597 SER A CA 1
ATOM 4387 C C . SER A 1 597 ? -16.324 -26.159 27.597 1.00 71.19 597 SER A C 1
ATOM 4389 O O . SER A 1 597 ? -16.332 -25.456 26.595 1.00 71.19 597 SER A O 1
ATOM 4391 N N . GLU A 1 598 ? -15.731 -25.760 28.726 1.00 71.50 598 GLU A N 1
ATOM 4392 C CA . GLU A 1 598 ? -14.991 -24.498 28.852 1.00 71.50 598 GLU A CA 1
ATOM 4393 C C . GLU A 1 598 ? -13.656 -24.571 28.099 1.00 71.50 598 GLU A C 1
ATOM 4395 O O . GLU A 1 598 ? -13.284 -23.600 27.441 1.00 71.50 598 GLU A O 1
ATOM 4400 N N . LEU A 1 599 ? -12.983 -25.729 28.124 1.00 74.75 599 LEU A N 1
ATOM 4401 C CA . LEU A 1 599 ? -11.777 -25.985 27.332 1.00 74.75 599 LEU A CA 1
ATOM 4402 C C . LEU A 1 599 ? -12.073 -25.936 25.827 1.00 74.75 599 LEU A C 1
ATOM 4404 O O . LEU A 1 599 ? -11.373 -25.243 25.096 1.00 74.75 599 LEU A O 1
ATOM 4408 N N . LEU A 1 600 ? -13.128 -26.618 25.370 1.00 75.31 600 LEU A N 1
ATOM 4409 C CA . LEU A 1 600 ? -13.531 -26.647 23.960 1.00 75.31 600 LEU A CA 1
ATOM 4410 C C . LEU A 1 600 ? -13.925 -25.256 23.449 1.00 75.31 600 LEU A C 1
ATOM 4412 O O . LEU A 1 600 ? -13.489 -24.851 22.374 1.00 75.31 600 LEU A O 1
ATOM 4416 N N . VAL A 1 601 ? -14.695 -24.493 24.232 1.00 76.56 601 VAL A N 1
ATOM 4417 C CA . VAL A 1 601 ? -15.036 -23.102 23.891 1.00 76.56 601 VAL A CA 1
ATOM 4418 C C . VAL A 1 601 ? -13.786 -22.219 23.886 1.00 76.56 601 VAL A C 1
ATOM 4420 O O . VAL A 1 601 ? -13.616 -21.418 22.971 1.00 76.56 601 VAL A O 1
ATOM 4423 N N . GLY A 1 602 ? -12.890 -22.374 24.864 1.00 75.19 602 GLY A N 1
ATOM 4424 C CA . GLY A 1 602 ? -11.623 -21.642 24.911 1.00 75.19 602 GLY A CA 1
ATOM 4425 C C . GLY A 1 602 ? -10.739 -21.923 23.696 1.00 75.19 602 GLY A C 1
ATOM 4426 O O . GLY A 1 602 ? -10.227 -20.987 23.084 1.00 75.19 602 GLY A O 1
ATOM 4427 N N . LEU A 1 603 ? -10.623 -23.190 23.296 1.00 77.06 603 LEU A N 1
ATOM 4428 C CA . LEU A 1 603 ? -9.857 -23.614 22.125 1.00 77.06 603 LEU A CA 1
ATOM 4429 C C . LEU A 1 603 ? -10.483 -23.096 20.823 1.00 77.06 603 LEU A C 1
ATOM 4431 O O . LEU A 1 603 ? -9.769 -22.595 19.959 1.00 77.06 603 LEU A O 1
ATOM 4435 N N . ALA A 1 604 ? -11.815 -23.117 20.714 1.00 78.06 604 ALA A N 1
ATOM 4436 C CA . ALA A 1 604 ? -12.534 -22.535 19.583 1.00 78.06 604 ALA A CA 1
ATOM 4437 C C . ALA A 1 604 ? -12.338 -21.010 19.486 1.00 78.06 604 ALA A C 1
ATOM 4439 O O . ALA A 1 604 ? -12.099 -20.488 18.399 1.00 78.06 604 ALA A O 1
ATOM 4440 N N . LEU A 1 605 ? -12.384 -20.287 20.611 1.00 78.00 605 LEU A N 1
ATOM 4441 C CA . LEU A 1 605 ? -12.127 -18.843 20.649 1.00 78.00 605 LEU A CA 1
ATOM 4442 C C . LEU A 1 605 ? -10.667 -18.511 20.320 1.00 78.00 605 LEU A C 1
ATOM 4444 O O . LEU A 1 605 ? -10.413 -17.555 19.591 1.00 78.00 605 LEU A O 1
ATOM 4448 N N . ALA A 1 606 ? -9.714 -19.305 20.814 1.00 78.50 606 ALA A N 1
ATOM 4449 C CA . ALA A 1 606 ? -8.302 -19.159 20.482 1.00 78.50 606 ALA A CA 1
ATOM 4450 C C . ALA A 1 606 ? -8.051 -19.407 18.987 1.00 78.50 606 ALA A C 1
ATOM 4452 O O . ALA A 1 606 ? -7.364 -18.613 18.348 1.00 78.50 606 ALA A O 1
ATOM 4453 N N . ALA A 1 607 ? -8.666 -20.443 18.409 1.00 80.06 607 ALA A N 1
ATOM 4454 C CA . ALA A 1 607 ? -8.614 -20.712 16.975 1.00 80.06 607 ALA A CA 1
ATOM 4455 C C . ALA A 1 607 ? -9.247 -19.570 16.162 1.00 80.06 607 ALA A C 1
ATOM 4457 O O . ALA A 1 607 ? -8.649 -19.096 15.198 1.00 80.06 607 ALA A O 1
ATOM 4458 N N . ALA A 1 608 ? -10.411 -19.060 16.577 1.00 80.81 608 ALA A N 1
ATOM 4459 C CA . ALA A 1 608 ? -11.060 -17.922 15.928 1.00 80.81 608 ALA A CA 1
ATOM 4460 C C . ALA A 1 608 ? -10.198 -16.649 15.989 1.00 80.81 608 ALA A C 1
ATOM 4462 O O . ALA A 1 608 ? -10.068 -15.948 14.984 1.00 80.81 608 ALA A O 1
ATOM 4463 N N . LEU A 1 609 ? -9.565 -16.366 17.134 1.00 78.44 609 LEU A N 1
ATOM 4464 C CA . LEU A 1 609 ? -8.636 -15.246 17.293 1.00 78.44 609 LEU A CA 1
ATOM 4465 C C . LEU A 1 609 ? -7.376 -15.436 16.439 1.00 78.44 609 LEU A C 1
ATOM 4467 O O . LEU A 1 609 ? -6.920 -14.488 15.803 1.00 78.44 609 LEU A O 1
ATOM 4471 N N . TRP A 1 610 ? -6.839 -16.655 16.375 1.00 80.88 610 TRP A N 1
ATOM 4472 C CA . TRP A 1 610 ? -5.693 -16.987 15.533 1.00 80.88 610 TRP A CA 1
ATOM 4473 C C . TRP A 1 610 ? -6.008 -16.763 14.051 1.00 80.88 610 TRP A C 1
ATOM 4475 O O . TRP A 1 610 ? -5.278 -16.037 13.377 1.00 80.88 610 TRP A O 1
ATOM 4485 N N . VAL A 1 611 ? -7.144 -17.275 13.561 1.00 79.94 611 VAL A N 1
ATOM 4486 C CA . VAL A 1 611 ? -7.618 -17.022 12.190 1.00 79.94 611 VAL A CA 1
ATOM 4487 C C . VAL A 1 611 ? -7.822 -15.524 11.964 1.00 79.94 611 VAL A C 1
ATOM 4489 O O . VAL A 1 611 ? -7.388 -14.986 10.946 1.00 79.94 611 VAL A O 1
ATOM 4492 N N . TYR A 1 612 ? -8.439 -14.818 12.914 1.00 79.94 612 TYR A N 1
ATOM 4493 C CA . TYR A 1 612 ? -8.650 -13.375 12.829 1.00 79.94 612 TYR A CA 1
ATOM 4494 C C . TYR A 1 612 ? -7.337 -12.600 12.658 1.00 79.94 612 TYR A C 1
ATOM 4496 O O . TYR A 1 612 ? -7.280 -11.730 11.788 1.00 79.94 612 TYR A O 1
ATOM 4504 N N . VAL A 1 613 ? -6.296 -12.934 13.431 1.00 77.75 613 VAL A N 1
ATOM 4505 C CA . VAL A 1 613 ? -4.967 -12.296 13.378 1.00 77.75 613 VAL A CA 1
ATOM 4506 C C . VAL A 1 613 ? -4.186 -12.702 12.128 1.00 77.75 613 VAL A C 1
ATOM 4508 O O . VAL A 1 613 ? -3.502 -11.875 11.532 1.00 77.75 613 VAL A O 1
ATOM 4511 N N . MET A 1 614 ? -4.286 -13.952 11.679 1.00 75.69 614 MET A N 1
ATOM 4512 C CA . MET A 1 614 ? -3.621 -14.363 10.438 1.00 75.69 614 MET A CA 1
ATOM 4513 C C . MET A 1 614 ? -4.256 -13.697 9.216 1.00 75.69 614 MET A C 1
ATOM 4515 O O . MET A 1 614 ? -3.556 -13.329 8.278 1.00 75.69 614 MET A O 1
ATOM 4519 N N . ARG A 1 615 ? -5.564 -13.418 9.262 1.00 71.62 615 ARG A N 1
ATOM 4520 C CA . ARG A 1 615 ? -6.276 -12.671 8.214 1.00 71.62 615 ARG A CA 1
ATOM 4521 C C . ARG A 1 615 ? -6.097 -11.148 8.283 1.00 71.62 615 ARG A C 1
ATOM 4523 O O . ARG A 1 615 ? -6.707 -10.451 7.473 1.00 71.62 615 ARG A O 1
ATOM 4530 N N . THR A 1 616 ? -5.339 -10.595 9.237 1.00 66.25 616 THR A N 1
ATOM 4531 C CA . THR A 1 616 ? -5.046 -9.143 9.299 1.00 66.25 616 THR A CA 1
ATOM 4532 C C . THR A 1 616 ? -3.728 -8.755 8.618 1.00 66.25 616 THR A C 1
ATOM 4534 O O . THR A 1 616 ? -3.339 -7.592 8.688 1.00 66.25 616 THR A O 1
ATOM 4537 N N . GLY A 1 617 ? -3.082 -9.686 7.903 1.00 53.09 617 GLY A N 1
ATOM 4538 C CA . GLY A 1 617 ? -1.947 -9.436 7.002 1.00 53.09 617 GLY A CA 1
ATOM 4539 C C . GLY A 1 617 ? -2.241 -9.852 5.554 1.00 53.09 617 GLY A C 1
ATOM 4540 O O . GLY A 1 617 ? -3.167 -10.626 5.308 1.00 53.09 617 GLY A O 1
ATOM 4541 N N . ASN A 1 618 ? -1.466 -9.324 4.601 1.00 50.75 618 ASN A N 1
ATOM 4542 C CA . ASN A 1 618 ? -1.541 -9.732 3.196 1.00 50.75 618 ASN A CA 1
ATOM 4543 C C . ASN A 1 618 ? -1.042 -11.187 3.070 1.00 50.75 618 ASN A C 1
ATOM 4545 O O . ASN A 1 618 ? 0.090 -11.474 3.445 1.00 50.75 618 ASN A O 1
ATOM 4549 N N . ASP A 1 619 ? -1.907 -12.073 2.566 1.00 49.62 619 ASP A N 1
ATOM 4550 C CA . ASP A 1 619 ? -1.569 -13.374 1.952 1.00 49.62 619 ASP A CA 1
ATOM 4551 C C . ASP A 1 619 ? -1.433 -14.641 2.821 1.00 49.62 619 ASP A C 1
ATOM 4553 O O . ASP A 1 619 ? -0.932 -15.653 2.345 1.00 49.62 619 ASP A O 1
ATOM 4557 N N . ALA A 1 620 ? -1.946 -14.679 4.056 1.00 48.44 620 ALA A N 1
ATOM 4558 C CA . ALA A 1 620 ? -1.798 -15.895 4.877 1.00 48.44 620 ALA A CA 1
ATOM 4559 C C . ALA A 1 620 ? -2.830 -17.014 4.607 1.00 48.44 620 ALA A C 1
ATOM 4561 O O . ALA A 1 620 ? -2.537 -18.177 4.874 1.00 48.44 620 ALA A O 1
ATOM 4562 N N . LEU A 1 621 ? -4.052 -16.697 4.151 1.00 58.31 621 LEU A N 1
ATOM 4563 C CA . LEU A 1 621 ? -5.130 -17.690 4.015 1.00 58.31 621 LEU A CA 1
ATOM 4564 C C . LEU A 1 621 ? -6.004 -17.446 2.771 1.00 58.31 621 LEU A C 1
ATOM 4566 O O . LEU A 1 621 ? -6.438 -16.306 2.563 1.00 58.31 621 LEU A O 1
ATOM 4570 N N . PRO A 1 622 ? -6.337 -18.497 1.992 1.00 63.53 622 PRO A N 1
ATOM 4571 C CA . PRO A 1 622 ? -7.227 -18.386 0.840 1.00 63.53 622 PRO A CA 1
ATOM 4572 C C . PRO A 1 622 ? -8.619 -17.888 1.253 1.00 63.53 622 PRO A C 1
ATOM 4574 O O . PRO A 1 622 ? -9.128 -18.178 2.341 1.00 63.53 622 PRO A O 1
ATOM 4577 N N . VAL A 1 623 ? -9.237 -17.084 0.386 1.00 68.06 623 VAL A N 1
ATOM 4578 C CA . VAL A 1 623 ? -10.561 -16.497 0.625 1.00 68.06 623 VAL A CA 1
ATOM 4579 C C . VAL A 1 623 ? -11.628 -17.415 0.022 1.00 68.06 623 VAL A C 1
ATOM 4581 O O . VAL A 1 623 ? -11.564 -17.683 -1.176 1.00 68.06 623 VAL A O 1
ATOM 4584 N N . PRO A 1 624 ? -12.624 -17.876 0.803 1.00 80.75 624 PRO A N 1
ATOM 4585 C CA . PRO A 1 624 ? -13.729 -18.668 0.269 1.00 80.75 624 PRO A CA 1
ATOM 4586 C C . PRO A 1 624 ? -14.478 -17.937 -0.855 1.00 80.75 624 PRO A C 1
ATOM 4588 O O . PRO A 1 624 ? -14.677 -16.722 -0.776 1.00 80.75 624 PRO A O 1
ATOM 4591 N N . ALA A 1 625 ? -14.963 -18.672 -1.861 1.00 78.12 625 ALA A N 1
ATOM 4592 C CA . ALA A 1 625 ? -15.642 -18.096 -3.029 1.00 78.12 625 ALA A CA 1
ATOM 4593 C C . ALA A 1 625 ? -16.854 -17.223 -2.655 1.00 78.12 625 ALA A C 1
ATOM 4595 O O . ALA A 1 625 ? -17.021 -16.130 -3.191 1.00 78.12 625 ALA A O 1
ATOM 4596 N N . PHE A 1 626 ? -17.650 -17.653 -1.671 1.00 81.19 626 PHE A N 1
ATOM 4597 C CA . PHE A 1 626 ? -18.764 -16.859 -1.143 1.00 81.19 626 PHE A CA 1
ATOM 4598 C C . PHE A 1 626 ? -18.301 -15.520 -0.549 1.00 81.19 626 PHE A C 1
ATOM 4600 O O . PHE A 1 626 ? -18.909 -14.481 -0.797 1.00 81.19 626 PHE A O 1
ATOM 4607 N N . GLU A 1 627 ? -17.197 -15.514 0.203 1.00 78.56 627 GLU A N 1
ATOM 4608 C CA . GLU A 1 627 ? -16.648 -14.280 0.767 1.00 78.56 627 GLU A CA 1
ATOM 4609 C C . GLU A 1 627 ? -16.119 -13.356 -0.337 1.00 78.56 627 GLU A C 1
ATOM 4611 O O . GLU A 1 627 ? -16.315 -12.144 -0.267 1.00 78.56 627 GLU A O 1
ATOM 4616 N N . ALA A 1 628 ? -15.489 -13.910 -1.376 1.00 75.38 628 ALA A N 1
ATOM 4617 C CA . ALA A 1 628 ? -15.064 -13.142 -2.541 1.00 75.38 628 ALA A CA 1
ATOM 4618 C C . ALA A 1 628 ? -16.261 -12.522 -3.286 1.00 75.38 628 ALA A C 1
ATOM 4620 O O . ALA A 1 628 ? -16.221 -11.337 -3.614 1.00 75.38 628 ALA A O 1
ATOM 4621 N N . ALA A 1 629 ? -17.346 -13.278 -3.480 1.00 80.69 629 ALA A N 1
ATOM 4622 C CA . ALA A 1 629 ? -18.578 -12.790 -4.096 1.00 80.69 629 ALA A CA 1
ATOM 4623 C C . ALA A 1 629 ? -19.241 -11.682 -3.263 1.00 80.69 629 ALA A C 1
ATOM 4625 O O . ALA A 1 629 ? -19.590 -10.631 -3.795 1.00 80.69 629 ALA A O 1
ATOM 4626 N N . PHE A 1 630 ? -19.336 -11.860 -1.943 1.00 82.00 630 PHE A N 1
ATOM 4627 C CA . PHE A 1 630 ? -19.874 -10.834 -1.050 1.00 82.00 630 PHE A CA 1
ATOM 4628 C C . PHE A 1 630 ? -19.014 -9.563 -1.047 1.00 82.00 630 PHE A C 1
ATOM 4630 O O . PHE A 1 630 ? -19.537 -8.451 -1.071 1.00 82.00 630 PHE A O 1
ATOM 4637 N N . ARG A 1 631 ? -17.682 -9.705 -1.077 1.00 76.00 631 ARG A N 1
ATOM 4638 C CA . ARG A 1 631 ? -16.765 -8.562 -1.212 1.00 76.00 631 ARG A CA 1
ATOM 4639 C C . ARG A 1 631 ? -16.976 -7.822 -2.534 1.00 76.00 631 ARG A C 1
ATOM 4641 O O . ARG A 1 631 ? -17.017 -6.598 -2.501 1.00 76.00 631 ARG A O 1
ATOM 4648 N N . ARG A 1 632 ? -17.154 -8.538 -3.650 1.00 76.25 632 ARG A N 1
ATOM 4649 C CA . ARG A 1 632 ? -17.474 -7.943 -4.960 1.00 76.25 632 ARG A CA 1
ATOM 4650 C C . ARG A 1 632 ? -18.804 -7.197 -4.939 1.00 76.25 632 ARG A C 1
ATOM 4652 O O . ARG A 1 632 ? -18.855 -6.060 -5.384 1.00 76.25 632 ARG A O 1
ATOM 4659 N N . PHE A 1 633 ? -19.844 -7.784 -4.347 1.00 83.62 633 PHE A N 1
ATOM 4660 C CA . PHE A 1 633 ? -21.138 -7.117 -4.179 1.00 83.62 633 PHE A CA 1
ATOM 4661 C C . PHE A 1 633 ? -21.005 -5.791 -3.415 1.00 83.62 633 PHE A C 1
ATOM 4663 O O . PHE A 1 633 ? -21.548 -4.771 -3.838 1.00 83.62 633 PHE A O 1
ATOM 4670 N N . LEU A 1 634 ? -20.240 -5.782 -2.317 1.00 81.81 634 LEU A N 1
ATOM 4671 C CA . LEU A 1 634 ? -19.974 -4.559 -1.558 1.00 81.81 634 LEU A CA 1
ATOM 4672 C C . LEU A 1 634 ? -19.150 -3.539 -2.359 1.00 81.81 634 LEU A C 1
ATOM 4674 O O . LEU A 1 634 ? -19.399 -2.348 -2.235 1.00 81.81 634 LEU A O 1
ATOM 4678 N N . GLU A 1 635 ? -18.185 -3.982 -3.165 1.00 73.81 635 GLU A N 1
ATOM 4679 C CA . GLU A 1 635 ? -17.380 -3.109 -4.037 1.00 73.81 635 GLU A CA 1
ATOM 4680 C C . GLU A 1 635 ? -18.198 -2.501 -5.187 1.00 73.81 635 GLU A C 1
ATOM 4682 O O . GLU A 1 635 ? -17.946 -1.368 -5.580 1.00 73.81 635 GLU A O 1
ATOM 4687 N N . GLN A 1 636 ? -19.185 -3.226 -5.716 1.00 77.00 636 GLN A N 1
ATOM 4688 C CA . GLN A 1 636 ? -20.071 -2.737 -6.779 1.00 77.00 636 GLN A CA 1
ATOM 4689 C C . GLN A 1 636 ? -21.165 -1.811 -6.237 1.00 77.00 636 GLN A C 1
ATOM 4691 O O . GLN A 1 636 ? -21.525 -0.834 -6.886 1.00 77.00 636 GLN A O 1
ATOM 4696 N N . SER A 1 637 ? -21.680 -2.105 -5.040 1.00 83.75 637 SER A N 1
ATOM 4697 C CA . SER A 1 637 ? -22.750 -1.316 -4.414 1.00 83.75 637 SER A CA 1
ATOM 4698 C C . SER A 1 637 ? -22.233 -0.028 -3.770 1.00 83.75 637 SER A C 1
ATOM 4700 O O . SER A 1 637 ? -22.958 0.960 -3.698 1.00 83.75 637 SER A O 1
ATOM 4702 N N . PHE A 1 638 ? -20.988 -0.031 -3.282 1.00 78.69 638 PHE A N 1
ATOM 4703 C CA . PHE A 1 638 ? -20.368 1.109 -2.612 1.00 78.69 638 PHE A CA 1
ATOM 4704 C C . PHE A 1 638 ? -19.062 1.490 -3.310 1.00 78.69 638 PHE A C 1
ATOM 4706 O O . PHE A 1 638 ? -18.169 0.661 -3.449 1.00 78.69 638 PHE A O 1
ATOM 4713 N N . ALA A 1 639 ? -18.887 2.774 -3.642 1.00 70.00 639 ALA A N 1
ATOM 4714 C CA . ALA A 1 639 ? -17.653 3.284 -4.256 1.00 70.00 639 ALA A CA 1
ATOM 4715 C C . ALA A 1 639 ? -16.381 2.975 -3.433 1.00 70.00 639 ALA A C 1
ATOM 4717 O O . ALA A 1 639 ? -15.300 2.792 -3.993 1.00 70.00 639 ALA A O 1
ATOM 4718 N N . VAL A 1 640 ? -16.517 2.891 -2.102 1.00 80.19 640 VAL A N 1
ATOM 4719 C CA . VAL A 1 640 ? -15.479 2.438 -1.168 1.00 80.19 640 VAL A CA 1
ATOM 4720 C C . VAL A 1 640 ? -16.050 1.310 -0.315 1.00 80.19 640 VAL A C 1
ATOM 4722 O O . VAL A 1 640 ? -17.005 1.514 0.435 1.00 80.19 640 VAL A O 1
ATOM 4725 N N . ARG A 1 641 ? -15.440 0.123 -0.390 1.00 82.56 641 ARG A N 1
ATOM 4726 C CA . ARG A 1 641 ? -15.927 -1.075 0.306 1.00 82.56 641 ARG A CA 1
ATOM 4727 C C . ARG A 1 641 ? -15.942 -0.881 1.835 1.00 82.56 641 ARG A C 1
ATOM 4729 O O . ARG A 1 641 ? -14.863 -0.669 2.402 1.00 82.56 641 ARG A O 1
ATOM 4736 N N . PRO A 1 642 ? -17.088 -1.058 2.528 1.00 84.31 642 PRO A N 1
ATOM 4737 C CA . PRO A 1 642 ? -17.148 -1.030 3.990 1.00 84.31 642 PRO A CA 1
ATOM 4738 C C . PRO A 1 642 ? -16.400 -2.206 4.626 1.00 84.31 642 PRO A C 1
ATOM 4740 O O . PRO A 1 642 ? -16.324 -3.310 4.077 1.00 84.31 642 PRO A O 1
ATOM 4743 N N . ARG A 1 643 ? -15.858 -2.005 5.832 1.00 82.56 643 ARG A N 1
ATOM 4744 C CA . ARG A 1 643 ? -15.178 -3.078 6.572 1.00 82.56 643 ARG A CA 1
ATOM 4745 C C . ARG A 1 643 ? -16.184 -4.037 7.197 1.00 82.56 643 ARG A C 1
ATOM 4747 O O . ARG A 1 643 ? -16.839 -3.719 8.182 1.00 82.56 643 ARG A O 1
ATOM 4754 N N . THR A 1 644 ? -16.220 -5.262 6.678 1.00 86.00 644 THR A N 1
ATOM 4755 C CA . THR A 1 644 ? -17.105 -6.343 7.152 1.00 86.00 644 THR A CA 1
ATOM 4756 C C . THR A 1 644 ? -17.015 -6.591 8.654 1.00 86.00 644 THR A C 1
ATOM 4758 O O . THR A 1 644 ? -18.035 -6.748 9.314 1.00 86.00 644 THR A O 1
ATOM 4761 N N . LYS A 1 645 ? -15.806 -6.552 9.222 1.00 87.12 645 LYS A N 1
ATOM 4762 C CA . LYS A 1 645 ? -15.566 -6.745 10.662 1.00 87.12 645 LYS A CA 1
ATOM 4763 C C . LYS A 1 645 ? -16.208 -5.652 11.529 1.00 87.12 645 LYS A C 1
ATOM 4765 O O . LYS A 1 645 ? -16.652 -5.942 12.637 1.00 87.12 645 LYS A O 1
ATOM 4770 N N . GLU A 1 646 ? -16.264 -4.421 11.023 1.00 89.81 646 GLU A N 1
ATOM 4771 C CA . GLU A 1 646 ? -16.837 -3.268 11.726 1.00 89.81 646 GLU A CA 1
ATOM 4772 C C . GLU A 1 646 ? -18.358 -3.371 11.771 1.00 89.81 646 GLU A C 1
ATOM 4774 O O . GLU A 1 646 ? -18.932 -3.346 12.859 1.00 89.81 646 GLU A O 1
ATOM 4779 N N . PHE A 1 647 ? -19.005 -3.553 10.615 1.00 91.75 647 PHE A N 1
ATOM 4780 C CA . PHE A 1 647 ? -20.466 -3.506 10.549 1.00 91.75 647 PHE A CA 1
ATOM 4781 C C . PHE A 1 647 ? -21.167 -4.818 10.920 1.00 91.75 647 PHE A C 1
ATOM 4783 O O . PHE A 1 647 ? -22.291 -4.766 11.403 1.00 91.75 647 PHE A O 1
ATOM 4790 N N . LEU A 1 648 ? -20.545 -5.989 10.722 1.00 90.50 648 LEU A N 1
ATOM 4791 C CA . LEU A 1 648 ? -21.181 -7.275 11.056 1.00 90.50 648 LEU A CA 1
ATOM 4792 C C . LEU A 1 648 ? -21.019 -7.664 12.528 1.00 90.50 648 LEU A C 1
ATOM 4794 O O . LEU A 1 648 ? -21.880 -8.351 13.069 1.00 90.50 648 LEU A O 1
ATOM 4798 N N . ILE A 1 649 ? -19.907 -7.277 13.163 1.00 90.31 649 ILE A N 1
ATOM 4799 C CA . ILE A 1 649 ? -19.547 -7.753 14.509 1.00 90.31 649 ILE A CA 1
ATOM 4800 C C . ILE A 1 649 ? -19.267 -6.577 15.442 1.00 90.31 649 ILE A C 1
ATOM 4802 O O . ILE A 1 649 ? -19.965 -6.420 16.440 1.00 90.31 649 ILE A O 1
ATOM 4806 N N . GLY A 1 650 ? -18.274 -5.746 15.115 1.00 93.00 650 GLY A N 1
ATOM 4807 C CA . GLY A 1 650 ? -17.752 -4.711 16.008 1.00 93.00 650 GLY A CA 1
ATOM 4808 C C . GLY A 1 650 ? -18.811 -3.725 16.504 1.00 93.00 650 GLY A C 1
ATOM 4809 O O . GLY A 1 650 ? -19.160 -3.724 17.680 1.00 93.00 650 GLY A O 1
ATOM 4810 N N . HIS A 1 651 ? -19.347 -2.879 15.627 1.00 94.31 651 HIS A N 1
ATOM 4811 C CA . HIS A 1 651 ? -20.303 -1.840 16.025 1.00 94.31 651 HIS A CA 1
ATOM 4812 C C . HIS A 1 651 ? -21.634 -2.386 16.574 1.00 94.31 651 HIS A C 1
ATOM 4814 O O . HIS A 1 651 ? -22.074 -1.853 17.598 1.00 94.31 651 HIS A O 1
ATOM 4820 N N . PRO A 1 652 ? -22.251 -3.449 16.008 1.00 94.50 652 PRO A N 1
ATOM 4821 C CA . PRO A 1 652 ? -23.436 -4.064 16.609 1.00 94.50 652 PRO A CA 1
ATOM 4822 C C . PRO A 1 652 ? -23.192 -4.556 18.041 1.00 94.50 652 PRO A C 1
ATOM 4824 O O . PRO A 1 652 ? -23.958 -4.228 18.950 1.00 94.50 652 PRO A O 1
ATOM 4827 N N . ALA A 1 653 ? -22.102 -5.300 18.270 1.00 93.75 653 ALA A N 1
ATOM 4828 C CA . ALA A 1 653 ? -21.772 -5.818 19.594 1.00 93.75 653 ALA A CA 1
ATOM 4829 C C . ALA A 1 653 ? -21.408 -4.697 20.573 1.00 93.75 653 ALA A C 1
ATOM 4831 O O . ALA A 1 653 ? -21.775 -4.773 21.742 1.00 93.75 653 ALA A O 1
ATOM 4832 N N . LEU A 1 654 ? -20.742 -3.639 20.101 1.00 93.75 654 LEU A N 1
ATOM 4833 C CA . LEU A 1 654 ? -20.397 -2.474 20.913 1.00 93.75 654 LEU A CA 1
ATOM 4834 C C . LEU A 1 654 ? -21.644 -1.696 21.357 1.00 93.75 654 LEU A C 1
ATOM 4836 O O . LEU A 1 654 ? -21.755 -1.336 22.528 1.00 93.75 654 LEU A O 1
ATOM 4840 N N . LEU A 1 655 ? -22.612 -1.496 20.456 1.00 91.81 655 LEU A N 1
ATOM 4841 C CA . LEU A 1 655 ? -23.906 -0.897 20.792 1.00 91.81 655 LEU A CA 1
ATOM 4842 C C . LEU A 1 655 ? -24.603 -1.709 21.889 1.00 91.81 655 LEU A C 1
ATOM 4844 O O . LEU A 1 655 ? -25.040 -1.159 22.899 1.00 91.81 655 LEU A O 1
ATOM 4848 N N . TRP A 1 656 ? -24.658 -3.029 21.721 1.00 90.50 656 TRP A N 1
ATOM 4849 C CA . TRP A 1 656 ? -25.268 -3.925 22.701 1.00 90.50 656 TRP A CA 1
ATOM 4850 C C . TRP A 1 656 ? -24.497 -3.956 24.017 1.00 90.50 656 TRP A C 1
ATOM 4852 O O . TRP A 1 656 ? -25.117 -4.011 25.078 1.00 90.50 656 TRP A O 1
ATOM 4862 N N . ALA A 1 657 ? -23.165 -3.876 23.971 1.00 89.69 657 ALA A N 1
ATOM 4863 C CA . ALA A 1 657 ? -22.346 -3.734 25.161 1.00 89.69 657 ALA A CA 1
ATOM 4864 C C . ALA A 1 657 ? -22.782 -2.492 25.944 1.00 89.69 657 ALA A C 1
ATOM 4866 O O . ALA A 1 657 ? -23.078 -2.618 27.123 1.00 89.69 657 ALA A O 1
ATOM 4867 N N . PHE A 1 658 ? -22.940 -1.328 25.311 1.00 89.56 658 PHE A N 1
ATOM 4868 C CA . PHE A 1 658 ? -23.359 -0.111 26.017 1.00 89.56 658 PHE A CA 1
ATOM 4869 C C . PHE A 1 658 ? -24.808 -0.144 26.513 1.00 89.56 658 PHE A C 1
ATOM 4871 O O . PHE A 1 658 ? -25.068 0.309 27.627 1.00 89.56 658 PHE A O 1
ATOM 4878 N N . VAL A 1 659 ? -25.740 -0.723 25.748 1.00 85.38 659 VAL A N 1
ATOM 4879 C CA . VAL A 1 659 ? -27.142 -0.883 26.181 1.00 85.38 659 VAL A CA 1
ATOM 4880 C C . VAL A 1 659 ? -27.239 -1.782 27.414 1.00 85.38 659 VAL A C 1
ATOM 4882 O O . VAL A 1 659 ? -27.927 -1.461 28.384 1.00 85.38 659 VAL A O 1
ATOM 4885 N N . TYR A 1 660 ? -26.552 -2.923 27.386 1.00 82.12 660 TYR A N 1
ATOM 4886 C CA . TYR A 1 660 ? -26.727 -3.963 28.391 1.00 82.12 660 TYR A CA 1
ATOM 4887 C C . TYR A 1 660 ? -25.722 -3.898 29.537 1.00 82.12 660 TYR A C 1
ATOM 4889 O O . TYR A 1 660 ? -25.977 -4.494 30.583 1.00 82.12 660 TYR A O 1
ATOM 4897 N N . TRP A 1 661 ? -24.610 -3.176 29.400 1.00 81.69 661 TRP A N 1
ATOM 4898 C CA . TRP A 1 661 ? -23.601 -3.054 30.453 1.00 81.69 661 TRP A CA 1
ATOM 4899 C C . TRP A 1 661 ? -24.175 -2.561 31.792 1.00 81.69 661 TRP A C 1
ATOM 4901 O O . TRP A 1 661 ? -23.931 -3.234 32.797 1.00 81.69 661 TRP A O 1
ATOM 4911 N N . PRO A 1 662 ? -25.031 -1.518 31.844 1.00 74.12 662 PRO A N 1
ATOM 4912 C CA . PRO A 1 662 ? -25.664 -1.076 33.091 1.00 74.12 662 PRO A CA 1
ATOM 4913 C C . PRO A 1 662 ? -26.580 -2.114 33.758 1.00 74.12 662 PRO A C 1
ATOM 4915 O O . PRO A 1 662 ? -26.924 -1.969 34.929 1.00 74.12 662 PRO A O 1
ATOM 4918 N N . VAL A 1 663 ? -27.006 -3.148 33.026 1.00 73.06 663 VAL A N 1
ATOM 4919 C CA . VAL A 1 663 ? -27.971 -4.156 33.494 1.00 73.06 663 VAL A CA 1
ATOM 4920 C C . VAL A 1 663 ? -27.293 -5.493 33.799 1.00 73.06 663 VAL A C 1
ATOM 4922 O O . VAL A 1 663 ? -27.592 -6.133 34.805 1.00 73.06 663 VAL A O 1
ATOM 4925 N N . LEU A 1 664 ? -26.384 -5.935 32.931 1.00 72.00 664 LEU A N 1
ATOM 4926 C CA . LEU A 1 664 ? -25.782 -7.265 32.976 1.00 72.00 664 LEU A CA 1
ATOM 4927 C C . LEU A 1 664 ? -24.490 -7.318 33.801 1.00 72.00 664 LEU A C 1
ATOM 4929 O O . LEU A 1 664 ? -24.166 -8.383 34.330 1.00 72.00 664 LEU A O 1
ATOM 4933 N N . ALA A 1 665 ? -23.768 -6.199 33.947 1.00 65.19 665 ALA A N 1
ATOM 4934 C CA . ALA A 1 665 ? -22.468 -6.171 34.628 1.00 65.19 665 ALA A CA 1
ATOM 4935 C C . ALA A 1 665 ? -22.548 -6.495 36.131 1.00 65.19 665 ALA A C 1
ATOM 4937 O O . ALA A 1 665 ? -21.558 -6.942 36.719 1.00 65.19 665 ALA A O 1
ATOM 4938 N N . ASP A 1 666 ? -23.725 -6.316 36.734 1.00 67.62 666 ASP A N 1
ATOM 4939 C CA . ASP A 1 666 ? -24.004 -6.616 38.142 1.00 67.62 666 ASP A CA 1
ATOM 4940 C C . ASP A 1 666 ? -24.977 -7.804 38.306 1.00 67.62 666 ASP A C 1
ATOM 4942 O O . ASP A 1 666 ? -25.447 -8.091 39.402 1.00 67.62 666 ASP A O 1
ATOM 4946 N N . GLY A 1 667 ? -25.274 -8.521 37.216 1.00 68.38 667 GLY A N 1
ATOM 4947 C CA . GLY A 1 667 ? -26.183 -9.663 37.212 1.00 68.38 667 GLY A CA 1
ATOM 4948 C C . GLY A 1 667 ? -25.530 -11.005 37.572 1.00 68.38 667 GLY A C 1
ATOM 4949 O O . GLY A 1 667 ? -24.405 -11.100 38.073 1.00 68.38 667 GLY A O 1
ATOM 4950 N N . SER A 1 668 ? -26.251 -12.087 37.254 1.00 73.56 668 SER A N 1
ATOM 4951 C CA . SER A 1 668 ? -25.768 -13.465 37.400 1.00 73.56 668 SER A CA 1
ATOM 4952 C C . SER A 1 668 ? -24.436 -13.693 36.670 1.00 73.56 668 SER A C 1
ATOM 4954 O O . SER A 1 668 ? -24.065 -12.963 35.749 1.00 73.56 668 SER A O 1
ATOM 4956 N N . ARG A 1 669 ? -23.717 -14.764 37.025 1.00 71.69 669 ARG A N 1
ATOM 4957 C CA . ARG A 1 669 ? -22.454 -15.132 36.362 1.00 71.69 669 ARG A CA 1
ATOM 4958 C C . ARG A 1 669 ? -22.588 -15.239 34.834 1.00 71.69 669 ARG A C 1
ATOM 4960 O O . ARG A 1 669 ? -21.680 -14.833 34.116 1.00 71.69 669 ARG A O 1
ATOM 4967 N N . ARG A 1 670 ? -23.732 -15.734 34.342 1.00 75.50 670 ARG A N 1
ATOM 4968 C CA . ARG A 1 670 ? -24.043 -15.824 32.904 1.00 75.50 670 ARG A CA 1
ATOM 4969 C C . ARG A 1 670 ? -24.227 -14.442 32.272 1.00 75.50 670 ARG A C 1
ATOM 4971 O O . ARG A 1 670 ? -23.692 -14.201 31.198 1.00 75.50 670 ARG A O 1
ATOM 4978 N N . HIS A 1 671 ? -24.915 -13.524 32.953 1.00 77.44 671 HIS A N 1
ATOM 4979 C CA . HIS A 1 671 ? -25.080 -12.141 32.490 1.00 77.44 671 HIS A CA 1
ATOM 4980 C C . HIS A 1 671 ? -23.743 -11.397 32.423 1.00 77.44 671 HIS A C 1
ATOM 4982 O O . HIS A 1 671 ? -23.458 -10.742 31.425 1.00 77.44 671 HIS A O 1
ATOM 4988 N N . ARG A 1 672 ? -22.883 -11.573 33.433 1.00 76.88 672 ARG A N 1
ATOM 4989 C CA . ARG A 1 672 ? -21.536 -10.986 33.443 1.00 76.88 672 ARG A CA 1
ATOM 4990 C C . ARG A 1 672 ? -20.656 -11.538 32.320 1.00 76.88 672 ARG A C 1
ATOM 4992 O O . ARG A 1 672 ? -19.960 -10.768 31.668 1.00 76.88 672 ARG A O 1
ATOM 4999 N N . ALA A 1 673 ? -20.72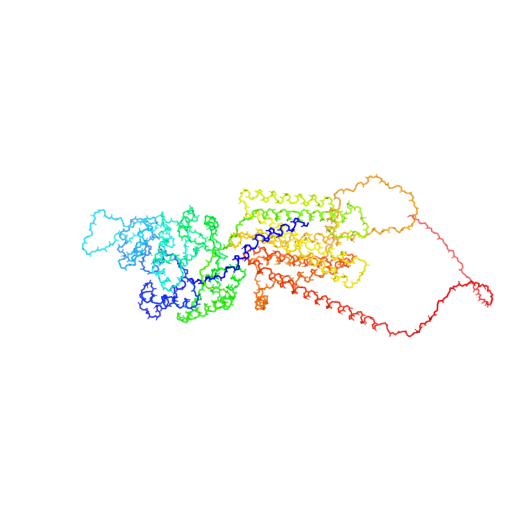0 -12.844 32.055 1.00 78.31 673 ALA A N 1
ATOM 5000 C CA . ALA A 1 673 ? -20.004 -13.459 30.937 1.00 78.31 673 ALA A CA 1
ATOM 5001 C C . ALA A 1 673 ? -20.507 -12.958 29.570 1.00 78.31 673 ALA A C 1
ATOM 5003 O O . ALA A 1 673 ? -19.699 -12.671 28.693 1.00 78.31 673 ALA A O 1
ATOM 5004 N N . LEU A 1 674 ? -21.824 -12.788 29.403 1.00 83.94 674 LEU A N 1
ATOM 5005 C CA . LEU A 1 674 ? -22.408 -12.214 28.188 1.00 83.94 674 LEU A CA 1
ATOM 5006 C C . LEU A 1 674 ? -21.975 -10.755 27.982 1.00 83.94 674 LEU A C 1
ATOM 5008 O O . LEU A 1 674 ? -21.571 -10.389 26.882 1.00 83.94 674 LEU A O 1
ATOM 5012 N N . ALA A 1 675 ? -21.998 -9.937 29.039 1.00 82.50 675 ALA A N 1
ATOM 5013 C CA . ALA A 1 675 ? -21.505 -8.562 28.986 1.00 82.50 675 ALA A CA 1
ATOM 5014 C C . ALA A 1 675 ? -20.023 -8.511 28.575 1.00 82.50 675 ALA A C 1
ATOM 5016 O O . ALA A 1 675 ? -19.646 -7.703 27.733 1.00 82.50 675 ALA A O 1
ATOM 5017 N N . ALA A 1 676 ? -19.200 -9.421 29.106 1.00 84.12 676 ALA A N 1
ATOM 5018 C CA . ALA A 1 676 ? -17.799 -9.554 28.716 1.00 84.12 676 ALA A CA 1
ATOM 5019 C C . ALA A 1 676 ? -17.620 -9.916 27.241 1.00 84.12 676 ALA A C 1
ATOM 5021 O O . ALA A 1 676 ? -16.824 -9.286 26.547 1.00 84.12 676 ALA A O 1
ATOM 5022 N N . ALA A 1 677 ? -18.387 -10.890 26.750 1.00 87.75 677 ALA A N 1
ATOM 5023 C CA . ALA A 1 677 ? -18.346 -11.293 25.351 1.00 87.75 677 ALA A CA 1
ATOM 5024 C C . ALA A 1 677 ? -18.733 -10.137 24.413 1.00 87.75 677 ALA A C 1
ATOM 5026 O O . ALA A 1 677 ? -18.044 -9.908 23.422 1.00 87.75 677 ALA A O 1
ATOM 5027 N N . LEU A 1 678 ? -19.776 -9.370 24.753 1.00 91.06 678 LEU A N 1
ATOM 5028 C CA . LEU A 1 678 ? -20.200 -8.198 23.980 1.00 91.06 678 LEU A CA 1
ATOM 5029 C C . LEU A 1 678 ? -19.135 -7.098 23.964 1.00 91.06 678 LEU A C 1
ATOM 5031 O O . LEU A 1 678 ? -18.888 -6.516 22.914 1.00 91.06 678 LEU A O 1
ATOM 5035 N N . VAL A 1 679 ? -18.467 -6.839 25.092 1.00 90.81 679 VAL A N 1
ATOM 5036 C CA . VAL A 1 679 ? -17.371 -5.858 25.163 1.00 90.81 679 VAL A CA 1
ATOM 5037 C C . VAL A 1 679 ? -16.191 -6.280 24.284 1.00 90.81 679 VAL A C 1
ATOM 5039 O O . VAL A 1 679 ? -15.676 -5.466 23.518 1.00 90.81 679 VAL A O 1
ATOM 5042 N N . LEU A 1 680 ? -15.780 -7.550 24.349 1.00 91.12 680 LEU A N 1
ATOM 5043 C CA . LEU A 1 680 ? -14.658 -8.063 23.557 1.00 91.12 680 LEU A CA 1
ATOM 5044 C C . LEU A 1 680 ? -14.974 -8.114 22.059 1.00 91.12 680 LEU A C 1
ATOM 5046 O O . LEU A 1 680 ? -14.149 -7.699 21.249 1.00 91.12 680 LEU A O 1
ATOM 5050 N N . ALA A 1 681 ? -16.173 -8.565 21.685 1.00 91.69 681 ALA A N 1
ATOM 5051 C CA . ALA A 1 681 ? -16.629 -8.519 20.299 1.00 91.69 681 ALA A CA 1
ATOM 5052 C C . ALA A 1 681 ? -16.771 -7.069 19.808 1.00 91.69 681 ALA A C 1
ATOM 5054 O O . ALA A 1 681 ? -16.361 -6.750 18.695 1.00 91.69 681 ALA A O 1
ATOM 5055 N N . GLY A 1 682 ? -17.278 -6.174 20.660 1.00 94.12 682 GLY A N 1
ATOM 5056 C CA . GLY A 1 682 ? -17.448 -4.757 20.360 1.00 94.12 682 GLY A CA 1
ATOM 5057 C C . GLY A 1 682 ? -16.132 -4.023 20.111 1.00 94.12 682 GLY A C 1
ATOM 5058 O O . GLY A 1 682 ? -16.043 -3.189 19.210 1.00 94.12 682 GLY A O 1
ATOM 5059 N N . ALA A 1 683 ? -15.080 -4.384 20.848 1.00 94.81 683 ALA A N 1
ATOM 5060 C CA . ALA A 1 683 ? -13.742 -3.818 20.698 1.00 94.81 683 ALA A CA 1
ATOM 5061 C C . ALA A 1 683 ? -13.132 -4.042 19.301 1.00 94.81 683 ALA A C 1
ATOM 5063 O O . ALA A 1 683 ? -12.296 -3.246 18.871 1.00 94.81 683 ALA A O 1
ATOM 5064 N N . ILE A 1 684 ? -13.585 -5.061 18.555 1.00 93.88 684 ILE A N 1
ATOM 5065 C CA . ILE A 1 684 ? -13.171 -5.297 17.161 1.00 93.88 684 ILE A CA 1
ATOM 5066 C C . ILE A 1 684 ? -13.475 -4.079 16.276 1.00 93.88 684 ILE A C 1
ATOM 5068 O O . ILE A 1 684 ? -12.689 -3.784 15.378 1.00 93.88 684 ILE A O 1
ATOM 5072 N N . GLY A 1 685 ? -14.565 -3.347 16.542 1.00 94.56 685 GLY A N 1
ATOM 5073 C CA . GLY A 1 685 ? -14.932 -2.138 15.796 1.00 94.56 685 GLY A CA 1
ATOM 5074 C C . GLY A 1 685 ? -13.850 -1.054 15.889 1.00 94.56 685 GLY A C 1
ATOM 5075 O O . GLY A 1 685 ? -13.192 -0.784 14.884 1.00 94.56 685 GLY A O 1
ATOM 5076 N N . PRO A 1 686 ? -13.591 -0.480 17.081 1.00 95.69 686 PRO A N 1
ATOM 5077 C CA . PRO A 1 686 ? -12.529 0.506 17.286 1.00 95.69 686 PRO A CA 1
ATOM 5078 C C . PRO A 1 686 ? -11.141 0.060 16.805 1.00 95.69 686 PRO A C 1
ATOM 5080 O O . PRO A 1 686 ? -10.416 0.846 16.199 1.00 95.69 686 PRO A O 1
ATOM 5083 N N . ILE A 1 687 ? -10.779 -1.210 17.020 1.00 95.06 687 ILE A N 1
ATOM 5084 C CA . ILE A 1 687 ? -9.504 -1.776 16.550 1.00 95.06 687 ILE A CA 1
ATOM 5085 C C . ILE A 1 687 ? -9.425 -1.755 15.016 1.00 95.06 687 ILE A C 1
ATOM 5087 O O . ILE A 1 687 ? -8.409 -1.343 14.455 1.00 95.06 687 ILE A O 1
ATOM 5091 N N . SER A 1 688 ? -10.493 -2.172 14.329 1.00 93.50 688 SER A N 1
ATOM 5092 C CA . SER A 1 688 ? -10.552 -2.185 12.862 1.00 93.50 688 SER A CA 1
ATOM 5093 C C . SER A 1 688 ? -10.510 -0.776 12.268 1.00 93.50 688 SER A C 1
ATOM 5095 O O . SER A 1 688 ? -9.832 -0.567 11.257 1.00 93.50 688 SER A O 1
ATOM 5097 N N . VAL A 1 689 ? -11.151 0.201 12.922 1.00 95.00 689 VAL A N 1
ATOM 5098 C CA . VAL A 1 689 ? -11.084 1.612 12.513 1.00 95.00 689 VAL A CA 1
ATOM 5099 C C . VAL A 1 689 ? -9.640 2.099 12.559 1.00 95.00 689 VAL A C 1
ATOM 5101 O O . VAL A 1 689 ? -9.129 2.550 11.538 1.00 95.00 689 VAL A O 1
ATOM 5104 N N . ILE A 1 690 ? -8.934 1.936 13.685 1.00 94.69 690 ILE A N 1
ATOM 5105 C CA . ILE A 1 690 ? -7.529 2.363 13.768 1.00 94.69 690 ILE A CA 1
ATOM 5106 C C . ILE A 1 690 ? -6.660 1.618 12.752 1.00 94.69 690 ILE A C 1
ATOM 5108 O O . ILE A 1 690 ? -5.820 2.231 12.095 1.00 94.69 690 ILE A O 1
ATOM 5112 N N . ASN A 1 691 ? -6.884 0.317 12.559 1.00 92.00 691 ASN A N 1
ATOM 5113 C CA . ASN A 1 691 ? -6.144 -0.440 11.556 1.00 92.00 691 ASN A CA 1
ATOM 5114 C C . ASN A 1 691 ? -6.358 0.096 10.128 1.00 92.00 691 ASN A C 1
ATOM 5116 O O . ASN A 1 691 ? -5.418 0.125 9.336 1.00 92.00 691 ASN A O 1
ATOM 5120 N N . SER A 1 692 ? -7.564 0.559 9.791 1.00 91.25 692 SER A N 1
ATOM 5121 C CA . SER A 1 692 ? -7.829 1.175 8.484 1.00 91.25 692 SER A CA 1
ATOM 5122 C C . SER A 1 692 ? -6.967 2.422 8.248 1.00 91.25 692 SER A C 1
ATOM 5124 O O . SER A 1 692 ? -6.490 2.616 7.133 1.00 91.25 692 SER A O 1
ATOM 5126 N N . PHE A 1 693 ? -6.685 3.204 9.292 1.00 93.75 693 PHE A N 1
ATOM 5127 C CA . PHE A 1 693 ? -5.789 4.367 9.232 1.00 93.75 693 PHE A CA 1
ATOM 5128 C C . PHE A 1 693 ? -4.298 4.005 9.378 1.00 93.75 693 PHE A C 1
ATOM 5130 O O . PHE A 1 693 ? -3.436 4.774 8.958 1.00 93.75 693 PHE A O 1
ATOM 5137 N N . ALA A 1 694 ? -3.976 2.819 9.905 1.00 92.50 694 ALA A N 1
ATOM 5138 C CA . ALA A 1 694 ? -2.609 2.296 9.956 1.00 92.50 694 ALA A CA 1
ATOM 5139 C C . ALA A 1 694 ? -2.073 1.870 8.574 1.00 92.50 694 ALA A C 1
ATOM 5141 O O . ALA A 1 694 ? -0.860 1.806 8.360 1.00 92.50 694 ALA A O 1
ATOM 5142 N N . HIS A 1 695 ? -2.961 1.609 7.608 1.00 88.62 695 HIS A N 1
ATOM 5143 C CA . HIS A 1 695 ? -2.595 1.410 6.206 1.00 88.62 695 HIS A CA 1
ATOM 5144 C C . HIS A 1 695 ? -2.285 2.753 5.535 1.00 88.62 695 HIS A C 1
ATOM 5146 O O . HIS A 1 695 ? -3.061 3.255 4.727 1.00 88.62 695 HIS A O 1
ATOM 5152 N N . ALA A 1 696 ? -1.120 3.319 5.857 1.00 87.50 696 ALA A N 1
ATOM 5153 C CA . ALA A 1 696 ? -0.694 4.654 5.430 1.00 87.50 696 ALA A CA 1
ATOM 5154 C C . ALA A 1 696 ? -0.762 4.889 3.915 1.00 87.50 696 ALA A C 1
ATOM 5156 O O . ALA A 1 696 ? -0.973 6.007 3.476 1.00 87.50 696 ALA A O 1
ATOM 5157 N N . HIS A 1 697 ? -0.617 3.835 3.122 1.00 85.12 697 HIS A N 1
ATOM 5158 C CA . HIS A 1 697 ? -0.645 3.867 1.666 1.00 85.12 697 HIS A CA 1
ATOM 5159 C C . HIS A 1 697 ? -2.062 4.031 1.065 1.00 85.12 697 HIS A C 1
ATOM 5161 O O . HIS A 1 697 ? -2.201 4.183 -0.148 1.00 85.12 697 HIS A O 1
ATOM 5167 N N . THR A 1 698 ? -3.110 3.929 1.891 1.00 87.75 698 THR A N 1
ATOM 5168 C CA . THR A 1 698 ? -4.497 4.256 1.530 1.00 87.75 698 THR A CA 1
ATOM 5169 C C . THR A 1 698 ? -4.750 5.736 1.789 1.00 87.75 698 THR A C 1
ATOM 5171 O O . THR A 1 698 ? -4.322 6.249 2.824 1.00 87.75 698 THR A O 1
ATOM 5174 N N . ALA A 1 699 ? -5.465 6.409 0.883 1.00 88.94 699 ALA A N 1
ATOM 5175 C CA . ALA A 1 699 ? -5.833 7.810 1.073 1.00 88.94 699 ALA A CA 1
ATOM 5176 C C . ALA A 1 699 ? -6.661 8.009 2.348 1.00 88.94 699 ALA A C 1
ATOM 5178 O O . ALA A 1 699 ? -7.535 7.196 2.673 1.00 88.94 699 ALA A O 1
ATOM 5179 N N . VAL A 1 700 ? -6.415 9.110 3.057 1.00 90.38 700 VAL A N 1
ATOM 5180 C CA . VAL A 1 700 ? -7.037 9.365 4.368 1.00 90.38 700 VAL A CA 1
ATOM 5181 C C . VAL A 1 700 ? -8.557 9.467 4.230 1.00 90.38 700 VAL A C 1
ATOM 5183 O O . VAL A 1 700 ? -9.291 8.859 5.012 1.00 90.38 700 VAL A O 1
ATOM 5186 N N . ALA A 1 701 ? -9.029 10.154 3.186 1.00 90.25 701 ALA A N 1
ATOM 5187 C CA . ALA A 1 701 ? -10.451 10.290 2.877 1.00 90.25 701 ALA A CA 1
ATOM 5188 C C . ALA A 1 701 ? -11.114 8.935 2.569 1.00 90.25 701 ALA A C 1
ATOM 5190 O O . ALA A 1 701 ? -12.197 8.643 3.072 1.00 90.25 701 ALA A O 1
ATOM 5191 N N . VAL A 1 702 ? -10.437 8.056 1.819 1.00 89.75 702 VAL A N 1
ATOM 5192 C CA . VAL A 1 702 ? -10.939 6.702 1.518 1.00 89.75 702 VAL A CA 1
ATOM 5193 C C . VAL A 1 702 ? -11.082 5.884 2.803 1.00 89.75 702 VAL A C 1
ATOM 5195 O O . VAL A 1 702 ? -12.101 5.221 3.004 1.00 89.75 702 VAL A O 1
ATOM 5198 N N . SER A 1 703 ? -10.101 5.955 3.707 1.00 91.75 703 SER A N 1
ATOM 5199 C CA . SER A 1 703 ? -10.191 5.304 5.019 1.00 91.75 703 SER A CA 1
ATOM 5200 C C . SER A 1 703 ? -11.333 5.860 5.873 1.00 91.75 703 SER A C 1
ATOM 5202 O O . SER A 1 703 ? -12.029 5.073 6.511 1.00 91.75 703 SER A O 1
ATOM 5204 N N . ALA A 1 704 ? -11.581 7.172 5.837 1.00 92.62 704 ALA A N 1
ATOM 5205 C CA . ALA A 1 704 ? -12.688 7.803 6.554 1.00 92.62 704 ALA A CA 1
ATOM 5206 C C . ALA A 1 704 ? -14.069 7.384 6.015 1.00 92.62 704 ALA A C 1
ATOM 5208 O O . ALA A 1 704 ? -14.956 7.038 6.794 1.00 92.62 704 ALA A O 1
ATOM 5209 N N . VAL A 1 705 ? -14.251 7.351 4.691 1.00 91.81 705 VAL A N 1
ATOM 5210 C CA . VAL A 1 705 ? -15.505 6.892 4.062 1.00 91.81 705 VAL A CA 1
ATOM 5211 C C . VAL A 1 705 ? -15.761 5.418 4.382 1.00 91.81 705 VAL A C 1
ATOM 5213 O O . VAL A 1 705 ? -16.875 5.035 4.741 1.00 91.81 705 VAL A O 1
ATOM 5216 N N . ARG A 1 706 ? -14.718 4.584 4.308 1.00 89.81 706 ARG A N 1
ATOM 5217 C CA . ARG A 1 706 ? -14.782 3.150 4.622 1.00 89.81 706 ARG A CA 1
ATOM 5218 C C . ARG A 1 706 ? -15.293 2.884 6.039 1.00 89.81 706 ARG A C 1
ATOM 5220 O O . ARG A 1 706 ? -16.163 2.028 6.215 1.00 89.81 706 ARG A O 1
ATOM 5227 N N . THR A 1 707 ? -14.746 3.585 7.031 1.00 91.50 707 THR A N 1
ATOM 5228 C CA . THR A 1 707 ? -15.144 3.427 8.438 1.00 91.50 707 THR A CA 1
ATOM 5229 C C . THR A 1 707 ? -16.481 4.107 8.726 1.00 91.50 707 THR A C 1
ATOM 5231 O O . THR A 1 707 ? -17.254 3.607 9.539 1.00 91.50 707 THR A O 1
ATOM 5234 N N . GLY A 1 708 ? -16.815 5.185 8.009 1.00 92.38 708 GLY A N 1
ATOM 5235 C CA . GLY A 1 708 ? -18.137 5.812 8.035 1.00 92.38 708 GLY A CA 1
ATOM 5236 C C . GLY A 1 708 ? -19.250 4.848 7.615 1.00 92.38 708 GLY A C 1
ATOM 5237 O O . GLY A 1 708 ? -20.220 4.671 8.351 1.00 92.38 708 GLY A O 1
ATOM 5238 N N . TRP A 1 709 ? -19.086 4.143 6.490 1.00 91.44 709 TRP A N 1
ATOM 5239 C CA . TRP A 1 709 ? -20.036 3.100 6.084 1.00 91.44 709 TRP A CA 1
ATOM 5240 C C . TRP A 1 709 ? -20.072 1.924 7.061 1.00 91.44 709 TRP A C 1
ATOM 5242 O O . TRP A 1 709 ? -21.153 1.423 7.375 1.00 91.44 709 TRP A O 1
ATOM 5252 N N . GLY A 1 710 ? -18.907 1.502 7.569 1.00 91.00 710 GLY A N 1
ATOM 5253 C CA . GLY A 1 710 ? -18.810 0.473 8.607 1.00 91.00 710 GLY A CA 1
ATOM 5254 C C . GLY A 1 710 ? -19.645 0.822 9.844 1.00 91.00 710 GLY A C 1
ATOM 5255 O O . GLY A 1 710 ? -20.403 -0.006 10.353 1.00 91.00 710 GLY A O 1
ATOM 5256 N N . LEU A 1 711 ? -19.568 2.079 10.272 1.00 91.94 711 LEU A N 1
ATOM 5257 C CA . LEU A 1 711 ? -20.333 2.616 11.384 1.00 91.94 711 LEU A CA 1
ATOM 5258 C C . LEU A 1 711 ? -21.840 2.654 11.100 1.00 91.94 711 LEU A C 1
ATOM 5260 O O . LEU A 1 711 ? -22.617 2.125 11.895 1.00 91.94 711 LEU A O 1
ATOM 5264 N N . LEU A 1 712 ? -22.258 3.258 9.983 1.00 93.00 712 LEU A N 1
ATOM 5265 C CA . LEU A 1 712 ? -23.675 3.428 9.639 1.00 93.00 712 LEU A CA 1
ATOM 5266 C C . LEU A 1 712 ? -24.396 2.081 9.520 1.00 93.00 712 LEU A C 1
ATOM 5268 O O . LEU A 1 712 ? -25.424 1.863 10.164 1.00 93.00 712 LEU A O 1
ATOM 5272 N N . LEU A 1 713 ? -23.823 1.154 8.747 1.00 93.19 713 LEU A N 1
ATOM 5273 C CA . LEU A 1 713 ? -24.382 -0.186 8.567 1.00 93.19 713 LEU A CA 1
ATOM 5274 C C . LEU A 1 713 ? -24.374 -0.971 9.882 1.00 93.19 713 LEU A C 1
ATOM 5276 O O . LEU A 1 713 ? -25.335 -1.672 10.191 1.00 93.19 713 LEU A O 1
ATOM 5280 N N . GLY A 1 714 ? -23.315 -0.829 10.684 1.00 92.56 714 GLY A N 1
ATOM 5281 C CA . GLY A 1 714 ? -23.194 -1.519 11.963 1.00 92.56 714 GLY A CA 1
ATOM 5282 C C . GLY A 1 714 ? -24.204 -1.044 13.004 1.00 92.56 714 GLY A C 1
ATOM 5283 O O . GLY A 1 714 ? -24.787 -1.863 13.713 1.00 92.56 714 GLY A O 1
ATOM 5284 N N . LEU A 1 715 ? -24.465 0.262 13.075 1.00 91.56 715 LEU A N 1
ATOM 5285 C CA . LEU A 1 715 ? -25.513 0.810 13.934 1.00 91.56 715 LEU A CA 1
ATOM 5286 C C . LEU A 1 715 ? -26.906 0.374 13.472 1.00 91.56 715 LEU A C 1
ATOM 5288 O O . LEU A 1 715 ? -27.707 -0.041 14.307 1.00 91.56 715 LEU A O 1
ATOM 5292 N N . ALA A 1 716 ? -27.178 0.406 12.163 1.00 92.75 716 ALA A N 1
ATOM 5293 C CA . ALA A 1 716 ? -28.455 -0.039 11.606 1.00 92.75 716 ALA A CA 1
ATOM 5294 C C . ALA A 1 716 ? -28.726 -1.521 11.918 1.00 92.75 716 ALA A C 1
ATOM 5296 O O . ALA A 1 716 ? -29.788 -1.862 12.441 1.00 92.75 716 ALA A O 1
ATOM 5297 N N . LEU A 1 717 ? -27.743 -2.397 11.679 1.00 92.25 717 LEU A N 1
ATOM 5298 C CA . LEU A 1 717 ? -27.842 -3.825 11.994 1.00 92.25 717 LEU A CA 1
ATOM 5299 C C . LEU A 1 717 ? -27.965 -4.078 13.499 1.00 92.25 717 LEU A C 1
ATOM 5301 O O . LEU A 1 717 ? -28.800 -4.877 13.923 1.00 92.25 717 LEU A O 1
ATOM 5305 N N . GLY A 1 718 ? -27.172 -3.382 14.318 1.00 89.19 718 GLY A N 1
ATOM 5306 C CA . GLY A 1 718 ? -27.231 -3.494 15.774 1.00 89.19 718 GLY A CA 1
ATOM 5307 C C . GLY A 1 718 ? -28.589 -3.081 16.344 1.00 89.19 718 GLY A C 1
ATOM 5308 O O . GLY A 1 718 ? -29.124 -3.775 17.212 1.00 89.19 718 GLY A O 1
ATOM 5309 N N . ALA A 1 719 ? -29.168 -1.992 15.833 1.00 88.75 719 ALA A N 1
ATOM 5310 C CA . ALA A 1 719 ? -30.491 -1.513 16.220 1.00 88.75 719 ALA A CA 1
ATOM 5311 C C . ALA A 1 719 ? -31.609 -2.460 15.754 1.00 88.75 719 ALA A C 1
ATOM 5313 O O . ALA A 1 719 ? -32.494 -2.790 16.544 1.00 88.75 719 ALA A O 1
ATOM 5314 N N . ALA A 1 720 ? -31.545 -2.957 14.514 1.00 88.56 720 ALA A N 1
ATOM 5315 C CA . ALA A 1 720 ? -32.508 -3.926 13.989 1.00 88.56 720 ALA A CA 1
ATOM 5316 C C . ALA A 1 720 ? -32.506 -5.227 14.808 1.00 88.56 720 ALA A C 1
ATOM 5318 O O . ALA A 1 720 ? -33.561 -5.710 15.225 1.00 88.56 720 ALA A O 1
ATOM 5319 N N . ALA A 1 721 ? -31.318 -5.756 15.114 1.00 86.81 721 ALA A N 1
ATOM 5320 C CA . ALA A 1 721 ? -31.176 -6.939 15.951 1.00 86.81 721 ALA A CA 1
ATOM 5321 C C . ALA A 1 721 ? -31.708 -6.692 17.375 1.00 86.81 721 ALA A C 1
ATOM 5323 O O . ALA A 1 721 ? -32.362 -7.562 17.951 1.00 86.81 721 ALA A O 1
ATOM 5324 N N . PHE A 1 722 ? -31.455 -5.507 17.948 1.00 83.62 722 PHE A N 1
ATOM 5325 C CA . PHE A 1 722 ? -31.978 -5.140 19.266 1.00 83.62 722 PHE A CA 1
ATOM 5326 C C . PHE A 1 722 ? -33.513 -5.110 19.268 1.00 83.62 722 PHE A C 1
ATOM 5328 O O . PHE A 1 722 ? -34.141 -5.731 20.126 1.00 83.62 722 PHE A O 1
ATOM 5335 N N . GLY A 1 723 ? -34.117 -4.460 18.267 1.00 83.31 723 GLY A N 1
ATOM 5336 C CA . GLY A 1 723 ? -35.569 -4.406 18.093 1.00 83.31 723 GLY A CA 1
ATOM 5337 C C . GLY A 1 723 ? -36.202 -5.791 17.935 1.00 83.31 723 GLY A C 1
ATOM 5338 O O . GLY A 1 723 ? -37.236 -6.062 18.543 1.00 83.31 723 GLY A O 1
ATOM 5339 N N . ALA A 1 724 ? -35.556 -6.700 17.198 1.00 83.50 724 ALA A N 1
ATOM 5340 C CA . ALA A 1 724 ? -36.014 -8.082 17.059 1.00 83.50 724 ALA A CA 1
ATOM 5341 C C . ALA A 1 724 ? -36.017 -8.832 18.404 1.00 83.50 724 ALA A C 1
ATOM 5343 O O . ALA A 1 724 ? -37.004 -9.487 18.742 1.00 83.50 724 ALA A O 1
ATOM 5344 N N . VAL A 1 725 ? -34.951 -8.703 19.203 1.00 83.12 725 VAL A N 1
ATOM 5345 C CA . VAL A 1 725 ? -34.860 -9.340 20.530 1.00 83.12 725 VAL A CA 1
ATOM 5346 C C . VAL A 1 725 ? -35.929 -8.805 21.483 1.00 83.12 725 VAL A C 1
ATOM 5348 O O . VAL A 1 725 ? -36.600 -9.594 22.153 1.00 83.12 725 VAL A O 1
ATOM 5351 N N . GLU A 1 726 ? -36.121 -7.488 21.541 1.00 79.25 726 GLU A N 1
ATOM 5352 C CA . GLU A 1 726 ? -37.168 -6.888 22.375 1.00 79.25 726 GLU A CA 1
ATOM 5353 C C . GLU A 1 726 ? -38.575 -7.268 21.889 1.00 79.25 726 GLU A C 1
ATOM 5355 O O . GLU A 1 726 ? -39.439 -7.606 22.700 1.00 79.25 726 GLU A O 1
ATOM 5360 N N . GLY A 1 727 ? -38.798 -7.339 20.573 1.00 78.38 727 GLY A N 1
ATOM 5361 C CA . GLY A 1 727 ? -40.049 -7.824 19.986 1.00 78.38 727 GLY A CA 1
ATOM 5362 C C . GLY A 1 727 ? -40.376 -9.266 20.389 1.00 78.38 727 GLY A C 1
ATOM 5363 O O . GLY A 1 727 ? -41.501 -9.557 20.801 1.00 78.38 727 GLY A O 1
ATOM 5364 N N . VAL A 1 728 ? -39.385 -10.164 20.364 1.00 81.12 728 VAL A N 1
ATOM 5365 C CA . VAL A 1 728 ? -39.546 -11.553 20.827 1.00 81.12 728 VAL A CA 1
ATOM 5366 C C . VAL A 1 728 ? -39.875 -11.604 22.322 1.00 81.12 728 VAL A C 1
ATOM 5368 O O . VAL A 1 728 ? -40.781 -12.341 22.715 1.00 81.12 728 VAL A O 1
ATOM 5371 N N . LYS A 1 729 ? -39.209 -10.797 23.162 1.00 79.44 729 LYS A N 1
ATOM 5372 C CA . LYS A 1 729 ? -39.516 -10.712 24.604 1.00 79.44 729 LYS A CA 1
ATOM 5373 C C . LYS A 1 729 ? -40.948 -10.235 24.857 1.00 79.44 729 LYS A C 1
ATOM 5375 O O . LYS A 1 729 ? -41.633 -10.805 25.706 1.00 79.44 729 LYS A O 1
ATOM 5380 N N . LEU A 1 730 ? -41.417 -9.234 24.109 1.00 77.00 730 LEU A N 1
ATOM 5381 C CA . LEU A 1 730 ? -42.786 -8.711 24.200 1.00 77.00 730 LEU A CA 1
ATOM 5382 C C . LEU A 1 730 ? -43.837 -9.739 23.751 1.00 77.00 730 LEU A C 1
ATOM 5384 O O . LEU A 1 730 ? -44.902 -9.854 24.357 1.00 77.00 730 LEU A O 1
ATOM 5388 N N . LEU A 1 731 ? -43.554 -10.518 22.706 1.00 76.88 731 LEU A N 1
ATOM 5389 C CA . LEU A 1 731 ? -44.440 -11.596 22.255 1.00 76.88 731 LEU A CA 1
ATOM 5390 C C . LEU A 1 731 ? -44.482 -12.760 23.256 1.00 76.88 731 LEU A C 1
ATOM 5392 O O . LEU A 1 731 ? -45.555 -13.308 23.524 1.00 76.88 731 LEU A O 1
ATOM 5396 N N . ALA A 1 732 ? -43.338 -13.110 23.847 1.00 77.31 732 ALA A N 1
ATOM 5397 C CA . ALA A 1 732 ? -43.242 -14.137 24.878 1.00 77.31 732 ALA A CA 1
ATOM 5398 C C . ALA A 1 732 ? -43.982 -13.732 26.165 1.00 77.31 732 ALA A C 1
ATOM 5400 O O . ALA A 1 732 ? -44.716 -14.544 26.729 1.00 77.31 732 ALA A O 1
ATOM 5401 N N . SER A 1 733 ? -43.869 -12.470 26.596 1.00 74.81 733 SER A N 1
ATOM 5402 C CA . SER A 1 733 ? -44.587 -11.963 27.772 1.00 74.81 733 SER A CA 1
ATOM 5403 C C . SER A 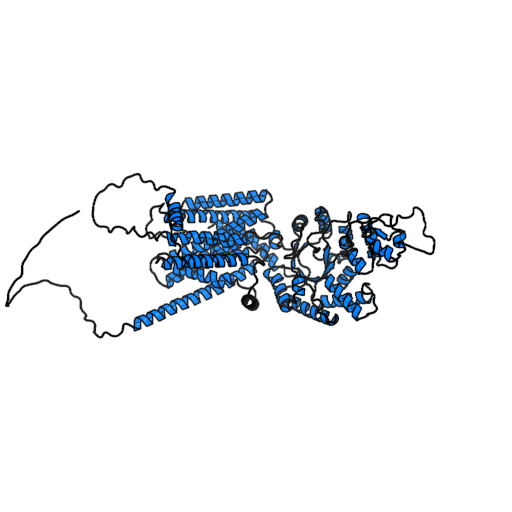1 733 ? -46.102 -11.889 27.548 1.00 74.81 733 SER A C 1
ATOM 5405 O O . SER A 1 733 ? -46.868 -12.245 28.444 1.00 74.81 733 SER A O 1
ATOM 5407 N N . ARG A 1 734 ? -46.560 -11.546 26.333 1.00 71.94 734 ARG A N 1
ATOM 5408 C CA . ARG A 1 734 ? -47.985 -11.612 25.950 1.00 71.94 734 ARG A CA 1
ATOM 5409 C C . ARG A 1 734 ? -48.538 -13.042 25.938 1.00 71.94 734 ARG A C 1
ATOM 5411 O O . ARG A 1 734 ? -49.685 -13.246 26.334 1.00 71.94 734 ARG A O 1
ATOM 5418 N N . ARG A 1 735 ? -47.746 -14.040 25.523 1.00 69.12 735 ARG A N 1
ATOM 5419 C CA . ARG A 1 735 ? -48.135 -15.464 25.598 1.00 69.12 735 ARG A CA 1
ATOM 5420 C C . ARG A 1 735 ? -48.182 -15.977 27.039 1.00 69.12 735 ARG A C 1
ATOM 5422 O O . ARG A 1 735 ? -49.128 -16.673 27.387 1.00 69.12 735 ARG A O 1
ATOM 5429 N N . ALA A 1 736 ? -47.234 -15.576 27.885 1.00 57.53 736 ALA A N 1
ATOM 5430 C CA . ALA A 1 736 ? -47.242 -15.914 29.310 1.00 57.53 736 ALA A CA 1
ATOM 5431 C C . ALA A 1 736 ? -48.415 -15.256 30.069 1.00 57.53 736 ALA A C 1
ATOM 5433 O O . ALA A 1 736 ? -48.988 -15.869 30.967 1.00 57.53 736 ALA A O 1
ATOM 5434 N N . GLY A 1 737 ? -48.823 -14.042 29.673 1.00 48.53 737 GLY A N 1
ATOM 5435 C CA . GLY A 1 737 ? -49.989 -13.343 30.226 1.00 48.53 737 GLY A CA 1
ATOM 5436 C C . GLY A 1 737 ? -51.346 -13.929 29.810 1.00 48.53 737 GLY A C 1
ATOM 5437 O O . GLY A 1 737 ? -52.303 -13.832 30.569 1.00 48.53 737 GLY A O 1
ATOM 5438 N N . ARG A 1 738 ? -51.438 -14.601 28.653 1.00 47.44 738 ARG A N 1
ATOM 5439 C CA . ARG A 1 738 ? -52.656 -15.316 28.215 1.00 47.44 738 ARG A CA 1
ATOM 5440 C C . ARG A 1 738 ? -52.878 -16.669 28.911 1.00 47.44 738 ARG A C 1
ATOM 5442 O O . ARG A 1 738 ? -53.957 -17.228 28.775 1.00 47.44 738 ARG A O 1
ATOM 5449 N N . GLY A 1 739 ? -51.900 -17.179 29.666 1.00 40.47 739 GLY A N 1
ATOM 5450 C CA . GLY A 1 739 ? -51.995 -18.449 30.405 1.00 40.47 739 GLY A CA 1
ATOM 5451 C C . GLY A 1 739 ? -52.546 -18.347 31.836 1.00 40.47 739 GLY A C 1
ATOM 5452 O O . GLY A 1 739 ? -52.684 -19.367 32.501 1.00 40.47 739 GLY A O 1
ATOM 5453 N N . LYS A 1 740 ? -52.859 -17.142 32.334 1.00 42.41 740 LYS A N 1
ATOM 5454 C CA . LYS A 1 740 ? -53.478 -16.922 33.656 1.00 42.41 740 LYS A CA 1
ATOM 5455 C C . LYS A 1 740 ? -54.802 -16.179 33.498 1.00 42.41 740 LYS A C 1
ATOM 5457 O O . LYS A 1 740 ? -54.899 -14.995 33.798 1.00 42.41 740 LYS A O 1
ATOM 5462 N N . GLY A 1 741 ? -55.807 -16.879 32.984 1.00 36.22 741 GLY A N 1
ATOM 5463 C CA . GLY A 1 741 ? -57.109 -16.301 32.670 1.00 36.22 741 GLY A CA 1
ATOM 5464 C C . GLY A 1 741 ? -58.265 -17.285 32.789 1.00 36.22 741 GLY A C 1
ATOM 5465 O O . GLY A 1 741 ? -59.074 -17.337 31.879 1.00 36.22 741 GLY A O 1
ATOM 5466 N N . THR A 1 742 ? -58.354 -18.038 33.891 1.00 38.72 742 THR A N 1
ATOM 5467 C CA . THR A 1 742 ? -59.618 -18.624 34.382 1.00 38.72 742 THR A CA 1
ATOM 5468 C C . THR A 1 742 ? -59.552 -18.797 35.900 1.00 38.72 742 THR A C 1
ATOM 5470 O O . THR A 1 742 ? -59.040 -19.790 36.406 1.00 38.72 742 THR A O 1
ATOM 5473 N N . SER A 1 743 ? -60.061 -17.809 36.629 1.00 30.36 743 SER A N 1
ATOM 5474 C CA . SER A 1 743 ? -60.585 -17.963 37.988 1.00 30.36 743 SER A CA 1
ATOM 5475 C C . SER A 1 743 ? -61.537 -16.796 38.227 1.00 30.36 743 SER A C 1
ATOM 5477 O O . SER A 1 743 ? -61.111 -15.679 38.511 1.00 30.36 743 SER A O 1
ATOM 5479 N N . LEU A 1 744 ? -62.825 -17.061 38.025 1.00 39.28 744 LEU A N 1
ATOM 5480 C CA . LEU A 1 744 ? -63.940 -16.195 38.393 1.00 39.28 744 LEU A CA 1
ATOM 5481 C C . LEU A 1 744 ? -63.910 -15.953 39.908 1.00 39.28 744 LEU A C 1
ATOM 5483 O O . LEU A 1 744 ? -63.954 -16.926 40.650 1.00 39.28 744 LEU A O 1
ATOM 5487 N N . LEU A 1 745 ? -63.840 -14.691 40.340 1.00 30.73 745 LEU A N 1
ATOM 5488 C CA . LEU A 1 745 ? -64.505 -14.120 41.528 1.00 30.73 745 LEU A CA 1
ATOM 5489 C C . LEU A 1 745 ? -64.207 -12.599 41.579 1.00 30.73 745 LEU A C 1
ATOM 5491 O O . LEU A 1 745 ? -63.079 -12.198 41.284 1.00 30.73 745 LEU A O 1
ATOM 5495 N N . PRO A 1 746 ? -65.194 -11.732 41.888 1.00 32.91 746 PRO A N 1
ATOM 5496 C CA . PRO A 1 746 ? -65.055 -10.277 41.792 1.00 32.91 746 PRO A CA 1
ATOM 5497 C C . PRO A 1 746 ? -64.346 -9.675 43.025 1.00 32.91 746 PRO A C 1
ATOM 5499 O O . PRO A 1 746 ? -64.249 -10.333 44.064 1.00 32.91 746 PRO A O 1
ATOM 5502 N N . PRO A 1 747 ? -63.862 -8.418 42.951 1.00 34.47 747 PRO A N 1
ATOM 5503 C CA . PRO A 1 747 ? -63.130 -7.792 44.045 1.00 34.47 747 PRO A CA 1
ATOM 5504 C C . PRO A 1 747 ? -64.098 -7.312 45.135 1.00 34.47 747 PRO A C 1
ATOM 5506 O O . PRO A 1 747 ? -65.020 -6.544 44.857 1.00 34.47 747 PRO A O 1
ATOM 5509 N N . ARG A 1 748 ? -63.871 -7.708 46.393 1.00 27.72 748 ARG A N 1
ATOM 5510 C CA . ARG A 1 748 ? -64.459 -7.004 47.542 1.00 27.72 748 ARG A CA 1
ATOM 5511 C C . ARG A 1 748 ? -63.650 -5.737 47.822 1.00 27.72 748 ARG A C 1
ATOM 5513 O O . ARG A 1 748 ? -62.434 -5.791 47.986 1.00 27.72 748 ARG A O 1
ATOM 5520 N N . ARG A 1 749 ? -64.358 -4.607 47.831 1.00 34.03 749 ARG A N 1
ATOM 5521 C CA . ARG A 1 749 ? -63.905 -3.301 48.318 1.00 34.03 749 ARG A CA 1
ATOM 5522 C C . ARG A 1 749 ? -63.757 -3.296 49.847 1.00 34.03 749 ARG A C 1
ATOM 5524 O O . ARG A 1 749 ? -64.298 -4.165 50.521 1.00 34.03 749 ARG A O 1
ATOM 5531 N N . GLU A 1 750 ? -63.125 -2.210 50.293 1.00 34.06 750 GLU A N 1
ATOM 5532 C CA . GLU A 1 750 ? -63.220 -1.519 51.590 1.00 34.06 750 GLU A CA 1
ATOM 5533 C C . GLU A 1 750 ? -62.065 -1.703 52.575 1.00 34.06 750 GLU A C 1
ATOM 5535 O O . GLU A 1 750 ? -61.732 -2.795 53.023 1.00 34.06 750 GLU A O 1
ATOM 5540 N N . GLY A 1 751 ? -61.459 -0.557 52.899 1.00 35.72 751 GLY A N 1
ATOM 5541 C CA . GLY A 1 751 ? -60.653 -0.373 54.089 1.00 35.72 751 GLY A CA 1
ATOM 5542 C C . GLY A 1 751 ? -61.500 0.147 55.245 1.00 35.72 751 GLY A C 1
ATOM 5543 O O . GLY A 1 751 ? -62.457 0.877 55.023 1.00 35.72 751 GLY A O 1
ATOM 5544 N N . ALA A 1 752 ? -61.097 -0.220 56.457 1.00 30.02 752 ALA A N 1
ATOM 5545 C CA . ALA A 1 752 ? -61.249 0.494 57.727 1.00 30.02 752 ALA A CA 1
ATOM 5546 C C . ALA A 1 752 ? -60.568 -0.364 58.828 1.00 30.02 752 ALA A C 1
ATOM 5548 O O . ALA A 1 752 ? -60.422 -1.574 58.634 1.00 30.02 752 ALA A O 1
ATOM 5549 N N . PRO A 1 753 ? -60.074 0.234 59.929 1.00 39.12 753 PRO A N 1
ATOM 5550 C CA . PRO A 1 753 ? -59.133 -0.392 60.868 1.00 39.12 753 PRO A CA 1
ATOM 5551 C C . PRO A 1 753 ? -59.838 -1.257 61.933 1.00 39.12 753 PRO A C 1
ATOM 5553 O O . PRO A 1 753 ? -61.044 -1.112 62.122 1.00 39.12 753 PRO A O 1
ATOM 5556 N N . PRO A 1 754 ? -59.123 -2.135 62.670 1.00 35.69 754 PRO A N 1
ATOM 5557 C CA . PRO A 1 754 ? -59.755 -2.952 63.696 1.00 35.69 754 PRO A CA 1
ATOM 5558 C C . PRO A 1 754 ? -59.840 -2.192 65.028 1.00 35.69 754 PRO A C 1
ATOM 5560 O O . PRO A 1 754 ? -58.822 -1.892 65.655 1.00 35.69 754 PRO A O 1
ATOM 5563 N N . GLU A 1 755 ? -61.066 -1.911 65.469 1.00 30.81 755 GLU A N 1
ATOM 5564 C CA . GLU A 1 755 ? -61.390 -1.585 66.860 1.00 30.81 755 GLU A CA 1
ATOM 5565 C C . GLU A 1 755 ? -61.655 -2.851 67.694 1.00 30.81 755 GLU A C 1
ATOM 5567 O O . GLU A 1 755 ? -61.918 -3.937 67.181 1.00 30.81 755 GLU A O 1
ATOM 5572 N N . ARG A 1 756 ? -61.488 -2.679 69.008 1.00 31.66 756 ARG A N 1
ATOM 5573 C CA . ARG A 1 756 ? -61.433 -3.687 70.078 1.00 31.66 756 ARG A CA 1
ATOM 5574 C C . ARG A 1 756 ? -62.808 -4.263 70.465 1.00 31.66 756 ARG A C 1
ATOM 5576 O O . ARG A 1 756 ? -63.834 -3.717 70.092 1.00 31.66 756 ARG A O 1
ATOM 5583 N N . LEU A 1 757 ? -62.739 -5.224 71.405 1.00 30.28 757 LEU A N 1
ATOM 5584 C CA . LEU A 1 757 ? -63.785 -5.797 72.285 1.00 30.28 757 LEU A CA 1
ATOM 5585 C C . LEU A 1 757 ? -64.467 -7.034 71.673 1.00 30.28 757 LEU A C 1
ATOM 5587 O O . LEU A 1 757 ? -64.830 -7.026 70.512 1.00 30.28 757 LEU A O 1
ATOM 5591 N N . GLY A 1 758 ? -64.667 -8.162 72.352 1.00 27.52 758 GLY A N 1
ATOM 5592 C CA . GLY A 1 758 ? -64.573 -8.514 73.766 1.00 27.52 758 GLY A CA 1
ATOM 5593 C C . GLY A 1 758 ? -65.683 -9.537 74.072 1.00 27.52 758 GLY A C 1
ATOM 5594 O O . GLY A 1 758 ? -66.810 -9.312 73.660 1.00 27.52 758 GLY A O 1
ATOM 5595 N N . ALA A 1 759 ? -65.344 -10.610 74.805 1.00 28.84 759 ALA A N 1
ATOM 5596 C CA . ALA A 1 759 ? -66.223 -11.490 75.608 1.00 28.84 759 ALA A CA 1
ATOM 5597 C C . ALA A 1 759 ? -67.286 -12.384 74.875 1.00 28.84 759 ALA A C 1
ATOM 5599 O O . ALA A 1 759 ? -68.180 -11.855 74.235 1.00 28.84 759 ALA A O 1
ATOM 5600 N N . VAL A 1 760 ? -67.179 -13.741 74.838 1.00 31.69 760 VAL A N 1
ATOM 5601 C CA . VAL A 1 760 ? -67.591 -14.786 75.855 1.00 31.69 760 VAL A CA 1
ATOM 5602 C C . VAL A 1 760 ? -69.071 -15.245 75.653 1.00 31.69 760 VAL A C 1
ATOM 5604 O O . VAL A 1 760 ? -69.840 -14.407 75.198 1.00 31.69 760 VAL A O 1
ATOM 5607 N N . PRO A 1 761 ? -69.582 -16.458 76.037 1.00 45.94 761 PRO A N 1
ATOM 5608 C CA . PRO A 1 761 ? -69.038 -17.832 76.249 1.00 45.94 761 PRO A CA 1
ATOM 5609 C C . PRO A 1 761 ? -69.905 -19.028 75.710 1.00 45.94 761 PRO A C 1
ATOM 5611 O O . PRO A 1 761 ? -71.086 -18.876 75.432 1.00 45.94 761 PRO A O 1
ATOM 5614 N N . GLY A 1 762 ? -69.349 -20.259 75.794 1.00 28.92 762 GLY A N 1
ATOM 5615 C CA . GLY A 1 762 ? -70.050 -21.518 76.184 1.00 28.92 762 GLY A CA 1
ATOM 5616 C C . GLY A 1 762 ? -70.891 -22.255 75.116 1.00 28.92 762 GLY A C 1
ATOM 5617 O O . GLY A 1 762 ? -71.432 -21.629 74.225 1.00 28.92 762 GLY A O 1
ATOM 5618 N N . ALA A 1 763 ? -71.104 -23.579 75.121 1.00 30.98 763 ALA A N 1
ATOM 5619 C CA . ALA A 1 763 ? -70.726 -24.675 76.015 1.00 30.98 763 ALA A CA 1
ATOM 5620 C C . ALA A 1 763 ? -71.104 -26.051 75.374 1.00 30.98 763 ALA A C 1
ATOM 5622 O O . ALA A 1 763 ? -71.958 -26.094 74.495 1.00 30.98 763 ALA A O 1
ATOM 5623 N N . VAL A 1 764 ? -70.544 -27.147 75.930 1.00 32.53 764 VAL A N 1
ATOM 5624 C CA . VAL A 1 764 ? -71.009 -28.571 75.916 1.00 32.53 764 VAL A CA 1
ATOM 5625 C C . VAL A 1 764 ? -70.884 -29.360 74.584 1.00 32.53 764 VAL A C 1
ATOM 5627 O O . VAL A 1 764 ? -71.321 -28.900 73.546 1.00 32.53 764 VAL A O 1
ATOM 5630 N N . GLY A 1 765 ? -70.358 -30.592 74.501 1.00 30.39 765 GLY A N 1
ATOM 5631 C CA . GLY A 1 765 ? -69.756 -31.486 75.490 1.00 30.39 765 GLY A CA 1
ATOM 5632 C C . GLY A 1 765 ? -69.515 -32.921 74.967 1.00 30.39 765 GLY A C 1
ATOM 5633 O O . GLY A 1 765 ? -70.005 -33.326 73.919 1.00 30.39 765 GLY A O 1
ATOM 5634 N N . SER A 1 766 ? -68.844 -33.696 75.824 1.00 30.14 766 SER A N 1
ATOM 5635 C CA . SER A 1 766 ? -68.964 -35.152 76.033 1.00 30.14 766 SER A CA 1
ATOM 5636 C C . SER A 1 766 ? -68.028 -36.148 75.307 1.00 30.14 766 SER A C 1
ATOM 5638 O O . SER A 1 766 ? -68.036 -36.276 74.090 1.00 30.14 766 SER A O 1
ATOM 5640 N N . ARG A 1 767 ? -67.360 -36.937 76.179 1.00 32.06 767 ARG A N 1
ATOM 5641 C CA . ARG A 1 767 ? -67.016 -38.381 76.124 1.00 32.06 767 ARG A CA 1
ATOM 5642 C C . ARG A 1 767 ? -65.979 -38.817 75.073 1.00 32.06 767 ARG A C 1
ATOM 5644 O O . ARG A 1 767 ? -66.096 -38.503 73.908 1.00 32.06 767 ARG A O 1
ATOM 5651 N N . GLY A 1 768 ? -64.954 -39.605 75.389 1.00 31.89 768 GLY A N 1
ATOM 5652 C CA . GLY A 1 768 ? -64.567 -40.325 76.602 1.00 31.89 768 GLY A CA 1
ATOM 5653 C C . GLY A 1 768 ? -63.318 -41.169 76.304 1.00 31.89 768 GLY A C 1
ATOM 5654 O O . GLY A 1 768 ? -63.164 -41.588 75.168 1.00 31.89 768 GLY A O 1
ATOM 5655 N N . GLY A 1 769 ? -62.471 -41.390 77.324 1.00 30.77 769 GLY A N 1
ATOM 5656 C CA . GLY A 1 769 ? -61.759 -42.651 77.634 1.00 30.77 769 GLY A CA 1
ATOM 5657 C C . GLY A 1 769 ? -60.881 -43.300 76.546 1.00 30.77 769 GLY A C 1
ATOM 5658 O O . GLY A 1 769 ? -61.318 -43.534 75.438 1.00 30.77 769 GLY A O 1
ATOM 5659 N N . LYS A 1 770 ? -59.665 -43.792 76.771 1.00 37.44 770 LYS A N 1
ATOM 5660 C CA . LYS A 1 770 ? -58.846 -44.164 77.938 1.00 37.44 770 LYS A CA 1
ATOM 5661 C C . LYS A 1 770 ? -57.475 -44.621 77.321 1.00 37.44 770 LYS A C 1
ATOM 5663 O O . LYS A 1 770 ? -57.297 -44.445 76.119 1.00 37.44 770 LYS A O 1
ATOM 5668 N N . PRO A 1 771 ? -56.468 -45.132 78.060 1.00 48.75 771 PRO A N 1
ATOM 5669 C CA . PRO A 1 771 ? -55.103 -44.608 77.967 1.00 48.75 771 PRO A CA 1
ATOM 5670 C C . PRO A 1 771 ? -54.036 -45.659 77.588 1.00 48.75 771 PRO A C 1
ATOM 5672 O O . PRO A 1 771 ? -54.296 -46.856 77.568 1.00 48.75 771 PRO A O 1
ATOM 5675 N N . GLY A 1 772 ? -52.794 -45.215 77.382 1.00 31.75 772 GLY A N 1
ATOM 5676 C CA . GLY A 1 772 ? -51.637 -46.106 77.253 1.00 31.75 772 GLY A CA 1
ATOM 5677 C C . GLY A 1 772 ? -50.317 -45.367 77.448 1.00 31.75 772 GLY A C 1
ATOM 5678 O O . GLY A 1 772 ? -49.767 -44.798 76.516 1.00 31.75 772 GLY A O 1
ATOM 5679 N N . ARG A 1 773 ? -49.848 -45.350 78.695 1.00 31.73 773 ARG A N 1
ATOM 5680 C CA . ARG A 1 773 ? -48.562 -44.825 79.178 1.00 31.73 773 ARG A CA 1
ATOM 5681 C C . ARG A 1 773 ? -47.528 -45.961 79.116 1.00 31.73 773 ARG A C 1
ATOM 5683 O O . ARG A 1 773 ? -47.886 -47.048 79.551 1.00 31.73 773 ARG A O 1
ATOM 5690 N N . ALA A 1 774 ? -46.281 -45.698 78.710 1.00 33.84 774 ALA A N 1
ATOM 5691 C CA . ALA A 1 774 ? -45.050 -46.084 79.437 1.00 33.84 774 ALA A CA 1
ATOM 5692 C C . ALA A 1 774 ? -43.778 -45.789 78.600 1.00 33.84 774 ALA A C 1
ATOM 5694 O O . ALA A 1 774 ? -43.724 -46.168 77.439 1.00 33.84 774 ALA A O 1
ATOM 5695 N N . VAL A 1 775 ? -42.868 -44.929 79.099 1.00 35.19 775 VAL A N 1
ATOM 5696 C CA . VAL A 1 775 ? -41.510 -45.258 79.634 1.00 35.19 775 VAL A CA 1
ATOM 5697 C C . VAL A 1 775 ? -40.535 -45.664 78.505 1.00 35.19 775 VAL A C 1
ATOM 5699 O O . VAL A 1 775 ? -40.744 -46.690 77.883 1.00 35.19 775 VAL A O 1
ATOM 5702 N N . GLY A 1 776 ? -39.553 -44.855 78.068 1.00 33.25 776 GLY A N 1
ATOM 5703 C CA . GLY A 1 776 ? -38.302 -44.466 78.764 1.00 33.25 776 GLY A CA 1
ATOM 5704 C C . GLY A 1 776 ? -37.250 -45.604 78.683 1.00 33.25 776 GLY A C 1
ATOM 5705 O O . GLY A 1 776 ? -37.691 -46.747 78.706 1.00 33.25 776 GLY A O 1
ATOM 5706 N N . PRO A 1 777 ? -35.908 -45.390 78.659 1.00 50.12 777 PRO A N 1
ATOM 5707 C CA . PRO A 1 777 ? -35.153 -44.147 78.873 1.00 50.12 777 PRO A CA 1
ATOM 5708 C C . PRO A 1 777 ? -33.917 -43.922 77.940 1.00 50.12 777 PRO A C 1
ATOM 5710 O O . PRO A 1 777 ? -33.610 -44.728 77.072 1.00 50.12 777 PRO A O 1
ATOM 5713 N N . SER A 1 778 ? -33.277 -42.754 78.145 1.00 35.69 778 SER A N 1
ATOM 5714 C CA . SER A 1 778 ? -31.830 -42.395 78.154 1.00 35.69 778 SER A CA 1
ATOM 5715 C C . SER A 1 778 ? -30.786 -43.317 77.465 1.00 35.69 778 SER A C 1
ATOM 5717 O O . SER A 1 778 ? -30.858 -44.531 77.521 1.00 35.69 778 SER A O 1
ATOM 5719 N N . SER A 1 779 ? -29.685 -42.844 76.866 1.00 37.81 779 SER A N 1
ATOM 5720 C CA . SER A 1 779 ? -28.701 -41.865 77.351 1.00 37.81 779 SER A CA 1
ATOM 5721 C C . SER A 1 779 ? -27.555 -41.680 76.325 1.00 37.81 779 SER A C 1
ATOM 5723 O O . SER A 1 779 ? -27.282 -42.604 75.571 1.00 37.81 779 SER A O 1
ATOM 5725 N N . ARG A 1 780 ? -26.904 -40.497 76.382 1.00 39.09 780 ARG A N 1
ATOM 5726 C CA . ARG A 1 780 ? -25.450 -40.165 76.251 1.00 39.09 780 ARG A CA 1
ATOM 5727 C C . ARG A 1 780 ? -24.646 -40.798 75.097 1.00 39.09 780 ARG A C 1
ATOM 5729 O O . ARG A 1 780 ? -24.617 -42.004 74.949 1.00 39.09 780 ARG A O 1
ATOM 5736 N N . GLY A 1 781 ? -23.922 -40.043 74.272 1.00 37.31 781 GLY A N 1
ATOM 5737 C CA . GLY A 1 781 ? -22.786 -39.148 74.577 1.00 37.31 781 GLY A CA 1
ATOM 5738 C C . GLY A 1 781 ? -21.643 -39.560 73.620 1.00 37.31 781 GLY A C 1
ATOM 5739 O O . GLY A 1 781 ? -21.623 -40.711 73.201 1.00 37.31 781 GLY A O 1
ATOM 5740 N N . GLY A 1 782 ? -20.711 -38.726 73.170 1.00 39.25 782 GLY A N 1
ATOM 5741 C CA . GLY A 1 782 ? -20.431 -37.309 73.373 1.00 39.25 782 GLY A CA 1
ATOM 5742 C C . GLY A 1 782 ? -19.497 -36.821 72.267 1.00 39.25 782 GLY A C 1
ATOM 5743 O O . GLY A 1 782 ? -19.399 -37.529 71.238 1.00 39.25 782 GLY A O 1
#

Foldseek 3Di:
DVLLVLLLVLLCVLQVVQQVLLVVFQAFAEEEEVVQLLVLLLQQLCVVPVPPDSQECDPSSLVSSLVLLLLLVVLQHAAYAFEWDFLVSCCSNVLKPKDFLLVCVVVVHPLNVQFDPPDDRRWIKMFHDPDHDPLQVVLCLVQCVQQWAQRHDPPPDDDDDPDDDPPSSTMTTRGPPDRRNRTSATDLSVLCSNVVSVHAYEYEYEADEQSDPCSLVNNCVSQQPDDDCSLVRYAAHEYPDQAHHCLVPCLLVVLVSCVVSVHAHEDEPPRHHRCPVVSCVNNVNQYAYEYEDDPVNLVVPDDLVNVLVVLVCCCAFLVHRYYHYYARDDDPPDRSVVSSVVRSVSSSVNSVVSVVVVHHYYHGGGSDADDDDVVSLLSLLLQLLLLLQLQVVQLVVLVCVLLVVDDDDDPVQPQRGDSPPDPSSNVSSNVSSCVSNVQLVVCVVVVVLVVSLLVSLLSLLQRLLLQLLSQLLRQLQVQLPDDPDLVSLLVSLVRSNVSSVVSLVSSLSSSLSSQRGSCLQSVVDANPSLLVSQVNSLVSLCVSLVSLLVSPPDPDDDPPDPDDDDDDDDDPDPDPPPPCRVVVSVVCVVPDDQDPVNVVVVVVVVVVSVVVSLVSDPDRDDDDPVRVVVQVVQVVVDVARADCLLQVFALLLSSVLSSCSNPQSPDDSVSSVSNSVSSSSNSSNSSVLSSLSSSNSTRPVSSVVRSVVSNVNNVVVSVVVVVVVVVVVVVVVVVVVVVPPDDDDDDDDDDDDDDDDDDYDYDDDDDDDDDDDDDDDDDDDD

Solvent-accessible surface area (backbone atoms only — not comparable to full-atom values): 42663 Å² total; per-residue (Å²): 107,70,57,51,52,52,20,49,52,30,24,46,69,53,42,48,62,42,49,56,46,60,68,68,63,37,37,33,22,36,25,39,44,32,68,62,51,52,52,47,17,51,46,43,21,41,74,74,38,78,84,56,66,97,37,58,86,43,74,54,28,54,51,39,38,50,53,49,44,41,54,39,40,75,30,53,40,37,26,36,32,43,58,49,36,20,50,39,56,36,30,70,32,65,56,28,48,72,43,34,45,48,58,33,49,75,68,67,37,76,66,47,81,54,44,68,85,90,66,58,59,79,36,36,38,35,31,56,67,89,94,50,62,66,67,58,57,51,35,45,69,72,44,40,78,65,60,32,46,70,36,42,77,72,68,88,84,71,76,91,64,93,88,70,88,70,68,67,86,35,44,29,30,28,71,89,53,54,48,75,71,43,66,58,24,42,55,51,70,60,49,46,51,40,47,76,48,71,28,25,44,24,43,31,44,61,39,45,71,71,72,48,91,63,39,62,57,58,26,51,47,33,64,52,65,69,62,98,61,34,61,79,35,54,46,42,40,30,64,36,81,60,31,28,54,15,55,85,78,39,40,68,62,49,34,54,51,36,57,74,68,68,54,31,39,38,42,49,60,97,56,80,40,46,48,46,70,60,43,36,58,72,55,71,51,44,32,29,35,26,43,57,73,53,68,71,52,56,75,68,63,63,52,63,68,61,50,39,56,50,51,51,45,37,39,70,49,47,59,33,27,31,38,45,40,70,75,78,73,82,60,96,89,61,56,54,68,63,45,50,53,53,42,46,53,48,41,32,50,42,41,49,54,40,45,77,70,69,35,44,77,29,81,50,70,53,60,78,54,64,78,86,54,67,69,37,52,44,38,36,27,32,31,42,15,23,52,42,18,28,47,53,35,34,53,49,57,42,49,38,46,72,58,62,76,44,86,84,72,65,80,92,69,74,58,81,52,78,82,60,81,43,74,62,23,55,51,31,13,52,50,24,14,50,51,37,33,51,52,35,52,54,30,40,77,70,66,39,48,69,58,30,32,46,55,50,28,37,51,25,42,27,38,22,32,38,48,8,51,48,48,7,48,32,36,12,42,64,54,37,73,90,60,99,44,73,69,34,36,51,52,3,21,50,43,6,49,52,42,21,48,55,35,23,52,52,26,18,45,45,25,33,30,50,40,63,41,51,50,30,48,58,62,79,41,76,70,83,46,57,64,56,30,59,47,49,23,50,50,55,48,46,52,61,43,48,48,63,53,52,65,78,62,74,86,81,78,74,81,77,71,96,77,82,91,74,98,70,86,77,80,87,78,81,71,81,67,92,66,51,53,65,54,47,52,49,48,48,63,71,71,45,85,77,49,70,69,54,51,52,51,48,49,52,50,50,50,51,50,50,53,54,55,47,66,73,50,94,85,72,67,90,77,55,69,68,58,53,52,53,52,48,51,39,44,73,76,27,99,56,52,51,44,61,62,24,24,74,40,2,36,20,26,33,49,48,22,22,47,40,39,78,64,21,64,82,47,55,74,67,37,22,47,50,37,40,52,24,44,58,43,11,44,44,18,40,35,50,47,27,51,50,29,51,44,42,34,34,47,68,66,61,41,51,52,15,46,49,47,12,45,54,51,0,47,52,52,30,50,53,54,49,51,51,54,52,50,51,53,53,53,52,52,53,54,60,58,66,73,73,79,87,78,93,77,82,85,83,82,84,89,81,81,90,80,84,86,79,86,90,84,90,81,89,85,84,88,76,89,84,90,87,88,81,82,87,83,88,79,87,87,134

Mean predicted aligned error: 13.27 Å

Sequence (782 aa):
MALLLAALAASGAVLWPRHVAEEAAVRVAVVVDGAELFGLAEALARETDPGAAPHRRDAAFWEALRRLLVQLREAGVTGVGVYEWTLEDAAQRGEVFVLSRASLEAMGSPIAAHLPPGGAPGELVAGWTEGRDPWVVRRLNETLPYVATPAVQPASGVEPSEGRPLPAAGVWLLGRSSPGEIVLGFHPGEVRAVHDAGLAVFPRLRGGGLAAPGDLGRRLGGLFQGGAGAAARVGPVLFWGTTVTGYSGDLERVEEELAAAGAALGVIEFAPQLGLESLARLTGFRLVRVHSITEREMAAGIPPGTAVERWLRAVRERQVRLLYVRLYLPETGQGAAALVDHNLAYLRRLTGELMAAGYGLGMPEPVPAPPAQPWALGLIALAAGACAGGTAWAVWAWLRRELGLVPARPERERGVFLLQLDRGFFIAAAAGALVAVALFSALWLKGYTVLARQALALLAAVCFPAIAVLAGLDAALAAVRGKREPLRQLAGAAAGFGAALAFTWSGALFVAALLTDVRFLAKIAEFRGVKLAHVAPLAVLAVVVGLRVAGRSQPGLEPAAPGGGAEGSLPEGAAPRLGSGIVSAARYWLNRSIRLSELLVGLALAAALWVYVMRTGNDALPVPAFEAAFRRFLEQSFAVRPRTKEFLIGHPALLWAFVYWPVLADGSRRHRALAAALVLAGAIGPISVINSFAHAHTAVAVSAVRTGWGLLLGLALGAAAFGAVEGVKLLASRRAGRGKGTSLLPPRREGAPPERLGAVPGAVGSRGGKPGRAVGPSSRGG

Secondary structure (DSSP, 8-state):
-HHHHHHHHHHHHHHHHHHHHHHH--EEEEEEEHHHHHHHHHHHHHHH-TTS-TT---HHHHHHHHHHHHHHHHTT--EEEEEPEEHHHHHHTTSSEEEEHHHHHHTT-TTGGGSPTT--TT-EEEE--SS--HHHHHHHHHHHHHHSEESS---TT----TT----TTSEEE-TT--TTT-EEE--HHHHHHHHHTTPEEEEEEEEE--SSTTHHHHHHHHHH-SSTTSGGGB--EEEEEEEEETTTTTHHHHHHHHHHTTPPEEEETT---BTHHHHHHHTTT-EEEEEE--HHHHHTT--HHHHHHHHHHHHHTT---EEEEPPPPPPTT--HHHHHHHHHHHHHHHHHHHHHTTPEESPPPPPP-PPP-HHHHHHHHHHHHHHHHHHHHHHHHHHHHHTT-S----GGG--SSTT---HHHHHHHHHHHHHHHHHHHHHHHTT-HHHHHHHHHHHHHHHHHHHHHHHHHHHHHHHTTT---HHHHHHHHHHHHHHHHHHHHHHHHHHHHHT-SHHHHTTSS--TTHHHHHHHHHHHHHHHHHHHHHHTT----PPPPS------PPPTT----TTHHHHHHHHHHHHS---HHHHHHHHHHHHHHHHHHHTTSTTSSPPPHHHHHHHHHHHHHSSS---HHIIIIIHHHHHHHHHHHHHHTTS-HHHHHHHHHHHHHHHHHHHHHHHHHH-TTS-HHHHHHHHHHHHHHHHHHHHHHHHHHHHHHHHHHHHHHTTS-----PPPP---------------------------------

pLDDT: mean 77.59, std 18.9, range [27.52, 98.06]